Protein AF-A0A9D6TNG1-F1 (afdb_monomer)

Foldseek 3Di:
DDDDDDDDDDDDDDDDDDDDDDDDDDDDDDDDDDDDDDDDDDDDDDDDDDDDDDDPDDDDPVVVVVVVVVVVVVLVDDDDDDDDDDFFQQAQDQQWDQQVLLVQLVVVQVVCVVQVNHFDPVLVVQSVVLSVPSPPNCSSVSSCVSQLQFAQWEWEAAPPPGIAIDGGDHAQEDAQQGKDKGKYKYQYNHLDWFFKDKDWQLDDDVPDDADPSNFKHKDKPPVRDTDPSIRMHMIMMIMHGNDAAKDKIKIAIHGPVDPDDDDDPPRSRIDIDIHHYDHPVVVVVVVVVVVVVVVVVPPDDDDDDDDDDDDDDDDDDDDDDDDDDDDDDDDDDDPVVVCVVVVVPPPDQQQRNRQAGPQPRFHVDPWSFANFDQFPVGAGFTWRFFQAPVLLVVLLVLLVCLLVVVLVVVLPDDPDPDDFDKDFPCVPVVVLVLLQDPCNLVVLQVVVLVVLVVLLVLLVQFDFFQAQNLCCVPLACVLVLLVCLQAALQVCLSNPNLVVLLVCQQCVVVVVVDPGGQAPAAADDPVQQFQVLLVVVVLVVLLCVQLVVCSSGSNSSSVVSVVSSCLQNVCSRYHHQRCCLQGHNNSSQLSLLSSLQYQKDKAFQDLVVLVVDPVQCQACNDPSAHGQRNRDRRSPPLGRRRRNVNSRSCNRPPVNGMGTIGGHGNNCLLCPDFFDPRSLLVLLQLLLSLLVVLLSQFCQQGGNPLNHQQSVLCVVVVDDSSVSSVVVSVCSSVVSVVLLLVLLVQLCVQLVDPQCHSVNLSRQLSSLSSLLSSLLSSLSSLCSRQAVVQSSQLCVQVNRVPPGGNPVRVPDNHGTNDPSVVSSVSNSVSNSRSSSSSLVSLLSSLCVSDVDSVSSVSSSVSSSVSSSVSSSSSSVSSNGIGTHSSRGD

Structure (mmCIF, N/CA/C/O backbone):
data_AF-A0A9D6TNG1-F1
#
_entry.id   AF-A0A9D6TNG1-F1
#
loop_
_atom_site.group_PDB
_atom_site.id
_atom_site.type_symbol
_atom_site.label_atom_id
_atom_site.label_alt_id
_atom_site.label_comp_id
_atom_site.label_asym_id
_atom_site.label_entity_id
_atom_site.label_seq_id
_atom_site.pdbx_PDB_ins_code
_atom_site.Cartn_x
_atom_site.Cartn_y
_atom_site.Cartn_z
_atom_site.occupancy
_atom_site.B_iso_or_equiv
_atom_site.auth_seq_id
_atom_site.auth_comp_id
_atom_site.auth_asym_id
_atom_site.auth_atom_id
_atom_site.pdbx_PDB_model_num
ATOM 1 N N . MET A 1 1 ? -56.415 -22.893 59.387 1.00 33.56 1 MET A N 1
ATOM 2 C CA . MET A 1 1 ? -54.983 -22.559 59.244 1.00 33.56 1 MET A CA 1
ATOM 3 C C . MET A 1 1 ? -54.860 -21.659 58.013 1.00 33.56 1 MET A C 1
ATOM 5 O O . MET A 1 1 ? -54.877 -22.168 56.906 1.00 33.56 1 MET A O 1
ATOM 9 N N . THR A 1 2 ? -55.176 -20.363 58.136 1.00 29.80 2 THR A N 1
ATOM 10 C CA . THR A 1 2 ? -54.266 -19.254 58.541 1.00 29.80 2 THR A CA 1
ATOM 11 C C . THR A 1 2 ? -53.294 -18.890 57.404 1.00 29.80 2 THR A C 1
ATOM 13 O O . THR A 1 2 ? -52.352 -19.638 57.186 1.00 29.80 2 THR A O 1
ATOM 16 N N . ALA A 1 3 ? -53.588 -17.894 56.551 1.00 33.22 3 ALA A N 1
ATOM 17 C CA . ALA A 1 3 ? -53.543 -16.424 56.786 1.00 33.22 3 ALA A CA 1
ATOM 18 C C . ALA A 1 3 ? -52.173 -15.835 56.360 1.00 33.22 3 ALA A C 1
ATOM 20 O O . ALA A 1 3 ? -51.183 -16.542 56.499 1.00 33.22 3 ALA A O 1
ATOM 21 N N . THR A 1 4 ? -51.980 -14.605 55.854 1.00 32.06 4 THR A N 1
ATOM 22 C CA . THR A 1 4 ? -52.798 -13.478 55.301 1.00 32.06 4 THR A CA 1
ATOM 23 C C . THR A 1 4 ? -51.793 -12.554 54.524 1.00 32.06 4 THR A C 1
ATOM 25 O O . THR A 1 4 ? -50.613 -12.891 54.492 1.00 32.06 4 THR A O 1
ATOM 28 N N . ILE A 1 5 ? -52.072 -11.426 53.841 1.00 29.84 5 ILE A N 1
ATOM 29 C CA . ILE A 1 5 ? -53.234 -10.522 53.675 1.00 29.84 5 ILE A CA 1
ATOM 30 C C . ILE A 1 5 ? -53.201 -9.846 52.265 1.00 29.84 5 ILE A C 1
ATOM 32 O O . ILE A 1 5 ? -52.227 -10.021 51.538 1.00 29.84 5 ILE A O 1
ATOM 36 N N . ASP A 1 6 ? -54.238 -9.080 51.890 1.00 29.77 6 ASP A N 1
ATOM 37 C CA . ASP A 1 6 ? -54.375 -8.276 50.636 1.00 29.77 6 ASP A CA 1
ATOM 38 C C . ASP A 1 6 ? -54.249 -6.747 50.987 1.00 29.77 6 ASP A C 1
ATOM 40 O O . ASP A 1 6 ? -53.600 -6.469 51.997 1.00 29.77 6 ASP A O 1
ATOM 44 N N . PRO A 1 7 ? -54.853 -5.698 50.362 1.00 52.09 7 PRO A N 1
ATOM 45 C CA . PRO A 1 7 ? -55.433 -5.480 49.023 1.00 52.09 7 PRO A CA 1
ATOM 46 C C . PRO A 1 7 ? -54.960 -4.197 48.283 1.00 52.09 7 PRO A C 1
ATOM 48 O O . PRO A 1 7 ? -54.406 -3.287 48.904 1.00 52.09 7 PRO A O 1
ATOM 51 N N . ARG A 1 8 ? -55.304 -4.066 46.977 1.00 26.23 8 ARG A N 1
ATOM 52 C CA . ARG A 1 8 ? -56.054 -2.913 46.367 1.00 26.23 8 ARG A CA 1
ATOM 53 C C . ARG A 1 8 ? -55.980 -2.811 44.823 1.00 26.23 8 ARG A C 1
ATOM 55 O O . ARG A 1 8 ? -55.049 -2.248 44.256 1.00 26.23 8 ARG A O 1
ATOM 62 N N . MET A 1 9 ? -57.071 -3.219 44.171 1.00 34.22 9 MET A N 1
ATOM 63 C CA . MET A 1 9 ? -57.716 -2.481 43.055 1.00 34.22 9 MET A CA 1
ATOM 64 C C . MET A 1 9 ? -58.966 -1.749 43.650 1.00 34.22 9 MET A C 1
ATOM 66 O O . MET A 1 9 ? -59.004 -1.715 44.887 1.00 34.22 9 MET A O 1
ATOM 70 N N . PRO A 1 10 ? -59.983 -1.168 42.945 1.00 51.00 10 PRO A N 1
ATOM 71 C CA . PRO A 1 10 ? -60.436 -1.268 41.532 1.00 51.00 10 PRO A CA 1
ATOM 72 C C . PRO A 1 10 ? -60.775 0.154 40.950 1.00 51.00 10 PRO A C 1
ATOM 74 O O . PRO A 1 10 ? -60.100 1.090 41.381 1.00 51.00 10 PRO A O 1
ATOM 77 N N . PRO A 1 11 ? -61.796 0.425 40.081 1.00 49.22 11 PRO A N 1
ATOM 78 C CA . PRO A 1 11 ? -62.609 -0.404 39.156 1.00 49.22 11 PRO A CA 1
ATOM 79 C C . PRO A 1 11 ? -62.711 0.127 37.693 1.00 49.22 11 PRO A C 1
ATOM 81 O O . PRO A 1 11 ? -62.256 1.226 37.390 1.00 49.22 11 PRO A O 1
ATOM 84 N N . GLY A 1 12 ? -63.386 -0.617 36.791 1.00 25.59 12 GLY A N 1
ATOM 85 C CA . GLY A 1 12 ? -63.820 -0.088 35.476 1.00 25.59 12 GLY A CA 1
ATOM 86 C C . GLY A 1 12 ? -64.240 -1.106 34.391 1.00 25.59 12 GLY A C 1
ATOM 87 O O . GLY A 1 12 ? -63.486 -1.319 33.448 1.00 25.59 12 GLY A O 1
ATOM 88 N N . ALA A 1 13 ? -65.432 -1.714 34.501 1.00 28.98 13 ALA A N 1
ATOM 89 C CA . ALA A 1 13 ? -66.126 -2.568 33.500 1.00 28.98 13 ALA A CA 1
ATOM 90 C C . ALA A 1 13 ? -67.612 -2.764 33.949 1.00 28.98 13 ALA A C 1
ATOM 92 O O . ALA A 1 13 ? -67.868 -2.394 35.100 1.00 28.98 13 ALA A O 1
ATOM 93 N N . PRO A 1 14 ? -68.579 -3.373 33.196 1.00 46.31 14 PRO A N 1
ATOM 94 C CA . PRO A 1 14 ? -68.508 -4.111 31.915 1.00 46.31 14 PRO A CA 1
ATOM 95 C C . PRO A 1 14 ? -69.571 -3.637 30.834 1.00 46.31 14 PRO A C 1
ATOM 97 O O . PRO A 1 14 ? -69.529 -2.448 30.541 1.00 46.31 14 PRO A O 1
ATOM 100 N N . PRO A 1 15 ? -70.443 -4.452 30.160 1.00 49.38 15 PRO A N 1
ATOM 101 C CA . PRO A 1 15 ? -70.203 -5.021 28.803 1.00 49.38 15 PRO A CA 1
ATOM 102 C C . PRO A 1 15 ? -71.389 -5.005 27.763 1.00 49.38 15 PRO A C 1
ATOM 104 O O . PRO A 1 15 ? -72.445 -4.451 28.032 1.00 49.38 15 PRO A O 1
ATOM 107 N N . VAL A 1 16 ? -71.221 -5.779 26.656 1.00 27.45 16 VAL A N 1
ATOM 108 C CA . VAL A 1 16 ? -72.229 -6.539 25.834 1.00 27.45 16 VAL A CA 1
ATOM 109 C C . VAL A 1 16 ? -72.843 -5.932 24.534 1.00 27.45 16 VAL A C 1
ATOM 111 O O . VAL A 1 16 ? -73.480 -4.894 24.585 1.00 27.45 16 VAL A O 1
ATOM 114 N N . MET A 1 17 ? -72.682 -6.697 23.420 1.00 24.50 17 MET A N 1
ATOM 115 C CA . MET A 1 17 ? -73.471 -6.886 22.152 1.00 24.50 17 MET A CA 1
ATOM 116 C C . MET A 1 17 ? -74.040 -5.662 21.374 1.00 24.50 17 MET A C 1
ATOM 118 O O . MET A 1 17 ? -74.454 -4.683 21.970 1.00 24.50 17 MET A O 1
ATOM 122 N N . ALA A 1 18 ? -74.143 -5.628 20.032 1.00 24.62 18 ALA A N 1
ATOM 123 C CA . ALA A 1 18 ? -73.931 -6.606 18.934 1.00 24.62 18 ALA A CA 1
ATOM 124 C C . ALA A 1 18 ? -73.217 -5.902 17.717 1.00 24.62 18 ALA A C 1
ATOM 126 O O . ALA A 1 18 ? -72.469 -4.964 17.977 1.00 24.62 18 ALA A O 1
ATOM 127 N N . ASP A 1 19 ? -73.287 -6.224 16.407 1.00 24.11 19 ASP A N 1
ATOM 128 C CA . ASP A 1 19 ? -73.978 -7.256 15.591 1.00 24.11 19 ASP A CA 1
ATOM 129 C C . ASP A 1 19 ? -73.254 -7.495 14.217 1.00 24.11 19 ASP A C 1
ATOM 131 O O . ASP A 1 19 ? -72.106 -7.084 14.035 1.00 24.11 19 ASP A O 1
ATOM 135 N N . PHE A 1 20 ? -73.899 -8.170 13.251 1.00 23.19 20 PHE A N 1
ATOM 136 C CA . PHE A 1 20 ? -73.385 -8.591 11.930 1.00 23.19 20 PHE A CA 1
ATOM 137 C C . PHE A 1 20 ? -73.580 -7.585 10.769 1.00 23.19 20 PHE A C 1
ATOM 139 O O . PHE A 1 20 ? -74.643 -6.986 10.642 1.00 23.19 20 PHE A O 1
ATOM 146 N N . LEU A 1 21 ? -72.634 -7.552 9.806 1.00 24.33 21 LEU A N 1
ATOM 147 C CA . LEU A 1 21 ? -72.822 -8.079 8.425 1.00 24.33 21 LEU A CA 1
ATOM 148 C C . LEU A 1 21 ? -71.614 -7.843 7.473 1.00 24.33 21 LEU A C 1
ATOM 150 O O . LEU A 1 21 ? -70.942 -6.823 7.532 1.00 24.33 21 LEU A O 1
ATOM 154 N N . ASN A 1 22 ? -71.393 -8.826 6.586 1.00 23.27 22 ASN A N 1
ATOM 155 C CA . ASN A 1 22 ? -70.734 -8.857 5.255 1.00 23.27 22 ASN A CA 1
ATOM 156 C C . ASN A 1 22 ? -69.968 -7.601 4.745 1.00 23.27 22 ASN A C 1
ATOM 158 O O . ASN A 1 22 ? -70.498 -6.501 4.717 1.00 23.27 22 ASN A O 1
ATOM 162 N N . PHE A 1 23 ? -68.779 -7.732 4.135 1.00 22.84 23 PHE A N 1
ATOM 163 C CA . PHE A 1 23 ? -68.631 -8.415 2.834 1.00 22.84 23 PHE A CA 1
ATOM 164 C C . PHE A 1 23 ? -67.211 -8.935 2.520 1.00 22.84 23 PHE A C 1
ATOM 166 O O . PHE A 1 23 ? -66.206 -8.383 2.959 1.00 22.84 23 PHE A O 1
ATOM 173 N N . CYS A 1 24 ? -67.131 -9.958 1.662 1.00 22.84 24 CYS A N 1
ATOM 174 C CA . CYS A 1 24 ? -65.900 -10.443 1.029 1.00 22.84 24 CYS A CA 1
ATOM 175 C C . CYS A 1 24 ? -66.244 -11.154 -0.295 1.00 22.84 24 CYS A C 1
ATOM 177 O O . CYS A 1 24 ? -67.229 -11.892 -0.326 1.00 22.84 24 CYS A O 1
ATOM 179 N N . PRO A 1 25 ? -65.430 -11.015 -1.358 1.00 31.94 25 PRO A N 1
ATOM 180 C CA . PRO A 1 25 ? -65.392 -12.003 -2.431 1.00 31.94 25 PRO A CA 1
ATOM 181 C C . PRO A 1 25 ? -64.009 -12.662 -2.575 1.00 31.94 25 PRO A C 1
ATOM 183 O O . PRO A 1 25 ? -62.972 -12.003 -2.649 1.00 31.94 25 PRO A O 1
ATOM 186 N N . ARG A 1 26 ? -64.005 -13.997 -2.672 1.00 25.83 26 ARG A N 1
ATOM 187 C CA . ARG A 1 26 ? -62.855 -14.796 -3.133 1.00 25.83 26 ARG A CA 1
ATOM 188 C C . ARG A 1 26 ? -62.821 -14.832 -4.663 1.00 25.83 26 ARG A C 1
ATOM 190 O O . ARG A 1 26 ? -63.875 -14.857 -5.287 1.00 25.83 26 ARG A O 1
ATOM 197 N N . ILE A 1 27 ? -61.639 -15.042 -5.243 1.00 23.02 27 ILE A N 1
ATOM 198 C CA . ILE A 1 27 ? -61.487 -15.728 -6.538 1.00 23.02 27 ILE A CA 1
ATOM 199 C C . ILE A 1 27 ? -60.431 -16.828 -6.362 1.00 23.02 27 ILE A C 1
ATOM 201 O O . ILE A 1 27 ? -59.397 -16.602 -5.734 1.00 23.02 27 ILE A O 1
ATOM 205 N N . SER A 1 28 ? -60.700 -18.036 -6.870 1.00 24.31 28 SER A N 1
ATOM 206 C CA . SER A 1 28 ? -59.824 -19.206 -6.696 1.00 24.31 28 SER A CA 1
ATOM 207 C C . SER A 1 28 ? -59.958 -20.211 -7.847 1.00 24.31 28 SER A C 1
ATOM 209 O O . SER A 1 28 ? -60.946 -20.939 -7.921 1.00 24.31 28 SER A O 1
ATOM 211 N N . VAL A 1 29 ? -58.949 -20.258 -8.724 1.00 25.28 29 VAL A N 1
ATOM 212 C CA . VAL A 1 29 ? -58.850 -21.094 -9.941 1.00 25.28 29 VAL A CA 1
ATOM 213 C C . VAL A 1 29 ? -57.352 -21.376 -10.178 1.00 25.28 29 VAL A C 1
ATOM 215 O O . VAL A 1 29 ? -56.573 -20.431 -10.155 1.00 25.28 29 VAL A O 1
ATOM 218 N N . VAL A 1 30 ? -56.842 -22.599 -10.381 1.00 23.86 30 VAL A N 1
ATOM 219 C CA . VAL A 1 30 ? -57.393 -23.959 -10.178 1.00 23.86 30 VAL A CA 1
ATOM 220 C C . VAL A 1 30 ? -56.226 -24.929 -9.862 1.00 23.86 30 VAL A C 1
ATOM 222 O O . VAL A 1 30 ? -55.067 -24.519 -9.879 1.00 23.86 30 VAL A O 1
ATOM 225 N N . ARG A 1 31 ? -56.484 -26.220 -9.595 1.00 24.55 31 ARG A N 1
ATOM 226 C CA . ARG A 1 31 ? -55.448 -27.280 -9.570 1.00 24.55 31 ARG A CA 1
ATOM 227 C C . ARG A 1 31 ? -55.752 -28.399 -10.574 1.00 24.55 31 ARG A C 1
ATOM 229 O O . ARG A 1 31 ? -56.778 -29.054 -10.439 1.00 24.55 31 ARG A O 1
ATOM 236 N N . ARG A 1 32 ? -54.817 -28.662 -11.494 1.00 24.62 32 ARG A N 1
ATOM 237 C CA . ARG A 1 32 ? -54.590 -29.898 -12.286 1.00 24.62 32 ARG A CA 1
ATOM 238 C C . ARG A 1 32 ? -53.108 -29.867 -12.726 1.00 24.62 32 ARG A C 1
ATOM 240 O O . ARG A 1 32 ? -52.603 -28.768 -12.918 1.00 24.62 32 ARG A O 1
ATOM 247 N N . PHE A 1 33 ? -52.336 -30.943 -12.877 1.00 25.34 33 PHE A N 1
ATOM 248 C CA . PHE A 1 33 ? -52.527 -32.389 -12.665 1.00 25.34 33 PHE A CA 1
ATOM 249 C C . PHE A 1 33 ? -51.352 -32.949 -11.829 1.00 25.34 33 PHE A C 1
ATOM 251 O O . PHE A 1 33 ? -50.312 -32.305 -11.719 1.00 25.34 33 PHE A O 1
ATOM 258 N N . ALA A 1 34 ? -51.488 -34.175 -11.318 1.00 25.55 34 ALA A N 1
ATOM 259 C CA . ALA A 1 34 ? -50.364 -35.035 -10.938 1.00 25.55 34 ALA A CA 1
ATOM 260 C C . ALA A 1 34 ? -50.722 -36.501 -11.268 1.00 25.55 34 ALA A C 1
ATOM 262 O O . ALA A 1 34 ? -51.858 -36.891 -10.987 1.00 25.55 34 ALA A O 1
ATOM 263 N N . PRO A 1 35 ? -49.818 -37.304 -11.863 1.00 29.22 35 PRO A N 1
ATOM 264 C CA . PRO A 1 35 ? -50.017 -38.743 -12.026 1.00 29.22 35 PRO A CA 1
ATOM 265 C C . PRO A 1 35 ? -49.735 -39.495 -10.714 1.00 29.22 35 PRO A C 1
ATOM 267 O O . PRO A 1 35 ? -49.014 -39.004 -9.844 1.00 29.22 35 PRO A O 1
ATOM 270 N N . GLN A 1 36 ? -50.312 -40.689 -10.573 1.00 27.45 36 GLN A N 1
ATOM 271 C CA . GLN A 1 36 ? -50.193 -41.549 -9.391 1.00 27.45 36 GLN A CA 1
ATOM 272 C C . GLN A 1 36 ? -49.275 -42.753 -9.652 1.00 27.45 36 GLN A C 1
ATOM 274 O O . GLN A 1 36 ? -49.205 -43.233 -10.777 1.00 27.45 36 GLN A O 1
ATOM 279 N N . GLY A 1 37 ? -48.711 -43.301 -8.570 1.00 24.28 37 GLY A N 1
ATOM 280 C CA . GLY A 1 37 ? -48.669 -44.752 -8.354 1.00 24.28 37 GLY A CA 1
ATOM 281 C C . GLY A 1 37 ? -47.527 -45.567 -8.969 1.00 24.28 37 GLY A C 1
ATOM 282 O O . GLY A 1 37 ? -47.598 -45.977 -10.121 1.00 24.28 37 GLY A O 1
ATOM 283 N N . SER A 1 38 ? -46.583 -45.966 -8.114 1.00 25.56 38 SER A N 1
ATOM 284 C CA . SER A 1 38 ? -46.066 -47.345 -8.066 1.00 25.56 38 SER A CA 1
ATOM 285 C C . SER A 1 38 ? -45.389 -47.583 -6.710 1.00 25.56 38 SER A C 1
ATOM 287 O O . SER A 1 38 ? -44.521 -46.800 -6.321 1.00 25.56 38 SER A O 1
ATOM 289 N N . ASP A 1 39 ? -45.799 -48.630 -5.994 1.00 27.02 39 ASP A N 1
ATOM 290 C CA . ASP A 1 39 ? -45.280 -49.011 -4.670 1.00 27.02 39 ASP A CA 1
ATOM 291 C C . ASP A 1 39 ? -44.089 -49.992 -4.742 1.00 27.02 39 ASP A C 1
ATOM 293 O O . ASP A 1 39 ? -43.793 -50.543 -5.800 1.00 27.02 39 ASP A O 1
ATOM 297 N N . ALA A 1 40 ? -43.480 -50.255 -3.573 1.00 26.27 40 ALA A N 1
ATOM 298 C CA . ALA A 1 40 ? -42.387 -51.209 -3.295 1.00 26.27 40 ALA A CA 1
ATOM 299 C C . ALA A 1 40 ? -41.010 -50.858 -3.925 1.00 26.27 40 ALA A C 1
ATOM 301 O O . ALA A 1 40 ? -40.898 -50.523 -5.093 1.00 26.27 40 ALA A O 1
ATOM 302 N N . ALA A 1 41 ? -39.877 -50.927 -3.216 1.00 26.31 41 ALA A N 1
ATOM 303 C CA . ALA A 1 41 ? -39.487 -51.948 -2.242 1.00 26.31 41 ALA A CA 1
ATOM 304 C C . ALA A 1 41 ? -38.346 -51.496 -1.287 1.00 26.31 41 ALA A C 1
ATOM 306 O O . ALA A 1 41 ? -37.870 -50.367 -1.340 1.00 26.31 41 ALA A O 1
ATOM 307 N N . PHE A 1 42 ? -37.887 -52.435 -0.450 1.00 25.31 42 PHE A N 1
ATOM 308 C CA . PHE A 1 42 ? -36.675 -52.413 0.389 1.00 25.31 42 PHE A CA 1
ATOM 309 C C . PHE A 1 42 ? -36.532 -51.348 1.492 1.00 25.31 42 PHE A C 1
ATOM 311 O O . PHE A 1 42 ? -35.844 -50.336 1.395 1.00 25.31 42 PHE A O 1
ATOM 318 N N . SER A 1 43 ? -37.070 -51.742 2.645 1.00 23.97 43 SER A N 1
ATOM 319 C CA . SER A 1 43 ? -36.559 -51.446 3.986 1.00 23.97 43 SER A CA 1
ATOM 320 C C . SER A 1 43 ? -35.025 -51.481 4.121 1.00 23.97 43 SER A C 1
ATOM 322 O O . SER A 1 43 ? -34.392 -52.458 3.720 1.00 23.97 43 SER A O 1
ATOM 324 N N . GLY A 1 44 ? -34.451 -50.508 4.838 1.00 24.44 44 GLY A N 1
ATOM 325 C CA . GLY A 1 44 ? -33.063 -50.556 5.307 1.00 24.44 44 GLY A CA 1
ATOM 326 C C . GLY A 1 44 ? -32.733 -49.465 6.336 1.00 24.44 44 GLY A C 1
ATOM 327 O O . GLY A 1 44 ? -33.008 -48.295 6.105 1.00 24.44 44 GLY A O 1
ATOM 328 N N . LEU A 1 45 ? -32.119 -49.862 7.459 1.00 27.95 45 LEU A N 1
ATOM 329 C CA . LEU A 1 45 ? -31.440 -49.004 8.451 1.00 27.95 45 LEU A CA 1
ATOM 330 C C . LEU A 1 45 ? -32.245 -47.824 9.044 1.00 27.95 45 LEU A C 1
ATOM 332 O O . LEU A 1 45 ? -31.998 -46.650 8.768 1.00 27.95 45 LEU A O 1
ATOM 336 N N . ALA A 1 46 ? -33.114 -48.130 10.011 1.00 25.86 46 ALA A N 1
ATOM 337 C CA . ALA A 1 46 ? -33.512 -47.147 11.019 1.00 25.86 46 ALA A CA 1
ATOM 338 C C . ALA A 1 46 ? -32.349 -46.888 11.999 1.00 25.86 46 ALA A C 1
ATOM 340 O O . ALA A 1 46 ? -31.826 -47.835 12.583 1.00 25.86 46 ALA A O 1
ATOM 341 N N . GLY A 1 47 ? -31.967 -45.623 12.230 1.00 29.75 47 GLY A N 1
ATOM 342 C CA . GLY A 1 47 ? -30.925 -45.329 13.225 1.00 29.75 47 GLY A CA 1
ATOM 343 C C . GLY A 1 47 ? -30.283 -43.941 13.208 1.00 29.75 47 GLY A C 1
ATOM 344 O O . GLY A 1 47 ? -29.063 -43.877 13.196 1.00 29.75 47 GLY A O 1
ATOM 345 N N . LEU A 1 48 ? -31.055 -42.840 13.226 1.00 27.39 48 LEU A N 1
ATOM 346 C CA . LEU A 1 48 ? -30.544 -41.488 13.564 1.00 27.39 48 LEU A CA 1
ATOM 347 C C . LEU A 1 48 ? -31.687 -40.479 13.860 1.00 27.39 48 LEU A C 1
ATOM 349 O O . LEU A 1 48 ? -31.962 -39.559 13.092 1.00 27.39 48 LEU A O 1
ATOM 353 N 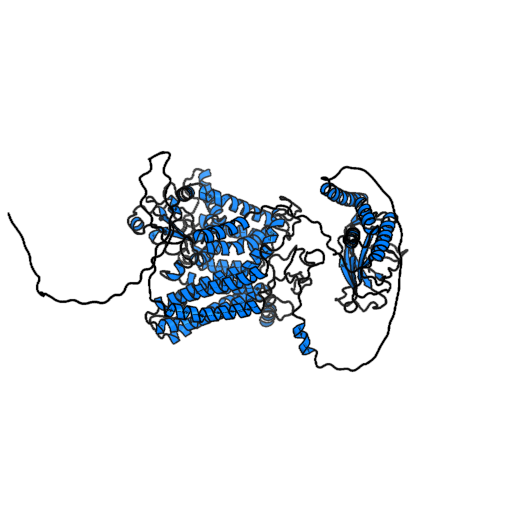N . ARG A 1 49 ? -32.384 -40.628 14.999 1.00 26.19 49 ARG A N 1
ATOM 354 C CA . ARG A 1 49 ? -33.287 -39.581 15.533 1.00 26.19 49 ARG A CA 1
ATOM 355 C C . ARG A 1 49 ? -32.498 -38.666 16.476 1.00 26.19 49 ARG A C 1
ATOM 357 O O . ARG A 1 49 ? -32.147 -39.108 17.563 1.00 26.19 49 ARG A O 1
ATOM 364 N N . GLY A 1 50 ? -32.235 -37.408 16.098 1.00 29.44 50 GLY A N 1
ATOM 365 C CA . GLY A 1 50 ? -31.492 -36.503 16.993 1.00 29.44 50 GLY A CA 1
ATOM 366 C C . GLY A 1 50 ? -30.983 -35.165 16.441 1.00 29.44 50 GLY A C 1
ATOM 367 O O . GLY A 1 50 ? -29.915 -34.733 16.862 1.00 29.44 50 GLY A O 1
ATOM 368 N N . LEU A 1 51 ? -31.695 -34.491 15.527 1.00 25.91 51 LEU A N 1
ATOM 369 C CA . LEU A 1 51 ? -31.331 -33.134 15.078 1.00 25.91 51 LEU A CA 1
ATOM 370 C C . LEU A 1 51 ? -32.549 -32.189 15.093 1.00 25.91 51 LEU A C 1
ATOM 372 O O . LEU A 1 51 ? -33.567 -32.521 14.485 1.00 25.91 51 LEU A O 1
ATOM 376 N N . PRO A 1 52 ? -32.477 -31.014 15.755 1.00 28.05 52 PRO A N 1
ATOM 377 C CA . PRO A 1 52 ? -33.550 -30.025 15.725 1.00 28.05 52 PRO A CA 1
ATOM 378 C C . PRO A 1 52 ? -33.592 -29.288 14.378 1.00 28.05 52 PRO A C 1
ATOM 380 O O . PRO A 1 52 ? -32.562 -28.962 13.786 1.00 28.05 52 PRO A O 1
ATOM 383 N N . CYS A 1 53 ? -34.801 -29.002 13.896 1.00 21.97 53 CYS A N 1
ATOM 384 C CA . CYS A 1 53 ? -35.022 -28.465 12.556 1.00 21.97 53 CYS A CA 1
ATOM 385 C C . CYS A 1 53 ? -34.581 -26.992 12.434 1.00 21.97 53 CYS A C 1
ATOM 387 O O . CYS A 1 53 ? -35.221 -26.093 12.978 1.00 21.97 53 CYS A O 1
ATOM 389 N N . VAL A 1 54 ? -33.519 -26.726 11.667 1.00 26.52 54 VAL A N 1
ATOM 390 C CA . VAL A 1 54 ? -33.099 -25.361 11.304 1.00 26.52 54 VAL A CA 1
ATOM 391 C C . VAL A 1 54 ? -33.931 -24.877 10.114 1.00 26.52 54 VAL A C 1
ATOM 393 O O . VAL A 1 54 ? -33.853 -25.442 9.026 1.00 26.52 54 VAL A O 1
ATOM 396 N N . SER A 1 55 ? -34.728 -23.820 10.296 1.00 26.03 55 SER A N 1
ATOM 397 C CA . SER A 1 55 ? -35.646 -23.321 9.263 1.00 26.03 55 SER A CA 1
ATOM 398 C C . SER A 1 55 ? -34.911 -22.668 8.080 1.00 26.03 55 SER A C 1
ATOM 400 O O . SER A 1 55 ? -34.482 -21.511 8.146 1.00 26.03 55 SER A O 1
ATOM 402 N N . THR A 1 56 ? -34.804 -23.382 6.964 1.00 28.70 56 THR A N 1
ATOM 403 C CA . THR A 1 56 ? -34.150 -22.938 5.725 1.00 28.70 56 THR A CA 1
ATOM 404 C C . THR A 1 56 ? -35.032 -21.984 4.909 1.00 28.70 56 THR A C 1
ATOM 406 O O . THR A 1 56 ? -35.678 -22.378 3.942 1.00 28.70 56 THR A O 1
ATOM 409 N N . ARG A 1 57 ? -35.054 -20.686 5.265 1.00 31.33 57 ARG A N 1
ATOM 410 C CA . ARG A 1 57 ? -35.824 -19.660 4.517 1.00 31.33 57 ARG A CA 1
ATOM 411 C C . ARG A 1 57 ? -35.039 -18.454 3.984 1.00 31.33 57 ARG A C 1
ATOM 413 O O . ARG A 1 57 ? -35.620 -17.402 3.734 1.00 31.33 57 ARG A O 1
ATOM 420 N N . HIS A 1 58 ? -33.747 -18.628 3.709 1.00 32.75 58 HIS A N 1
ATOM 421 C CA . HIS A 1 58 ? -32.978 -17.710 2.860 1.00 32.75 58 HIS A CA 1
ATOM 422 C C . HIS A 1 58 ? -32.186 -18.488 1.804 1.00 32.75 58 HIS A C 1
ATOM 424 O O . HIS A 1 58 ? -31.504 -19.457 2.131 1.00 32.75 58 HIS A O 1
ATOM 430 N N . ARG A 1 59 ? -32.265 -18.051 0.537 1.00 32.09 59 ARG A N 1
ATOM 431 C CA . ARG A 1 59 ? -31.417 -18.577 -0.545 1.00 32.09 59 ARG A CA 1
ATOM 432 C C . ARG A 1 59 ? -29.949 -18.261 -0.215 1.00 32.09 59 ARG A C 1
ATOM 434 O O . ARG A 1 59 ? -29.656 -17.099 0.074 1.00 32.09 59 ARG A O 1
ATOM 441 N N . PRO A 1 60 ? -29.025 -19.234 -0.246 1.00 34.22 60 PRO A N 1
ATOM 442 C CA . PRO A 1 60 ? -27.636 -18.965 0.085 1.00 34.22 60 PRO A CA 1
ATOM 443 C C . PRO A 1 60 ? -26.952 -18.183 -1.045 1.00 34.22 60 PRO A C 1
ATOM 445 O O . PRO A 1 60 ? -26.819 -18.678 -2.157 1.00 34.22 60 PRO A O 1
ATOM 448 N N . LEU A 1 61 ? -26.420 -16.999 -0.726 1.00 36.97 61 LEU A N 1
ATOM 449 C CA . LEU A 1 61 ? -25.382 -16.321 -1.528 1.00 36.97 61 LEU A CA 1
ATOM 450 C C . LEU A 1 61 ? -24.009 -17.021 -1.423 1.00 36.97 61 LEU A C 1
ATOM 452 O O . LEU A 1 61 ? -23.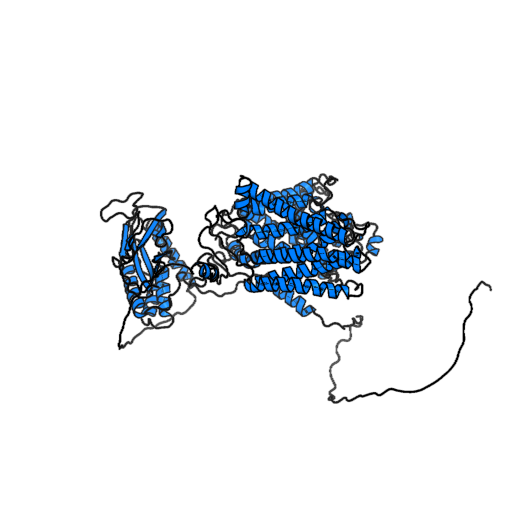046 -16.628 -2.079 1.00 36.97 61 LEU A O 1
ATOM 456 N N . LEU A 1 62 ? -23.932 -18.076 -0.605 1.00 35.56 62 LEU A N 1
ATOM 457 C CA . LEU A 1 62 ? -22.741 -18.873 -0.338 1.00 35.56 62 LEU A CA 1
ATOM 458 C C . LEU A 1 62 ? -22.036 -19.400 -1.606 1.00 35.56 62 LEU A C 1
ATOM 460 O O . LEU A 1 62 ? -20.812 -19.317 -1.617 1.00 35.56 62 LEU A O 1
ATOM 464 N N . PRO A 1 63 ? -22.722 -19.859 -2.680 1.00 36.03 63 PRO A N 1
ATOM 465 C CA . PRO A 1 63 ? -22.044 -20.297 -3.899 1.00 36.03 63 PRO A CA 1
ATOM 466 C C . PRO A 1 63 ? -21.242 -19.172 -4.552 1.00 36.03 63 PRO A C 1
ATOM 468 O O . PRO A 1 63 ? -20.084 -19.381 -4.871 1.00 36.03 63 PRO A O 1
ATOM 471 N N . PHE A 1 64 ? -21.794 -17.960 -4.673 1.00 36.16 64 PHE A N 1
ATOM 472 C CA . PHE A 1 64 ? -21.082 -16.828 -5.282 1.00 36.16 64 PHE A CA 1
ATOM 473 C C . PHE A 1 64 ? -19.910 -16.337 -4.426 1.00 36.16 64 PHE A C 1
ATOM 475 O O . PHE A 1 64 ? -18.862 -15.995 -4.967 1.00 36.16 64 PHE A O 1
ATOM 482 N N . VAL A 1 65 ? -20.047 -16.341 -3.096 1.00 37.38 65 VAL A N 1
ATOM 483 C CA . VAL A 1 65 ? -18.951 -15.943 -2.193 1.00 37.38 65 VAL A CA 1
ATOM 484 C C . VAL A 1 65 ? -17.845 -17.002 -2.157 1.00 37.38 65 VAL A C 1
ATOM 486 O O . VAL A 1 65 ? -16.671 -16.646 -2.210 1.00 37.38 65 VAL A O 1
ATOM 489 N N . LEU A 1 66 ? -18.188 -18.295 -2.120 1.00 33.78 66 LEU A N 1
ATOM 490 C CA . LEU A 1 66 ? -17.200 -19.376 -2.176 1.00 33.78 66 LEU A CA 1
ATOM 491 C C . LEU A 1 66 ? -16.569 -19.518 -3.564 1.00 33.78 66 LEU A C 1
ATOM 493 O O . LEU A 1 66 ? -15.378 -19.780 -3.633 1.00 33.78 66 LEU A O 1
ATOM 497 N N . TYR A 1 67 ? -17.310 -19.294 -4.651 1.00 33.56 67 TYR A N 1
ATOM 498 C CA . TYR A 1 67 ? -16.769 -19.291 -6.014 1.00 33.56 67 TYR A CA 1
ATOM 499 C C . TYR A 1 67 ? -15.847 -18.087 -6.236 1.00 33.56 67 TYR A C 1
ATOM 501 O O . TYR A 1 67 ? -14.743 -18.260 -6.734 1.00 33.56 67 TYR A O 1
ATOM 509 N N . GLY A 1 68 ? -16.224 -16.890 -5.771 1.00 33.28 68 GLY A N 1
ATOM 510 C CA . GLY A 1 68 ? -15.340 -15.720 -5.785 1.00 33.28 68 GLY A CA 1
ATOM 511 C C . GLY A 1 68 ? -14.060 -15.932 -4.968 1.00 33.28 68 GLY A C 1
ATOM 512 O O . GLY A 1 68 ? -12.972 -15.600 -5.434 1.00 33.28 68 GLY A O 1
ATOM 513 N N . LEU A 1 69 ? -14.165 -16.550 -3.785 1.00 35.81 69 LEU A N 1
ATOM 514 C CA . LEU A 1 69 ? -13.000 -16.943 -2.986 1.00 35.81 69 LEU A CA 1
ATOM 515 C C . LEU A 1 69 ? -12.168 -18.044 -3.658 1.00 35.81 69 LEU A C 1
ATOM 517 O O . LEU A 1 69 ? -10.949 -17.968 -3.599 1.00 35.81 69 LEU A O 1
ATOM 521 N N . ALA A 1 70 ? -12.788 -19.036 -4.302 1.00 32.12 70 ALA A N 1
ATOM 522 C CA . ALA A 1 70 ? -12.096 -20.132 -4.980 1.00 32.12 70 ALA A CA 1
ATOM 523 C C . ALA A 1 70 ? -11.375 -19.667 -6.251 1.00 32.12 70 ALA A C 1
ATOM 525 O O . ALA A 1 70 ? -10.237 -20.068 -6.466 1.00 32.12 70 ALA A O 1
ATOM 526 N N . VAL A 1 71 ? -11.986 -18.782 -7.046 1.00 36.44 71 VAL A N 1
ATOM 527 C CA . VAL A 1 71 ? -11.342 -18.134 -8.199 1.00 36.44 71 VAL A CA 1
ATOM 528 C C . VAL A 1 71 ? -10.144 -17.307 -7.731 1.00 36.44 71 VAL A C 1
ATOM 530 O O . VAL A 1 71 ? -9.054 -17.488 -8.261 1.00 36.44 71 VAL A O 1
ATOM 533 N N . LEU A 1 72 ? -10.293 -16.499 -6.672 1.00 37.88 72 LEU A N 1
ATOM 534 C CA . LEU A 1 72 ? -9.164 -15.783 -6.064 1.00 37.88 72 LEU A CA 1
ATOM 535 C C . LEU A 1 72 ? -8.066 -16.732 -5.556 1.00 37.88 72 LEU A C 1
ATOM 537 O O . LEU A 1 72 ? -6.895 -16.480 -5.810 1.00 37.88 72 LEU A O 1
ATOM 541 N N . PHE A 1 73 ? -8.407 -17.820 -4.857 1.00 33.41 73 PHE A N 1
ATOM 542 C CA . PHE A 1 73 ? -7.408 -18.751 -4.312 1.00 33.41 73 PHE A CA 1
ATOM 543 C C . PHE A 1 73 ? -6.698 -19.565 -5.403 1.00 33.41 73 PHE A C 1
ATOM 545 O O . PHE A 1 73 ? -5.497 -19.805 -5.297 1.00 33.41 73 PHE A O 1
ATOM 552 N N . ALA A 1 74 ? -7.408 -19.940 -6.472 1.00 33.38 74 ALA A N 1
ATOM 553 C CA . ALA A 1 74 ? -6.825 -20.575 -7.651 1.00 33.38 74 ALA A CA 1
ATOM 554 C C . ALA A 1 74 ? -5.846 -19.636 -8.379 1.00 33.38 74 ALA A C 1
ATOM 556 O O . ALA A 1 74 ? -4.811 -20.091 -8.856 1.00 33.38 74 ALA A O 1
ATOM 557 N N . SER A 1 75 ? -6.101 -18.320 -8.380 1.00 32.75 75 SER A N 1
ATOM 558 C CA . SER A 1 75 ? -5.163 -17.311 -8.898 1.00 32.75 75 SER A CA 1
ATOM 559 C C . SER A 1 75 ? -3.879 -17.135 -8.067 1.00 32.75 75 SER A C 1
ATOM 561 O O . SER A 1 75 ? -2.992 -16.401 -8.497 1.00 32.75 75 SER A O 1
ATOM 563 N N . PHE A 1 76 ? -3.743 -17.787 -6.903 1.00 36.66 76 PHE A N 1
ATOM 564 C CA . PHE A 1 76 ? -2.549 -17.709 -6.044 1.00 36.66 76 PHE A CA 1
ATOM 565 C C . PHE A 1 76 ? -1.650 -18.961 -6.071 1.00 36.66 76 PHE A C 1
ATOM 567 O O . PHE A 1 76 ? -0.668 -19.010 -5.329 1.00 36.66 76 PHE A O 1
ATOM 574 N N . VAL A 1 77 ? -1.931 -19.958 -6.922 1.00 29.69 77 VAL A N 1
ATOM 575 C CA . VAL A 1 77 ? -1.092 -21.165 -7.068 1.00 29.69 77 VAL A CA 1
ATOM 576 C C . VAL A 1 77 ? -0.455 -21.205 -8.466 1.00 29.69 77 VAL A C 1
ATOM 578 O O . VAL A 1 77 ? -1.155 -21.480 -9.439 1.00 29.69 77 VAL A O 1
ATOM 581 N N . PRO A 1 78 ? 0.863 -20.957 -8.608 1.00 31.95 78 PRO A N 1
ATOM 582 C CA . PRO A 1 78 ? 1.529 -21.013 -9.905 1.00 31.95 78 PRO A CA 1
ATOM 583 C C . PRO A 1 78 ? 1.750 -22.467 -10.349 1.00 31.95 78 PRO A C 1
ATOM 585 O O . PRO A 1 78 ? 2.631 -23.158 -9.843 1.00 31.95 78 PRO A O 1
ATOM 588 N N . LEU A 1 79 ? 0.969 -22.911 -11.335 1.00 28.11 79 LEU A N 1
ATOM 589 C CA . LEU A 1 79 ? 1.142 -24.181 -12.047 1.00 28.11 79 LEU A CA 1
ATOM 590 C C . LEU A 1 79 ? 1.398 -23.887 -13.538 1.00 28.11 79 LEU A C 1
ATOM 592 O O . LEU A 1 79 ? 0.447 -23.647 -14.282 1.00 28.11 79 LEU A O 1
ATOM 596 N N . PRO A 1 80 ? 2.667 -23.836 -13.987 1.00 33.16 80 PRO A N 1
ATOM 597 C CA . PRO A 1 80 ? 2.994 -23.499 -15.367 1.00 33.16 80 PRO A CA 1
ATOM 598 C C . PRO A 1 80 ? 2.825 -24.717 -16.284 1.00 33.16 80 PRO A C 1
ATOM 600 O O . PRO A 1 80 ? 3.631 -25.644 -16.245 1.00 33.16 80 PRO A O 1
ATOM 603 N N . LEU A 1 81 ? 1.816 -24.692 -17.158 1.00 27.81 81 LEU A N 1
ATOM 604 C CA . LEU A 1 81 ? 1.667 -25.665 -18.244 1.00 27.81 81 LEU A CA 1
ATOM 605 C C . LEU A 1 81 ? 1.579 -24.980 -19.614 1.00 27.81 81 LEU A C 1
ATOM 607 O O . LEU A 1 81 ? 0.536 -24.489 -20.025 1.00 27.81 81 LEU A O 1
ATOM 611 N N . LEU A 1 82 ? 2.726 -25.012 -20.298 1.00 30.44 82 LEU A N 1
ATOM 612 C CA . LEU A 1 82 ? 2.893 -25.195 -21.744 1.00 30.44 82 LEU A CA 1
ATOM 613 C C . LEU A 1 82 ? 2.018 -24.360 -22.700 1.00 30.44 82 LEU A C 1
ATOM 615 O O . LEU A 1 82 ? 0.985 -24.808 -23.185 1.00 30.44 82 LEU A O 1
ATOM 619 N N . ALA A 1 83 ? 2.580 -23.231 -23.137 1.00 25.23 83 ALA A N 1
ATOM 620 C CA . ALA A 1 83 ? 2.363 -22.690 -24.480 1.00 25.23 83 ALA A CA 1
ATOM 621 C C . ALA A 1 83 ? 3.667 -22.033 -24.972 1.00 25.23 83 ALA A C 1
ATOM 623 O O . ALA A 1 83 ? 3.866 -20.828 -24.828 1.00 25.23 83 ALA A O 1
ATOM 624 N N . PHE A 1 84 ? 4.601 -22.838 -25.490 1.00 23.80 84 PHE A N 1
ATOM 625 C CA . PHE A 1 84 ? 5.843 -22.329 -26.081 1.00 23.80 84 PHE A CA 1
ATOM 626 C C . PHE A 1 84 ? 5.658 -22.039 -27.573 1.00 23.80 84 PHE A C 1
ATOM 628 O O . PHE A 1 84 ? 5.156 -22.866 -28.329 1.00 23.80 84 PHE A O 1
ATOM 635 N N . SER A 1 85 ? 6.145 -20.885 -28.015 1.00 25.59 85 SER A N 1
ATOM 636 C CA . SER A 1 85 ? 6.480 -20.615 -29.414 1.00 25.59 85 SER A CA 1
ATOM 637 C C . SER A 1 85 ? 7.652 -19.643 -29.421 1.00 25.59 85 SER A C 1
ATOM 639 O O . SER A 1 85 ? 7.565 -18.555 -28.853 1.00 25.59 85 SER A O 1
ATOM 641 N N . CYS A 1 86 ? 8.780 -20.064 -29.992 1.00 23.41 86 CYS A N 1
ATOM 642 C CA . CYS A 1 86 ? 9.956 -19.209 -30.105 1.00 23.41 86 CYS A CA 1
ATOM 643 C C . CYS A 1 86 ? 9.736 -18.232 -31.266 1.00 23.41 86 CYS A C 1
ATOM 645 O O . CYS A 1 86 ? 9.411 -18.660 -32.371 1.00 23.41 86 CYS A O 1
ATOM 647 N N . TYR A 1 87 ? 9.873 -16.932 -31.010 1.00 31.64 87 TYR A N 1
ATOM 648 C CA . TYR A 1 87 ? 9.591 -15.874 -31.981 1.00 31.64 87 TYR A CA 1
ATOM 649 C C . TYR A 1 87 ? 10.757 -14.882 -32.004 1.00 31.64 87 TYR A C 1
ATOM 651 O O . TYR A 1 87 ? 11.245 -14.490 -30.937 1.00 31.64 87 TYR A O 1
ATOM 659 N N . SER A 1 88 ? 11.213 -14.509 -33.203 1.00 33.00 88 SER A N 1
ATOM 660 C CA . SER A 1 88 ? 12.370 -13.632 -33.421 1.00 33.00 88 SER A CA 1
ATOM 661 C C . SER A 1 88 ? 12.031 -12.157 -33.171 1.00 33.00 88 SER A C 1
ATOM 663 O O . SER A 1 88 ? 10.936 -11.689 -33.487 1.00 33.00 88 SER A O 1
ATOM 665 N N . ASP A 1 89 ? 12.974 -11.406 -32.592 1.00 47.28 89 ASP A N 1
ATOM 666 C CA . ASP A 1 89 ? 12.703 -10.054 -32.074 1.00 47.28 89 ASP A CA 1
ATOM 667 C C . ASP A 1 89 ? 12.774 -8.908 -33.097 1.00 47.28 89 ASP A C 1
ATOM 669 O O . ASP A 1 89 ? 12.336 -7.803 -32.786 1.00 47.28 89 ASP A O 1
ATOM 673 N N . LEU A 1 90 ? 13.268 -9.150 -34.317 1.00 59.09 90 LEU A N 1
ATOM 674 C CA . LEU A 1 90 ? 13.346 -8.118 -35.366 1.00 59.09 90 LEU A CA 1
ATOM 675 C C . LEU A 1 90 ? 12.046 -7.910 -36.150 1.00 59.09 90 LEU A C 1
ATOM 677 O O . LEU A 1 90 ? 11.875 -6.867 -36.780 1.00 59.09 90 LEU A O 1
ATOM 681 N N . GLY A 1 91 ? 11.117 -8.863 -36.069 1.00 63.62 91 GLY A N 1
ATOM 682 C CA . GLY A 1 91 ? 9.809 -8.765 -36.700 1.00 63.62 91 GLY A CA 1
ATOM 683 C C . GLY A 1 91 ? 9.811 -9.027 -38.210 1.00 63.62 91 GLY A C 1
ATOM 684 O O . GLY A 1 91 ? 10.660 -8.560 -38.970 1.00 63.62 91 GLY A O 1
ATOM 685 N N . ILE A 1 92 ? 8.796 -9.773 -38.644 1.00 78.06 92 ILE A N 1
ATOM 686 C CA . ILE A 1 92 ? 8.593 -10.140 -40.047 1.00 78.06 92 ILE A CA 1
ATOM 687 C C . ILE A 1 92 ? 7.857 -8.998 -40.751 1.00 78.06 92 ILE A C 1
ATOM 689 O O . ILE A 1 92 ? 6.700 -8.713 -40.426 1.00 78.06 92 ILE A O 1
ATOM 693 N N . VAL A 1 93 ? 8.498 -8.379 -41.741 1.00 80.69 93 VAL A N 1
ATOM 694 C CA . VAL A 1 93 ? 7.818 -7.477 -42.680 1.00 80.69 93 VAL A CA 1
ATOM 695 C C . VAL A 1 93 ? 7.048 -8.359 -43.661 1.00 80.69 93 VAL A C 1
ATOM 697 O O . VAL A 1 93 ? 7.640 -9.200 -44.328 1.00 80.69 93 VAL A O 1
ATOM 700 N N . ARG A 1 94 ? 5.718 -8.241 -43.693 1.00 75.94 94 ARG A N 1
ATOM 701 C CA . ARG A 1 94 ? 4.844 -9.133 -44.487 1.00 75.94 94 ARG A CA 1
ATOM 702 C C . ARG A 1 94 ? 4.640 -8.667 -45.926 1.00 75.94 94 ARG A C 1
ATOM 704 O O . ARG A 1 94 ? 4.318 -9.465 -46.793 1.00 75.94 94 ARG A O 1
ATOM 711 N N . ASP A 1 95 ? 4.796 -7.370 -46.124 1.00 77.56 95 ASP A N 1
ATOM 712 C CA . ASP A 1 95 ? 4.620 -6.644 -47.372 1.00 77.56 95 ASP A CA 1
ATOM 713 C C . ASP A 1 95 ? 5.999 -6.498 -48.028 1.00 77.56 95 ASP A C 1
ATOM 715 O O . ASP A 1 95 ? 6.692 -5.510 -47.799 1.00 77.56 95 ASP A O 1
ATOM 719 N N . VAL A 1 96 ? 6.457 -7.563 -48.696 1.00 84.12 96 VAL A N 1
ATOM 720 C CA . VAL A 1 96 ? 7.788 -7.698 -49.320 1.00 84.12 96 VAL A CA 1
ATOM 721 C C . VAL A 1 96 ? 7.657 -8.572 -50.566 1.00 84.12 96 VAL A C 1
ATOM 723 O O . VAL A 1 96 ? 7.001 -9.613 -50.504 1.00 84.12 96 VAL A O 1
ATOM 726 N N . ASN A 1 97 ? 8.318 -8.203 -51.665 1.00 89.75 97 ASN A N 1
ATOM 727 C CA . ASN A 1 97 ? 8.438 -9.038 -52.861 1.00 89.75 97 ASN A CA 1
ATOM 728 C C . ASN A 1 97 ? 9.094 -10.401 -52.532 1.00 89.75 97 ASN A C 1
ATOM 730 O O . ASN A 1 97 ? 10.281 -10.436 -52.178 1.00 89.75 97 ASN A O 1
ATOM 734 N N . PRO A 1 98 ? 8.365 -11.531 -52.646 1.00 86.75 98 PRO A N 1
ATOM 735 C CA . PRO A 1 98 ? 8.876 -12.824 -52.195 1.00 86.75 98 PRO A CA 1
ATOM 736 C C . PRO A 1 98 ? 10.052 -13.331 -53.035 1.00 86.75 98 PRO A C 1
ATOM 738 O O . PRO A 1 98 ? 10.978 -13.930 -52.488 1.00 86.75 98 PRO A O 1
ATOM 741 N N . ASP A 1 99 ? 10.056 -13.050 -54.340 1.00 88.94 99 ASP A N 1
ATOM 742 C CA . ASP A 1 99 ? 11.128 -13.467 -55.245 1.00 88.94 99 ASP A CA 1
ATOM 743 C C . ASP A 1 99 ? 12.411 -12.661 -55.022 1.00 88.94 99 ASP A C 1
ATOM 745 O O . ASP A 1 99 ? 13.512 -13.207 -55.118 1.00 88.94 99 ASP A O 1
ATOM 749 N N . HIS A 1 100 ? 12.295 -11.366 -54.699 1.00 90.06 100 HIS A N 1
ATOM 750 C CA . HIS A 1 100 ? 13.448 -10.555 -54.289 1.00 90.06 100 HIS A CA 1
ATOM 751 C C . HIS A 1 100 ? 14.064 -11.100 -53.004 1.00 90.06 100 HIS A C 1
ATOM 753 O O . HIS A 1 100 ? 15.244 -11.454 -52.986 1.00 90.06 100 HIS A O 1
ATOM 759 N N . LEU A 1 101 ? 13.236 -11.265 -51.969 1.00 89.56 101 LEU A N 1
ATOM 760 C CA . LEU A 1 101 ? 13.646 -11.793 -50.671 1.00 89.56 101 LEU A CA 1
ATOM 761 C C . LEU A 1 101 ? 14.300 -13.182 -50.800 1.00 89.56 101 LEU A C 1
ATOM 763 O O . LEU A 1 101 ? 15.329 -13.436 -50.177 1.00 89.56 101 LEU A O 1
ATOM 767 N N . ALA A 1 102 ? 13.765 -14.065 -51.648 1.00 89.69 102 ALA A N 1
ATOM 768 C CA . ALA A 1 102 ? 14.322 -15.398 -51.875 1.00 89.69 102 ALA A CA 1
ATOM 769 C C . ALA A 1 102 ? 15.633 -15.403 -52.683 1.00 89.69 102 ALA A C 1
ATOM 771 O O . ALA A 1 102 ? 16.523 -16.209 -52.391 1.00 89.69 102 ALA A O 1
ATOM 772 N N . ARG A 1 103 ? 15.803 -14.507 -53.668 1.00 91.44 103 ARG A N 1
ATOM 773 C CA . ARG A 1 103 ? 17.090 -14.322 -54.371 1.00 91.44 103 ARG A CA 1
ATOM 774 C C . ARG A 1 103 ? 18.157 -13.761 -53.432 1.00 91.44 103 ARG A C 1
ATOM 776 O O . ARG A 1 103 ? 19.266 -14.289 -53.378 1.00 91.44 103 ARG A O 1
ATOM 783 N N . GLN A 1 104 ? 17.811 -12.727 -52.670 1.00 91.25 104 GLN A N 1
ATOM 784 C CA . GLN A 1 104 ? 18.711 -12.077 -51.722 1.00 91.25 104 GLN A CA 1
ATOM 785 C C . GLN A 1 104 ? 19.130 -13.036 -50.600 1.00 91.25 104 GLN A C 1
ATOM 787 O O . GLN A 1 104 ? 20.312 -13.119 -50.279 1.00 91.25 104 GLN A O 1
ATOM 792 N N . ALA A 1 105 ? 18.204 -13.843 -50.078 1.00 90.25 105 ALA A N 1
ATOM 793 C CA . ALA A 1 105 ? 18.501 -14.873 -49.087 1.00 90.25 105 ALA A CA 1
ATOM 794 C C . ALA A 1 105 ? 19.518 -15.916 -49.579 1.00 90.25 105 ALA A C 1
ATOM 796 O O . ALA A 1 105 ? 20.464 -16.226 -48.856 1.00 90.25 105 ALA A O 1
ATOM 797 N N . HIS A 1 106 ? 19.380 -16.415 -50.814 1.00 90.75 106 HIS A N 1
ATOM 798 C CA . HIS A 1 106 ? 20.376 -17.310 -51.416 1.00 90.75 106 HIS A CA 1
ATOM 799 C C . HIS A 1 106 ? 21.747 -16.638 -51.580 1.00 90.75 106 HIS A C 1
ATOM 801 O O . HIS A 1 106 ? 22.773 -17.269 -51.323 1.00 90.75 106 HIS A O 1
ATOM 807 N N . ALA A 1 107 ? 21.775 -15.371 -52.005 1.00 90.19 107 ALA A N 1
ATOM 808 C CA . ALA A 1 107 ? 23.011 -14.610 -52.171 1.00 90.19 107 ALA A CA 1
ATOM 809 C C . ALA A 1 107 ? 23.738 -14.414 -50.827 1.00 90.19 107 ALA A C 1
ATOM 811 O O . ALA A 1 107 ? 24.932 -14.693 -50.726 1.00 90.19 107 ALA A O 1
ATOM 812 N N . ILE A 1 108 ? 23.001 -14.025 -49.782 1.00 91.94 108 ILE A N 1
ATOM 813 C CA . ILE A 1 108 ? 23.503 -13.878 -48.410 1.00 91.94 108 ILE A CA 1
ATOM 814 C C . ILE A 1 108 ? 23.995 -15.220 -47.852 1.00 91.94 108 ILE A C 1
ATOM 816 O O . ILE A 1 108 ? 25.116 -15.286 -47.356 1.00 91.94 108 ILE A O 1
ATOM 820 N N . ALA A 1 109 ? 23.218 -16.302 -47.972 1.00 89.44 109 ALA A N 1
ATOM 821 C CA . ALA A 1 109 ? 23.600 -17.623 -47.467 1.00 89.44 109 ALA A CA 1
ATOM 822 C C . ALA A 1 109 ? 24.873 -18.170 -48.138 1.00 89.44 109 ALA A C 1
ATOM 824 O O . ALA A 1 109 ? 25.775 -18.650 -47.449 1.00 89.44 109 ALA A O 1
ATOM 825 N N . ARG A 1 110 ? 24.991 -18.033 -49.467 1.00 90.50 110 ARG A N 1
ATOM 826 C CA . ARG A 1 110 ? 26.204 -18.414 -50.204 1.00 90.50 110 ARG A CA 1
ATOM 827 C C . ARG A 1 110 ? 27.406 -17.576 -49.771 1.00 90.50 110 ARG A C 1
ATOM 829 O O . ARG A 1 110 ? 28.462 -18.129 -49.484 1.00 90.50 110 ARG A O 1
ATOM 836 N N . ARG A 1 111 ? 27.247 -16.253 -49.667 1.00 91.44 111 ARG A N 1
ATOM 837 C CA . ARG A 1 111 ? 28.354 -15.365 -49.296 1.00 91.44 111 ARG A CA 1
ATOM 838 C C . ARG A 1 111 ? 28.805 -15.564 -47.844 1.00 91.44 111 ARG A C 1
ATOM 840 O O . ARG A 1 111 ? 29.998 -15.511 -47.571 1.00 91.44 111 ARG A O 1
ATOM 847 N N . LEU A 1 112 ? 27.885 -15.876 -46.931 1.00 87.44 112 LEU A N 1
ATOM 848 C CA . LEU A 1 112 ? 28.197 -16.299 -45.560 1.00 87.44 112 LEU A CA 1
ATOM 849 C C . LEU A 1 112 ? 29.046 -17.582 -45.527 1.00 87.44 112 LEU A C 1
ATOM 851 O O . LEU A 1 112 ? 30.005 -17.663 -44.759 1.00 87.44 112 LEU A O 1
ATOM 855 N N . GLN A 1 113 ? 28.743 -18.559 -46.388 1.00 87.06 113 GLN A N 1
ATOM 856 C CA . GLN A 1 113 ? 29.546 -19.776 -46.538 1.00 87.06 113 GLN A CA 1
ATOM 857 C C . GLN A 1 113 ? 30.950 -19.480 -47.098 1.00 87.06 113 GLN A C 1
ATOM 859 O O . GLN A 1 113 ? 31.932 -19.970 -46.545 1.00 87.06 113 GLN A O 1
ATOM 864 N N . GLU A 1 114 ? 31.057 -18.649 -48.141 1.00 85.25 114 GLU A N 1
ATOM 865 C CA . GLU A 1 114 ? 32.340 -18.209 -48.723 1.00 85.25 114 GLU A CA 1
ATOM 866 C C . GLU A 1 114 ? 33.234 -17.470 -47.709 1.00 85.25 114 GLU A C 1
ATOM 868 O O . GLU A 1 114 ? 34.453 -17.622 -47.734 1.00 85.25 114 GLU A O 1
ATOM 873 N N . LEU A 1 115 ? 32.636 -16.691 -46.801 1.00 83.44 115 LEU A N 1
ATOM 874 C CA . LEU A 1 115 ? 33.333 -15.888 -45.786 1.00 83.44 115 LEU A CA 1
ATOM 875 C C . LEU A 1 115 ? 33.621 -16.644 -44.470 1.00 83.44 115 LEU A C 1
ATOM 877 O O . LEU A 1 115 ? 34.004 -16.027 -43.478 1.00 83.44 115 LEU A O 1
ATOM 881 N N . GLY A 1 116 ? 33.435 -17.969 -44.416 1.00 77.12 116 GLY A N 1
ATOM 882 C CA . GLY A 1 116 ? 33.731 -18.766 -43.213 1.00 77.12 116 GLY A CA 1
ATOM 883 C C . GLY A 1 116 ? 32.754 -18.554 -42.043 1.00 77.12 116 GLY A C 1
ATOM 884 O O . GLY A 1 116 ? 33.047 -18.911 -40.896 1.00 77.12 116 GLY A O 1
ATOM 885 N N . ALA A 1 117 ? 31.572 -18.003 -42.324 1.00 80.00 117 ALA A N 1
ATOM 886 C CA . ALA A 1 117 ? 30.476 -17.809 -41.379 1.00 80.00 117 ALA A CA 1
ATOM 887 C C . ALA A 1 117 ? 29.172 -18.500 -41.852 1.00 80.00 117 ALA A C 1
ATOM 889 O O . ALA A 1 117 ? 28.128 -17.847 -41.879 1.00 80.00 117 ALA A O 1
ATOM 890 N N . PRO A 1 118 ? 29.201 -19.791 -42.254 1.00 83.50 118 PRO A N 1
ATOM 891 C CA . PRO A 1 118 ? 28.029 -20.478 -42.794 1.00 83.50 118 PRO A CA 1
ATOM 892 C C . PRO A 1 118 ? 26.872 -20.543 -41.789 1.00 83.50 118 PRO A C 1
ATOM 894 O O . PRO A 1 118 ? 27.086 -20.620 -40.577 1.00 83.50 118 PRO A O 1
ATOM 897 N N . LEU A 1 119 ? 25.650 -20.568 -42.325 1.00 81.75 119 LEU A N 1
ATOM 898 C CA . LEU A 1 119 ? 24.427 -20.871 -41.579 1.00 81.75 119 LEU A CA 1
ATOM 899 C C . LEU A 1 119 ? 24.455 -22.315 -41.042 1.00 81.75 119 LEU A C 1
ATOM 901 O O . LEU A 1 119 ? 25.093 -23.193 -41.631 1.00 81.75 119 LEU A O 1
ATOM 905 N N . ASP A 1 120 ? 23.729 -22.581 -39.953 1.00 78.56 120 ASP A N 1
ATOM 906 C CA . ASP A 1 120 ? 23.577 -23.943 -39.428 1.00 78.56 120 ASP A CA 1
ATOM 907 C C . ASP A 1 120 ? 22.895 -24.857 -40.472 1.00 78.56 120 ASP A C 1
ATOM 909 O O . ASP A 1 120 ? 22.053 -24.418 -41.252 1.00 78.56 120 ASP A O 1
ATOM 913 N N . SER A 1 121 ? 23.153 -26.170 -40.454 1.00 73.00 121 SER A N 1
ATOM 914 C CA . SER A 1 121 ? 22.545 -27.105 -41.426 1.00 73.00 121 SER A CA 1
ATOM 915 C C . SER A 1 121 ? 21.006 -27.129 -41.404 1.00 73.00 121 SER A C 1
ATOM 917 O O . SER A 1 121 ? 20.375 -27.380 -42.433 1.00 73.00 121 SER A O 1
ATOM 919 N N . TRP A 1 122 ? 20.389 -26.828 -40.256 1.00 72.81 122 TRP A N 1
ATOM 920 C CA . TRP A 1 122 ? 18.936 -26.668 -40.134 1.00 72.81 122 TRP A CA 1
ATOM 921 C C . TRP A 1 122 ? 18.447 -25.311 -40.670 1.00 72.81 122 TRP A C 1
ATOM 923 O O . TRP A 1 122 ? 17.358 -25.252 -41.235 1.00 72.81 122 TRP A O 1
ATOM 933 N N . GLU A 1 123 ? 19.251 -24.248 -40.545 1.00 79.38 123 GLU A N 1
ATOM 934 C CA . GLU A 1 123 ? 18.973 -22.927 -41.123 1.00 79.38 123 GLU A CA 1
ATOM 935 C C . GLU A 1 123 ? 19.040 -22.996 -42.651 1.00 79.38 123 GLU A C 1
ATOM 937 O O . GLU A 1 123 ? 18.114 -22.533 -43.308 1.00 79.38 123 GLU A O 1
ATOM 942 N N . VAL A 1 124 ? 20.063 -23.655 -43.215 1.00 82.69 124 VAL A N 1
ATOM 943 C CA . VAL A 1 124 ? 20.167 -23.938 -44.659 1.00 82.69 124 VAL A CA 1
ATOM 944 C C . VAL A 1 124 ? 18.941 -24.716 -45.145 1.00 82.69 124 VAL A C 1
ATOM 946 O O . VAL A 1 124 ? 18.270 -24.271 -46.069 1.00 82.69 124 VAL A O 1
ATOM 949 N N . SER A 1 125 ? 18.587 -25.819 -44.474 1.00 74.12 125 SER A N 1
ATOM 950 C CA . SER A 1 125 ? 17.434 -26.653 -44.857 1.00 74.12 125 SER A CA 1
ATOM 951 C C . SER A 1 125 ? 16.105 -25.881 -44.822 1.00 74.12 125 SER A C 1
ATOM 953 O O . SER A 1 125 ? 15.283 -26.005 -45.729 1.00 74.12 125 SER A O 1
ATOM 955 N N . ALA A 1 126 ? 15.885 -25.068 -43.782 1.00 73.56 126 ALA A N 1
ATOM 956 C CA . ALA A 1 126 ? 14.683 -24.245 -43.648 1.00 73.56 126 ALA A CA 1
ATOM 957 C C . ALA A 1 126 ? 14.644 -23.101 -44.674 1.00 73.56 126 ALA A C 1
ATOM 959 O O . ALA A 1 126 ? 13.571 -22.763 -45.178 1.00 73.56 126 ALA A O 1
ATOM 960 N N . LEU A 1 127 ? 15.805 -22.524 -45.001 1.00 83.62 127 LEU A N 1
ATOM 961 C CA . LEU A 1 127 ? 15.927 -21.478 -46.008 1.00 83.62 127 LEU A CA 1
ATOM 962 C C . LEU A 1 127 ? 15.641 -22.033 -47.403 1.00 83.62 127 LEU A C 1
ATOM 964 O O . LEU A 1 127 ? 14.781 -21.488 -48.082 1.00 83.62 127 LEU A O 1
ATOM 968 N N . GLU A 1 128 ? 16.275 -23.143 -47.794 1.00 85.94 128 GLU A N 1
ATOM 969 C CA . GLU A 1 128 ? 16.025 -23.833 -49.067 1.00 85.94 128 GLU A CA 1
ATOM 970 C C . GLU A 1 128 ? 14.548 -24.220 -49.227 1.00 85.94 128 GLU A C 1
ATOM 972 O O . GLU A 1 128 ? 13.957 -23.979 -50.277 1.00 85.94 128 GLU A O 1
ATOM 977 N N . GLN A 1 129 ? 13.914 -24.766 -48.183 1.00 80.38 129 GLN A N 1
ATOM 978 C CA . GLN A 1 129 ? 12.493 -25.122 -48.235 1.00 80.38 129 GLN A CA 1
ATOM 979 C C . GLN A 1 129 ? 11.585 -23.893 -48.426 1.00 80.38 129 GLN A C 1
ATOM 981 O O . GLN A 1 129 ? 10.591 -23.966 -49.151 1.00 80.38 129 GLN A O 1
ATOM 986 N N . ALA A 1 130 ? 11.910 -22.764 -47.791 1.00 76.94 130 ALA A N 1
ATOM 987 C CA . ALA A 1 130 ? 11.133 -21.533 -47.907 1.00 76.94 130 ALA A CA 1
ATOM 988 C C . ALA A 1 130 ? 11.378 -20.796 -49.237 1.00 76.94 130 ALA A C 1
ATOM 990 O O . ALA A 1 130 ? 10.444 -20.237 -49.810 1.00 76.94 130 ALA A O 1
ATOM 991 N N . THR A 1 131 ? 12.603 -20.814 -49.768 1.00 86.31 131 THR A N 1
ATOM 992 C CA . THR A 1 131 ? 12.945 -20.167 -51.045 1.00 86.31 131 THR A CA 1
ATOM 993 C C . THR A 1 131 ? 12.548 -20.990 -52.273 1.00 86.31 131 THR A C 1
ATOM 995 O O . THR A 1 131 ? 12.380 -20.410 -53.342 1.00 86.31 131 THR A O 1
ATOM 998 N N . GLN A 1 132 ? 12.327 -22.305 -52.140 1.00 86.00 132 GLN A N 1
ATOM 999 C CA . GLN A 1 132 ? 11.727 -23.149 -53.189 1.00 86.00 132 GLN A CA 1
ATOM 1000 C C . GLN A 1 132 ? 10.258 -22.799 -53.484 1.00 86.00 132 GLN A C 1
ATOM 1002 O O . GLN A 1 132 ? 9.784 -23.038 -54.593 1.00 86.00 132 GLN A O 1
ATOM 1007 N N . ASN A 1 133 ? 9.531 -22.234 -52.514 1.00 81.31 133 ASN A N 1
ATOM 1008 C CA . ASN A 1 133 ? 8.171 -21.727 -52.703 1.00 81.31 133 ASN A CA 1
ATOM 1009 C C . ASN A 1 133 ? 7.988 -20.408 -51.925 1.00 81.31 133 ASN A C 1
ATOM 1011 O O . ASN A 1 133 ? 7.414 -20.409 -50.829 1.00 81.31 133 ASN A O 1
ATOM 1015 N N . PRO A 1 134 ? 8.488 -19.277 -52.458 1.00 77.06 134 PRO A N 1
ATOM 1016 C CA . PRO A 1 134 ? 8.565 -18.024 -51.712 1.00 77.06 134 PRO A CA 1
ATOM 1017 C C . PRO A 1 134 ? 7.188 -17.397 -51.450 1.00 77.06 134 PRO A C 1
ATOM 1019 O O . PRO A 1 134 ? 7.012 -16.704 -50.449 1.00 77.06 134 PRO A O 1
ATOM 1022 N N . HIS A 1 135 ? 6.192 -17.688 -52.294 1.00 78.88 135 HIS A N 1
ATOM 1023 C CA . HIS A 1 135 ? 4.813 -17.214 -52.135 1.00 78.88 135 HIS A CA 1
ATOM 1024 C C . HIS A 1 135 ? 3.992 -17.997 -51.093 1.00 78.88 135 HIS A C 1
ATOM 1026 O O . HIS A 1 135 ? 2.866 -17.596 -50.791 1.00 78.88 135 HIS A O 1
ATOM 1032 N N . ALA A 1 136 ? 4.499 -19.107 -50.538 1.00 71.06 136 ALA A N 1
ATOM 1033 C CA . ALA A 1 136 ? 3.758 -19.840 -49.513 1.00 71.06 136 ALA A CA 1
ATOM 1034 C C . ALA A 1 136 ? 3.577 -18.980 -48.238 1.00 71.06 136 ALA A C 1
ATOM 1036 O O . ALA A 1 136 ? 4.505 -18.262 -47.856 1.00 71.06 136 ALA A O 1
ATOM 1037 N N . PRO A 1 137 ? 2.434 -19.064 -47.518 1.00 58.97 137 PRO A N 1
ATOM 1038 C CA . PRO A 1 137 ? 2.082 -18.105 -46.455 1.00 58.97 137 PRO A CA 1
ATOM 1039 C C . PRO A 1 137 ? 3.064 -17.997 -45.278 1.00 58.97 137 PRO A C 1
ATOM 1041 O O . PRO A 1 137 ? 2.993 -17.045 -44.501 1.00 58.97 137 PRO A O 1
ATOM 1044 N N . TYR A 1 138 ? 3.956 -18.976 -45.120 1.00 70.25 138 TYR A N 1
ATOM 1045 C CA . TYR A 1 138 ? 5.003 -19.004 -44.100 1.00 70.25 138 TYR A CA 1
ATOM 1046 C C . TYR A 1 138 ? 6.381 -18.562 -44.622 1.00 70.25 138 TYR A C 1
ATOM 1048 O O . TYR A 1 138 ? 7.183 -18.084 -43.824 1.00 70.25 138 TYR A O 1
ATOM 1056 N N . SER A 1 139 ? 6.667 -18.663 -45.926 1.00 72.00 139 SER A N 1
ATOM 1057 C CA . SER A 1 139 ? 8.030 -18.565 -46.476 1.00 72.00 139 SER A CA 1
ATOM 1058 C C . SER A 1 139 ? 8.695 -17.209 -46.251 1.00 72.00 139 SER A C 1
ATOM 1060 O O . SER A 1 139 ? 9.836 -17.166 -45.796 1.00 72.00 139 SER A O 1
ATOM 1062 N N . ILE A 1 140 ? 7.974 -16.099 -46.456 1.00 76.50 140 ILE A N 1
ATOM 1063 C CA . ILE A 1 140 ? 8.451 -14.739 -46.123 1.00 76.50 140 ILE A CA 1
ATOM 1064 C C . ILE A 1 140 ? 8.869 -14.658 -44.643 1.00 76.50 140 ILE A C 1
ATOM 1066 O O . ILE A 1 140 ? 9.880 -14.044 -44.302 1.00 76.50 140 ILE A O 1
ATOM 1070 N N . GLY A 1 141 ? 8.103 -15.310 -43.762 1.00 76.06 141 GLY A N 1
ATOM 1071 C CA . GLY A 1 141 ? 8.391 -15.398 -42.335 1.00 76.06 141 GLY A CA 1
ATOM 1072 C C . GLY A 1 141 ? 9.606 -16.265 -42.027 1.00 76.06 141 GLY A C 1
ATOM 1073 O O . GLY A 1 141 ? 10.477 -15.819 -41.290 1.00 76.06 141 GLY A O 1
ATOM 1074 N N . THR A 1 142 ? 9.701 -17.459 -42.614 1.00 74.31 142 THR A N 1
ATOM 1075 C CA . THR A 1 142 ? 10.819 -18.393 -42.414 1.00 74.31 142 THR A CA 1
ATOM 1076 C C . THR A 1 142 ? 12.144 -17.822 -42.923 1.00 74.31 142 THR A C 1
ATOM 1078 O O . THR A 1 142 ? 13.138 -17.878 -42.202 1.00 74.31 142 THR A O 1
ATOM 1081 N N . ILE A 1 143 ? 12.160 -17.201 -44.109 1.00 80.88 143 ILE A N 1
ATOM 1082 C CA . ILE A 1 143 ? 13.362 -16.560 -44.667 1.00 80.88 143 ILE A CA 1
ATOM 1083 C C . ILE A 1 143 ? 13.850 -15.445 -43.736 1.00 80.88 143 ILE A C 1
ATOM 1085 O O . ILE A 1 143 ? 15.020 -15.432 -43.349 1.00 80.88 143 ILE A O 1
ATOM 1089 N N . GLN A 1 144 ? 12.955 -14.545 -43.311 1.00 87.06 144 GLN A N 1
ATOM 1090 C CA . GLN A 1 144 ? 13.334 -13.482 -42.378 1.00 87.06 144 GLN A CA 1
ATOM 1091 C C . GLN A 1 144 ? 13.731 -14.039 -41.007 1.00 87.06 144 GLN A C 1
ATOM 1093 O O . GLN A 1 144 ? 14.690 -13.553 -40.432 1.00 87.06 144 GLN A O 1
ATOM 1098 N N . GLN A 1 145 ? 13.076 -15.082 -40.485 1.00 81.25 145 GLN A N 1
ATOM 1099 C CA . GLN A 1 145 ? 13.453 -15.714 -39.212 1.00 81.25 145 GLN A CA 1
ATOM 1100 C C . GLN A 1 145 ? 14.879 -16.282 -39.227 1.00 81.25 145 GLN A C 1
ATOM 1102 O O . GLN A 1 145 ? 15.593 -16.108 -38.239 1.00 81.25 145 GLN A O 1
ATOM 1107 N N . VAL A 1 146 ? 15.296 -16.921 -40.326 1.00 80.38 146 VAL A N 1
ATOM 1108 C CA . VAL A 1 146 ? 16.662 -17.443 -40.492 1.00 80.38 146 VAL A CA 1
ATOM 1109 C C . VAL A 1 146 ? 17.678 -16.302 -40.593 1.00 80.38 146 VAL A C 1
ATOM 1111 O O . VAL A 1 146 ? 18.662 -16.294 -39.856 1.00 80.38 146 VAL A O 1
ATOM 1114 N N . LEU A 1 147 ? 17.442 -15.306 -41.454 1.00 86.44 147 LEU A N 1
ATOM 1115 C CA . LEU A 1 147 ? 18.394 -14.205 -41.648 1.00 86.44 147 LEU A CA 1
ATOM 1116 C C . LEU A 1 147 ? 18.475 -13.274 -40.426 1.00 86.44 147 LEU A C 1
ATOM 1118 O O . LEU A 1 147 ? 19.571 -12.903 -40.005 1.00 86.44 147 LEU A O 1
ATOM 1122 N N . ASP A 1 148 ? 17.339 -12.948 -39.800 1.00 88.06 148 ASP A N 1
ATOM 1123 C CA . ASP A 1 148 ? 17.253 -12.082 -38.615 1.00 88.06 148 ASP A CA 1
ATOM 1124 C C . ASP A 1 148 ? 18.063 -12.630 -37.431 1.00 88.06 148 ASP A C 1
ATOM 1126 O O . ASP A 1 148 ? 18.577 -11.846 -36.633 1.00 88.06 148 ASP A O 1
ATOM 1130 N N . ALA A 1 149 ? 18.232 -13.955 -37.329 1.00 80.38 149 ALA A N 1
ATOM 1131 C CA . ALA A 1 149 ? 19.037 -14.609 -36.294 1.00 80.38 149 ALA A CA 1
ATOM 1132 C C . ALA A 1 149 ? 20.552 -14.318 -36.395 1.00 80.38 149 ALA A C 1
ATOM 1134 O O . ALA A 1 149 ? 21.308 -14.664 -35.481 1.00 80.38 149 ALA A O 1
ATOM 1135 N N . HIS A 1 150 ? 20.996 -13.667 -37.477 1.00 85.31 150 HIS A N 1
ATOM 1136 C CA . HIS A 1 150 ? 22.384 -13.254 -37.720 1.00 85.31 150 HIS A CA 1
ATOM 1137 C C . HIS A 1 150 ? 22.529 -11.746 -37.994 1.00 85.31 150 HIS A C 1
ATOM 1139 O O . HIS A 1 150 ? 23.617 -11.269 -38.324 1.00 85.31 150 HIS A O 1
ATOM 1145 N N . VAL A 1 151 ? 21.458 -10.965 -37.802 1.00 90.12 151 VAL A N 1
ATOM 1146 C CA . VAL A 1 151 ? 21.476 -9.505 -37.980 1.00 90.12 151 VAL A CA 1
ATOM 1147 C C . VAL A 1 151 ? 22.115 -8.795 -36.784 1.00 90.12 151 VAL A C 1
ATOM 1149 O O . VAL A 1 151 ? 21.666 -8.928 -35.644 1.00 90.12 151 VAL A O 1
ATOM 1152 N N . LEU A 1 152 ? 23.139 -7.981 -37.047 1.00 87.81 152 LEU A N 1
ATOM 1153 C CA . LEU A 1 152 ? 23.766 -7.084 -36.069 1.00 87.81 152 LEU A CA 1
ATOM 1154 C C . LEU A 1 152 ? 23.068 -5.719 -36.012 1.00 87.81 152 LEU A C 1
ATOM 1156 O O . LEU A 1 152 ? 22.944 -5.136 -34.933 1.00 87.81 152 LEU A O 1
ATOM 1160 N N . VAL A 1 153 ? 22.598 -5.219 -37.159 1.00 89.12 153 VAL A N 1
ATOM 1161 C CA . VAL A 1 153 ? 21.984 -3.891 -37.295 1.00 89.12 153 VAL A CA 1
ATOM 1162 C C . VAL A 1 153 ? 20.695 -3.980 -38.102 1.00 89.12 153 VAL A C 1
ATOM 1164 O O . VAL A 1 153 ? 20.693 -4.474 -39.225 1.00 89.12 153 VAL A O 1
ATOM 1167 N N . SER A 1 154 ? 19.608 -3.446 -37.549 1.00 90.81 154 SER A N 1
ATOM 1168 C CA . SER A 1 154 ? 18.387 -3.155 -38.293 1.00 90.81 154 SER A CA 1
ATOM 1169 C C . SER A 1 154 ? 18.311 -1.657 -38.571 1.00 90.81 154 SER A C 1
ATOM 1171 O O . SER A 1 154 ? 18.323 -0.844 -37.646 1.00 90.81 154 SER A O 1
ATOM 1173 N N . LEU A 1 155 ? 18.200 -1.290 -39.841 1.00 89.19 155 LEU A N 1
ATOM 1174 C CA . LEU A 1 155 ? 17.906 0.065 -40.287 1.00 89.19 155 LEU A CA 1
ATOM 1175 C C . LEU A 1 155 ? 16.416 0.188 -40.616 1.00 89.19 155 LEU A C 1
ATOM 1177 O O . LEU A 1 155 ? 15.792 -0.763 -41.082 1.00 89.19 155 LEU A O 1
ATOM 1181 N N . SER A 1 156 ? 15.853 1.370 -40.396 1.00 86.69 156 SER A N 1
ATOM 1182 C CA . SER A 1 156 ? 14.530 1.761 -40.878 1.00 86.69 156 SER A CA 1
ATOM 1183 C C . SER A 1 156 ? 14.669 3.086 -41.616 1.00 86.69 156 SER A C 1
ATOM 1185 O O . SER A 1 156 ? 15.135 4.064 -41.025 1.00 86.69 156 SER A O 1
ATOM 1187 N N . ILE A 1 157 ? 14.329 3.107 -42.904 1.00 83.62 157 ILE A N 1
ATOM 1188 C CA . ILE A 1 157 ? 14.491 4.270 -43.785 1.00 83.62 157 ILE A CA 1
ATOM 1189 C C . ILE A 1 157 ? 13.107 4.808 -44.131 1.00 83.62 157 ILE A C 1
ATOM 1191 O O . ILE A 1 157 ? 12.293 4.085 -44.696 1.00 83.62 157 ILE A O 1
ATOM 1195 N N . SER A 1 158 ? 12.839 6.071 -43.801 1.00 79.12 158 SER A N 1
ATOM 1196 C CA . SER A 1 158 ? 11.560 6.743 -44.072 1.00 79.12 158 SER A CA 1
ATOM 1197 C C . SER A 1 158 ? 11.780 8.124 -44.691 1.00 79.12 158 SER A C 1
ATOM 1199 O O . SER A 1 158 ? 12.751 8.804 -44.355 1.00 79.12 158 SER A O 1
ATOM 1201 N N . ALA A 1 159 ? 10.875 8.549 -45.578 1.00 64.44 159 ALA A N 1
ATOM 1202 C CA . ALA A 1 159 ? 11.000 9.813 -46.309 1.00 64.44 159 ALA A CA 1
ATOM 1203 C C . ALA A 1 159 ? 11.055 11.042 -45.377 1.00 64.44 159 ALA A C 1
ATOM 1205 O O . ALA A 1 159 ? 11.826 11.974 -45.608 1.00 64.44 159 ALA A O 1
ATOM 1206 N N . GLU A 1 160 ? 10.284 11.014 -44.288 1.00 56.88 160 GLU A N 1
ATOM 1207 C CA . GLU A 1 160 ? 10.208 12.091 -43.298 1.00 56.88 160 GLU A CA 1
ATOM 1208 C C . GLU A 1 160 ? 11.426 12.083 -42.356 1.00 56.88 160 GLU A C 1
ATOM 1210 O O . GLU A 1 160 ? 12.248 13.006 -42.364 1.00 56.88 160 GLU A O 1
ATOM 1215 N N . LEU A 1 161 ? 11.582 11.012 -41.567 1.00 54.91 161 LEU A N 1
ATOM 1216 C CA . LEU A 1 161 ? 12.533 10.947 -40.448 1.00 54.91 161 LEU A CA 1
ATOM 1217 C C . LEU A 1 161 ? 13.961 10.554 -40.868 1.00 54.91 161 LEU A C 1
ATOM 1219 O O . LEU A 1 161 ? 14.881 10.653 -40.058 1.00 54.91 161 LEU A O 1
ATOM 1223 N N . GLY A 1 162 ? 14.172 10.134 -42.119 1.00 72.44 162 GLY A N 1
ATOM 1224 C CA . GLY A 1 162 ? 15.460 9.643 -42.611 1.00 72.44 162 GLY A CA 1
ATOM 1225 C C . GLY A 1 162 ? 15.772 8.222 -42.130 1.00 72.44 162 GLY A C 1
ATOM 1226 O O . GLY A 1 162 ? 14.868 7.392 -41.991 1.00 72.44 162 GLY A O 1
ATOM 1227 N N . ILE A 1 163 ? 17.060 7.938 -41.902 1.00 79.75 163 ILE A N 1
ATOM 1228 C CA . ILE A 1 163 ? 17.553 6.628 -41.451 1.00 79.75 163 ILE A CA 1
ATOM 1229 C C . ILE A 1 163 ? 17.578 6.566 -39.922 1.00 79.75 163 ILE A C 1
ATOM 1231 O O . ILE A 1 163 ? 18.249 7.360 -39.261 1.00 79.75 163 ILE A O 1
ATOM 1235 N N . LYS A 1 164 ? 16.911 5.558 -39.363 1.00 81.25 164 LYS A N 1
ATOM 1236 C CA . LYS A 1 164 ? 17.003 5.166 -37.955 1.00 81.25 164 LYS A CA 1
ATOM 1237 C C . LYS A 1 164 ? 17.737 3.833 -37.844 1.00 81.25 164 LYS A C 1
ATOM 1239 O O . LYS A 1 164 ? 17.261 2.835 -38.379 1.00 81.25 164 LYS A O 1
ATOM 1244 N N . ALA A 1 165 ? 18.848 3.801 -37.113 1.00 81.50 165 ALA A N 1
ATOM 1245 C CA . ALA A 1 165 ? 19.559 2.562 -36.801 1.00 81.50 165 ALA A CA 1
ATOM 1246 C C . ALA A 1 165 ? 19.050 1.935 -35.488 1.00 81.50 165 ALA A C 1
ATOM 1248 O O . ALA A 1 165 ? 18.536 2.622 -34.601 1.00 81.50 165 ALA A O 1
ATOM 1249 N N . SER A 1 166 ? 19.144 0.613 -35.354 1.00 81.44 166 SER A N 1
ATOM 1250 C CA . SER A 1 166 ? 18.740 -0.145 -34.162 1.00 81.44 166 SER A CA 1
ATOM 1251 C C . SER A 1 166 ? 19.496 -1.483 -34.080 1.00 81.44 166 SER A C 1
ATOM 1253 O O . SER A 1 166 ? 19.857 -2.039 -35.116 1.00 81.44 166 SER A O 1
ATOM 1255 N N . PRO A 1 167 ? 19.771 -2.015 -32.876 1.00 80.88 167 PRO A N 1
ATOM 1256 C CA . PRO A 1 167 ? 20.533 -3.253 -32.721 1.00 80.88 167 PRO A CA 1
ATOM 1257 C C . PRO A 1 167 ? 19.712 -4.494 -33.094 1.00 80.88 167 PRO A C 1
ATOM 1259 O O . PRO A 1 167 ? 18.554 -4.615 -32.698 1.00 80.88 167 PRO A O 1
ATOM 1262 N N . GLY A 1 168 ? 20.339 -5.436 -33.798 1.00 79.06 168 GLY A N 1
ATOM 1263 C CA . GLY A 1 168 ? 19.828 -6.792 -34.009 1.00 79.06 168 GLY A CA 1
ATOM 1264 C C . GLY A 1 168 ? 20.323 -7.803 -32.956 1.00 79.06 168 GLY A C 1
ATOM 1265 O O . GLY A 1 168 ? 21.103 -7.439 -32.065 1.00 79.06 168 GLY A O 1
ATOM 1266 N N . PRO A 1 169 ? 19.859 -9.068 -33.031 1.00 78.62 169 PRO A N 1
ATOM 1267 C CA . PRO A 1 169 ? 20.112 -10.106 -32.031 1.00 78.62 169 PRO A CA 1
ATOM 1268 C C . PRO A 1 169 ? 21.445 -10.859 -32.205 1.00 78.62 169 PRO A C 1
ATOM 1270 O O . PRO A 1 169 ? 21.745 -11.725 -31.383 1.00 78.62 169 PRO A O 1
ATOM 1273 N N . ALA A 1 170 ? 22.242 -10.574 -33.243 1.00 78.75 170 ALA A N 1
ATOM 1274 C CA . ALA A 1 170 ? 23.501 -11.279 -33.484 1.00 78.75 170 ALA A CA 1
ATOM 1275 C C . ALA A 1 170 ? 24.490 -11.171 -32.308 1.00 78.75 170 ALA A C 1
ATOM 1277 O O . ALA A 1 170 ? 24.672 -10.115 -31.693 1.00 78.75 170 ALA A O 1
ATOM 1278 N N . LEU A 1 171 ? 25.180 -12.282 -32.031 1.00 72.56 171 LEU A N 1
ATOM 1279 C CA . LEU A 1 171 ? 26.224 -12.358 -31.011 1.00 72.56 171 LEU A CA 1
ATOM 1280 C C . LEU A 1 171 ? 27.455 -11.553 -31.446 1.00 72.56 171 LEU A C 1
ATOM 1282 O O . LEU A 1 171 ? 28.116 -11.894 -32.422 1.00 72.56 171 LEU A O 1
ATOM 1286 N N . ARG A 1 172 ? 27.790 -10.507 -30.686 1.00 84.25 172 ARG A N 1
ATOM 1287 C CA . ARG A 1 172 ? 28.819 -9.500 -31.016 1.00 84.25 172 ARG A CA 1
ATOM 1288 C C . ARG A 1 172 ? 30.242 -9.963 -30.692 1.00 84.25 172 ARG A C 1
ATOM 1290 O O . ARG A 1 172 ? 31.019 -9.227 -30.084 1.00 84.25 172 ARG A O 1
ATOM 1297 N N . HIS A 1 173 ? 30.565 -11.203 -31.043 1.00 80.88 173 HIS A N 1
ATOM 1298 C CA . HIS A 1 173 ? 31.889 -11.778 -30.832 1.00 80.88 173 HIS A CA 1
ATOM 1299 C C . HIS A 1 173 ? 32.730 -11.669 -32.105 1.00 80.88 173 HIS A C 1
ATOM 1301 O O . HIS A 1 173 ? 32.259 -11.995 -33.193 1.00 80.88 173 HIS A O 1
ATOM 1307 N N . LEU A 1 174 ? 33.978 -11.235 -31.951 1.00 82.06 174 LEU A N 1
ATOM 1308 C CA . LEU A 1 174 ? 34.968 -11.138 -33.020 1.00 82.06 174 LEU A CA 1
ATOM 1309 C C . LEU A 1 174 ? 36.171 -12.020 -32.679 1.00 82.06 174 LEU A C 1
ATOM 1311 O O . LEU A 1 174 ? 36.614 -12.043 -31.529 1.00 82.06 174 LEU A O 1
ATOM 1315 N N . ALA A 1 175 ? 36.698 -12.729 -33.678 1.00 76.31 175 ALA A N 1
ATOM 1316 C CA . ALA A 1 175 ? 37.966 -13.438 -33.557 1.00 76.31 175 ALA A CA 1
ATOM 1317 C C . ALA A 1 175 ? 39.120 -12.444 -33.732 1.00 76.31 175 ALA A C 1
ATOM 1319 O O . ALA A 1 175 ? 39.183 -11.755 -34.749 1.00 76.31 175 ALA A O 1
ATOM 1320 N N . THR A 1 176 ? 40.046 -12.377 -32.776 1.00 77.12 176 THR A N 1
ATOM 1321 C CA . THR A 1 176 ? 41.263 -11.560 -32.911 1.00 77.12 176 THR A CA 1
ATOM 1322 C C . THR A 1 176 ? 42.059 -11.984 -34.150 1.00 77.12 176 THR A C 1
ATOM 1324 O O . THR A 1 176 ? 42.456 -13.142 -34.259 1.00 77.12 176 THR A O 1
ATOM 1327 N N . GLY A 1 177 ? 42.295 -11.045 -35.069 1.00 72.50 177 GLY A N 1
ATOM 1328 C CA . GLY A 1 177 ? 42.983 -11.262 -36.348 1.00 72.50 177 GLY A CA 1
ATOM 1329 C C . GLY A 1 177 ? 42.100 -11.810 -37.476 1.00 72.50 177 GLY A C 1
ATOM 1330 O O . GLY A 1 177 ? 42.532 -11.822 -38.625 1.00 72.50 177 GLY A O 1
ATOM 1331 N N . GLY A 1 178 ? 40.864 -12.224 -37.180 1.00 78.69 178 GLY A N 1
ATOM 1332 C CA . GLY A 1 178 ? 39.910 -12.746 -38.159 1.00 78.69 178 GLY A CA 1
ATOM 1333 C C . GLY A 1 178 ? 38.861 -11.722 -38.596 1.00 78.69 178 GLY A C 1
ATOM 1334 O O . GLY A 1 178 ? 38.644 -10.700 -37.943 1.00 78.69 178 GLY A O 1
ATOM 1335 N N . TRP A 1 179 ? 38.165 -12.030 -39.691 1.00 83.25 179 TRP A N 1
ATOM 1336 C CA . TRP A 1 179 ? 36.940 -11.335 -40.086 1.00 83.25 179 TRP A CA 1
ATOM 1337 C C . TRP A 1 179 ? 35.727 -11.965 -39.388 1.00 83.25 179 TRP A C 1
ATOM 1339 O O . TRP A 1 179 ? 35.514 -13.174 -39.453 1.00 83.25 179 TRP A O 1
ATOM 1349 N N . GLY A 1 180 ? 34.913 -11.143 -38.729 1.00 86.88 180 GLY A N 1
ATOM 1350 C CA . GLY A 1 180 ? 33.569 -11.499 -38.286 1.00 86.88 180 GLY A CA 1
ATOM 1351 C C . GLY A 1 180 ? 32.531 -10.928 -39.244 1.00 86.88 180 GLY A C 1
ATOM 1352 O O . GLY A 1 180 ? 32.461 -9.714 -39.424 1.00 86.88 180 GLY A O 1
ATOM 1353 N N . THR A 1 181 ? 31.727 -11.797 -39.852 1.00 89.56 181 THR A N 1
ATOM 1354 C CA . THR A 1 181 ? 30.656 -11.413 -40.780 1.00 89.56 181 THR A CA 1
ATOM 1355 C C . THR A 1 181 ? 29.309 -11.375 -40.064 1.00 89.56 181 THR A C 1
ATOM 1357 O O . THR A 1 181 ? 28.953 -12.305 -39.340 1.00 89.56 181 THR A O 1
ATOM 1360 N N . PHE A 1 182 ? 28.548 -10.308 -40.294 1.00 90.75 182 PHE A N 1
ATOM 1361 C CA . PHE A 1 182 ? 27.217 -10.079 -39.738 1.00 90.75 182 PHE A CA 1
ATOM 1362 C C . PHE A 1 182 ? 26.244 -9.642 -40.830 1.00 90.75 182 PHE A C 1
ATOM 1364 O O . PHE A 1 182 ? 26.661 -9.118 -41.860 1.00 90.75 182 PHE A O 1
ATOM 1371 N N . VAL A 1 183 ? 24.943 -9.787 -40.583 1.00 92.75 183 VAL A N 1
ATOM 1372 C CA . VAL A 1 183 ? 23.903 -9.295 -41.495 1.00 92.75 183 VAL A CA 1
ATOM 1373 C C . VAL A 1 183 ? 23.426 -7.895 -41.063 1.00 92.75 183 VAL A C 1
ATOM 1375 O O . VAL A 1 183 ? 23.321 -7.593 -39.869 1.00 92.75 183 VAL A O 1
ATOM 1378 N N . ILE A 1 184 ? 23.110 -7.031 -42.026 1.00 92.88 184 ILE A N 1
ATOM 1379 C CA . ILE A 1 184 ? 22.317 -5.808 -41.842 1.00 92.88 184 ILE A CA 1
ATOM 1380 C C . ILE A 1 184 ? 20.935 -6.064 -42.449 1.00 92.88 184 ILE A C 1
ATOM 1382 O O . ILE A 1 184 ? 20.856 -6.477 -43.602 1.00 92.88 184 ILE A O 1
ATOM 1386 N N . LYS A 1 185 ? 19.857 -5.792 -41.704 1.00 93.69 185 LYS A N 1
ATOM 1387 C CA . LYS A 1 185 ? 18.478 -5.744 -42.227 1.00 93.69 185 LYS A CA 1
ATOM 1388 C C . LYS A 1 185 ? 18.090 -4.292 -42.473 1.00 93.69 185 LYS A C 1
ATOM 1390 O O . LYS A 1 185 ? 18.271 -3.462 -41.585 1.00 93.69 185 LYS A O 1
ATOM 1395 N N . VAL A 1 186 ? 17.503 -3.976 -43.619 1.00 92.12 186 VAL A N 1
ATOM 1396 C CA . VAL A 1 186 ? 16.970 -2.643 -43.921 1.00 92.12 186 VAL A CA 1
ATOM 1397 C C . VAL A 1 186 ? 15.475 -2.746 -44.170 1.00 92.12 186 VAL A C 1
ATOM 1399 O O . VAL A 1 186 ? 15.047 -3.446 -45.075 1.00 92.12 186 VAL A O 1
ATOM 1402 N N . HIS A 1 187 ? 14.677 -2.039 -43.372 1.00 90.19 187 HIS A N 1
ATOM 1403 C CA . HIS A 1 187 ? 13.244 -1.861 -43.593 1.00 90.19 187 HIS A CA 1
ATOM 1404 C C . HIS A 1 187 ? 13.025 -0.538 -44.337 1.00 90.19 187 HIS A C 1
ATOM 1406 O O . HIS A 1 187 ? 13.181 0.549 -43.774 1.00 90.19 187 HIS A O 1
ATOM 1412 N N . ASN A 1 188 ? 12.713 -0.633 -45.625 1.00 88.56 188 ASN A N 1
ATOM 1413 C CA . ASN A 1 188 ? 12.656 0.501 -46.539 1.00 88.56 188 ASN A CA 1
ATOM 1414 C C . ASN A 1 188 ? 11.220 1.033 -46.647 1.00 88.56 188 ASN A C 1
ATOM 1416 O O . ASN A 1 188 ? 10.479 0.743 -47.586 1.00 88.56 188 ASN A O 1
ATOM 1420 N N . LEU A 1 189 ? 10.800 1.819 -45.654 1.00 82.69 189 LEU A N 1
ATOM 1421 C CA . LEU A 1 189 ? 9.493 2.483 -45.668 1.00 82.69 189 LEU A CA 1
ATOM 1422 C C . LEU A 1 189 ? 9.412 3.594 -46.729 1.00 82.69 189 LEU A C 1
ATOM 1424 O O . LEU A 1 189 ? 8.310 3.989 -47.095 1.00 82.69 189 LEU A O 1
ATOM 1428 N N . ALA A 1 190 ? 10.556 4.093 -47.205 1.00 78.50 190 ALA A N 1
ATOM 1429 C CA . ALA A 1 190 ? 10.656 5.150 -48.209 1.00 78.50 190 ALA A CA 1
ATOM 1430 C C . ALA A 1 190 ? 10.627 4.659 -49.670 1.00 78.50 190 ALA A C 1
ATOM 1432 O O . ALA A 1 190 ? 10.495 5.493 -50.560 1.00 78.50 190 ALA A O 1
ATOM 1433 N N . GLY A 1 191 ? 10.815 3.357 -49.928 1.00 80.06 191 GLY A N 1
ATOM 1434 C CA . GLY A 1 191 ? 11.041 2.838 -51.286 1.00 80.06 191 GLY A CA 1
ATOM 1435 C C . GLY A 1 191 ? 12.326 3.371 -51.941 1.00 80.06 191 GLY A C 1
ATOM 1436 O O . GLY A 1 191 ? 12.424 3.439 -53.162 1.00 80.06 191 GLY A O 1
ATOM 1437 N N . ALA A 1 192 ? 13.300 3.810 -51.138 1.00 79.56 192 ALA A N 1
ATOM 1438 C CA . ALA A 1 192 ? 14.505 4.475 -51.623 1.00 79.56 192 ALA A CA 1
ATOM 1439 C C . ALA A 1 192 ? 15.482 3.473 -52.259 1.00 79.56 192 ALA A C 1
ATOM 1441 O O . ALA A 1 192 ? 15.691 2.394 -51.707 1.00 79.56 192 ALA A O 1
ATOM 1442 N N . ASN A 1 193 ? 16.112 3.854 -53.372 1.00 88.06 193 ASN A N 1
ATOM 1443 C CA . ASN A 1 193 ? 17.110 3.066 -54.106 1.00 88.06 193 ASN A CA 1
ATOM 1444 C C . ASN A 1 193 ? 18.553 3.655 -54.232 1.00 88.06 193 ASN A C 1
ATOM 1446 O O . ASN A 1 193 ? 19.282 3.200 -55.114 1.00 88.06 193 ASN A O 1
ATOM 1450 N N . PRO A 1 194 ? 19.022 4.642 -53.429 1.00 85.00 194 PRO A N 1
ATOM 1451 C CA . PRO A 1 194 ? 20.415 5.104 -53.493 1.00 85.00 194 PRO A CA 1
ATOM 1452 C C . PRO A 1 194 ? 21.390 4.115 -52.814 1.00 85.00 194 PRO A C 1
ATOM 1454 O O . PRO A 1 194 ? 20.951 3.235 -52.060 1.00 85.00 194 PRO A O 1
ATOM 1457 N N . PRO A 1 195 ? 22.715 4.286 -52.992 1.00 85.19 195 PRO A N 1
ATOM 1458 C CA . PRO A 1 195 ? 23.713 3.607 -52.168 1.00 85.19 195 PRO A CA 1
ATOM 1459 C C . PRO A 1 195 ? 23.566 3.966 -50.682 1.00 85.19 195 PRO A C 1
ATOM 1461 O O . PRO A 1 195 ? 23.367 5.127 -50.306 1.00 85.19 195 PRO A O 1
ATOM 1464 N N . LEU A 1 196 ? 23.691 2.950 -49.826 1.00 87.00 196 LEU A N 1
ATOM 1465 C CA . LEU A 1 196 ? 23.777 3.075 -48.375 1.00 87.00 196 LEU A CA 1
ATOM 1466 C C . LEU A 1 196 ? 25.251 3.082 -47.952 1.00 87.00 196 LEU A C 1
ATOM 1468 O O . LEU A 1 196 ? 25.942 2.072 -48.034 1.00 87.00 196 LEU A O 1
ATOM 1472 N N . HIS A 1 197 ? 25.728 4.206 -47.432 1.00 86.94 197 HIS A N 1
ATOM 1473 C CA . HIS A 1 197 ? 27.075 4.327 -46.888 1.00 86.94 197 HIS A CA 1
ATOM 1474 C C . HIS A 1 197 ? 27.087 4.008 -45.393 1.00 86.94 197 HIS A C 1
ATOM 1476 O O . HIS A 1 197 ? 26.221 4.452 -44.630 1.00 86.94 197 HIS A O 1
ATOM 1482 N N . VAL A 1 198 ? 28.116 3.276 -44.972 1.00 88.81 198 VAL A N 1
ATOM 1483 C CA . VAL A 1 198 ? 28.428 2.979 -43.573 1.00 88.81 198 VAL A CA 1
ATOM 1484 C C . VAL A 1 198 ? 29.779 3.610 -43.257 1.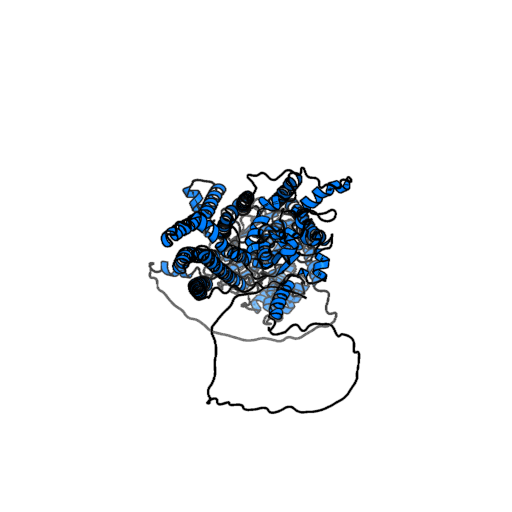00 88.81 198 VAL A C 1
ATOM 1486 O O . VAL A 1 198 ? 30.726 3.428 -44.013 1.00 88.81 198 VAL A O 1
ATOM 1489 N N . VAL A 1 199 ? 29.889 4.345 -42.150 1.00 88.31 199 VAL A N 1
ATOM 1490 C CA . VAL A 1 199 ? 31.170 4.881 -41.650 1.00 88.31 199 VAL A CA 1
ATOM 1491 C C . VAL A 1 199 ? 31.285 4.710 -40.138 1.00 88.31 199 VAL A C 1
ATOM 1493 O O . VAL A 1 199 ? 30.281 4.673 -39.427 1.00 88.31 199 VAL A O 1
ATOM 1496 N N . SER A 1 200 ? 32.512 4.648 -39.627 1.00 88.44 200 SER A N 1
ATOM 1497 C CA . SER A 1 200 ? 32.802 4.665 -38.191 1.00 88.44 200 SER A CA 1
ATOM 1498 C C . SER A 1 200 ? 34.088 5.454 -37.916 1.00 88.44 200 SER A C 1
ATOM 1500 O O . SER A 1 200 ? 35.047 5.304 -38.672 1.00 88.44 200 SER A O 1
ATOM 1502 N N . PRO A 1 201 ? 34.161 6.251 -36.829 1.00 84.12 201 PRO A N 1
ATOM 1503 C CA . PRO A 1 201 ? 35.388 6.949 -36.440 1.00 84.12 201 PRO A CA 1
ATOM 1504 C C . PRO A 1 201 ? 36.510 6.004 -35.975 1.00 84.12 201 PRO A C 1
ATOM 1506 O O . PRO A 1 201 ? 37.656 6.433 -35.902 1.00 84.12 201 PRO A O 1
ATOM 1509 N N . ASN A 1 202 ? 36.201 4.737 -35.665 1.00 88.12 202 ASN A N 1
ATOM 1510 C CA . ASN A 1 202 ? 37.184 3.741 -35.214 1.00 88.12 202 ASN A CA 1
ATOM 1511 C C . ASN A 1 202 ? 37.734 2.863 -36.348 1.00 88.12 202 ASN A C 1
ATOM 1513 O O . ASN A 1 202 ? 38.463 1.906 -36.081 1.00 88.12 202 ASN A O 1
ATOM 1517 N N . ALA A 1 203 ? 37.353 3.144 -37.593 1.00 85.44 203 ALA A N 1
ATOM 1518 C CA . ALA A 1 203 ? 37.860 2.431 -38.753 1.00 85.44 203 ALA A CA 1
ATOM 1519 C C . ALA A 1 203 ? 39.222 2.992 -39.191 1.00 85.44 203 ALA A C 1
ATOM 1521 O O . ALA A 1 203 ? 39.378 4.209 -39.306 1.00 85.44 203 ALA A O 1
ATOM 1522 N N . ILE A 1 204 ? 40.188 2.113 -39.462 1.00 83.25 204 ILE A N 1
ATOM 1523 C CA . ILE A 1 204 ? 41.382 2.452 -40.252 1.00 83.25 204 ILE A CA 1
ATOM 1524 C C . ILE A 1 204 ? 41.093 2.363 -41.753 1.00 83.25 204 ILE A C 1
ATOM 1526 O O . ILE A 1 204 ? 40.268 1.558 -42.189 1.00 83.25 204 ILE A O 1
ATOM 1530 N N . ALA A 1 205 ? 41.805 3.166 -42.546 1.00 71.88 205 ALA A N 1
ATOM 1531 C CA . ALA A 1 205 ? 41.821 3.017 -43.997 1.00 71.88 205 ALA A CA 1
ATOM 1532 C C . ALA A 1 205 ? 42.629 1.772 -44.419 1.00 71.88 205 ALA A C 1
ATOM 1534 O O . ALA A 1 205 ? 43.494 1.286 -43.685 1.00 71.88 205 ALA A O 1
ATOM 1535 N N . SER A 1 206 ? 42.366 1.251 -45.621 1.00 64.94 206 SER A N 1
ATOM 1536 C CA . SER A 1 206 ? 43.111 0.105 -46.157 1.00 64.94 206 SER A CA 1
ATOM 1537 C C . SER A 1 206 ? 44.601 0.448 -46.304 1.00 64.94 206 SER A C 1
ATOM 1539 O O . SER A 1 206 ? 44.958 1.370 -47.035 1.00 64.94 206 SER A O 1
ATOM 1541 N N . GLY A 1 207 ? 45.461 -0.282 -45.587 1.00 61.19 207 GLY A N 1
ATOM 1542 C CA . GLY A 1 207 ? 46.913 -0.058 -45.537 1.00 61.19 207 GLY A CA 1
ATOM 1543 C C . GLY A 1 207 ? 47.428 0.724 -44.319 1.00 61.19 207 GLY A C 1
ATOM 1544 O O . GLY A 1 207 ? 48.638 0.747 -44.103 1.00 61.19 207 GLY A O 1
ATOM 1545 N N . GLU A 1 208 ? 46.560 1.319 -43.493 1.00 69.81 208 GLU A N 1
ATOM 1546 C CA . GLU A 1 208 ? 46.963 1.886 -42.194 1.00 69.81 208 GLU A CA 1
ATOM 1547 C C . GLU A 1 208 ? 47.163 0.784 -41.129 1.00 69.81 208 GLU A C 1
ATOM 1549 O O . GLU A 1 208 ? 46.589 -0.303 -41.211 1.00 69.81 208 GLU A O 1
ATOM 1554 N N . GLY A 1 209 ? 47.972 1.070 -40.101 1.00 68.56 209 GLY A N 1
ATOM 1555 C CA . GLY A 1 209 ? 48.145 0.200 -38.931 1.00 68.56 209 GLY A CA 1
ATOM 1556 C C . GLY A 1 209 ? 47.126 0.490 -37.823 1.00 68.56 209 GLY A C 1
ATOM 1557 O O . GLY A 1 209 ? 46.734 1.640 -37.625 1.00 68.56 209 GLY A O 1
ATOM 1558 N N . PHE A 1 210 ? 46.720 -0.544 -37.080 1.00 76.19 210 PHE A N 1
ATOM 1559 C CA . PHE A 1 210 ? 45.775 -0.421 -35.963 1.00 76.19 210 PHE A CA 1
ATOM 1560 C C . PHE A 1 210 ? 46.295 0.497 -34.843 1.00 76.19 210 PHE A C 1
ATOM 1562 O O . PHE A 1 210 ? 47.476 0.466 -34.490 1.00 76.19 210 PHE A O 1
ATOM 1569 N N . SER A 1 211 ? 45.394 1.277 -34.243 1.00 74.00 211 SER A N 1
ATOM 1570 C CA . SER A 1 211 ? 45.671 2.132 -33.082 1.00 74.00 211 SER A CA 1
ATOM 1571 C C . SER A 1 211 ? 44.517 2.083 -32.067 1.00 74.00 211 SER A C 1
ATOM 1573 O O . SER A 1 211 ? 43.412 1.686 -32.438 1.00 74.00 211 SER A O 1
ATOM 1575 N N . PRO A 1 212 ? 44.711 2.514 -30.803 1.00 69.88 212 PRO A N 1
ATOM 1576 C CA . PRO A 1 212 ? 43.664 2.427 -29.777 1.00 69.88 212 PRO A CA 1
ATOM 1577 C C . PRO A 1 212 ? 42.356 3.148 -30.145 1.00 69.88 212 PRO A C 1
ATOM 1579 O O . PRO A 1 212 ? 41.274 2.695 -29.771 1.00 69.88 212 PRO A O 1
ATOM 1582 N N . ASP A 1 213 ? 42.449 4.250 -30.898 1.00 75.12 213 ASP A N 1
ATOM 1583 C CA . ASP A 1 213 ? 41.288 5.005 -31.379 1.00 75.12 213 ASP A CA 1
ATOM 1584 C C . ASP A 1 213 ? 40.711 4.416 -32.679 1.00 75.12 213 ASP A C 1
ATOM 1586 O O . ASP A 1 213 ? 39.486 4.353 -32.833 1.00 75.12 213 ASP A O 1
ATOM 1590 N N . ARG A 1 214 ? 41.573 3.931 -33.591 1.00 83.44 214 ARG A N 1
ATOM 1591 C CA . ARG A 1 214 ? 41.197 3.232 -34.833 1.00 83.44 214 ARG A CA 1
ATOM 1592 C C . ARG A 1 214 ? 41.573 1.746 -34.765 1.00 83.44 214 ARG A C 1
ATOM 1594 O O . ARG A 1 214 ? 42.573 1.298 -35.327 1.00 83.44 214 ARG A O 1
ATOM 1601 N N . TRP A 1 215 ? 40.760 0.979 -34.047 1.00 84.81 215 TRP A N 1
ATOM 1602 C CA . TRP A 1 215 ? 41.057 -0.407 -33.676 1.00 84.81 215 TRP A CA 1
ATOM 1603 C C . TRP A 1 215 ? 40.447 -1.467 -34.617 1.00 84.81 215 TRP A C 1
ATOM 1605 O O . TRP A 1 215 ? 40.662 -2.661 -34.391 1.00 84.81 215 TRP A O 1
ATOM 1615 N N . MET A 1 216 ? 39.701 -1.087 -35.666 1.00 88.31 216 MET A N 1
ATOM 1616 C CA . MET A 1 216 ? 39.048 -2.038 -36.586 1.00 88.31 216 MET A CA 1
ATOM 1617 C C . MET A 1 216 ? 39.168 -1.684 -38.078 1.00 88.31 216 MET A C 1
ATOM 1619 O O . MET A 1 216 ? 39.295 -0.525 -38.456 1.00 88.31 216 MET A O 1
ATOM 1623 N N . GLN A 1 217 ? 39.039 -2.702 -38.927 1.00 88.75 217 GLN A N 1
ATOM 1624 C CA . GLN A 1 217 ? 38.674 -2.597 -40.343 1.00 88.75 217 GLN A CA 1
ATOM 1625 C C . GLN A 1 217 ? 37.223 -3.066 -40.499 1.00 88.75 217 GLN A C 1
ATOM 1627 O O . GLN A 1 217 ? 36.791 -3.972 -39.781 1.00 88.75 217 GLN A O 1
ATOM 1632 N N . PHE A 1 218 ? 36.473 -2.494 -41.439 1.00 90.12 218 PHE A N 1
ATOM 1633 C CA . PHE A 1 218 ? 35.184 -3.047 -41.853 1.00 90.12 218 PHE A CA 1
ATOM 1634 C C . PHE A 1 218 ? 34.999 -2.940 -43.369 1.00 90.12 218 PHE A C 1
ATOM 1636 O O . PHE A 1 218 ? 35.646 -2.121 -44.014 1.00 90.12 218 PHE A O 1
ATOM 1643 N N . ASP A 1 219 ? 34.124 -3.786 -43.901 1.00 88.81 219 ASP A N 1
ATOM 1644 C CA . ASP A 1 219 ? 33.748 -3.891 -45.312 1.00 88.81 219 ASP A CA 1
ATOM 1645 C C . ASP A 1 219 ? 32.249 -4.254 -45.395 1.00 88.81 219 ASP A C 1
ATOM 1647 O O . ASP A 1 219 ? 31.691 -4.838 -44.458 1.00 88.81 219 ASP A O 1
ATOM 1651 N N . THR A 1 220 ? 31.574 -3.907 -46.488 1.00 89.62 220 THR A N 1
ATOM 1652 C CA . THR A 1 220 ? 30.151 -4.190 -46.725 1.00 89.62 220 THR A CA 1
ATOM 1653 C C . THR A 1 220 ? 29.955 -4.891 -48.055 1.00 89.62 220 THR A C 1
ATOM 1655 O O . THR A 1 220 ? 30.495 -4.447 -49.059 1.00 89.62 220 THR A O 1
ATOM 1658 N N . TRP A 1 221 ? 29.131 -5.942 -48.095 1.00 88.44 221 TRP A N 1
ATOM 1659 C CA . TRP A 1 221 ? 28.855 -6.664 -49.339 1.00 88.44 221 TRP A CA 1
ATOM 1660 C C . TRP A 1 221 ? 27.372 -6.587 -49.748 1.00 88.44 221 TRP A C 1
ATOM 1662 O O . TRP A 1 221 ? 26.511 -6.976 -48.942 1.00 88.44 221 TRP A O 1
ATOM 1672 N N . PRO A 1 222 ? 27.062 -6.164 -50.995 1.00 83.62 222 PRO A N 1
ATOM 1673 C CA . PRO A 1 222 ? 27.983 -5.558 -51.975 1.00 83.62 222 PRO A CA 1
ATOM 1674 C C . PRO A 1 222 ? 28.508 -4.185 -51.508 1.00 83.62 222 PRO A C 1
ATOM 1676 O O . PRO A 1 222 ? 27.916 -3.584 -50.614 1.00 83.62 222 PRO A O 1
ATOM 1679 N N . GLU A 1 223 ? 29.600 -3.699 -52.109 1.00 80.69 223 GLU A N 1
ATOM 1680 C CA . GLU A 1 223 ? 30.221 -2.407 -51.777 1.00 80.69 223 GLU A CA 1
ATOM 1681 C C . GLU A 1 223 ? 29.997 -1.377 -52.911 1.00 80.69 223 GLU A C 1
ATOM 1683 O O . GLU A 1 223 ? 30.378 -1.655 -54.052 1.00 80.69 223 GLU A O 1
ATOM 1688 N N . PRO A 1 224 ? 29.409 -0.193 -52.639 1.00 73.50 224 PRO A N 1
ATOM 1689 C CA . PRO A 1 224 ? 28.521 0.087 -51.510 1.00 73.50 224 PRO A CA 1
ATOM 1690 C C . PRO A 1 224 ? 27.195 -0.698 -51.637 1.00 73.50 224 PRO A C 1
ATOM 1692 O O . PRO A 1 224 ? 26.777 -1.044 -52.748 1.00 73.50 224 PRO A O 1
ATOM 1695 N N . PRO A 1 225 ? 26.482 -0.960 -50.527 1.00 82.25 225 PRO A N 1
ATOM 1696 C CA . PRO A 1 225 ? 25.206 -1.661 -50.576 1.00 82.25 225 PRO A CA 1
ATOM 1697 C C . PRO A 1 225 ? 24.112 -0.768 -51.174 1.00 82.25 225 PRO A C 1
ATOM 1699 O O . PRO A 1 225 ? 23.560 0.113 -50.514 1.00 82.25 225 PRO A O 1
ATOM 1702 N N . ASN A 1 226 ? 23.789 -1.002 -52.445 1.00 86.19 226 ASN A N 1
ATOM 1703 C CA . ASN A 1 226 ? 22.680 -0.338 -53.128 1.00 86.19 226 ASN A CA 1
ATOM 1704 C C . ASN A 1 226 ? 21.337 -0.850 -52.602 1.00 86.19 226 ASN A C 1
ATOM 1706 O O . ASN A 1 226 ? 21.077 -2.056 -52.612 1.00 86.19 226 ASN A O 1
ATOM 1710 N N . LEU A 1 227 ? 20.474 0.073 -52.175 1.00 87.25 227 LEU A N 1
ATOM 1711 C CA . LEU A 1 227 ? 19.097 -0.240 -51.808 1.00 87.25 227 LEU A CA 1
ATOM 1712 C C . LEU A 1 227 ? 18.306 -0.611 -53.067 1.00 87.25 227 LEU A C 1
ATOM 1714 O O . LEU A 1 227 ? 18.394 0.060 -54.092 1.00 87.25 227 LEU A O 1
ATOM 1718 N N . SER A 1 228 ? 17.507 -1.670 -52.996 1.00 86.62 228 SER A N 1
ATOM 1719 C CA . SER A 1 228 ? 16.748 -2.177 -54.149 1.00 86.62 228 SER A CA 1
ATOM 1720 C C . SER A 1 228 ? 15.459 -1.397 -54.436 1.00 86.62 228 SER A C 1
ATOM 1722 O O . SER A 1 228 ? 14.835 -1.601 -55.475 1.00 86.62 228 SER A O 1
ATOM 1724 N N . GLY A 1 229 ? 15.030 -0.540 -53.504 1.00 82.25 229 GLY A N 1
ATOM 1725 C CA . GLY A 1 229 ? 13.678 0.025 -53.462 1.00 82.25 229 GLY A CA 1
ATOM 1726 C C . GLY A 1 229 ? 12.633 -0.909 -52.832 1.00 82.25 229 GLY A C 1
ATOM 1727 O O . GLY A 1 229 ? 11.574 -0.437 -52.421 1.00 82.25 229 GLY A O 1
ATOM 1728 N N . GLU A 1 230 ? 12.929 -2.204 -52.675 1.00 89.75 230 GLU A N 1
ATOM 1729 C CA . GLU A 1 230 ? 12.038 -3.164 -52.016 1.00 89.75 230 GLU A CA 1
ATOM 1730 C C . GLU A 1 230 ? 11.950 -2.935 -50.508 1.00 89.75 230 GLU A C 1
ATOM 1732 O O . GLU A 1 230 ? 12.848 -2.389 -49.864 1.00 89.75 230 GLU A O 1
ATOM 1737 N N . ARG A 1 231 ? 10.835 -3.390 -49.932 1.00 87.44 231 ARG A N 1
ATOM 1738 C CA . ARG A 1 231 ? 10.433 -3.116 -48.543 1.00 87.44 231 ARG A CA 1
ATOM 1739 C C . ARG A 1 231 ? 11.383 -3.710 -47.499 1.00 87.44 231 ARG A C 1
ATOM 1741 O O . ARG A 1 231 ? 11.479 -3.164 -46.397 1.00 87.44 231 ARG A O 1
ATOM 1748 N N . VAL A 1 232 ? 12.093 -4.788 -47.836 1.00 91.00 232 VAL A N 1
ATOM 1749 C CA . VAL A 1 232 ? 13.207 -5.327 -47.045 1.00 91.00 232 VAL A CA 1
ATOM 1750 C C . VAL A 1 232 ? 14.405 -5.588 -47.944 1.00 91.00 232 VAL A C 1
ATOM 1752 O O . VAL A 1 232 ? 14.266 -6.254 -48.965 1.00 91.00 232 VAL A O 1
ATOM 1755 N N . ASP A 1 233 ? 15.573 -5.136 -47.488 1.00 91.38 233 ASP A N 1
ATOM 1756 C CA . ASP A 1 233 ? 16.875 -5.566 -47.991 1.00 91.38 233 ASP A CA 1
ATOM 1757 C C . ASP A 1 233 ? 17.727 -6.190 -46.876 1.00 91.38 233 ASP A C 1
ATOM 1759 O O . ASP A 1 233 ? 17.607 -5.845 -45.696 1.00 91.38 233 ASP A O 1
ATOM 1763 N N . TYR A 1 234 ? 18.627 -7.087 -47.274 1.00 93.06 234 TYR A N 1
ATOM 1764 C CA . TYR A 1 234 ? 19.652 -7.702 -46.440 1.00 93.06 234 TYR A CA 1
ATOM 1765 C C . TYR A 1 234 ? 21.029 -7.545 -47.094 1.00 93.06 234 TYR A C 1
ATOM 1767 O O . TYR A 1 234 ? 21.212 -7.889 -48.262 1.00 93.06 234 TYR A O 1
ATOM 1775 N N . PHE A 1 235 ? 22.001 -7.080 -46.311 1.00 93.44 235 PHE A N 1
ATOM 1776 C CA . PHE A 1 235 ? 23.401 -6.891 -46.711 1.00 93.44 235 PHE A CA 1
ATOM 1777 C C . PHE A 1 235 ? 24.340 -7.558 -45.704 1.00 93.44 235 PHE A C 1
ATOM 1779 O O . PHE A 1 235 ? 23.921 -7.869 -44.587 1.00 93.44 235 PHE A O 1
ATOM 1786 N N . LEU A 1 236 ? 25.615 -7.745 -46.054 1.00 92.38 236 LEU A N 1
ATOM 1787 C CA . LEU A 1 236 ? 26.633 -8.180 -45.091 1.00 92.38 236 LEU A CA 1
ATOM 1788 C C . LEU A 1 236 ? 27.515 -7.018 -44.638 1.00 92.38 236 LEU A C 1
ATOM 1790 O O . LEU A 1 236 ? 27.854 -6.141 -45.428 1.00 92.38 236 LEU A O 1
ATOM 1794 N N . LEU A 1 237 ? 27.921 -7.066 -43.371 1.00 91.94 237 LEU A N 1
ATOM 1795 C CA . LEU A 1 237 ? 28.948 -6.228 -42.762 1.00 91.94 237 LEU A CA 1
ATOM 1796 C C . LEU A 1 237 ? 30.043 -7.145 -42.213 1.00 91.94 237 LEU A C 1
ATOM 1798 O O . LEU A 1 237 ? 29.802 -7.931 -41.294 1.00 91.94 237 LEU A O 1
ATOM 1802 N N . CYS A 1 238 ? 31.240 -7.048 -42.776 1.00 90.19 238 CYS A N 1
ATOM 1803 C CA . CYS A 1 238 ? 32.429 -7.752 -42.315 1.00 90.19 238 CYS A CA 1
ATOM 1804 C C . CYS A 1 238 ? 33.241 -6.808 -41.424 1.00 90.19 238 CYS A C 1
ATOM 1806 O O . CYS A 1 238 ? 33.447 -5.656 -41.786 1.00 90.19 238 CYS A O 1
ATOM 1808 N N . VAL A 1 239 ? 33.707 -7.274 -40.264 1.00 89.69 239 VAL A N 1
ATOM 1809 C CA . VAL A 1 239 ? 34.517 -6.477 -39.324 1.00 89.69 239 VAL A CA 1
ATOM 1810 C C . VAL A 1 239 ? 35.732 -7.288 -38.873 1.00 89.69 239 VAL A C 1
ATOM 1812 O O . VAL A 1 239 ? 35.580 -8.433 -38.453 1.00 89.69 239 VAL A O 1
ATOM 1815 N N . ARG A 1 240 ? 36.930 -6.700 -38.924 1.00 88.50 240 ARG A N 1
ATOM 1816 C CA . ARG A 1 240 ? 38.197 -7.292 -38.456 1.00 88.50 240 ARG A CA 1
ATOM 1817 C C . ARG A 1 240 ? 38.854 -6.388 -37.418 1.00 88.50 240 ARG A C 1
ATOM 1819 O O . ARG A 1 240 ? 38.830 -5.168 -37.543 1.00 88.50 240 ARG A O 1
ATOM 1826 N N . SER A 1 241 ? 39.492 -6.983 -36.417 1.00 86.12 241 SER A N 1
ATOM 1827 C CA . SER A 1 241 ? 40.368 -6.280 -35.473 1.00 86.12 241 SER A CA 1
ATOM 1828 C C . SER A 1 241 ? 41.428 -7.231 -34.922 1.00 86.12 241 SER A C 1
ATOM 1830 O O . SER A 1 241 ? 41.190 -8.432 -34.793 1.00 86.12 241 SER A O 1
ATOM 1832 N N . GLU A 1 242 ? 42.597 -6.692 -34.584 1.00 83.06 242 GLU A N 1
ATOM 1833 C CA . GLU A 1 242 ? 43.723 -7.435 -34.000 1.00 83.06 242 GLU A CA 1
ATOM 1834 C C . GLU A 1 242 ? 43.825 -7.270 -32.473 1.00 83.06 242 GLU A C 1
ATOM 1836 O O . GLU A 1 242 ? 44.687 -7.870 -31.830 1.00 83.06 242 GLU A O 1
ATOM 1841 N N . GLU A 1 243 ? 42.902 -6.521 -31.863 1.00 74.81 243 GLU A N 1
ATOM 1842 C CA . GLU A 1 243 ? 42.852 -6.320 -30.414 1.00 74.81 243 GLU A CA 1
ATOM 1843 C C . GLU A 1 243 ? 42.089 -7.433 -29.660 1.00 74.81 243 GLU A C 1
ATOM 1845 O O . GLU A 1 243 ? 41.515 -8.361 -30.242 1.00 74.81 243 GLU A O 1
ATOM 1850 N N . LYS A 1 244 ? 42.107 -7.362 -28.319 1.00 75.06 244 LYS A N 1
ATOM 1851 C CA . LYS A 1 244 ? 41.475 -8.325 -27.397 1.00 75.06 244 LYS A CA 1
ATOM 1852 C C . LYS A 1 244 ? 40.691 -7.612 -26.297 1.00 75.06 244 LYS A C 1
ATOM 1854 O O . LYS A 1 244 ? 41.070 -6.527 -25.863 1.00 75.06 244 LYS A O 1
ATOM 1859 N N . GLY A 1 245 ? 39.636 -8.253 -25.792 1.00 77.06 245 GLY A N 1
ATOM 1860 C CA . GLY A 1 245 ? 38.797 -7.721 -24.714 1.00 77.06 245 GLY A CA 1
ATOM 1861 C C . GLY A 1 245 ? 37.514 -7.070 -25.229 1.00 77.06 245 GLY A C 1
ATOM 1862 O O . GLY A 1 245 ? 36.870 -7.593 -26.134 1.00 77.06 245 GLY A O 1
ATOM 1863 N N . TYR A 1 246 ? 37.106 -5.951 -24.632 1.00 79.00 246 TYR A N 1
ATOM 1864 C CA . TYR A 1 246 ? 35.882 -5.242 -25.017 1.00 79.00 246 TYR A CA 1
ATOM 1865 C C . TYR A 1 246 ? 36.214 -3.912 -25.693 1.00 79.00 246 TYR A C 1
ATOM 1867 O O . TYR A 1 246 ? 37.035 -3.136 -25.193 1.00 79.00 246 TYR A O 1
ATOM 1875 N N . ARG A 1 247 ? 35.561 -3.656 -26.828 1.00 79.69 247 ARG A N 1
ATOM 1876 C CA . ARG A 1 247 ? 35.714 -2.429 -27.616 1.00 79.69 247 ARG A CA 1
ATOM 1877 C C . ARG A 1 247 ? 34.368 -1.959 -28.139 1.00 79.69 247 ARG A C 1
ATOM 1879 O O . ARG A 1 247 ? 33.560 -2.762 -28.598 1.00 79.69 247 ARG A O 1
ATOM 1886 N N . GLU A 1 248 ? 34.126 -0.659 -28.044 1.00 83.69 248 GLU A N 1
ATOM 1887 C CA . GLU A 1 248 ? 32.918 -0.011 -28.547 1.00 83.69 248 GLU A CA 1
ATOM 1888 C C . GLU A 1 248 ? 33.245 0.774 -29.815 1.00 83.69 248 GLU A C 1
ATOM 1890 O O . GLU A 1 248 ? 34.299 1.404 -29.918 1.00 83.69 248 GLU A O 1
ATOM 1895 N N . THR A 1 249 ? 32.344 0.725 -30.792 1.00 84.00 249 THR A N 1
ATOM 1896 C CA . THR A 1 249 ? 32.390 1.580 -31.978 1.00 84.00 249 THR A CA 1
ATOM 1897 C C . THR A 1 249 ? 31.003 2.118 -32.304 1.00 84.00 249 THR A C 1
ATOM 1899 O O . THR A 1 249 ? 30.005 1.509 -31.931 1.00 84.00 249 THR A O 1
ATOM 1902 N N . THR A 1 250 ? 30.917 3.250 -33.004 1.00 86.25 250 THR A N 1
ATOM 1903 C CA . THR A 1 250 ? 29.643 3.800 -33.487 1.00 86.25 250 THR A CA 1
ATOM 1904 C C . THR A 1 250 ? 29.590 3.768 -35.008 1.00 86.25 250 THR A C 1
ATOM 1906 O O . THR A 1 250 ? 30.233 4.583 -35.670 1.00 86.25 250 THR A O 1
ATOM 1909 N N . PHE A 1 251 ? 28.772 2.875 -35.564 1.00 88.62 251 PHE A N 1
ATOM 1910 C CA . PHE A 1 251 ? 28.452 2.900 -36.991 1.00 88.62 251 PHE A CA 1
ATOM 1911 C C . PHE A 1 251 ? 27.451 4.023 -37.280 1.00 88.62 251 PHE A C 1
ATOM 1913 O O . PHE A 1 251 ? 26.449 4.172 -36.577 1.00 88.62 251 PHE A O 1
ATOM 1920 N N . THR A 1 252 ? 27.724 4.808 -38.317 1.00 86.88 252 THR A N 1
ATOM 1921 C CA . THR A 1 252 ? 26.865 5.876 -38.837 1.00 86.88 252 THR A CA 1
ATOM 1922 C C . THR A 1 252 ? 26.434 5.516 -40.253 1.00 86.88 252 THR A C 1
ATOM 1924 O O . THR A 1 252 ? 27.275 5.175 -41.081 1.00 86.88 252 THR A O 1
ATOM 1927 N N . PHE A 1 253 ? 25.135 5.609 -40.525 1.00 88.31 253 PHE A N 1
ATOM 1928 C CA . PHE A 1 253 ? 24.518 5.196 -41.787 1.00 88.31 253 PHE A CA 1
ATOM 1929 C C . PHE A 1 253 ? 23.967 6.410 -42.541 1.00 88.31 253 PHE A C 1
ATOM 1931 O O . PHE A 1 253 ? 23.286 7.242 -41.942 1.00 88.31 253 PHE A O 1
ATOM 1938 N N . PHE A 1 254 ? 24.227 6.545 -43.838 1.00 84.44 254 PHE A N 1
ATOM 1939 C CA . PHE A 1 254 ? 23.658 7.628 -44.654 1.00 84.44 254 PHE A CA 1
ATOM 1940 C C . PHE A 1 254 ? 23.488 7.216 -46.120 1.00 84.44 254 PHE A C 1
ATOM 1942 O O . PHE A 1 254 ? 23.963 6.171 -46.543 1.00 84.44 254 PHE A O 1
ATOM 1949 N N . THR A 1 255 ? 22.782 8.039 -46.887 1.00 80.25 255 THR A N 1
ATOM 1950 C CA . THR A 1 255 ? 22.526 7.866 -48.325 1.00 80.25 255 THR A CA 1
ATOM 1951 C C . THR A 1 255 ? 22.716 9.216 -49.002 1.00 80.25 255 THR A C 1
ATOM 1953 O O . THR A 1 255 ? 22.367 10.229 -48.396 1.00 80.25 255 THR A O 1
ATOM 1956 N N . GLU A 1 256 ? 23.175 9.252 -50.251 1.00 67.75 256 GLU A N 1
ATOM 1957 C CA . GLU A 1 256 ? 23.517 10.490 -50.984 1.00 67.75 256 GLU A CA 1
ATOM 1958 C C . GLU A 1 256 ? 22.419 11.575 -50.955 1.00 67.75 256 GLU A C 1
ATOM 1960 O O . GLU A 1 256 ? 22.721 12.761 -50.850 1.00 67.75 256 GLU A O 1
ATOM 1965 N N . LEU A 1 257 ? 21.139 11.175 -50.927 1.00 58.62 257 LEU A N 1
ATOM 1966 C CA . LEU A 1 257 ? 19.969 12.066 -50.826 1.00 58.62 257 LEU A CA 1
ATOM 1967 C C . LEU A 1 257 ? 19.895 12.913 -49.532 1.00 58.62 257 LEU A C 1
ATOM 1969 O O . LEU A 1 257 ? 19.095 13.847 -49.459 1.00 58.62 257 LEU A O 1
ATOM 1973 N N . ARG A 1 258 ? 20.687 12.599 -48.499 1.00 55.38 258 ARG A N 1
ATOM 1974 C CA . ARG A 1 258 ? 20.910 13.445 -47.312 1.00 55.38 258 ARG A CA 1
ATOM 1975 C C . ARG A 1 258 ? 22.380 13.314 -46.868 1.00 55.38 258 ARG A C 1
ATOM 1977 O O . ARG A 1 258 ? 22.682 12.407 -46.087 1.00 55.38 258 ARG A O 1
ATOM 1984 N N . PRO A 1 259 ? 23.294 14.192 -47.331 1.00 51.81 259 PRO A N 1
ATOM 1985 C CA . PRO A 1 259 ? 24.684 14.191 -46.878 1.00 51.81 259 PRO A CA 1
ATOM 1986 C C . PRO A 1 259 ? 24.801 14.521 -45.380 1.00 51.81 259 PRO A C 1
ATOM 1988 O O . PRO A 1 259 ? 23.842 14.952 -44.737 1.00 51.81 259 PRO A O 1
ATOM 1991 N N . LEU A 1 260 ? 25.997 14.311 -44.822 1.00 49.25 260 LEU A N 1
ATOM 1992 C CA . LEU A 1 260 ? 26.313 14.501 -43.402 1.00 49.25 260 LEU A CA 1
ATOM 1993 C C . LEU A 1 260 ? 26.138 15.964 -42.948 1.00 49.25 260 LEU A C 1
ATOM 1995 O O . LEU A 1 260 ? 27.090 16.739 -42.920 1.00 49.25 260 LEU A O 1
ATOM 1999 N N . SER A 1 261 ? 24.925 16.324 -42.522 1.00 44.06 261 SER A N 1
ATOM 2000 C CA . SER A 1 261 ? 24.688 17.515 -41.702 1.00 44.06 261 SER A CA 1
ATOM 2001 C C . SER A 1 261 ? 25.503 17.437 -40.406 1.00 44.06 261 SER A C 1
ATOM 2003 O O . SER A 1 261 ? 25.640 16.349 -39.838 1.00 44.06 261 SER A O 1
ATOM 2005 N N . GLU A 1 262 ? 25.993 18.582 -39.927 1.00 40.00 262 GLU A N 1
ATOM 2006 C CA . GLU A 1 262 ? 26.890 18.696 -38.768 1.00 40.00 262 GLU A CA 1
ATOM 2007 C C . GLU A 1 262 ? 26.433 17.920 -37.511 1.00 40.00 262 GLU A C 1
ATOM 2009 O O . GLU A 1 262 ? 25.233 17.690 -37.319 1.00 40.00 262 GLU A O 1
ATOM 2014 N N . PRO A 1 263 ? 27.373 17.501 -36.632 1.00 38.94 263 PRO A N 1
ATOM 2015 C CA . PRO A 1 263 ? 27.117 16.574 -35.526 1.00 38.94 263 PRO A CA 1
ATOM 2016 C C . PRO A 1 263 ? 26.308 17.176 -34.358 1.00 38.94 263 PRO A C 1
ATOM 2018 O O . PRO A 1 263 ? 26.781 17.277 -33.227 1.00 38.94 263 PRO A O 1
ATOM 2021 N N . GLY A 1 264 ? 25.038 17.495 -34.604 1.00 39.19 264 GLY A N 1
ATOM 2022 C CA . GLY A 1 264 ? 24.056 17.784 -33.565 1.00 39.19 264 GLY A CA 1
ATOM 2023 C C . GLY A 1 264 ? 23.692 16.533 -32.736 1.00 39.19 264 GLY A C 1
ATOM 2024 O O . GLY A 1 264 ? 23.702 15.410 -33.258 1.00 39.19 264 GLY A O 1
ATOM 2025 N N . PRO A 1 265 ? 23.294 16.696 -31.457 1.00 35.72 265 PRO A N 1
ATOM 2026 C CA . PRO A 1 265 ? 23.083 15.602 -30.493 1.00 35.72 265 PRO A CA 1
ATOM 2027 C C . PRO A 1 265 ? 21.827 14.731 -30.735 1.00 35.72 265 PRO A C 1
ATOM 2029 O O . PRO A 1 265 ? 21.375 14.017 -29.841 1.00 35.72 265 PRO A O 1
ATOM 2032 N N . LEU A 1 266 ? 21.231 14.784 -31.931 1.00 41.41 266 LEU A N 1
ATOM 2033 C CA . LEU A 1 266 ? 19.949 14.150 -32.278 1.00 41.41 266 LEU A CA 1
ATOM 2034 C C . LEU A 1 266 ? 20.022 13.227 -33.513 1.00 41.41 266 LEU A C 1
ATOM 2036 O O . LEU A 1 266 ? 18.994 12.861 -34.076 1.00 41.41 266 LEU A O 1
ATOM 2040 N N . SER A 1 267 ? 21.221 12.802 -33.918 1.00 55.69 267 SER A N 1
ATOM 2041 C CA . SER A 1 267 ? 21.442 11.899 -35.060 1.00 55.69 267 SER A CA 1
ATOM 2042 C C . SER A 1 267 ? 20.939 10.464 -34.788 1.00 55.69 267 SER A C 1
ATOM 2044 O O . SER A 1 267 ? 21.585 9.672 -34.106 1.00 55.69 267 SER A O 1
ATOM 2046 N N . PHE A 1 268 ? 19.770 10.108 -35.338 1.00 64.25 268 PHE A N 1
ATOM 2047 C CA . PHE A 1 268 ? 19.153 8.769 -35.211 1.00 64.25 268 PHE A CA 1
ATOM 2048 C C . PHE A 1 268 ? 19.790 7.683 -36.099 1.00 64.25 268 PHE A C 1
ATOM 2050 O O . PHE A 1 268 ? 19.488 6.497 -35.949 1.00 64.25 268 PHE A O 1
ATOM 2057 N N . ASN A 1 269 ? 20.680 8.079 -37.004 1.00 75.56 269 ASN A N 1
ATOM 2058 C CA . ASN A 1 269 ? 21.384 7.212 -37.943 1.00 75.56 269 ASN A CA 1
ATOM 2059 C C . ASN A 1 269 ? 22.701 6.637 -37.386 1.00 75.56 269 ASN A C 1
ATOM 2061 O O . ASN A 1 269 ? 23.498 6.089 -38.145 1.00 75.56 269 ASN A O 1
ATOM 2065 N N . ARG A 1 270 ? 22.944 6.782 -36.077 1.00 80.38 270 ARG A N 1
ATOM 2066 C CA . ARG A 1 270 ? 24.132 6.288 -35.370 1.00 80.38 270 ARG A CA 1
ATOM 2067 C C . ARG A 1 270 ? 23.765 5.145 -34.428 1.00 80.38 270 ARG A C 1
ATOM 2069 O O . ARG A 1 270 ? 22.787 5.251 -33.689 1.00 80.38 270 ARG A O 1
ATOM 2076 N N . LEU A 1 271 ? 24.564 4.079 -34.421 1.00 82.94 271 LEU A N 1
ATOM 2077 C CA . LEU A 1 271 ? 24.404 2.941 -33.516 1.00 82.94 271 LEU A CA 1
ATOM 2078 C C . LEU A 1 271 ? 25.735 2.596 -32.826 1.00 82.94 271 LEU A C 1
ATOM 2080 O O . LEU A 1 271 ? 26.641 2.101 -33.501 1.00 82.94 271 LEU A O 1
ATOM 2084 N N . PRO A 1 272 ? 25.855 2.801 -31.500 1.00 82.44 272 PRO A N 1
ATOM 2085 C CA . PRO A 1 272 ? 26.952 2.240 -30.723 1.00 82.44 272 PRO A CA 1
ATOM 2086 C C . PRO A 1 272 ? 26.824 0.713 -30.608 1.00 82.44 272 PRO A C 1
ATOM 2088 O O . PRO A 1 272 ? 25.755 0.172 -30.305 1.00 82.44 272 PRO A O 1
ATOM 2091 N N . VAL A 1 273 ? 27.932 0.016 -30.847 1.00 82.50 273 VAL A N 1
ATOM 2092 C CA . VAL A 1 273 ? 28.060 -1.442 -30.825 1.00 82.50 273 VAL A CA 1
ATOM 2093 C C . VAL A 1 273 ? 29.288 -1.816 -29.997 1.00 82.50 273 VAL A C 1
ATOM 2095 O O . VAL A 1 273 ? 30.426 -1.621 -30.419 1.00 82.50 273 VAL A O 1
ATOM 2098 N N . LEU A 1 274 ? 29.045 -2.386 -28.816 1.00 83.94 274 LEU A N 1
ATOM 2099 C CA . LEU A 1 274 ? 30.071 -3.047 -28.013 1.00 83.94 274 LEU A CA 1
ATOM 2100 C C . LEU A 1 274 ? 30.331 -4.457 -28.564 1.00 83.94 274 LEU A C 1
ATOM 2102 O O . LEU A 1 274 ? 29.422 -5.294 -28.572 1.00 83.94 274 LEU A O 1
ATOM 2106 N N . PHE A 1 275 ? 31.565 -4.709 -28.991 1.00 82.75 275 PHE A N 1
ATOM 2107 C CA . PHE A 1 275 ? 32.073 -6.014 -29.403 1.00 82.75 275 PHE A CA 1
ATOM 2108 C C . PHE A 1 275 ? 32.902 -6.675 -28.295 1.00 82.75 275 PHE A C 1
ATOM 2110 O O . PHE A 1 275 ? 33.506 -6.019 -27.443 1.00 82.75 275 PHE A O 1
ATOM 2117 N N . SER A 1 276 ? 32.942 -8.005 -28.343 1.00 83.50 276 SER A N 1
ATOM 2118 C CA . SER A 1 276 ? 33.749 -8.872 -27.488 1.00 83.50 276 SER A CA 1
ATOM 2119 C C . SER A 1 276 ? 34.780 -9.596 -28.358 1.00 83.50 276 SER A C 1
ATOM 2121 O O . SER A 1 276 ? 34.453 -10.534 -29.086 1.00 83.50 276 SER A O 1
ATOM 2123 N N . LEU A 1 277 ? 36.017 -9.108 -28.311 1.00 81.44 277 LEU A N 1
ATOM 2124 C CA . LEU A 1 277 ? 37.176 -9.592 -29.058 1.00 81.44 277 LEU A CA 1
ATOM 2125 C C . LEU A 1 277 ? 37.847 -10.729 -28.282 1.00 81.44 277 LEU A C 1
ATOM 2127 O O . LEU A 1 277 ? 38.334 -10.528 -27.164 1.00 81.44 277 LEU A O 1
ATOM 2131 N N . MET A 1 278 ? 37.865 -11.923 -28.868 1.00 78.69 278 MET A N 1
ATOM 2132 C CA . MET A 1 278 ? 38.338 -13.150 -28.227 1.00 78.69 278 MET A CA 1
ATOM 2133 C C . MET A 1 278 ? 39.159 -14.020 -29.182 1.00 78.69 278 MET A C 1
ATOM 2135 O O . MET A 1 278 ? 39.106 -13.868 -30.401 1.00 78.69 278 MET A O 1
ATOM 2139 N N . ASN A 1 279 ? 39.922 -14.962 -28.623 1.00 78.69 279 ASN A N 1
ATOM 2140 C CA . ASN A 1 279 ? 40.640 -15.949 -29.424 1.00 78.69 279 ASN A CA 1
ATOM 2141 C C . ASN A 1 279 ? 39.641 -16.865 -30.156 1.00 78.69 279 ASN A C 1
ATOM 2143 O O . ASN A 1 279 ? 38.579 -17.196 -29.623 1.00 78.69 279 ASN A O 1
ATOM 2147 N N . GLU A 1 280 ? 40.014 -17.350 -31.340 1.00 70.50 280 GLU A N 1
ATOM 2148 C CA . GLU A 1 280 ? 39.174 -18.225 -32.170 1.00 70.50 280 GLU A CA 1
ATOM 2149 C C . GLU A 1 280 ? 38.679 -19.480 -31.425 1.00 70.50 280 GLU A C 1
ATOM 2151 O O . GLU A 1 280 ? 37.509 -19.845 -31.524 1.00 70.50 280 GLU A O 1
ATOM 2156 N N . ALA A 1 281 ? 39.527 -20.085 -30.584 1.00 69.56 281 ALA A N 1
ATOM 2157 C CA . ALA A 1 281 ? 39.170 -21.245 -29.765 1.00 69.56 281 ALA A CA 1
ATOM 2158 C C . ALA A 1 281 ? 38.041 -20.974 -28.747 1.00 69.56 281 ALA A C 1
ATOM 2160 O O . ALA A 1 281 ? 37.336 -21.902 -28.351 1.00 69.56 281 ALA A O 1
ATOM 2161 N N . ASP A 1 282 ? 37.847 -19.724 -28.318 1.00 70.88 282 ASP A N 1
ATOM 2162 C CA . ASP A 1 282 ? 36.767 -19.333 -27.406 1.00 70.88 282 ASP A CA 1
ATOM 2163 C C . ASP A 1 282 ? 35.503 -18.924 -28.176 1.00 70.88 282 ASP A C 1
ATOM 2165 O O . ASP A 1 282 ? 34.393 -19.285 -27.774 1.00 70.88 282 ASP A O 1
ATOM 2169 N N . LEU A 1 283 ? 35.662 -18.311 -29.356 1.00 68.00 283 LEU A N 1
ATOM 2170 C CA . LEU A 1 283 ? 34.567 -18.107 -30.309 1.00 68.00 283 LEU A CA 1
ATOM 2171 C C . LEU A 1 283 ? 33.960 -19.448 -30.761 1.00 68.00 283 LEU A C 1
ATOM 2173 O O . LEU A 1 283 ? 32.738 -19.579 -30.834 1.00 68.00 283 LEU A O 1
ATOM 2177 N N . ALA A 1 284 ? 34.790 -20.466 -31.001 1.00 65.81 284 ALA A N 1
ATOM 2178 C CA . ALA A 1 284 ? 34.352 -21.818 -31.338 1.00 65.81 284 ALA A CA 1
ATOM 2179 C C . ALA A 1 284 ? 33.506 -22.449 -30.215 1.00 65.81 284 ALA A C 1
ATOM 2181 O O . ALA A 1 284 ? 32.444 -23.009 -30.490 1.00 65.81 284 ALA A O 1
ATOM 2182 N N . LYS A 1 285 ? 33.903 -22.286 -28.942 1.00 68.38 285 LYS A N 1
ATOM 2183 C CA . LYS A 1 285 ? 33.098 -22.717 -27.779 1.00 68.38 285 LYS A CA 1
ATOM 2184 C C . LYS A 1 285 ? 31.764 -21.968 -27.712 1.00 68.38 285 LYS A C 1
ATOM 2186 O O . LYS A 1 285 ? 30.735 -22.590 -27.455 1.00 68.38 285 LYS A O 1
ATOM 2191 N N . ALA A 1 286 ? 31.755 -20.659 -27.976 1.00 61.84 286 ALA A N 1
ATOM 2192 C CA . ALA A 1 286 ? 30.533 -19.853 -27.994 1.00 61.84 286 ALA A CA 1
ATOM 2193 C C . ALA A 1 286 ? 29.564 -20.282 -29.118 1.00 61.84 286 ALA A C 1
ATOM 2195 O O . ALA A 1 286 ? 28.365 -20.436 -28.865 1.00 61.84 286 ALA A O 1
ATOM 2196 N N . ARG A 1 287 ? 30.081 -20.552 -30.328 1.00 64.12 287 ARG A N 1
ATOM 2197 C CA . ARG A 1 287 ? 29.320 -21.111 -31.464 1.00 64.12 287 ARG A CA 1
ATOM 2198 C C . ARG A 1 287 ? 28.768 -22.507 -31.137 1.00 64.12 287 ARG A C 1
ATOM 2200 O O . ARG A 1 287 ? 27.565 -22.730 -31.264 1.00 64.12 287 ARG A O 1
ATOM 2207 N N . LEU A 1 288 ? 29.591 -23.416 -30.607 1.00 58.31 288 LEU A N 1
ATOM 2208 C CA . LEU A 1 288 ? 29.161 -24.760 -30.189 1.00 58.31 288 LEU A CA 1
ATOM 2209 C C . LEU A 1 288 ? 28.073 -24.711 -29.099 1.00 58.31 288 LEU A C 1
ATOM 2211 O O . LEU A 1 288 ? 27.094 -25.455 -29.148 1.00 58.31 288 LEU A O 1
ATOM 2215 N N . ALA A 1 289 ? 28.184 -23.779 -28.150 1.00 59.09 289 ALA A N 1
ATOM 2216 C CA . ALA A 1 289 ? 27.161 -23.555 -27.136 1.00 59.09 289 ALA A CA 1
ATOM 2217 C C . ALA A 1 289 ? 25.850 -22.967 -27.702 1.00 59.09 289 ALA A C 1
ATOM 2219 O O . ALA A 1 289 ? 24.825 -23.058 -27.027 1.00 59.09 289 ALA A O 1
ATOM 2220 N N . ARG A 1 290 ? 25.827 -22.350 -28.896 1.00 54.78 290 ARG A N 1
ATOM 2221 C CA . ARG A 1 290 ? 24.580 -21.998 -29.615 1.00 54.78 290 ARG A CA 1
ATOM 2222 C C . ARG A 1 290 ? 23.948 -23.271 -30.194 1.00 54.78 290 ARG A C 1
ATOM 2224 O O . ARG A 1 290 ? 22.817 -23.588 -29.835 1.00 54.78 290 ARG A O 1
ATOM 2231 N N . LEU A 1 291 ? 24.716 -24.045 -30.964 1.00 52.38 291 LEU A N 1
ATOM 2232 C CA . LEU A 1 291 ? 24.290 -25.304 -31.600 1.00 52.38 291 LEU A CA 1
ATOM 2233 C C . LEU A 1 291 ? 23.668 -26.311 -30.614 1.00 52.38 291 LEU A C 1
ATOM 2235 O O . LEU A 1 291 ? 22.555 -26.795 -30.830 1.00 52.38 291 LEU A O 1
ATOM 2239 N N . LEU A 1 292 ? 24.341 -26.584 -29.491 1.00 49.34 292 LEU A N 1
ATOM 2240 C CA . LEU A 1 292 ? 23.868 -27.553 -28.489 1.00 49.34 292 LEU A CA 1
ATOM 2241 C C . LEU A 1 292 ? 22.541 -27.139 -27.824 1.00 49.34 292 LEU A C 1
ATOM 2243 O O . LEU A 1 292 ? 21.749 -28.001 -27.438 1.00 49.34 292 LEU A O 1
ATOM 2247 N N . ARG A 1 293 ? 22.250 -25.832 -27.732 1.00 52.22 293 ARG A N 1
ATOM 2248 C CA . ARG A 1 293 ? 20.957 -25.330 -27.229 1.00 52.22 293 ARG A CA 1
ATOM 2249 C C . ARG A 1 293 ? 19.810 -25.539 -28.223 1.00 52.22 293 ARG A C 1
ATOM 2251 O O . ARG A 1 293 ? 18.679 -25.693 -27.777 1.00 52.22 293 ARG A O 1
ATOM 2258 N N . HIS A 1 294 ? 20.085 -25.602 -29.528 1.00 46.28 294 HIS A N 1
ATOM 2259 C CA . HIS A 1 294 ? 19.071 -25.932 -30.536 1.00 46.28 294 HIS A CA 1
ATOM 2260 C C . HIS A 1 294 ? 18.823 -27.447 -30.631 1.00 46.28 294 HIS A C 1
ATOM 2262 O O . HIS A 1 294 ? 17.667 -27.869 -30.624 1.00 46.28 294 HIS A O 1
ATOM 2268 N N . GLN A 1 295 ? 19.868 -28.287 -30.632 1.00 38.25 295 GLN A N 1
ATOM 2269 C CA . GLN A 1 295 ? 19.689 -29.746 -30.743 1.00 38.25 295 GLN A CA 1
ATOM 2270 C C . GLN A 1 295 ? 18.875 -30.350 -29.584 1.00 38.25 295 GLN A C 1
ATOM 2272 O O . GLN A 1 295 ? 17.986 -31.171 -29.819 1.00 38.25 295 GLN A O 1
ATOM 2277 N N . HIS A 1 296 ? 19.094 -29.899 -28.344 1.00 36.12 296 HIS A N 1
ATOM 2278 C CA . HIS A 1 296 ? 18.298 -30.356 -27.197 1.00 36.12 296 HIS A CA 1
ATOM 2279 C C . HIS A 1 296 ? 16.852 -29.819 -27.169 1.00 36.12 296 HIS A C 1
ATOM 2281 O O . HIS A 1 296 ? 16.060 -30.281 -26.351 1.00 36.12 296 HIS A O 1
ATOM 2287 N N . GLY A 1 297 ? 16.476 -28.905 -28.072 1.00 32.22 297 GLY A N 1
ATOM 2288 C CA . GLY A 1 297 ? 15.095 -28.442 -28.245 1.00 32.22 297 GLY A CA 1
ATOM 2289 C C . GLY A 1 297 ? 14.249 -29.266 -29.227 1.00 32.22 297 GLY A C 1
ATOM 2290 O O . GLY A 1 297 ? 13.028 -29.158 -29.189 1.00 32.22 297 GLY A O 1
ATOM 2291 N N . GLY A 1 298 ? 14.863 -30.074 -30.106 1.00 29.75 298 GLY A N 1
ATOM 2292 C CA . GLY A 1 298 ? 14.165 -30.710 -31.240 1.00 29.75 298 GLY A CA 1
ATOM 2293 C C . GLY A 1 298 ? 13.946 -32.229 -31.162 1.00 29.75 298 GLY A C 1
ATOM 2294 O O . GLY A 1 298 ? 13.151 -32.776 -31.923 1.00 29.75 298 GLY A O 1
ATOM 2295 N N . SER A 1 299 ? 14.633 -32.943 -30.266 1.00 28.78 299 SER A N 1
ATOM 2296 C CA . SER A 1 299 ? 14.734 -34.414 -30.320 1.00 28.78 299 SER A CA 1
ATOM 2297 C C . SER A 1 299 ? 13.541 -35.181 -29.706 1.00 28.78 299 SER A C 1
ATOM 2299 O O . SER A 1 299 ? 13.731 -35.995 -28.802 1.00 28.78 299 SER A O 1
ATOM 2301 N N . THR A 1 300 ? 12.313 -34.970 -30.199 1.00 28.81 300 THR A N 1
ATOM 2302 C CA . THR A 1 300 ? 11.130 -35.806 -29.856 1.00 28.81 300 THR A CA 1
ATOM 2303 C C . THR A 1 300 ? 10.185 -36.133 -31.032 1.00 28.81 300 THR A C 1
ATOM 2305 O O . THR A 1 300 ? 9.043 -36.526 -30.801 1.00 28.81 300 THR A O 1
ATOM 2308 N N . ALA A 1 301 ? 10.632 -36.064 -32.297 1.00 28.83 301 ALA A N 1
ATOM 2309 C CA . ALA A 1 301 ? 9.813 -36.492 -33.444 1.00 28.83 301 ALA A CA 1
ATOM 2310 C C . ALA A 1 301 ? 10.596 -37.161 -34.598 1.00 28.83 301 ALA A C 1
ATOM 2312 O O . ALA A 1 301 ? 11.737 -36.817 -34.878 1.00 28.83 301 ALA A O 1
ATOM 2313 N N . ALA A 1 302 ? 9.910 -38.092 -35.277 1.00 27.36 302 ALA A N 1
ATOM 2314 C CA . ALA A 1 302 ? 10.125 -38.586 -36.647 1.00 27.36 302 ALA A CA 1
ATOM 2315 C C . ALA A 1 302 ? 11.532 -39.071 -37.097 1.00 27.36 302 ALA A C 1
ATOM 2317 O O . ALA A 1 302 ? 12.337 -38.328 -37.652 1.00 27.36 302 ALA A O 1
ATOM 2318 N N . ARG A 1 303 ? 11.733 -40.400 -37.080 1.00 27.92 303 ARG A N 1
ATOM 2319 C CA . ARG A 1 303 ? 12.529 -41.093 -38.117 1.00 27.92 303 ARG A CA 1
ATOM 2320 C C . ARG A 1 303 ? 11.627 -41.384 -39.328 1.00 27.92 303 ARG A C 1
ATOM 2322 O O . ARG A 1 303 ? 10.613 -42.042 -39.110 1.00 27.92 303 ARG A O 1
ATOM 2329 N N . ASN A 1 304 ? 12.024 -41.016 -40.558 1.00 28.91 304 ASN A N 1
ATOM 2330 C CA . ASN A 1 304 ? 12.082 -41.901 -41.754 1.00 28.91 304 ASN A CA 1
ATOM 2331 C C . ASN A 1 304 ? 12.121 -41.166 -43.122 1.00 28.91 304 ASN A C 1
ATOM 2333 O O . ASN A 1 304 ? 11.215 -40.412 -43.441 1.00 28.91 304 ASN A O 1
ATOM 2337 N N . ARG A 1 305 ? 13.111 -41.552 -43.951 1.00 28.75 305 ARG A N 1
ATOM 2338 C CA . ARG A 1 305 ? 13.083 -41.823 -45.417 1.00 28.75 305 ARG A CA 1
ATOM 2339 C C . ARG A 1 305 ? 12.375 -40.866 -46.415 1.00 28.75 305 ARG A C 1
ATOM 2341 O O . ARG A 1 305 ? 11.155 -40.796 -46.428 1.00 28.75 305 ARG A O 1
ATOM 2348 N N . GLY A 1 306 ? 13.121 -40.461 -47.459 1.00 23.20 306 GLY A N 1
ATOM 2349 C CA . GLY A 1 306 ? 12.642 -40.532 -48.863 1.00 23.20 306 GLY A CA 1
ATOM 2350 C C . GLY A 1 306 ? 12.512 -39.213 -49.664 1.00 23.20 306 GLY A C 1
ATOM 2351 O O . GLY A 1 306 ? 11.753 -38.351 -49.240 1.00 23.20 306 GLY A O 1
ATOM 2352 N N . PRO A 1 307 ? 13.188 -39.060 -50.830 1.00 28.62 307 PRO A N 1
ATOM 2353 C CA . PRO A 1 307 ? 13.077 -37.893 -51.734 1.00 28.62 307 PRO A CA 1
ATOM 2354 C C . PRO A 1 307 ? 12.604 -38.291 -53.177 1.00 28.62 307 PRO A C 1
ATOM 2356 O O . PRO A 1 307 ? 12.101 -39.403 -53.332 1.00 28.62 307 PRO A O 1
ATOM 2359 N N . PRO A 1 308 ? 12.809 -37.496 -54.260 1.00 46.12 308 PRO A N 1
ATOM 2360 C CA . PRO A 1 308 ? 12.129 -36.232 -54.631 1.00 46.12 308 PRO A CA 1
ATOM 2361 C C . PRO A 1 308 ? 11.626 -36.213 -56.116 1.00 46.12 308 PRO A C 1
ATOM 2363 O O . PRO A 1 308 ? 11.782 -37.219 -56.800 1.00 46.12 308 PRO A O 1
ATOM 2366 N N . LEU A 1 309 ? 11.105 -35.070 -56.633 1.00 24.73 309 LEU A N 1
ATOM 2367 C CA . LEU A 1 309 ? 11.320 -34.465 -57.996 1.00 24.73 309 LEU A CA 1
ATOM 2368 C C . LEU A 1 309 ? 10.113 -33.686 -58.594 1.00 24.73 309 LEU A C 1
ATOM 2370 O O . LEU A 1 309 ? 8.965 -34.036 -58.354 1.00 24.73 309 LEU A O 1
ATOM 2374 N N . GLY A 1 310 ? 10.415 -32.708 -59.472 1.00 21.78 310 GLY A N 1
ATOM 2375 C CA . GLY A 1 310 ? 9.503 -32.081 -60.463 1.00 21.78 310 GLY A CA 1
ATOM 2376 C C . GLY A 1 310 ? 8.752 -30.819 -59.981 1.00 21.78 310 GLY A C 1
ATOM 2377 O O . GLY A 1 310 ? 7.973 -30.938 -59.049 1.00 21.78 310 GLY A O 1
ATOM 2378 N N . SER A 1 311 ? 8.917 -29.563 -60.442 1.00 22.08 311 SER A N 1
ATOM 2379 C CA . SER A 1 311 ? 9.396 -28.882 -61.678 1.00 22.08 311 SER A CA 1
ATOM 2380 C C . SER A 1 311 ? 8.278 -28.305 -62.583 1.00 22.08 311 SER A C 1
ATOM 2382 O O . SER A 1 311 ? 7.193 -28.864 -62.655 1.00 22.08 311 SER A O 1
ATOM 2384 N N . ILE A 1 312 ? 8.610 -27.216 -63.314 1.00 22.72 312 ILE A N 1
ATOM 2385 C CA . ILE A 1 312 ? 7.890 -26.559 -64.448 1.00 22.72 312 ILE A CA 1
ATOM 2386 C C . ILE A 1 312 ? 7.129 -25.228 -64.169 1.00 22.72 312 ILE A C 1
ATOM 2388 O O . ILE A 1 312 ? 5.953 -25.203 -63.839 1.00 22.72 312 ILE A O 1
ATOM 2392 N N . ARG A 1 313 ? 7.853 -24.132 -64.473 1.00 20.16 313 ARG A N 1
ATOM 2393 C CA . ARG A 1 313 ? 7.516 -22.929 -65.286 1.00 20.16 313 ARG A CA 1
ATOM 2394 C C . ARG A 1 313 ? 6.369 -21.943 -64.928 1.00 20.16 313 ARG A C 1
ATOM 2396 O O . ARG A 1 313 ? 5.192 -22.265 -64.876 1.00 20.16 313 ARG A O 1
ATOM 2403 N N . THR A 1 314 ? 6.810 -20.681 -64.896 1.00 23.02 314 THR A N 1
ATOM 2404 C CA . THR A 1 314 ? 6.194 -19.374 -65.246 1.00 23.02 314 THR A CA 1
ATOM 2405 C C . THR A 1 314 ? 5.568 -19.349 -66.676 1.00 23.02 314 THR A C 1
ATOM 2407 O O . THR A 1 314 ? 5.771 -20.341 -67.382 1.00 23.02 314 THR A O 1
ATOM 2410 N N . PRO A 1 315 ? 4.876 -18.279 -67.186 1.00 29.73 315 PRO A N 1
ATOM 2411 C CA . PRO A 1 315 ? 5.086 -16.848 -66.863 1.00 29.73 315 PRO A CA 1
ATOM 2412 C C . PRO A 1 315 ? 3.895 -15.848 -66.974 1.00 29.73 315 PRO A C 1
ATOM 2414 O O . PRO A 1 315 ? 2.766 -16.214 -67.282 1.00 29.73 315 PRO A O 1
ATOM 2417 N N . SER A 1 316 ? 4.258 -14.554 -66.874 1.00 22.20 316 SER A N 1
ATOM 2418 C CA . SER A 1 316 ? 3.713 -13.387 -67.617 1.00 22.20 316 SER A CA 1
ATOM 2419 C C . SER A 1 316 ? 2.492 -12.632 -67.053 1.00 22.20 316 SER A C 1
ATOM 2421 O O . SER A 1 316 ? 1.654 -13.242 -66.403 1.00 22.20 316 SER A O 1
ATOM 2423 N N . CYS A 1 317 ? 2.305 -11.317 -67.283 1.00 21.58 317 CYS A N 1
ATOM 2424 C CA . CYS A 1 317 ? 3.207 -10.201 -67.678 1.00 21.58 317 CYS A CA 1
ATOM 2425 C C . CYS A 1 317 ? 2.437 -8.854 -67.608 1.00 21.58 317 CYS A C 1
ATOM 2427 O O . CYS A 1 317 ? 1.257 -8.874 -67.935 1.00 21.58 317 CYS A O 1
ATOM 2429 N N . LEU A 1 318 ? 3.146 -7.722 -67.396 1.00 23.84 318 LEU A N 1
ATOM 2430 C CA . LEU A 1 318 ? 2.812 -6.358 -67.904 1.00 23.84 318 LEU A CA 1
ATOM 2431 C C . LEU A 1 318 ? 1.468 -5.715 -67.404 1.00 23.84 318 LEU A C 1
ATOM 2433 O O . LEU A 1 318 ? 0.614 -6.405 -66.865 1.00 23.84 318 LEU A O 1
ATOM 2437 N N . ASP A 1 319 ? 1.191 -4.399 -67.473 1.00 23.45 319 ASP A N 1
ATOM 2438 C CA . ASP A 1 319 ? 1.999 -3.204 -67.807 1.00 23.45 319 ASP A CA 1
ATOM 2439 C C . ASP A 1 319 ? 1.405 -1.893 -67.199 1.00 23.45 319 ASP A C 1
ATOM 2441 O O . ASP A 1 319 ? 0.392 -1.941 -66.501 1.00 23.45 319 ASP A O 1
ATOM 2445 N N . CYS A 1 320 ? 1.977 -0.735 -67.584 1.00 21.03 320 CYS A N 1
ATOM 2446 C CA . CYS A 1 320 ? 1.450 0.651 -67.501 1.00 21.03 320 CYS A CA 1
ATOM 2447 C C . CYS A 1 320 ? 1.564 1.389 -66.140 1.00 21.03 320 CYS A C 1
ATOM 2449 O O . CYS A 1 320 ? 1.083 0.920 -65.117 1.00 21.03 320 CYS A O 1
ATOM 2451 N N . HIS A 1 321 ? 2.302 2.512 -66.028 1.00 22.61 321 HIS A N 1
ATOM 2452 C CA . HIS A 1 321 ? 2.112 3.874 -66.608 1.00 22.61 321 HIS A CA 1
ATOM 2453 C C . HIS A 1 321 ? 0.970 4.685 -65.948 1.00 22.61 321 HIS A C 1
ATOM 2455 O O . HIS A 1 321 ? -0.115 4.146 -65.785 1.00 22.61 321 HIS A O 1
ATOM 2461 N N . SER A 1 322 ? 1.041 6.002 -65.672 1.00 24.06 322 SER A N 1
ATOM 2462 C CA . SER A 1 322 ? 2.095 7.035 -65.435 1.00 24.06 322 SER A CA 1
ATOM 2463 C C . SER A 1 322 ? 1.360 8.395 -65.186 1.00 24.06 322 SER A C 1
ATOM 2465 O O . SER A 1 322 ? 0.142 8.348 -65.062 1.00 24.06 322 SER A O 1
ATOM 2467 N N . VAL A 1 323 ? 2.032 9.573 -65.213 1.00 23.97 323 VAL A N 1
ATOM 2468 C CA . VAL A 1 323 ? 1.470 10.970 -65.130 1.00 23.97 323 VAL A CA 1
ATOM 2469 C C . VAL A 1 323 ? 1.229 11.480 -63.680 1.00 23.97 323 VAL A C 1
ATOM 2471 O O . VAL A 1 323 ? 0.653 10.738 -62.896 1.00 23.97 323 VAL A O 1
ATOM 2474 N N . THR A 1 324 ? 1.675 12.633 -63.123 1.00 24.50 324 THR A N 1
ATOM 2475 C CA . THR A 1 324 ? 2.246 13.975 -63.502 1.00 24.50 324 THR A CA 1
ATOM 2476 C C . THR A 1 324 ? 1.244 15.106 -63.815 1.00 24.50 324 THR A C 1
ATOM 2478 O O . THR A 1 324 ? 0.433 14.955 -64.712 1.00 24.50 324 THR A O 1
ATOM 2481 N N . THR A 1 325 ? 1.245 16.304 -63.214 1.00 25.95 325 THR A N 1
ATOM 2482 C CA . THR A 1 325 ? 2.010 16.960 -62.114 1.00 25.95 325 THR A CA 1
ATOM 2483 C C . THR A 1 325 ? 1.056 18.053 -61.506 1.00 25.95 325 THR A C 1
ATOM 2485 O O . THR A 1 325 ? -0.145 17.801 -61.520 1.00 25.95 325 THR A O 1
ATOM 2488 N N . GLU A 1 326 ? 1.348 19.229 -60.913 1.00 24.31 326 GLU A N 1
ATOM 2489 C CA . GLU A 1 326 ? 2.558 20.041 -60.661 1.00 24.31 326 GLU A CA 1
ATOM 2490 C C . GLU A 1 326 ? 2.340 21.090 -59.529 1.00 24.31 326 GLU A C 1
ATOM 2492 O O . GLU A 1 326 ? 1.296 21.112 -58.886 1.00 24.31 326 GLU A O 1
ATOM 2497 N N . ALA A 1 327 ? 3.352 21.941 -59.302 1.00 24.05 327 ALA A N 1
ATOM 2498 C CA . ALA A 1 327 ? 3.356 23.307 -58.740 1.00 24.05 327 ALA A CA 1
ATOM 2499 C C . ALA A 1 327 ? 2.206 23.827 -57.834 1.00 24.05 327 ALA A C 1
ATOM 2501 O O . ALA A 1 327 ? 1.079 24.020 -58.280 1.00 24.05 327 ALA A O 1
ATOM 2502 N N . LEU A 1 328 ? 2.577 24.351 -56.651 1.00 25.84 328 LEU A N 1
ATOM 2503 C CA . LEU A 1 328 ? 2.628 25.813 -56.402 1.00 25.84 328 LEU A CA 1
ATOM 2504 C C . LEU A 1 328 ? 3.261 26.161 -55.035 1.00 25.84 328 LEU A C 1
ATOM 2506 O O . LEU A 1 328 ? 3.291 25.341 -54.121 1.00 25.84 328 LEU A O 1
ATOM 2510 N N . VAL A 1 329 ? 3.771 27.392 -54.896 1.00 26.12 329 VAL A N 1
ATOM 2511 C CA . VAL A 1 329 ? 4.426 27.910 -53.676 1.00 26.12 329 VAL A CA 1
ATOM 2512 C C . VAL A 1 329 ? 3.665 29.129 -53.145 1.00 26.12 329 VAL A C 1
ATOM 2514 O O . VAL A 1 329 ? 3.424 30.077 -53.887 1.00 26.12 329 VAL A O 1
ATOM 2517 N N . GLY A 1 330 ? 3.336 29.136 -51.848 1.00 24.80 330 GLY A N 1
ATOM 2518 C CA . GLY A 1 330 ? 2.742 30.280 -51.143 1.00 24.80 330 GLY A CA 1
ATOM 2519 C C . GLY A 1 330 ? 2.862 30.134 -49.610 1.00 24.80 330 GLY A C 1
ATOM 2520 O O . GLY A 1 330 ? 2.905 28.994 -49.143 1.00 24.80 330 GLY A O 1
ATOM 2521 N N . PRO A 1 331 ? 2.988 31.219 -48.807 1.00 30.39 331 PRO A N 1
ATOM 2522 C CA . PRO A 1 331 ? 3.660 31.108 -47.504 1.00 30.39 331 PRO A CA 1
ATOM 2523 C C . PRO A 1 331 ? 2.867 31.619 -46.272 1.00 30.39 331 PRO A C 1
ATOM 2525 O O . PRO A 1 331 ? 1.782 32.179 -46.371 1.00 30.39 331 PRO A O 1
ATOM 2528 N N . VAL A 1 332 ? 3.496 31.489 -45.093 1.00 26.77 332 VAL A N 1
ATOM 2529 C CA . VAL A 1 332 ? 3.190 32.176 -43.811 1.00 26.77 332 VAL A CA 1
ATOM 2530 C C . VAL A 1 332 ? 1.893 31.780 -43.056 1.00 26.77 332 VAL A C 1
ATOM 2532 O O . VAL A 1 332 ? 0.948 32.541 -42.892 1.00 26.77 332 VAL A O 1
ATOM 2535 N N . GLN A 1 333 ? 1.960 30.625 -42.383 1.00 30.58 333 GLN A N 1
ATOM 2536 C CA . GLN A 1 333 ? 2.102 30.613 -40.910 1.00 30.58 333 GLN A CA 1
ATOM 2537 C C . GLN A 1 333 ? 1.053 31.391 -40.068 1.00 30.58 333 GLN A C 1
ATOM 2539 O O . GLN A 1 333 ? 1.392 32.376 -39.412 1.00 30.58 333 GLN A O 1
ATOM 2544 N N . ARG A 1 334 ? -0.187 30.872 -39.950 1.00 25.50 334 ARG A N 1
ATOM 2545 C CA . ARG A 1 334 ? -1.105 31.250 -38.840 1.00 25.50 334 ARG A CA 1
ATOM 2546 C C . ARG A 1 334 ? -2.018 30.166 -38.233 1.00 25.50 334 ARG A C 1
ATOM 2548 O O . ARG A 1 334 ? -2.823 30.492 -37.369 1.00 25.50 334 ARG A O 1
ATOM 2555 N N . GLU A 1 335 ? -1.860 28.885 -38.590 1.00 27.08 335 GLU A N 1
ATOM 2556 C CA . GLU A 1 335 ? -2.696 27.789 -38.038 1.00 27.08 335 GLU A CA 1
ATOM 2557 C C . GLU A 1 335 ? -1.965 26.767 -37.141 1.00 27.08 335 GLU A C 1
ATOM 2559 O O . GLU A 1 335 ? -2.613 25.955 -36.476 1.00 27.08 335 GLU A O 1
ATOM 2564 N N . LYS A 1 336 ? -0.624 26.805 -37.055 1.00 27.03 336 LYS A N 1
ATOM 2565 C CA . LYS A 1 336 ? 0.163 25.759 -36.360 1.00 27.03 336 LYS A CA 1
ATOM 2566 C C . LYS A 1 336 ? -0.148 25.586 -34.863 1.00 27.03 336 LYS A C 1
ATOM 2568 O O . LYS A 1 336 ? 0.093 24.506 -34.332 1.00 27.03 336 LYS A O 1
ATOM 2573 N N . GLU A 1 337 ? -0.724 26.580 -34.187 1.00 27.59 337 GLU A N 1
ATOM 2574 C CA . GLU A 1 337 ? -1.053 26.482 -32.754 1.00 27.59 337 GLU A CA 1
ATOM 2575 C C . GLU A 1 337 ? -2.267 25.589 -32.438 1.00 27.59 337 GLU A C 1
ATOM 2577 O O . GLU A 1 337 ? -2.385 25.111 -31.310 1.00 27.59 337 GLU A O 1
ATOM 2582 N N . LYS A 1 338 ? -3.151 25.295 -33.406 1.00 25.89 338 LYS A N 1
ATOM 2583 C CA . LYS A 1 338 ? -4.312 24.414 -33.160 1.00 25.89 338 LYS A CA 1
ATOM 2584 C C . LYS A 1 338 ? -3.992 22.926 -33.338 1.00 25.89 338 LYS A C 1
ATOM 2586 O O . LYS A 1 338 ? -4.516 22.107 -32.584 1.00 25.89 338 LYS A O 1
ATOM 2591 N N . SER A 1 339 ? -3.081 22.563 -34.244 1.00 25.94 339 SER A N 1
ATOM 2592 C CA . SER A 1 339 ? -2.702 21.155 -34.470 1.00 25.94 339 SER A CA 1
ATOM 2593 C C . SER A 1 339 ? -1.807 20.564 -33.371 1.00 25.94 339 SER A C 1
ATOM 2595 O O . SER A 1 339 ? -1.877 19.362 -33.111 1.00 25.94 339 SER A O 1
ATOM 2597 N N . CYS A 1 340 ? -1.012 21.377 -32.662 1.00 24.64 340 CYS A N 1
ATOM 2598 C CA . CYS A 1 340 ? -0.113 20.879 -31.608 1.00 24.64 340 CYS A CA 1
ATOM 2599 C C . CYS A 1 340 ? -0.832 20.210 -30.418 1.00 24.64 340 CYS A C 1
ATOM 2601 O O . CYS A 1 340 ? -0.236 19.367 -29.752 1.00 24.64 340 CYS A O 1
ATOM 2603 N N . MET A 1 341 ? -2.114 20.506 -30.169 1.00 25.58 341 MET A N 1
ATOM 2604 C CA . MET A 1 341 ? -2.901 19.815 -29.132 1.00 25.58 341 MET A CA 1
ATOM 2605 C C . MET A 1 341 ? -3.523 18.482 -29.589 1.00 25.58 341 MET A C 1
ATOM 2607 O O . MET A 1 341 ? -3.990 17.717 -28.744 1.00 25.58 341 MET A O 1
ATOM 2611 N N . ALA A 1 342 ? -3.513 18.168 -30.890 1.00 23.20 342 ALA A N 1
ATOM 2612 C CA . ALA A 1 342 ? -4.008 16.889 -31.408 1.00 23.20 342 ALA A CA 1
ATOM 2613 C C . ALA A 1 342 ? -2.951 15.772 -31.319 1.00 23.20 342 ALA A C 1
ATOM 2615 O O . ALA A 1 342 ? -3.275 14.646 -30.949 1.00 23.20 342 ALA A O 1
ATOM 2616 N N . CYS A 1 343 ? -1.680 16.095 -31.589 1.00 23.30 343 CYS A N 1
ATOM 2617 C CA . CYS A 1 343 ? -0.593 15.114 -31.713 1.00 23.30 343 CYS A CA 1
ATOM 2618 C C . CYS A 1 343 ? -0.275 14.352 -30.403 1.00 23.30 343 CYS A C 1
ATOM 2620 O O . CYS A 1 343 ? 0.234 13.236 -30.421 1.00 23.30 343 CYS A O 1
ATOM 2622 N N . HIS A 1 344 ? -0.661 14.894 -29.244 1.00 26.39 344 HIS A N 1
ATOM 2623 C CA . HIS A 1 344 ? -0.438 14.281 -27.926 1.00 26.39 344 HIS A CA 1
ATOM 2624 C C . HIS A 1 344 ? -1.355 13.079 -27.591 1.00 26.39 344 HIS A C 1
ATOM 2626 O O . HIS A 1 344 ? -1.473 12.706 -26.420 1.00 26.39 344 HIS A O 1
ATOM 2632 N N . ARG A 1 345 ? -2.044 12.487 -28.579 1.00 24.59 345 ARG A N 1
ATOM 2633 C CA . ARG A 1 345 ? -3.056 11.434 -28.366 1.00 24.59 345 ARG A CA 1
ATOM 2634 C C . ARG A 1 345 ? -2.774 10.071 -28.989 1.00 24.59 345 ARG A C 1
ATOM 2636 O O . ARG A 1 345 ? -3.469 9.130 -28.619 1.00 24.59 345 ARG A O 1
ATOM 2643 N N . GLU A 1 346 ? -1.754 9.936 -29.833 1.00 26.50 346 GLU A N 1
ATOM 2644 C CA . GLU A 1 346 ? -1.389 8.654 -30.460 1.00 26.50 346 GLU A CA 1
ATOM 2645 C C . GLU A 1 346 ? -0.054 8.102 -29.942 1.00 26.50 346 GLU A C 1
ATOM 2647 O O . GLU A 1 346 ? 0.806 7.641 -30.688 1.00 26.50 346 GLU A O 1
ATOM 2652 N N . LEU A 1 347 ? 0.077 8.055 -28.611 1.00 33.16 347 LEU A N 1
ATOM 2653 C CA . LEU A 1 347 ? 0.939 7.067 -27.954 1.00 33.16 347 LEU A CA 1
ATOM 2654 C C . LEU A 1 347 ? 0.290 5.678 -28.074 1.00 33.16 347 LEU A C 1
ATOM 2656 O O . LEU A 1 347 ? -0.192 5.100 -27.101 1.00 33.16 347 LEU A O 1
ATOM 2660 N N . ALA A 1 348 ? 0.256 5.147 -29.298 1.00 27.73 348 ALA A N 1
ATOM 2661 C CA . ALA A 1 348 ? 0.023 3.729 -29.510 1.00 27.73 348 ALA A CA 1
ATOM 2662 C C . ALA A 1 348 ? 1.155 2.945 -28.815 1.00 27.73 348 ALA A C 1
ATOM 2664 O O . ALA A 1 348 ? 2.321 3.345 -28.916 1.00 27.73 348 ALA A O 1
ATOM 2665 N N . PRO A 1 349 ? 0.860 1.844 -28.097 1.00 33.44 349 PRO A N 1
ATOM 2666 C CA . PRO A 1 349 ? 1.901 1.070 -27.437 1.00 33.44 349 PRO A CA 1
ATOM 2667 C C . PRO A 1 349 ? 2.884 0.547 -28.486 1.00 33.44 349 PRO A C 1
ATOM 2669 O O . PRO A 1 349 ? 2.477 -0.048 -29.485 1.00 33.44 349 PRO A O 1
ATOM 2672 N N . ALA A 1 350 ? 4.183 0.746 -28.245 1.00 34.50 350 ALA A N 1
ATOM 2673 C CA . ALA A 1 350 ? 5.262 0.285 -29.116 1.00 34.50 350 ALA A CA 1
ATOM 2674 C C . ALA A 1 350 ? 5.450 -1.243 -29.015 1.00 34.50 350 ALA A C 1
ATOM 2676 O O . ALA A 1 350 ? 6.464 -1.748 -28.519 1.00 34.50 350 ALA A O 1
ATOM 2677 N N . VAL A 1 351 ? 4.433 -1.974 -29.470 1.00 33.91 351 VAL A N 1
ATOM 2678 C CA . VAL A 1 351 ? 4.465 -3.407 -29.745 1.00 33.91 351 VAL A CA 1
ATOM 2679 C C . VAL A 1 351 ? 5.403 -3.604 -30.929 1.00 33.91 351 VAL A C 1
ATOM 2681 O O . VAL A 1 351 ? 5.091 -3.211 -32.052 1.00 33.91 351 VAL A O 1
ATOM 2684 N N . ALA A 1 352 ? 6.576 -4.183 -30.681 1.00 36.25 352 ALA A N 1
ATOM 2685 C CA . ALA A 1 352 ? 7.422 -4.648 -31.766 1.00 36.25 352 ALA A CA 1
ATOM 2686 C C . ALA A 1 352 ? 6.717 -5.810 -32.477 1.00 36.25 352 ALA A C 1
ATOM 2688 O O . ALA A 1 352 ? 5.935 -6.551 -31.874 1.00 36.25 352 ALA A O 1
ATOM 2689 N N . SER A 1 353 ? 7.045 -6.033 -33.745 1.00 38.25 353 SER A N 1
ATOM 2690 C CA . SER A 1 353 ? 6.499 -7.112 -34.582 1.00 38.25 353 SER A CA 1
ATOM 2691 C C . SER A 1 353 ? 6.889 -8.536 -34.122 1.00 38.25 353 SER A C 1
ATOM 2693 O O . SER A 1 353 ? 6.603 -9.508 -34.821 1.00 38.25 353 SER A O 1
ATOM 2695 N N . SER A 1 354 ? 7.483 -8.665 -32.928 1.00 39.84 354 SER A N 1
ATOM 2696 C CA . SER A 1 354 ? 7.707 -9.898 -32.162 1.00 39.84 354 SER A CA 1
ATOM 2697 C C . SER A 1 354 ? 6.666 -10.170 -31.060 1.00 39.84 354 SER A C 1
ATOM 2699 O O . SER A 1 354 ? 6.786 -11.147 -30.323 1.00 39.84 354 SER A O 1
ATOM 2701 N N . GLY A 1 355 ? 5.660 -9.301 -30.893 1.00 53.09 355 GLY A N 1
ATOM 2702 C CA . GLY A 1 355 ? 4.651 -9.396 -29.824 1.00 53.09 355 GLY A CA 1
ATOM 2703 C C . GLY A 1 355 ? 5.143 -8.942 -28.440 1.00 53.09 355 GLY A C 1
ATOM 2704 O O . GLY A 1 355 ? 4.368 -8.922 -27.479 1.00 53.09 355 GLY A O 1
ATOM 2705 N N . ARG A 1 356 ? 6.418 -8.544 -28.334 1.00 56.16 356 ARG A N 1
ATOM 2706 C CA . ARG A 1 356 ? 7.032 -7.922 -27.153 1.00 56.16 356 ARG A CA 1
ATOM 2707 C C . ARG A 1 356 ? 7.142 -6.404 -27.328 1.00 56.16 356 ARG A C 1
ATOM 2709 O O . ARG A 1 356 ? 7.185 -5.895 -28.444 1.00 56.16 356 ARG A O 1
ATOM 2716 N N . CYS A 1 357 ? 7.212 -5.652 -26.231 1.00 55.50 357 CYS A N 1
ATOM 2717 C CA . CYS A 1 357 ? 7.551 -4.227 -26.303 1.00 55.50 357 CYS A CA 1
ATOM 2718 C C . CYS A 1 357 ? 9.044 -4.021 -26.585 1.00 55.50 357 CYS A C 1
ATOM 2720 O O . CYS A 1 357 ? 9.886 -4.586 -25.886 1.00 55.50 357 CYS A O 1
ATOM 2722 N N . SER A 1 358 ? 9.366 -3.127 -27.522 1.00 53.34 358 SER A N 1
ATOM 2723 C CA . SER A 1 358 ? 10.745 -2.763 -27.894 1.00 53.34 358 SER A CA 1
ATOM 2724 C C . SER A 1 358 ? 11.567 -2.086 -26.784 1.00 53.34 358 SER A C 1
ATOM 2726 O O . SER A 1 358 ? 12.778 -1.934 -26.930 1.00 53.34 358 SER A O 1
ATOM 2728 N N . VAL A 1 359 ? 10.931 -1.671 -25.681 1.00 54.41 359 VAL A N 1
ATOM 2729 C CA . VAL A 1 359 ? 11.578 -0.940 -24.576 1.00 54.41 359 VAL A CA 1
ATOM 2730 C C . VAL A 1 359 ? 11.707 -1.781 -23.300 1.00 54.41 359 VAL A C 1
ATOM 2732 O O . VAL A 1 359 ? 12.688 -1.611 -22.580 1.00 54.41 359 VAL A O 1
ATOM 2735 N N . CYS A 1 360 ? 10.759 -2.685 -23.017 1.00 57.91 360 CYS A N 1
ATOM 2736 C CA . CYS A 1 360 ? 10.719 -3.465 -21.767 1.00 57.91 360 CYS A CA 1
ATOM 2737 C C . CYS A 1 360 ? 10.624 -4.994 -21.940 1.00 57.91 360 CYS A C 1
ATOM 2739 O O . CYS A 1 360 ? 10.565 -5.717 -20.948 1.00 57.91 360 CYS A O 1
ATOM 2741 N N . GLY A 1 361 ? 10.556 -5.507 -23.174 1.00 58.38 361 GLY A N 1
ATOM 2742 C CA . GLY A 1 361 ? 10.564 -6.946 -23.470 1.00 58.38 361 GLY A CA 1
ATOM 2743 C C . GLY A 1 361 ? 9.324 -7.745 -23.033 1.00 58.38 361 GLY A C 1
ATOM 2744 O O . GLY A 1 361 ? 9.259 -8.942 -23.305 1.00 58.38 361 GLY A O 1
ATOM 2745 N N . MET A 1 362 ? 8.331 -7.129 -22.383 1.00 63.38 362 MET A N 1
ATOM 2746 C CA . MET A 1 362 ? 7.096 -7.814 -21.971 1.00 63.38 362 MET A CA 1
ATOM 2747 C C . MET A 1 362 ? 6.200 -8.142 -23.169 1.00 63.38 362 MET A C 1
ATOM 2749 O O . MET A 1 362 ? 5.996 -7.298 -24.048 1.00 63.38 362 MET A O 1
ATOM 2753 N N . VAL A 1 363 ? 5.639 -9.354 -23.169 1.00 64.31 363 VAL A N 1
ATOM 2754 C CA . VAL A 1 363 ? 4.640 -9.812 -24.148 1.00 64.31 363 VAL A CA 1
ATOM 2755 C C . VAL A 1 363 ? 3.316 -9.083 -23.902 1.00 64.31 363 VAL A C 1
ATOM 2757 O O . VAL A 1 363 ? 2.905 -8.933 -22.753 1.00 64.31 363 VAL A O 1
ATOM 2760 N N . ASN A 1 364 ? 2.639 -8.636 -24.967 1.00 62.59 364 ASN A N 1
ATOM 2761 C CA . ASN A 1 364 ? 1.371 -7.888 -24.891 1.00 62.59 364 ASN A CA 1
ATOM 2762 C C . ASN A 1 364 ? 1.428 -6.675 -23.934 1.00 62.59 364 ASN A C 1
ATOM 2764 O O . ASN A 1 364 ? 0.508 -6.426 -23.154 1.00 62.59 364 ASN A O 1
ATOM 2768 N N . CYS A 1 365 ? 2.527 -5.918 -23.969 1.00 59.78 365 CYS A N 1
ATOM 2769 C CA . CYS A 1 365 ? 2.699 -4.745 -23.118 1.00 59.78 365 CYS A CA 1
ATOM 2770 C C . CYS A 1 365 ? 1.686 -3.633 -23.446 1.00 59.78 365 CYS A C 1
ATOM 2772 O O . CYS A 1 365 ? 1.645 -3.129 -24.567 1.00 59.78 365 CYS A O 1
ATOM 2774 N N . THR A 1 366 ? 0.927 -3.198 -22.439 1.00 63.75 366 THR A N 1
ATOM 2775 C CA . THR A 1 366 ? -0.055 -2.104 -22.526 1.00 63.75 366 THR A CA 1
ATOM 2776 C C . THR A 1 366 ? 0.409 -0.859 -21.754 1.00 63.75 366 THR A C 1
ATOM 2778 O O . THR A 1 366 ? -0.367 -0.287 -20.988 1.00 63.75 366 THR A O 1
ATOM 2781 N N . MET A 1 367 ? 1.693 -0.496 -21.856 1.00 64.94 367 MET A N 1
ATOM 2782 C CA . MET A 1 367 ? 2.305 0.606 -21.095 1.00 64.94 367 MET A CA 1
ATOM 2783 C C . MET A 1 367 ? 2.979 1.637 -22.006 1.00 64.94 367 MET A C 1
ATOM 2785 O O . MET A 1 367 ? 3.496 1.297 -23.072 1.00 64.94 367 MET A O 1
ATOM 2789 N N . ASN A 1 368 ? 3.062 2.875 -21.522 1.00 62.66 368 ASN A N 1
ATOM 2790 C CA . ASN A 1 368 ? 3.802 3.973 -22.139 1.00 62.66 368 ASN A CA 1
ATOM 2791 C C . ASN A 1 368 ? 5.302 3.851 -21.803 1.00 62.66 368 ASN A C 1
ATOM 2793 O O . ASN A 1 368 ? 5.858 4.590 -20.992 1.00 62.66 368 ASN A O 1
ATOM 2797 N N . CYS A 1 369 ? 5.985 2.871 -22.393 1.00 56.78 369 CYS A N 1
ATOM 2798 C CA . CYS A 1 369 ? 7.420 2.678 -22.175 1.00 56.78 369 CYS A CA 1
ATOM 2799 C C . CYS A 1 369 ? 8.244 3.722 -22.956 1.00 56.78 369 CYS A C 1
ATOM 2801 O O . CYS A 1 369 ? 8.325 3.649 -24.183 1.00 56.78 369 CYS A O 1
ATOM 2803 N N . VAL A 1 370 ? 8.888 4.672 -22.265 1.00 53.53 370 VAL A N 1
ATOM 2804 C CA . VAL A 1 370 ? 9.602 5.793 -22.904 1.00 53.53 370 VAL A CA 1
ATOM 2805 C C . VAL A 1 370 ? 11.097 5.486 -23.051 1.00 53.53 370 VAL A C 1
ATOM 2807 O O . VAL A 1 370 ? 11.845 5.342 -22.087 1.00 53.53 370 VAL A O 1
ATOM 2810 N N . GLY A 1 371 ? 11.555 5.389 -24.301 1.00 40.47 371 GLY A N 1
ATOM 2811 C CA . GLY A 1 371 ? 12.912 4.954 -24.660 1.00 40.47 371 GLY A CA 1
ATOM 2812 C C . GLY A 1 371 ? 14.027 6.013 -24.607 1.00 40.47 371 GLY A C 1
ATOM 2813 O O . GLY A 1 371 ? 15.072 5.785 -25.214 1.00 40.47 371 GLY A O 1
ATOM 2814 N N . ARG A 1 372 ? 13.839 7.160 -23.939 1.00 35.09 372 ARG A N 1
ATOM 2815 C CA . ARG A 1 372 ? 14.861 8.214 -23.731 1.00 35.09 372 ARG A CA 1
ATOM 2816 C C . ARG A 1 372 ? 14.633 8.924 -22.390 1.00 35.09 372 ARG A C 1
ATOM 2818 O O . ARG A 1 372 ? 13.510 8.959 -21.902 1.00 35.09 372 ARG A O 1
ATOM 2825 N N . GLY A 1 373 ? 15.702 9.451 -21.793 1.00 37.00 373 GLY A N 1
ATOM 2826 C CA . GLY A 1 373 ? 15.662 10.023 -20.445 1.00 37.00 373 GLY A CA 1
ATOM 2827 C C . GLY A 1 373 ? 15.002 11.405 -20.366 1.00 37.00 373 GLY A C 1
ATOM 2828 O O . GLY A 1 373 ? 15.274 12.270 -21.194 1.00 37.00 373 GLY A O 1
ATOM 2829 N N . GLN A 1 374 ? 14.190 11.605 -19.323 1.00 38.69 374 GLN A N 1
ATOM 2830 C CA . GLN A 1 374 ? 13.676 12.908 -18.858 1.00 38.69 374 GLN A CA 1
ATOM 2831 C C . GLN A 1 374 ? 13.852 13.104 -17.334 1.00 38.69 374 GLN A C 1
ATOM 2833 O O . GLN A 1 374 ? 13.247 13.993 -16.738 1.00 38.69 374 GLN A O 1
ATOM 2838 N N . THR A 1 375 ? 14.693 12.284 -16.694 1.00 36.38 375 THR A N 1
ATOM 2839 C CA . THR A 1 375 ? 15.159 12.471 -15.310 1.00 36.38 375 THR A CA 1
ATOM 2840 C C . THR A 1 375 ? 16.585 13.024 -15.310 1.00 36.38 375 THR A C 1
ATOM 2842 O O . THR A 1 375 ? 17.347 12.794 -16.252 1.00 36.38 375 THR A O 1
ATOM 2845 N N . GLN A 1 376 ? 17.003 13.680 -14.220 1.00 36.16 376 GLN A N 1
ATOM 2846 C CA . GLN A 1 376 ? 18.375 14.206 -14.071 1.00 36.16 376 GLN A CA 1
ATOM 2847 C C . GLN A 1 376 ? 19.472 13.112 -14.055 1.00 36.16 376 GLN A C 1
ATOM 2849 O O . GLN A 1 376 ? 20.656 13.432 -14.028 1.00 36.16 376 GLN A O 1
ATOM 2854 N N . THR A 1 377 ? 19.093 11.828 -14.085 1.00 35.09 377 THR A N 1
ATOM 2855 C CA . THR A 1 377 ? 19.984 10.655 -14.119 1.00 35.09 377 THR A CA 1
ATOM 2856 C C . THR A 1 377 ? 20.101 9.993 -15.499 1.00 35.09 377 THR A C 1
ATOM 2858 O O . THR A 1 377 ? 20.840 9.021 -15.636 1.00 35.09 377 THR A O 1
ATOM 2861 N N . GLY A 1 378 ? 19.371 10.464 -16.520 1.00 37.09 378 GLY A N 1
ATOM 2862 C CA . GLY A 1 378 ? 19.428 9.914 -17.886 1.00 37.09 378 GLY A CA 1
ATOM 2863 C C . GLY A 1 378 ? 18.861 8.493 -18.053 1.00 37.09 378 GLY A C 1
ATOM 2864 O O . GLY A 1 378 ? 19.063 7.866 -19.092 1.00 37.09 378 GLY A O 1
ATOM 2865 N N . GLN A 1 379 ? 18.159 7.966 -17.046 1.00 41.31 379 GLN A N 1
ATOM 2866 C CA . GLN A 1 379 ? 17.636 6.596 -17.043 1.00 41.31 379 GLN A CA 1
ATOM 2867 C C . GLN A 1 379 ? 16.385 6.441 -17.928 1.00 41.31 379 GLN A C 1
ATOM 2869 O O . GLN A 1 379 ? 15.631 7.389 -18.147 1.00 41.31 379 GLN A O 1
ATOM 2874 N N . ARG A 1 380 ? 16.146 5.219 -18.427 1.00 47.16 380 ARG A N 1
ATOM 2875 C CA . ARG A 1 380 ? 14.907 4.858 -19.139 1.00 47.16 380 ARG A CA 1
ATOM 2876 C C . ARG A 1 380 ? 13.770 4.693 -18.130 1.00 47.16 380 ARG A C 1
ATOM 2878 O O . ARG A 1 380 ? 13.837 3.798 -17.289 1.00 47.16 380 ARG A O 1
ATOM 2885 N N . THR A 1 381 ? 12.724 5.506 -18.234 1.00 52.56 381 THR A N 1
ATOM 2886 C CA . THR A 1 381 ? 11.525 5.383 -17.397 1.00 52.56 381 THR A CA 1
ATOM 2887 C C . THR A 1 381 ? 10.424 4.615 -18.127 1.00 52.56 381 THR A C 1
ATOM 2889 O O . THR A 1 381 ? 10.145 4.818 -19.310 1.00 52.56 381 THR A O 1
ATOM 2892 N N . MET A 1 382 ? 9.778 3.700 -17.409 1.00 64.69 382 MET A N 1
ATOM 2893 C CA . MET A 1 382 ? 8.552 3.054 -17.868 1.00 64.69 382 MET A CA 1
ATOM 2894 C C . MET A 1 382 ? 7.369 3.741 -17.191 1.00 64.69 382 MET A C 1
ATOM 2896 O O . MET A 1 382 ? 7.340 3.818 -15.960 1.00 64.69 382 MET A O 1
ATOM 2900 N N . LEU A 1 383 ? 6.415 4.229 -17.988 1.00 72.12 383 LEU A N 1
ATOM 2901 C CA . LEU A 1 383 ? 5.185 4.834 -17.491 1.00 72.12 383 LEU A CA 1
ATOM 2902 C C . LEU A 1 383 ? 4.015 3.860 -17.636 1.00 72.12 383 LEU A C 1
ATOM 2904 O O . LEU A 1 383 ? 3.697 3.366 -18.720 1.00 72.12 383 LEU A O 1
ATOM 2908 N N . MET A 1 384 ? 3.351 3.601 -16.519 1.00 78.50 384 MET A N 1
ATOM 2909 C CA . MET A 1 384 ? 2.053 2.948 -16.466 1.00 78.50 384 MET A CA 1
ATOM 2910 C C . MET A 1 384 ? 0.986 3.977 -16.829 1.00 78.50 384 MET A C 1
ATOM 2912 O O . MET A 1 384 ? 0.859 4.995 -16.148 1.00 78.50 384 MET A O 1
ATOM 2916 N N . SER A 1 385 ? 0.222 3.710 -17.886 1.00 83.19 385 SER A N 1
ATOM 2917 C CA . SER A 1 385 ? -0.795 4.636 -18.383 1.00 83.19 385 SER A CA 1
ATOM 2918 C C . SER A 1 385 ? -1.915 4.847 -17.359 1.00 83.19 385 SER A C 1
ATOM 2920 O O . SER A 1 385 ? -2.527 3.881 -16.884 1.00 83.19 385 SER A O 1
ATOM 2922 N N . GLY A 1 386 ? -2.194 6.110 -17.036 1.00 87.94 386 GLY A N 1
ATOM 2923 C CA . GLY A 1 386 ? -3.237 6.498 -16.088 1.00 87.94 386 GLY A CA 1
ATOM 2924 C C . GLY A 1 386 ? -4.653 6.148 -16.563 1.00 87.94 386 GLY A C 1
ATOM 2925 O O . GLY A 1 386 ? -4.895 5.838 -17.732 1.00 87.94 386 GLY A O 1
ATOM 2926 N N . VAL A 1 387 ? -5.620 6.208 -15.644 1.00 90.56 387 VAL A N 1
ATOM 2927 C CA . VAL A 1 387 ? -7.049 5.990 -15.923 1.00 90.56 387 VAL A CA 1
ATOM 2928 C C . VAL A 1 387 ? -7.496 6.930 -17.055 1.00 90.56 387 VAL A C 1
ATOM 2930 O O . VAL A 1 387 ? -7.355 8.145 -16.920 1.00 90.56 387 VAL A O 1
ATOM 2933 N N . PRO A 1 388 ? -8.055 6.438 -18.176 1.00 91.19 388 PRO A N 1
ATOM 2934 C CA . PRO A 1 388 ? -8.337 7.264 -19.347 1.00 91.19 388 PRO A CA 1
ATOM 2935 C C . PRO A 1 388 ? -9.443 8.289 -19.071 1.00 91.19 388 PRO A C 1
ATOM 2937 O O . PRO A 1 388 ? -10.372 8.033 -18.301 1.00 91.19 388 PRO A O 1
ATOM 2940 N N . ARG A 1 389 ? -9.386 9.439 -19.762 1.00 92.25 389 ARG A N 1
ATOM 2941 C CA . ARG A 1 389 ? -10.280 10.598 -19.534 1.00 92.25 389 ARG A CA 1
ATOM 2942 C C . ARG A 1 389 ? -11.778 10.245 -19.384 1.00 92.25 389 ARG A C 1
ATOM 2944 O O . ARG A 1 389 ? -12.389 10.791 -18.467 1.00 92.25 389 ARG A O 1
ATOM 2951 N N . PRO A 1 390 ? -12.390 9.339 -20.181 1.00 92.81 390 PRO A N 1
ATOM 2952 C CA . PRO A 1 390 ? -13.794 8.958 -19.991 1.00 92.81 390 PRO A CA 1
ATOM 2953 C C . PRO A 1 390 ? -14.077 8.277 -18.642 1.00 92.81 390 PRO A C 1
ATOM 2955 O O . PRO A 1 390 ? -15.096 8.567 -18.022 1.00 92.81 390 PRO A O 1
ATOM 2958 N N . LEU A 1 391 ? -13.171 7.421 -18.153 1.00 92.00 391 LEU A N 1
ATOM 2959 C CA . LEU A 1 391 ? -13.300 6.769 -16.844 1.00 92.00 391 LEU A CA 1
ATOM 2960 C C . LEU A 1 391 ? -13.005 7.736 -15.690 1.00 92.00 391 LEU A C 1
ATOM 2962 O O . LEU A 1 391 ? -13.659 7.655 -14.655 1.00 92.00 391 LEU A O 1
ATOM 2966 N N . PHE A 1 392 ? -12.089 8.690 -15.881 1.00 94.88 392 PHE A N 1
ATOM 2967 C CA . PHE A 1 392 ? -11.841 9.776 -14.929 1.00 94.88 392 PHE A CA 1
ATOM 2968 C C . PHE A 1 392 ? -13.093 10.653 -14.732 1.00 94.88 392 PHE A C 1
ATOM 2970 O O . PHE A 1 392 ? -13.600 10.767 -13.613 1.00 94.88 392 PHE A O 1
ATOM 2977 N N . PHE A 1 393 ? -13.657 11.207 -15.813 1.00 95.88 393 PHE A N 1
ATOM 2978 C CA . PHE A 1 393 ? -14.867 12.035 -15.731 1.00 95.88 393 PHE A CA 1
ATOM 2979 C C . PHE A 1 393 ? -16.107 11.231 -15.310 1.00 95.88 393 PHE A C 1
ATOM 2981 O O . PHE A 1 393 ? -16.893 11.709 -14.491 1.00 95.88 393 PHE A O 1
ATOM 2988 N N . GLY A 1 394 ? -16.259 9.991 -15.789 1.00 96.62 394 GLY A N 1
ATOM 2989 C CA . GLY A 1 394 ? -17.319 9.080 -15.347 1.00 96.62 394 GLY A CA 1
ATOM 2990 C C . GLY A 1 394 ? -17.221 8.736 -13.856 1.00 96.62 394 GLY A C 1
ATOM 2991 O O . GLY A 1 394 ? -18.234 8.730 -13.159 1.00 96.62 394 GLY A O 1
ATOM 2992 N N . GLY A 1 395 ? -16.005 8.537 -13.339 1.00 96.06 395 GLY A N 1
ATOM 2993 C CA . GLY A 1 395 ? -15.733 8.338 -11.915 1.00 96.06 395 GLY A CA 1
ATOM 2994 C C . GLY A 1 395 ? -16.114 9.550 -11.065 1.00 96.06 395 GLY A C 1
ATOM 2995 O O . GLY A 1 395 ? -16.768 9.386 -10.038 1.00 96.06 395 GLY A O 1
ATOM 2996 N N . ILE A 1 396 ? -15.795 10.769 -11.517 1.00 96.38 396 ILE A N 1
ATOM 2997 C CA . ILE A 1 396 ? -16.216 12.015 -10.850 1.00 96.38 396 ILE A CA 1
ATOM 2998 C C . ILE A 1 396 ? -17.746 12.148 -10.854 1.00 96.38 396 ILE A C 1
ATOM 3000 O O . ILE A 1 396 ? -18.341 12.434 -9.814 1.00 96.38 396 ILE A O 1
ATOM 3004 N N . GLY A 1 397 ? -18.397 11.889 -11.993 1.00 97.00 397 GLY A N 1
ATOM 3005 C CA . GLY A 1 397 ? -19.858 11.884 -12.099 1.00 97.00 397 GLY A CA 1
ATOM 3006 C C . GLY A 1 397 ? -20.504 10.881 -11.139 1.00 97.00 397 GLY A C 1
ATOM 3007 O O . GLY A 1 397 ? -21.425 11.232 -10.403 1.00 97.00 397 GLY A O 1
ATOM 3008 N N . ALA A 1 398 ? -19.969 9.660 -11.066 1.00 96.81 398 ALA A N 1
ATOM 3009 C CA . ALA A 1 398 ? -20.417 8.637 -10.127 1.00 96.81 398 ALA A CA 1
ATOM 3010 C C . ALA A 1 398 ? -20.199 9.055 -8.659 1.00 96.81 398 ALA A C 1
ATOM 3012 O O . ALA A 1 398 ? -21.119 8.908 -7.856 1.00 96.81 398 ALA A O 1
ATOM 3013 N N . VAL A 1 399 ? -19.044 9.641 -8.309 1.00 96.69 399 VAL A N 1
ATOM 3014 C CA . VAL A 1 399 ? -18.769 10.204 -6.971 1.00 96.69 399 VAL A CA 1
ATOM 3015 C C . VAL A 1 399 ? -19.825 11.248 -6.595 1.00 96.69 399 VAL A C 1
ATOM 3017 O O . VAL A 1 399 ? -20.375 11.185 -5.494 1.00 96.69 399 VAL A O 1
ATOM 3020 N N . LEU A 1 400 ? -20.161 12.175 -7.495 1.00 95.88 400 LEU A N 1
ATOM 3021 C CA . LEU A 1 400 ? -21.174 13.208 -7.253 1.00 95.88 400 LEU A CA 1
ATOM 3022 C C . LEU A 1 400 ? -22.583 12.613 -7.094 1.00 95.88 400 LEU A C 1
ATOM 3024 O O . LEU A 1 400 ? -23.238 12.872 -6.084 1.00 95.88 400 LEU A O 1
ATOM 3028 N N . VAL A 1 401 ? -23.032 11.769 -8.030 1.00 95.81 401 VAL A N 1
ATOM 3029 C CA . VAL A 1 401 ? -24.364 11.131 -7.983 1.00 95.81 401 VAL A CA 1
ATOM 3030 C C . VAL A 1 401 ? -24.540 10.302 -6.708 1.00 95.81 401 VAL A C 1
ATOM 3032 O O . VAL A 1 401 ? -25.557 10.423 -6.022 1.00 95.81 401 VAL A O 1
ATOM 3035 N N . VAL A 1 402 ? -23.525 9.514 -6.340 1.00 94.19 402 VAL A N 1
ATOM 3036 C CA . VAL A 1 402 ? -23.498 8.755 -5.083 1.00 94.19 402 VAL A CA 1
ATOM 3037 C C . VAL A 1 402 ? -23.545 9.684 -3.870 1.00 94.19 402 VAL A C 1
ATOM 3039 O O . VAL A 1 402 ? -24.264 9.381 -2.923 1.00 94.19 402 VAL A O 1
ATOM 3042 N N . SER A 1 403 ? -22.835 10.818 -3.887 1.00 93.44 403 SER A N 1
ATOM 3043 C CA . SER A 1 403 ? -22.787 11.753 -2.750 1.00 93.44 403 SER A CA 1
ATOM 3044 C C . SER A 1 403 ? -24.169 12.260 -2.358 1.00 93.44 403 SER A C 1
ATOM 3046 O O . SER A 1 403 ? -24.548 12.172 -1.192 1.00 93.44 403 SER A O 1
ATOM 3048 N N . PHE A 1 404 ? -24.937 12.756 -3.329 1.00 91.75 404 PHE A N 1
ATOM 3049 C CA . PHE A 1 404 ? -26.270 13.294 -3.064 1.00 91.75 404 PHE A CA 1
ATOM 3050 C C . PHE A 1 404 ? -27.300 12.176 -2.856 1.00 91.75 404 PHE A C 1
ATOM 3052 O O . PHE A 1 404 ? -28.041 12.199 -1.872 1.00 91.75 404 PHE A O 1
ATOM 3059 N N . GLY A 1 405 ? -27.306 11.153 -3.720 1.00 91.19 405 GLY A N 1
ATOM 3060 C CA . GLY A 1 405 ? -28.275 10.056 -3.654 1.00 91.19 405 GLY A CA 1
ATOM 3061 C C . GLY A 1 405 ? -28.169 9.210 -2.380 1.00 91.19 405 GLY A C 1
ATOM 3062 O O . GLY A 1 405 ? -29.190 8.856 -1.788 1.00 91.19 405 GLY A O 1
ATOM 3063 N N . LEU A 1 406 ? -26.950 8.919 -1.909 1.00 90.00 406 LEU A N 1
ATOM 3064 C CA . LEU A 1 406 ? -26.736 8.132 -0.691 1.00 90.00 406 LEU A CA 1
ATOM 3065 C C . LEU A 1 406 ? -27.073 8.926 0.574 1.00 90.00 406 LEU A C 1
ATOM 3067 O O . LEU A 1 406 ? -27.678 8.368 1.486 1.00 90.00 406 LEU A O 1
ATOM 3071 N N . VAL A 1 407 ? -26.723 10.215 0.640 1.00 88.19 407 VAL A N 1
ATOM 3072 C CA . VAL A 1 407 ? -27.081 11.066 1.788 1.00 88.19 407 VAL A CA 1
ATOM 3073 C C . VAL A 1 407 ? -28.596 11.224 1.892 1.00 88.19 407 VAL A C 1
ATOM 3075 O O . VAL A 1 407 ? -29.140 11.071 2.984 1.00 88.19 407 VAL A O 1
ATOM 3078 N N . GLU A 1 408 ? -29.291 11.430 0.773 1.00 88.69 408 GLU A N 1
ATOM 3079 C CA . GLU A 1 408 ? -30.753 11.522 0.758 1.00 88.69 408 GLU A CA 1
ATOM 3080 C C . GLU A 1 408 ? -31.424 10.193 1.153 1.00 88.69 408 GLU A C 1
ATOM 3082 O O . GLU A 1 408 ? -32.335 10.171 1.983 1.00 88.69 408 GLU A O 1
ATOM 3087 N N . PHE A 1 409 ? -30.925 9.058 0.651 1.00 88.75 409 PHE A N 1
ATOM 3088 C CA . PHE A 1 409 ? -31.390 7.732 1.070 1.00 88.75 409 PHE A CA 1
ATOM 3089 C C . PHE A 1 409 ? -31.186 7.481 2.576 1.00 88.75 409 PHE A C 1
ATOM 3091 O O . PHE A 1 409 ? -32.085 6.972 3.247 1.00 88.75 409 PHE A O 1
ATOM 3098 N N . LEU A 1 410 ? -30.027 7.863 3.128 1.00 86.31 410 LEU A N 1
ATOM 3099 C CA . LEU A 1 410 ? -29.733 7.733 4.558 1.00 86.31 410 LEU A CA 1
ATOM 3100 C C . LEU A 1 410 ? -30.611 8.661 5.413 1.00 86.31 410 LEU A C 1
ATOM 3102 O O . LEU A 1 410 ? -31.105 8.230 6.453 1.00 86.31 410 LEU A O 1
ATOM 3106 N N . ASN A 1 411 ? -30.868 9.893 4.961 1.00 84.44 411 ASN A N 1
ATOM 3107 C CA . ASN A 1 411 ? -31.747 10.849 5.642 1.00 84.44 411 ASN A CA 1
ATOM 3108 C C . ASN A 1 411 ? -33.209 10.372 5.701 1.00 84.44 411 ASN A C 1
ATOM 3110 O O . ASN A 1 411 ? -33.871 10.563 6.721 1.00 84.44 411 ASN A O 1
ATOM 3114 N N . ARG A 1 412 ? -33.700 9.698 4.650 1.00 81.25 412 ARG A N 1
ATOM 3115 C CA . ARG A 1 412 ? -35.028 9.049 4.622 1.00 81.25 412 ARG A CA 1
ATOM 3116 C C . ARG A 1 412 ? -35.104 7.773 5.479 1.00 81.25 412 ARG A C 1
ATOM 3118 O O . ARG A 1 412 ? -36.195 7.266 5.739 1.00 81.25 412 ARG A O 1
ATOM 3125 N N . GLY A 1 413 ? -33.969 7.227 5.915 1.00 70.88 413 GLY A N 1
ATOM 3126 C CA . GLY A 1 413 ? -33.892 5.964 6.646 1.00 70.88 413 GLY A CA 1
ATOM 3127 C C . GLY A 1 413 ? -34.301 6.069 8.120 1.00 70.88 413 GLY A C 1
ATOM 3128 O O . GLY A 1 413 ? -33.612 6.677 8.938 1.00 70.88 413 GLY A O 1
ATOM 3129 N N . THR A 1 414 ? -35.372 5.374 8.518 1.00 56.31 414 THR A N 1
ATOM 3130 C CA . THR A 1 414 ? -35.723 5.212 9.943 1.00 56.31 414 THR A CA 1
ATOM 3131 C C . THR A 1 414 ? -34.608 4.486 10.708 1.00 56.31 414 THR A C 1
ATOM 3133 O O . THR A 1 414 ? -34.087 3.473 10.229 1.00 56.31 414 THR A O 1
ATOM 3136 N N . ARG A 1 415 ? -34.279 4.949 11.924 1.00 55.91 415 ARG A N 1
ATOM 3137 C CA . ARG A 1 415 ? -33.185 4.433 12.776 1.00 55.91 415 ARG A CA 1
ATOM 3138 C C . ARG A 1 415 ? -33.468 3.022 13.325 1.00 55.91 415 ARG A C 1
ATOM 3140 O O . ARG A 1 415 ? -33.748 2.844 14.507 1.00 55.91 415 ARG A O 1
ATOM 3147 N N . ARG A 1 416 ? -33.383 2.002 12.470 1.00 54.81 416 ARG A N 1
ATOM 3148 C CA . ARG A 1 416 ? -33.612 0.597 12.830 1.00 54.81 416 ARG A CA 1
ATOM 3149 C C . ARG A 1 416 ? -32.280 -0.114 13.071 1.00 54.81 416 ARG A C 1
ATOM 3151 O O . ARG A 1 416 ? -31.600 -0.497 12.120 1.00 54.81 416 ARG A O 1
ATOM 3158 N N . GLU A 1 417 ? -31.908 -0.301 14.337 1.00 53.62 417 GLU A N 1
ATOM 3159 C CA . GLU A 1 417 ? -30.708 -1.063 14.706 1.00 53.62 417 GLU A CA 1
ATOM 3160 C C . GLU A 1 417 ? -30.872 -2.540 14.312 1.00 53.62 417 GLU A C 1
ATOM 3162 O O . GLU A 1 417 ? -31.477 -3.347 15.019 1.00 53.62 417 GLU A O 1
ATOM 3167 N N . LYS A 1 418 ? -30.344 -2.908 13.139 1.00 57.22 418 LYS A N 1
ATOM 3168 C CA . LYS A 1 418 ? -30.273 -4.307 12.710 1.00 57.22 418 LYS A CA 1
ATOM 3169 C C . LYS A 1 418 ? -29.297 -5.047 13.625 1.00 57.22 418 LYS A C 1
ATOM 3171 O O . LYS A 1 418 ? -28.112 -4.715 13.671 1.00 57.22 418 LYS A O 1
ATOM 3176 N N . LYS A 1 419 ? -29.796 -6.067 14.333 1.00 57.50 419 LYS A N 1
ATOM 3177 C CA . LYS A 1 419 ? -28.993 -6.966 15.174 1.00 57.50 419 LYS A CA 1
ATOM 3178 C C . LYS A 1 419 ? -27.813 -7.497 14.350 1.00 57.50 419 LYS A C 1
ATOM 3180 O O . LYS A 1 419 ? -28.024 -8.059 13.276 1.00 57.50 419 LYS A O 1
ATOM 3185 N N . ARG A 1 420 ? -26.581 -7.279 14.825 1.00 65.25 420 ARG A N 1
ATOM 3186 C CA . ARG A 1 420 ? -25.361 -7.682 14.107 1.00 65.25 420 ARG A CA 1
ATOM 3187 C C . ARG A 1 420 ? -25.390 -9.183 13.830 1.00 65.25 420 ARG A C 1
ATOM 3189 O O . ARG A 1 420 ? -25.441 -9.968 14.775 1.00 65.25 420 ARG A O 1
ATOM 3196 N N . TRP A 1 421 ? -25.303 -9.574 12.559 1.00 78.50 421 TRP A N 1
ATOM 3197 C CA . TRP A 1 421 ? -24.896 -10.936 12.225 1.00 78.50 421 TRP A CA 1
ATOM 3198 C C . TRP A 1 421 ? -23.385 -11.080 12.452 1.00 78.50 421 TRP A C 1
ATOM 3200 O O . TRP A 1 421 ? -22.631 -10.109 12.324 1.00 78.50 421 TRP A O 1
ATOM 3210 N N . GLY A 1 422 ? -22.954 -12.281 12.812 1.00 81.19 422 GLY A N 1
ATOM 3211 C CA . GLY A 1 422 ? -21.549 -12.615 12.984 1.00 81.19 422 GLY A CA 1
ATOM 3212 C C . GLY A 1 422 ? -21.391 -14.126 13.046 1.00 81.19 422 GLY A C 1
ATOM 3213 O O . GLY A 1 422 ? -22.157 -14.793 13.742 1.00 81.19 422 GLY A O 1
ATOM 3214 N N . TRP A 1 423 ? -20.446 -14.673 12.288 1.00 88.81 423 TRP A N 1
ATOM 3215 C CA . TRP A 1 423 ? -20.195 -16.114 12.220 1.00 88.81 423 TRP A CA 1
ATOM 3216 C C . TRP A 1 423 ? -18.846 -16.418 12.868 1.00 88.81 423 TRP A C 1
ATOM 3218 O O . TRP A 1 423 ? -17.799 -16.090 12.312 1.00 88.81 423 TRP A O 1
ATOM 3228 N N . ASN A 1 424 ? -18.867 -17.030 14.055 1.00 92.75 424 ASN A N 1
ATOM 3229 C CA . ASN A 1 424 ? -17.650 -17.432 14.758 1.00 92.75 424 ASN A CA 1
ATOM 3230 C C . ASN A 1 424 ? -16.995 -18.621 14.041 1.00 92.75 424 ASN A C 1
ATOM 3232 O O . ASN A 1 424 ? -17.487 -19.745 14.134 1.00 92.75 424 ASN A O 1
ATOM 3236 N N . LEU A 1 425 ? -15.861 -18.402 13.377 1.00 92.44 425 LEU A N 1
ATOM 3237 C CA . LEU A 1 425 ? -15.125 -19.447 12.664 1.00 92.44 425 LEU A CA 1
ATOM 3238 C C . LEU A 1 425 ? -14.604 -20.550 13.603 1.00 92.44 425 LEU A C 1
ATOM 3240 O O . LEU A 1 425 ? -14.477 -21.697 13.184 1.00 92.44 425 LEU A O 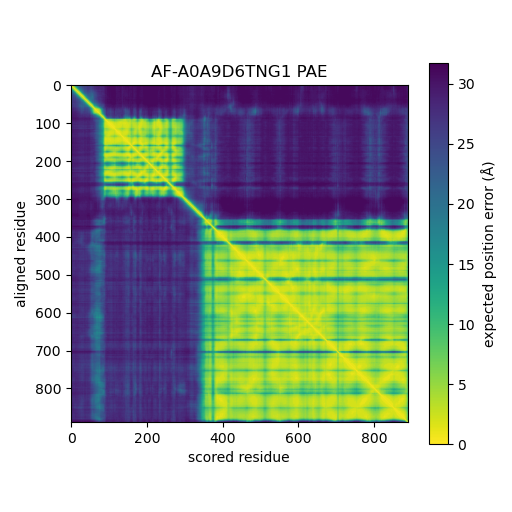1
ATOM 3244 N N . LEU A 1 426 ? -14.387 -20.251 14.891 1.00 92.69 426 LEU A N 1
ATOM 3245 C CA . LEU A 1 426 ? -13.990 -21.246 15.901 1.00 92.69 426 LEU A CA 1
ATOM 3246 C C . LEU A 1 426 ? -15.128 -22.201 16.313 1.00 92.69 426 LEU A C 1
ATOM 3248 O O . LEU A 1 426 ? -14.884 -23.106 17.110 1.00 92.69 426 LEU A O 1
ATOM 3252 N N . SER A 1 427 ? -16.340 -22.036 15.764 1.00 90.38 427 SER A N 1
ATOM 3253 C CA . SER A 1 427 ? -17.396 -23.060 15.833 1.00 90.38 427 SER A CA 1
ATOM 3254 C C . SER A 1 427 ? -17.085 -24.292 14.973 1.00 90.38 427 SER A C 1
ATOM 3256 O O . SER A 1 427 ? -17.581 -25.374 15.272 1.00 90.38 427 SER A O 1
ATOM 3258 N N . LEU A 1 428 ? -16.229 -24.163 13.949 1.00 92.56 428 LEU A N 1
ATOM 3259 C CA . LEU A 1 428 ? -15.753 -25.291 13.148 1.00 92.56 428 LEU A CA 1
ATOM 3260 C C . LEU A 1 428 ? -14.731 -26.105 13.968 1.00 92.56 428 LEU A C 1
ATOM 3262 O O . LEU A 1 428 ? -13.643 -25.585 14.252 1.00 92.56 428 LEU A O 1
ATOM 3266 N N . PRO A 1 429 ? -15.005 -27.378 14.333 1.00 89.94 429 PRO A N 1
ATOM 3267 C CA . PRO A 1 429 ? -14.162 -28.112 15.281 1.00 89.94 429 PRO A CA 1
ATOM 3268 C C . PRO A 1 429 ? -12.718 -28.301 14.807 1.00 89.94 429 PRO A C 1
ATOM 3270 O O . PRO A 1 429 ? -11.793 -28.219 15.613 1.00 89.94 429 PRO A O 1
ATOM 3273 N N . ALA A 1 430 ? -12.510 -28.494 13.500 1.00 91.81 430 ALA A N 1
ATOM 3274 C CA . ALA A 1 430 ? -11.179 -28.597 12.902 1.00 91.81 430 ALA A CA 1
ATOM 3275 C C . ALA A 1 430 ? -10.367 -27.302 13.081 1.00 91.81 430 ALA A C 1
ATOM 3277 O O . ALA A 1 430 ? -9.247 -27.347 13.587 1.00 91.81 430 ALA A O 1
ATOM 3278 N N . LEU A 1 431 ? -10.950 -26.140 12.758 1.00 88.94 431 LEU A N 1
ATOM 3279 C CA . LEU A 1 431 ? -10.270 -24.849 12.890 1.00 88.94 431 LEU A CA 1
ATOM 3280 C C . LEU A 1 431 ? -9.989 -24.511 14.361 1.00 88.94 431 LEU A C 1
ATOM 3282 O O . LEU A 1 431 ? -8.885 -24.083 14.696 1.00 88.94 431 LEU A O 1
ATOM 3286 N N . SER A 1 432 ? -10.958 -24.772 15.246 1.00 90.50 432 SER A N 1
ATOM 3287 C CA . SER A 1 432 ? -10.803 -24.617 16.698 1.00 90.50 432 SER A CA 1
ATOM 3288 C C . SER A 1 432 ? -9.654 -25.481 17.230 1.00 90.50 432 SER A C 1
ATOM 3290 O O . SER A 1 432 ? -8.795 -24.991 17.963 1.00 90.50 432 SER A O 1
ATOM 3292 N N . ARG A 1 433 ? -9.571 -26.747 16.795 1.00 91.75 433 ARG A N 1
ATOM 3293 C CA . ARG A 1 433 ? -8.481 -27.673 17.136 1.00 91.75 433 ARG A CA 1
ATOM 3294 C C . ARG A 1 433 ? -7.128 -27.163 16.633 1.00 91.75 433 ARG A C 1
ATOM 3296 O O . ARG A 1 433 ? -6.184 -27.144 17.417 1.00 91.75 433 ARG A O 1
ATOM 3303 N N . CYS A 1 434 ? -7.031 -26.697 15.385 1.00 90.88 434 CYS A N 1
ATOM 3304 C CA . CYS A 1 434 ? -5.801 -26.123 14.823 1.00 90.88 434 CYS A CA 1
ATOM 3305 C C . CYS A 1 434 ? -5.325 -24.885 15.599 1.00 90.88 434 CYS A C 1
ATOM 3307 O O . CYS A 1 434 ? -4.186 -24.861 16.058 1.00 90.88 434 CYS A O 1
ATOM 3309 N N . PHE A 1 435 ? -6.194 -23.895 15.834 1.00 89.38 435 PHE A N 1
ATOM 3310 C CA . PHE A 1 435 ? -5.836 -22.669 16.565 1.00 89.38 435 PHE A CA 1
ATOM 3311 C C . PHE A 1 435 ? -5.387 -22.920 18.014 1.00 89.38 435 PHE A C 1
ATOM 3313 O O . PHE A 1 435 ? -4.630 -22.121 18.574 1.00 89.38 435 PHE A O 1
ATOM 3320 N N . ARG A 1 436 ? -5.820 -24.030 18.624 1.00 90.62 436 ARG A N 1
ATOM 3321 C CA . ARG A 1 436 ? -5.408 -24.434 19.976 1.00 90.62 436 ARG A CA 1
ATOM 3322 C C . ARG A 1 436 ? -4.026 -25.100 20.024 1.00 90.62 436 ARG A C 1
ATOM 3324 O O . ARG A 1 436 ? -3.392 -25.087 21.081 1.00 90.62 436 ARG A O 1
ATOM 3331 N N . GLN A 1 437 ? -3.525 -25.643 18.911 1.00 92.94 437 GLN A N 1
ATOM 3332 C CA . GLN A 1 437 ? -2.239 -26.346 18.886 1.00 92.94 437 GLN A CA 1
ATOM 3333 C C . GLN A 1 437 ? -1.058 -25.427 19.210 1.00 92.94 437 GLN A C 1
ATOM 3335 O O . GLN A 1 437 ? -0.918 -24.325 18.674 1.00 92.94 437 GLN A O 1
ATOM 3340 N N . ARG A 1 438 ? -0.135 -25.919 20.051 1.00 90.00 438 ARG A N 1
ATOM 3341 C CA . ARG A 1 438 ? 1.065 -25.160 20.457 1.00 90.00 438 ARG A CA 1
ATOM 3342 C C . ARG A 1 438 ? 1.980 -24.796 19.283 1.00 90.00 438 ARG A C 1
ATOM 3344 O O . ARG A 1 438 ? 2.652 -23.770 19.345 1.00 90.00 438 ARG A O 1
ATOM 3351 N N . TRP A 1 439 ? 1.974 -25.617 18.232 1.00 90.38 439 TRP A N 1
ATOM 3352 C CA . TRP A 1 439 ? 2.822 -25.491 17.047 1.00 90.38 439 TRP A CA 1
ATOM 3353 C C . TRP A 1 439 ? 2.192 -24.691 15.895 1.00 90.38 439 TRP A C 1
ATOM 3355 O O . TRP A 1 439 ? 2.912 -24.307 14.982 1.00 90.38 439 TRP A O 1
ATOM 3365 N N . PHE A 1 440 ? 0.891 -24.379 15.929 1.00 92.00 440 PHE A N 1
ATOM 3366 C CA . PHE A 1 440 ? 0.194 -23.769 14.785 1.00 92.00 440 PHE A CA 1
ATOM 3367 C C . PHE A 1 440 ? 0.726 -22.372 14.411 1.00 92.00 440 PHE A C 1
ATOM 3369 O O . PHE A 1 440 ? 1.013 -22.115 13.246 1.00 92.00 440 PHE A O 1
ATOM 3376 N N . LYS A 1 441 ? 0.939 -21.484 15.397 1.00 91.75 441 LYS A N 1
ATOM 3377 C CA . LYS A 1 441 ? 1.564 -20.168 15.153 1.00 91.75 441 LYS A CA 1
ATOM 3378 C C . LYS A 1 441 ? 3.016 -20.282 14.649 1.00 91.75 441 LYS A C 1
ATOM 3380 O O . LYS A 1 441 ? 3.287 -19.711 13.596 1.00 91.75 441 LYS A O 1
ATOM 3385 N N . PRO A 1 442 ? 3.950 -20.990 15.323 1.00 92.44 442 PRO A N 1
ATOM 3386 C CA . PRO A 1 442 ? 5.328 -21.072 14.838 1.00 92.44 442 PRO A CA 1
ATOM 3387 C C . PRO A 1 442 ? 5.455 -21.793 13.487 1.00 92.44 442 PRO A C 1
ATOM 3389 O O . PRO A 1 442 ? 6.253 -21.344 12.677 1.00 92.44 442 PRO A O 1
ATOM 3392 N N . LEU A 1 443 ? 4.634 -22.808 13.178 1.00 94.50 443 LEU A N 1
ATOM 3393 C CA . LEU A 1 443 ? 4.630 -23.452 11.854 1.00 94.50 443 LEU A CA 1
ATOM 3394 C C . LEU A 1 443 ? 4.355 -22.454 10.715 1.00 94.50 443 LEU A C 1
ATOM 3396 O O . LEU A 1 443 ? 4.936 -22.578 9.644 1.00 94.50 443 LEU A O 1
ATOM 3400 N N . LEU A 1 444 ? 3.504 -21.452 10.954 1.00 94.12 444 LEU A N 1
ATOM 3401 C CA . LEU A 1 444 ? 3.193 -20.401 9.981 1.00 94.12 444 LEU A CA 1
ATOM 3402 C C . LEU A 1 444 ? 4.166 -19.206 10.040 1.00 94.12 444 LEU A C 1
ATOM 3404 O O . LEU A 1 444 ? 4.268 -18.465 9.066 1.00 94.12 444 LEU A O 1
ATOM 3408 N N . GLN A 1 445 ? 4.901 -19.016 11.142 1.00 95.44 445 GLN A N 1
ATOM 3409 C CA . GLN A 1 445 ? 5.955 -17.994 11.242 1.00 95.44 445 GLN A CA 1
ATOM 3410 C C . GLN A 1 445 ? 7.298 -18.459 10.657 1.00 95.44 445 GLN A C 1
ATOM 3412 O O . GLN A 1 445 ? 7.987 -17.651 10.040 1.00 95.44 445 GLN A O 1
ATOM 3417 N N . THR A 1 446 ? 7.681 -19.731 10.814 1.00 95.56 446 THR A N 1
ATOM 3418 C CA . THR A 1 446 ? 9.003 -20.232 10.397 1.00 95.56 446 THR A CA 1
ATOM 3419 C C . THR A 1 446 ? 9.286 -20.055 8.897 1.00 95.56 446 THR A C 1
ATOM 3421 O O . THR A 1 446 ? 10.353 -19.524 8.593 1.00 95.56 446 THR A O 1
ATOM 3424 N N . PRO A 1 447 ? 8.385 -20.391 7.947 1.00 96.44 447 PRO A N 1
ATOM 3425 C CA . PRO A 1 447 ? 8.642 -20.175 6.519 1.00 96.44 447 PRO A CA 1
ATOM 3426 C C . PRO A 1 447 ? 8.791 -18.691 6.160 1.00 96.44 447 PRO A C 1
ATOM 3428 O O . PRO A 1 447 ? 9.691 -18.322 5.410 1.00 96.44 447 PRO A O 1
ATOM 3431 N N . VAL A 1 448 ? 7.960 -17.823 6.752 1.00 96.81 448 VAL A N 1
ATOM 3432 C CA . VAL A 1 448 ? 8.022 -16.364 6.547 1.00 96.81 448 VAL A CA 1
ATOM 3433 C C . VAL A 1 448 ? 9.316 -15.782 7.124 1.00 96.81 448 VAL A C 1
ATOM 3435 O O . VAL A 1 448 ? 9.920 -14.902 6.519 1.00 96.81 448 VAL A O 1
ATOM 3438 N N . PHE A 1 449 ? 9.779 -16.293 8.267 1.00 97.25 449 PHE A N 1
ATOM 3439 C CA . PHE A 1 449 ? 11.049 -15.900 8.874 1.00 97.25 449 PHE A CA 1
ATOM 3440 C C . PHE A 1 449 ? 12.266 -16.400 8.082 1.00 97.25 449 PHE A C 1
ATOM 3442 O O . PHE A 1 449 ? 13.208 -15.636 7.892 1.00 97.25 449 PHE A O 1
ATOM 3449 N N . ALA A 1 450 ? 12.235 -17.635 7.571 1.00 97.19 450 ALA A N 1
ATOM 3450 C CA . ALA A 1 450 ? 13.288 -18.178 6.715 1.00 97.19 450 ALA A CA 1
ATOM 3451 C C . ALA A 1 450 ? 13.410 -17.387 5.401 1.00 97.19 450 ALA A C 1
ATOM 3453 O O . ALA A 1 450 ? 14.508 -16.972 5.037 1.00 97.19 450 ALA A O 1
ATOM 3454 N N . LEU A 1 451 ? 12.281 -17.086 4.746 1.00 96.44 451 LEU A N 1
ATOM 3455 C CA . LEU A 1 451 ? 12.234 -16.218 3.566 1.00 96.44 451 LEU A CA 1
ATOM 3456 C C . LEU A 1 451 ? 12.748 -14.803 3.878 1.00 96.44 451 LEU A C 1
ATOM 3458 O O . LEU A 1 451 ? 13.557 -14.266 3.132 1.00 96.44 451 LEU A O 1
ATOM 3462 N N . PHE A 1 452 ? 12.338 -14.209 5.000 1.00 97.25 452 PHE A N 1
ATOM 3463 C CA . PHE A 1 452 ? 12.821 -12.893 5.429 1.00 97.25 452 PHE A CA 1
ATOM 3464 C C . PHE A 1 452 ? 14.341 -12.877 5.696 1.00 97.25 452 PHE A C 1
ATOM 3466 O O . PHE A 1 452 ? 15.022 -11.932 5.303 1.00 97.25 452 PHE A O 1
ATOM 3473 N N . GLY A 1 453 ? 14.893 -13.940 6.291 1.00 97.69 453 GLY A N 1
ATOM 3474 C CA . GLY A 1 453 ? 16.340 -14.123 6.441 1.00 97.69 453 GLY A CA 1
ATOM 3475 C C . GLY A 1 453 ? 17.063 -14.275 5.098 1.00 97.69 453 GLY A C 1
ATOM 3476 O O . GLY A 1 453 ? 18.102 -13.648 4.888 1.00 97.69 453 GLY A O 1
ATOM 3477 N N . PHE A 1 454 ? 16.483 -15.030 4.160 1.00 97.06 454 PHE A N 1
ATOM 3478 C CA . PHE A 1 454 ? 17.003 -15.153 2.796 1.00 97.06 454 PHE A CA 1
ATOM 3479 C C . PHE A 1 454 ? 17.001 -13.814 2.045 1.00 97.06 454 PHE A C 1
ATOM 3481 O O . PHE A 1 454 ? 17.963 -13.529 1.343 1.00 97.06 454 PHE A O 1
ATOM 3488 N N . LEU A 1 455 ? 15.992 -12.956 2.231 1.00 96.81 455 LEU A N 1
ATOM 3489 C CA . LEU A 1 455 ? 15.960 -11.615 1.629 1.00 96.81 455 LEU A CA 1
ATOM 3490 C C . LEU A 1 455 ? 17.027 -10.677 2.214 1.00 96.81 455 LEU A C 1
ATOM 3492 O O . LEU A 1 455 ? 17.634 -9.908 1.476 1.00 96.81 455 LEU A O 1
ATOM 3496 N N . ILE A 1 456 ? 17.320 -10.766 3.517 1.00 97.38 456 ILE A N 1
ATOM 3497 C CA . ILE A 1 456 ? 18.454 -10.035 4.107 1.00 97.38 456 ILE A CA 1
ATOM 3498 C C . ILE A 1 456 ? 19.770 -10.503 3.469 1.00 97.38 456 ILE A C 1
ATOM 3500 O O . ILE A 1 456 ? 20.568 -9.673 3.039 1.00 97.38 456 ILE A O 1
ATOM 3504 N N . TYR A 1 457 ? 19.981 -11.818 3.349 1.00 97.19 457 TYR A N 1
ATOM 3505 C CA . TYR A 1 457 ? 21.156 -12.381 2.677 1.00 97.19 457 TYR A CA 1
ATOM 3506 C C . TYR A 1 457 ? 21.251 -11.942 1.205 1.00 97.19 457 TYR A C 1
ATOM 3508 O O . TYR A 1 457 ? 22.280 -11.409 0.787 1.00 97.19 457 TYR A O 1
ATOM 3516 N N . ALA A 1 458 ? 20.169 -12.088 0.438 1.00 94.81 458 ALA A N 1
ATOM 3517 C CA . ALA A 1 458 ? 20.104 -11.745 -0.979 1.00 94.81 458 ALA A CA 1
ATOM 3518 C C . ALA A 1 458 ? 20.342 -10.251 -1.240 1.00 94.81 458 ALA A C 1
ATOM 3520 O O . ALA A 1 458 ? 21.020 -9.904 -2.205 1.00 94.81 458 ALA A O 1
ATOM 3521 N N . GLY A 1 459 ? 19.868 -9.360 -0.365 1.00 94.62 459 GLY A N 1
ATOM 3522 C CA . GLY A 1 459 ? 20.112 -7.925 -0.495 1.00 94.62 459 GLY A CA 1
ATOM 3523 C C . GLY A 1 459 ? 21.566 -7.510 -0.240 1.00 94.62 459 GLY A C 1
ATOM 3524 O O . GLY A 1 459 ? 21.994 -6.488 -0.770 1.00 94.62 459 GLY A O 1
ATOM 3525 N N . PHE A 1 460 ? 22.349 -8.292 0.515 1.00 94.69 460 PHE A N 1
ATOM 3526 C CA . PHE A 1 460 ? 23.787 -8.049 0.705 1.00 94.69 460 PHE A CA 1
ATOM 3527 C C . PHE A 1 460 ? 24.671 -8.753 -0.335 1.00 94.69 460 PHE A C 1
ATOM 3529 O O . PHE A 1 460 ? 25.586 -8.121 -0.879 1.00 94.69 460 PHE A O 1
ATOM 3536 N N . ALA A 1 461 ? 24.404 -10.040 -0.581 1.00 92.12 461 ALA A N 1
ATOM 3537 C CA . ALA A 1 461 ? 25.244 -10.944 -1.369 1.00 92.12 461 ALA A CA 1
ATOM 3538 C C . ALA A 1 461 ? 24.860 -11.038 -2.856 1.00 92.12 461 ALA A C 1
ATOM 3540 O O . ALA A 1 461 ? 25.710 -11.386 -3.671 1.00 92.12 461 ALA A O 1
ATOM 3541 N N . GLY A 1 462 ? 23.606 -10.747 -3.209 1.00 88.06 462 GLY A N 1
ATOM 3542 C CA . GLY A 1 462 ? 23.150 -10.710 -4.597 1.00 88.06 462 GLY A CA 1
ATOM 3543 C C . GLY A 1 462 ? 23.585 -9.445 -5.339 1.00 88.06 462 GLY A C 1
ATOM 3544 O O . GLY A 1 462 ? 24.141 -8.506 -4.759 1.00 88.06 462 GLY A O 1
ATOM 3545 N N . ASP A 1 463 ? 23.294 -9.422 -6.637 1.00 86.94 463 ASP A N 1
ATOM 3546 C CA . ASP A 1 463 ? 23.561 -8.283 -7.509 1.00 86.94 463 ASP A CA 1
ATOM 3547 C C . ASP A 1 463 ? 22.811 -7.003 -7.071 1.00 86.94 463 ASP A C 1
ATOM 3549 O O . ASP A 1 463 ? 21.818 -7.042 -6.337 1.00 86.94 463 ASP A O 1
ATOM 3553 N N . ARG A 1 464 ? 23.315 -5.842 -7.505 1.00 80.31 464 ARG A N 1
ATOM 3554 C CA . ARG A 1 464 ? 22.749 -4.519 -7.205 1.00 80.31 464 ARG A CA 1
ATOM 3555 C C . ARG A 1 464 ? 21.555 -4.151 -8.086 1.00 80.31 464 ARG A C 1
ATOM 3557 O O . ARG A 1 464 ? 20.795 -3.279 -7.678 1.00 80.31 464 ARG A O 1
ATOM 3564 N N . VAL A 1 465 ? 21.421 -4.766 -9.262 1.00 75.38 465 VAL A N 1
ATOM 3565 C CA . VAL A 1 465 ? 20.404 -4.462 -10.277 1.00 75.38 465 VAL A CA 1
ATOM 3566 C C . VAL A 1 465 ? 19.328 -5.547 -10.292 1.00 75.38 465 VAL A C 1
ATOM 3568 O O . VAL A 1 465 ? 18.160 -5.265 -10.038 1.00 75.38 465 VAL A O 1
ATOM 3571 N N . VAL A 1 466 ? 19.713 -6.802 -10.533 1.00 82.50 466 VAL A N 1
ATOM 3572 C CA . VAL A 1 466 ? 18.789 -7.941 -10.616 1.00 82.50 466 VAL A CA 1
ATOM 3573 C C . VAL A 1 466 ? 18.744 -8.652 -9.266 1.00 82.50 466 VAL A C 1
ATOM 3575 O O . VAL A 1 466 ? 19.581 -9.497 -8.963 1.00 82.50 466 VAL A O 1
ATOM 3578 N N . ASN A 1 467 ? 17.770 -8.310 -8.422 1.00 88.19 467 ASN A N 1
ATOM 3579 C CA . ASN A 1 467 ? 17.685 -8.848 -7.063 1.00 88.19 467 ASN A CA 1
ATOM 3580 C C . ASN A 1 467 ? 16.227 -9.070 -6.636 1.00 88.19 467 ASN A C 1
ATOM 3582 O O . ASN A 1 467 ? 15.387 -8.193 -6.818 1.00 88.19 467 ASN A O 1
ATOM 3586 N N . LEU A 1 468 ? 15.919 -10.210 -6.010 1.00 92.38 468 LEU A N 1
ATOM 3587 C CA . LEU A 1 468 ? 14.571 -10.485 -5.489 1.00 92.38 468 LEU A CA 1
ATOM 3588 C C . LEU A 1 468 ? 14.176 -9.540 -4.335 1.00 92.38 468 LEU A C 1
ATOM 3590 O O . LEU A 1 468 ? 12.990 -9.285 -4.115 1.00 92.38 468 LEU A O 1
ATOM 3594 N N . THR A 1 469 ? 15.159 -9.028 -3.590 1.00 93.62 469 THR A N 1
ATOM 3595 C CA . THR A 1 469 ? 14.958 -8.342 -2.303 1.00 93.62 469 THR A CA 1
ATOM 3596 C C . THR A 1 469 ? 14.071 -7.097 -2.387 1.00 93.62 469 THR A C 1
ATOM 3598 O O . THR A 1 469 ? 13.108 -7.029 -1.613 1.00 93.62 469 THR A O 1
ATOM 3601 N N . PRO A 1 470 ? 14.308 -6.124 -3.293 1.00 91.00 470 PRO A N 1
ATOM 3602 C CA . PRO A 1 470 ? 13.474 -4.931 -3.349 1.00 91.00 470 PRO A CA 1
ATOM 3603 C C . PRO A 1 470 ? 12.090 -5.245 -3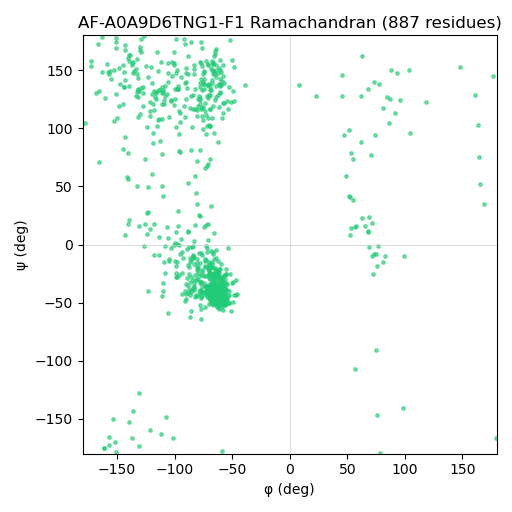.921 1.00 91.00 470 PRO A C 1
ATOM 3605 O O . PRO A 1 470 ? 11.093 -4.837 -3.334 1.00 91.00 470 PRO A O 1
ATOM 3608 N N . THR A 1 471 ? 11.999 -6.038 -4.994 1.00 89.31 471 THR A N 1
ATOM 3609 C CA . THR A 1 471 ? 10.725 -6.384 -5.646 1.00 89.31 471 THR A CA 1
ATOM 3610 C C . THR A 1 471 ? 9.792 -7.152 -4.709 1.00 89.31 471 THR A C 1
ATOM 3612 O O . THR A 1 471 ? 8.635 -6.768 -4.533 1.00 89.31 471 THR A O 1
ATOM 3615 N N . LEU A 1 472 ? 10.274 -8.201 -4.032 1.00 92.75 472 LEU A N 1
ATOM 3616 C CA . LEU A 1 472 ? 9.433 -8.965 -3.105 1.00 92.75 472 LEU A CA 1
ATOM 3617 C C . LEU A 1 472 ? 9.015 -8.129 -1.882 1.00 92.75 472 LEU A C 1
ATOM 3619 O O . LEU A 1 472 ? 7.911 -8.316 -1.375 1.00 92.75 472 LEU A O 1
ATOM 3623 N N . THR A 1 473 ? 9.840 -7.169 -1.448 1.00 93.38 473 THR A N 1
ATOM 3624 C CA . THR A 1 473 ? 9.522 -6.276 -0.320 1.00 93.38 473 THR A CA 1
ATOM 3625 C C . THR A 1 473 ? 8.541 -5.164 -0.713 1.00 93.38 473 THR A C 1
ATOM 3627 O O . THR A 1 473 ? 7.485 -5.031 -0.099 1.00 93.38 473 THR A O 1
ATOM 3630 N N . TRP A 1 474 ? 8.861 -4.368 -1.732 1.00 91.50 474 TRP A N 1
ATOM 3631 C CA . TRP A 1 474 ? 8.189 -3.098 -2.037 1.00 91.50 474 TRP A CA 1
ATOM 3632 C C . TRP A 1 474 ? 7.134 -3.183 -3.137 1.00 91.50 474 TRP A C 1
ATOM 3634 O O . TRP A 1 474 ? 6.179 -2.411 -3.110 1.00 91.50 474 TRP A O 1
ATOM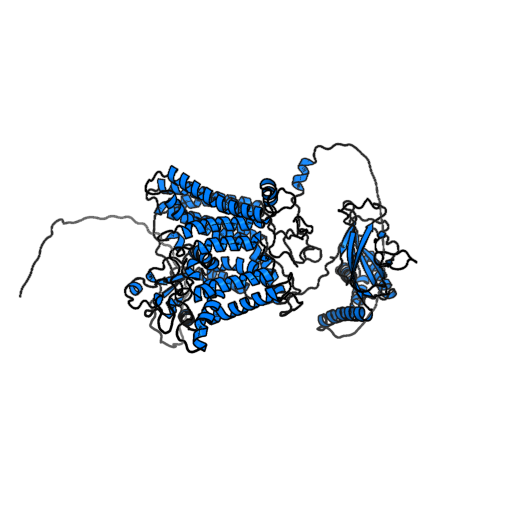 3644 N N . THR A 1 475 ? 7.269 -4.120 -4.075 1.00 87.75 475 THR A N 1
ATOM 3645 C CA . THR A 1 475 ? 6.270 -4.340 -5.128 1.00 87.75 475 THR A CA 1
ATOM 3646 C C . THR A 1 475 ? 5.236 -5.377 -4.689 1.00 87.75 475 THR A C 1
ATOM 3648 O O . THR A 1 475 ? 4.037 -5.130 -4.779 1.00 87.75 475 THR A O 1
ATOM 3651 N N . ILE A 1 476 ? 5.675 -6.528 -4.167 1.00 90.19 476 ILE A N 1
ATOM 3652 C CA . ILE A 1 476 ? 4.773 -7.633 -3.803 1.00 90.19 476 ILE A CA 1
ATOM 3653 C C . ILE A 1 476 ? 4.221 -7.469 -2.382 1.00 90.19 476 ILE A C 1
ATOM 3655 O O . ILE A 1 476 ? 3.008 -7.359 -2.196 1.00 90.19 476 ILE A O 1
ATOM 3659 N N . TRP A 1 477 ? 5.090 -7.473 -1.363 1.00 94.00 477 TRP A N 1
ATOM 3660 C CA . TRP A 1 477 ? 4.654 -7.524 0.035 1.00 94.00 477 TRP A CA 1
ATOM 3661 C C . TRP A 1 477 ? 3.981 -6.227 0.491 1.00 94.00 477 TRP A C 1
ATOM 3663 O O . TRP A 1 477 ? 2.911 -6.292 1.091 1.00 94.00 477 TRP A O 1
ATOM 3673 N N . TRP A 1 478 ? 4.555 -5.060 0.188 1.00 92.31 478 TRP A N 1
ATOM 3674 C CA . TRP A 1 478 ? 4.014 -3.759 0.603 1.00 92.31 478 TRP A CA 1
ATOM 3675 C C . TRP A 1 478 ? 2.610 -3.495 0.041 1.00 92.31 478 TRP A C 1
ATOM 3677 O O . TRP A 1 478 ? 1.686 -3.205 0.803 1.00 92.31 478 TRP A O 1
ATOM 3687 N N . ALA A 1 479 ? 2.418 -3.689 -1.267 1.00 90.19 479 ALA A N 1
ATOM 3688 C CA . ALA A 1 479 ? 1.111 -3.577 -1.909 1.00 90.19 479 ALA A CA 1
ATOM 3689 C C . ALA A 1 479 ? 0.141 -4.669 -1.417 1.00 90.19 479 ALA A C 1
ATOM 3691 O O . ALA A 1 479 ? -0.966 -4.371 -0.956 1.00 90.19 479 ALA A O 1
ATOM 3692 N N . GLY A 1 480 ? 0.578 -5.935 -1.437 1.00 92.44 480 GLY A N 1
ATOM 3693 C CA . GLY A 1 480 ? -0.213 -7.092 -1.009 1.00 92.44 480 GLY A CA 1
ATOM 3694 C C . GLY A 1 480 ? -0.663 -7.028 0.455 1.00 92.44 480 GLY A C 1
ATOM 3695 O O . GLY A 1 480 ? -1.747 -7.508 0.790 1.00 92.44 480 GLY A O 1
ATOM 3696 N N . LEU A 1 481 ? 0.105 -6.370 1.330 1.00 94.25 481 LEU A N 1
ATOM 3697 C CA . LEU A 1 481 ? -0.250 -6.144 2.730 1.00 94.25 481 LEU A CA 1
ATOM 3698 C C . LEU A 1 481 ? -1.559 -5.355 2.878 1.00 94.25 481 LEU A C 1
ATOM 3700 O O . LEU A 1 481 ? -2.319 -5.622 3.808 1.00 94.25 481 LEU A O 1
ATOM 3704 N N . ILE A 1 482 ? -1.860 -4.413 1.983 1.00 94.69 482 ILE A N 1
ATOM 3705 C CA . ILE A 1 482 ? -3.073 -3.588 2.090 1.00 94.69 482 ILE A CA 1
ATOM 3706 C C . ILE A 1 482 ? -4.315 -4.408 1.714 1.00 94.69 482 ILE A C 1
ATOM 3708 O O . ILE A 1 482 ? -5.315 -4.373 2.435 1.00 94.69 482 ILE A O 1
ATOM 3712 N N . PHE A 1 483 ? -4.220 -5.246 0.675 1.00 94.31 483 PHE A N 1
ATOM 3713 C CA . PHE A 1 483 ? -5.243 -6.246 0.340 1.00 94.31 483 PHE A CA 1
ATOM 3714 C C . PHE A 1 483 ? -5.420 -7.277 1.473 1.00 94.31 483 PHE A C 1
ATOM 3716 O O . PHE A 1 483 ? -6.544 -7.583 1.875 1.00 94.31 483 PHE A O 1
ATOM 3723 N N . LEU A 1 484 ? -4.320 -7.760 2.063 1.00 95.25 484 LEU A N 1
ATOM 3724 C CA . LEU A 1 484 ? -4.339 -8.674 3.211 1.00 95.25 484 LEU A CA 1
ATOM 3725 C C . LEU A 1 484 ? -5.048 -8.060 4.433 1.00 95.25 484 LEU A C 1
ATOM 3727 O O . LEU A 1 484 ? -5.795 -8.751 5.130 1.00 95.25 484 LEU A O 1
ATOM 3731 N N . VAL A 1 485 ? -4.846 -6.764 4.688 1.00 95.81 485 VAL A N 1
ATOM 3732 C CA . VAL A 1 485 ? -5.506 -6.030 5.778 1.00 95.81 485 VAL A CA 1
ATOM 3733 C C . VAL A 1 485 ? -6.994 -5.806 5.496 1.00 95.81 485 VAL A C 1
ATOM 3735 O O . VAL A 1 485 ? -7.797 -5.978 6.414 1.00 95.81 485 VAL A O 1
ATOM 3738 N N . LEU A 1 486 ? -7.383 -5.497 4.251 1.00 95.44 486 LEU A N 1
ATOM 3739 C CA . LEU A 1 486 ? -8.789 -5.347 3.848 1.00 95.44 486 LEU A CA 1
ATOM 3740 C C . LEU A 1 486 ? -9.620 -6.592 4.202 1.00 95.44 486 LEU A C 1
ATOM 3742 O O . LEU A 1 486 ? -10.701 -6.461 4.779 1.00 95.44 486 LEU A O 1
ATOM 3746 N N . PHE A 1 487 ? -9.118 -7.790 3.885 1.00 95.06 487 PHE A N 1
ATOM 3747 C CA . PHE A 1 487 ? -9.874 -9.036 4.057 1.00 95.06 487 PHE A CA 1
ATOM 3748 C C . PHE A 1 487 ? -9.630 -9.742 5.396 1.00 95.06 487 PHE A C 1
ATOM 3750 O O . PHE A 1 487 ? -10.588 -10.203 6.014 1.00 95.06 487 PHE A O 1
ATOM 3757 N N . LEU A 1 488 ? -8.384 -9.827 5.879 1.00 95.06 488 LEU A N 1
ATOM 3758 C CA . LEU A 1 488 ? -8.036 -10.603 7.082 1.00 95.06 488 LEU A CA 1
ATOM 3759 C C . LEU A 1 488 ? -7.690 -9.734 8.306 1.00 95.06 488 LEU A C 1
ATOM 3761 O O . LEU A 1 488 ? -7.432 -10.251 9.397 1.00 95.06 488 LEU A O 1
ATOM 3765 N N . GLY A 1 489 ? -7.715 -8.406 8.176 1.00 93.75 489 GLY A N 1
ATOM 3766 C CA . GLY A 1 489 ? -7.482 -7.474 9.276 1.00 93.75 489 GLY A CA 1
ATOM 3767 C C . GLY A 1 489 ? -6.010 -7.382 9.663 1.00 93.75 489 GLY A C 1
ATOM 3768 O O . GLY A 1 489 ? -5.287 -6.539 9.148 1.00 93.75 489 GLY A O 1
ATOM 3769 N N . LYS A 1 490 ? -5.548 -8.206 10.610 1.00 93.56 490 LYS A N 1
ATOM 3770 C CA . LYS A 1 490 ? -4.179 -8.121 11.157 1.00 93.56 490 LYS A CA 1
ATOM 3771 C C . LYS A 1 490 ? -3.391 -9.422 11.032 1.00 93.56 490 LYS A C 1
ATOM 3773 O O . LYS A 1 490 ? -2.464 -9.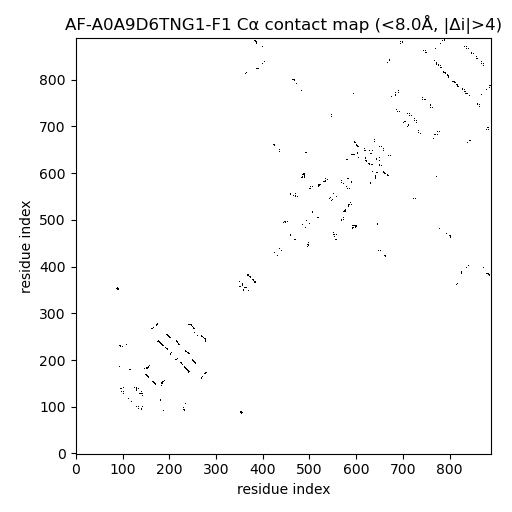647 11.809 1.00 93.56 490 LYS A O 1
ATOM 3778 N N . ALA A 1 491 ? -3.719 -10.241 10.032 1.00 93.00 491 ALA A N 1
ATOM 3779 C CA . ALA A 1 491 ? -3.110 -11.553 9.823 1.00 93.00 491 ALA A CA 1
ATOM 3780 C C . ALA A 1 491 ? -1.584 -11.474 9.640 1.00 93.00 491 ALA A C 1
ATOM 3782 O O . ALA A 1 491 ? -0.863 -12.333 10.145 1.00 93.00 491 ALA A O 1
ATOM 3783 N N . TRP A 1 492 ? -1.064 -10.390 9.046 1.00 95.62 492 TRP A N 1
ATOM 3784 C CA . TRP A 1 492 ? 0.383 -10.149 9.002 1.00 95.62 492 TRP A CA 1
ATOM 3785 C C . TRP A 1 492 ? 1.027 -10.126 10.399 1.00 95.62 492 TRP A C 1
ATOM 3787 O O . TRP A 1 492 ? 2.108 -10.670 10.594 1.00 95.62 492 TRP A O 1
ATOM 3797 N N . CYS A 1 493 ? 0.355 -9.573 11.414 1.00 95.44 493 CYS A N 1
ATOM 3798 C CA . CYS A 1 493 ? 0.864 -9.566 12.787 1.00 95.44 493 CYS A CA 1
ATOM 3799 C C . CYS A 1 493 ? 0.873 -10.958 13.452 1.00 95.44 493 CYS A C 1
ATOM 3801 O O . CYS A 1 493 ? 1.536 -11.117 14.475 1.00 95.44 493 CYS A O 1
ATOM 3803 N N . PHE A 1 494 ? 0.175 -11.954 12.892 1.00 94.44 494 PHE A N 1
ATOM 3804 C CA . PHE A 1 494 ? 0.235 -13.349 13.341 1.00 94.44 494 PHE A CA 1
ATOM 3805 C C . PHE A 1 494 ? 1.466 -14.073 12.771 1.00 94.44 494 PHE A C 1
ATOM 3807 O O . PHE A 1 494 ? 2.153 -14.766 13.520 1.00 94.44 494 PHE A O 1
ATOM 3814 N N . VAL A 1 495 ? 1.768 -13.873 11.480 1.00 95.62 495 VAL A N 1
ATOM 3815 C CA . VAL A 1 495 ? 2.927 -14.481 10.785 1.00 95.62 495 VAL A CA 1
ATOM 3816 C C . VAL A 1 495 ? 4.221 -13.653 10.863 1.00 95.62 495 VAL A C 1
ATOM 3818 O O . VAL A 1 495 ? 5.266 -14.097 10.401 1.00 95.62 495 VAL A O 1
ATOM 3821 N N . CYS A 1 496 ? 4.168 -12.460 11.461 1.00 96.00 496 CYS A N 1
ATOM 3822 C CA . CYS A 1 496 ? 5.234 -11.455 11.459 1.00 96.00 496 CYS A CA 1
ATOM 3823 C C . CYS A 1 496 ? 6.628 -12.024 11.817 1.00 96.00 496 CYS A C 1
ATOM 3825 O O . CYS A 1 496 ? 6.795 -12.543 12.931 1.00 96.00 496 CYS A O 1
ATOM 3827 N N . PRO A 1 497 ? 7.649 -11.862 10.946 1.00 96.81 497 PRO A N 1
ATOM 3828 C CA . PRO A 1 497 ? 8.999 -12.362 11.203 1.00 96.81 497 PRO A CA 1
ATOM 3829 C C . PRO A 1 497 ? 9.696 -11.590 12.333 1.00 96.81 497 PRO A C 1
ATOM 3831 O O . PRO A 1 497 ? 10.472 -12.175 13.081 1.00 96.81 497 PRO A O 1
ATOM 3834 N N . TRP A 1 498 ? 9.377 -10.305 12.532 1.00 95.31 498 TRP A N 1
ATOM 3835 C CA . TRP A 1 498 ? 9.965 -9.487 13.602 1.00 95.31 498 TRP A CA 1
ATOM 3836 C C . TRP A 1 498 ? 9.468 -9.890 15.003 1.00 95.31 498 TRP A C 1
ATOM 3838 O O . TRP A 1 498 ? 10.252 -9.927 15.952 1.00 95.31 498 TRP A O 1
ATOM 3848 N N . ASP A 1 499 ? 8.185 -10.257 15.142 1.00 93.38 499 ASP A N 1
ATOM 3849 C CA . ASP A 1 499 ? 7.667 -10.862 16.384 1.00 93.38 499 ASP A CA 1
ATOM 3850 C C . ASP A 1 499 ? 8.272 -12.252 16.611 1.00 93.38 499 ASP A C 1
ATOM 3852 O O . ASP A 1 499 ? 8.561 -12.615 17.751 1.00 93.38 499 ASP A O 1
ATOM 3856 N N . PHE A 1 500 ? 8.505 -13.024 15.543 1.00 95.25 500 PHE A N 1
ATOM 3857 C CA . PHE A 1 500 ? 9.154 -14.328 15.651 1.00 95.25 500 PHE A CA 1
ATOM 3858 C C . PHE A 1 500 ? 10.608 -14.206 16.121 1.00 95.25 500 PHE A C 1
ATOM 3860 O O . PHE A 1 500 ? 10.963 -14.850 17.103 1.00 95.25 500 PHE A O 1
ATOM 3867 N N . ALA A 1 501 ? 11.406 -13.310 15.530 1.00 95.06 501 ALA A N 1
ATOM 3868 C CA . ALA A 1 501 ? 12.780 -13.020 15.951 1.00 95.06 501 ALA A CA 1
ATOM 3869 C C . ALA A 1 501 ? 12.863 -12.643 17.443 1.00 95.06 501 ALA A C 1
ATOM 3871 O O . ALA A 1 501 ? 13.615 -13.250 18.207 1.00 95.06 501 ALA A O 1
ATOM 3872 N N . ALA A 1 502 ? 12.015 -11.707 17.887 1.00 93.62 502 ALA A N 1
ATOM 3873 C CA . ALA A 1 502 ? 11.915 -11.319 19.295 1.00 93.62 502 ALA A CA 1
ATOM 3874 C C . ALA A 1 502 ? 11.456 -12.477 20.205 1.00 93.62 502 ALA A C 1
ATOM 3876 O O . ALA A 1 502 ? 11.847 -12.548 21.368 1.00 93.62 502 ALA A O 1
ATOM 3877 N N . THR A 1 503 ? 10.638 -13.399 19.689 1.00 91.62 503 THR A N 1
ATOM 3878 C CA . THR A 1 503 ? 10.164 -14.581 20.425 1.00 91.62 503 THR A CA 1
ATOM 3879 C C . THR A 1 503 ? 11.232 -15.668 20.530 1.00 91.62 503 THR A C 1
ATOM 3881 O O . THR A 1 503 ? 11.358 -16.265 21.598 1.00 91.62 503 THR A O 1
ATOM 3884 N N . LEU A 1 504 ? 12.024 -15.898 19.478 1.00 91.75 504 LEU A N 1
ATOM 3885 C CA . LEU A 1 504 ? 13.165 -16.814 19.497 1.00 91.75 504 LEU A CA 1
ATOM 3886 C C . LEU A 1 504 ? 14.212 -16.338 20.508 1.00 91.75 504 LEU A C 1
ATOM 3888 O O . LEU A 1 504 ? 14.557 -17.095 21.412 1.00 91.75 504 LEU A O 1
ATOM 3892 N N . LEU A 1 505 ? 14.638 -15.071 20.434 1.00 90.94 505 LEU A N 1
ATOM 3893 C CA . LEU A 1 505 ? 15.684 -14.550 21.319 1.00 90.94 505 LEU A CA 1
ATOM 3894 C C . LEU A 1 505 ? 15.245 -14.508 22.793 1.00 90.94 505 LEU A C 1
ATOM 3896 O O . LEU A 1 505 ? 15.990 -14.949 23.662 1.00 90.94 505 LEU A O 1
ATOM 3900 N N . GLN A 1 506 ? 14.005 -14.093 23.089 1.00 89.31 506 GLN A N 1
ATOM 3901 C CA . GLN A 1 506 ? 13.460 -14.202 24.451 1.00 89.31 506 GLN A CA 1
ATOM 3902 C C . GLN A 1 506 ? 13.360 -15.652 24.951 1.00 89.31 506 GLN A C 1
ATOM 3904 O O . GLN A 1 506 ? 13.406 -15.880 26.159 1.00 89.31 506 GLN A O 1
ATOM 3909 N N . SER A 1 507 ? 13.196 -16.624 24.047 1.00 85.75 507 SER A N 1
ATOM 3910 C CA . SER A 1 507 ? 13.112 -18.050 24.388 1.00 85.75 507 SER A CA 1
ATOM 3911 C C . SER A 1 507 ? 14.479 -18.730 24.489 1.00 85.75 507 SER A C 1
ATOM 3913 O O . SER A 1 507 ? 14.543 -19.826 25.041 1.00 85.75 507 SER A O 1
ATOM 3915 N N . ALA A 1 508 ? 15.560 -18.102 24.008 1.00 84.31 508 ALA A N 1
ATOM 3916 C CA . ALA A 1 508 ? 16.911 -18.667 24.019 1.00 84.31 508 ALA A CA 1
ATOM 3917 C C . ALA A 1 508 ? 17.400 -19.000 25.439 1.00 84.31 508 ALA A C 1
ATOM 3919 O O . ALA A 1 508 ? 18.088 -19.998 25.624 1.00 84.31 508 ALA A O 1
ATOM 3920 N N . GLY A 1 509 ? 16.938 -18.265 26.461 1.00 71.31 509 GLY A N 1
ATOM 3921 C CA . GLY A 1 509 ? 17.182 -18.579 27.878 1.00 71.31 509 GLY A CA 1
ATOM 3922 C C . GLY A 1 509 ? 16.835 -20.021 28.284 1.00 71.31 509 GLY A C 1
ATOM 3923 O O . GLY A 1 509 ? 17.451 -20.559 29.199 1.00 71.31 509 GLY A O 1
ATOM 3924 N N . ARG A 1 510 ? 15.914 -20.683 27.566 1.00 76.69 510 ARG A N 1
ATOM 3925 C CA . ARG A 1 510 ? 15.538 -22.090 27.791 1.00 76.69 510 ARG A CA 1
ATOM 3926 C C . ARG A 1 510 ? 16.624 -23.087 27.390 1.00 76.69 510 ARG A C 1
ATOM 3928 O O . ARG A 1 510 ? 16.643 -24.181 27.941 1.00 76.69 510 ARG A O 1
ATOM 3935 N N . LEU A 1 511 ? 17.511 -22.718 26.462 1.00 74.62 511 LEU A N 1
ATOM 3936 C CA . LEU A 1 511 ? 18.682 -23.523 26.090 1.00 74.62 511 LEU A CA 1
ATOM 3937 C C . LEU A 1 511 ? 19.666 -23.618 27.267 1.00 74.62 511 LEU A C 1
ATOM 3939 O O . LEU A 1 511 ? 20.276 -24.658 27.479 1.00 74.62 511 LEU A O 1
ATOM 3943 N N . TRP A 1 512 ? 19.727 -22.566 28.087 1.00 74.44 512 TRP A N 1
ATOM 3944 C CA . TRP A 1 512 ? 20.464 -22.504 29.353 1.00 74.44 512 TRP A CA 1
ATOM 3945 C C . TRP A 1 512 ? 19.567 -22.787 30.577 1.00 74.44 512 TRP A C 1
ATOM 3947 O O . TRP A 1 512 ? 19.785 -22.253 31.661 1.00 74.44 512 TRP A O 1
ATOM 3957 N N . GLY A 1 513 ? 18.507 -23.588 30.408 1.00 70.56 513 GLY A N 1
ATOM 3958 C CA . GLY A 1 513 ? 17.639 -24.066 31.495 1.00 70.56 513 GLY A CA 1
ATOM 3959 C C . GLY A 1 513 ? 16.674 -23.043 32.116 1.00 70.56 513 GLY A C 1
ATOM 3960 O O . GLY A 1 513 ? 15.792 -23.432 32.886 1.00 70.56 513 GLY A O 1
ATOM 3961 N N . SER A 1 514 ? 16.764 -21.753 31.777 1.00 76.44 514 SER A N 1
ATOM 3962 C CA . SER A 1 514 ? 15.879 -20.730 32.346 1.00 76.44 514 SER A CA 1
ATOM 3963 C C . SER A 1 514 ? 14.444 -20.866 31.836 1.00 76.44 514 SER A C 1
ATOM 3965 O O . SER A 1 514 ? 14.171 -20.889 30.633 1.00 76.44 514 SER A O 1
ATOM 3967 N N . ARG A 1 515 ? 13.488 -20.907 32.772 1.00 69.94 515 ARG A N 1
ATOM 3968 C CA . ARG A 1 515 ? 12.047 -20.920 32.464 1.00 69.94 515 ARG A CA 1
ATOM 3969 C C . ARG A 1 515 ? 11.486 -19.525 32.161 1.00 69.94 515 ARG A C 1
ATOM 3971 O O . ARG A 1 515 ? 10.424 -19.433 31.543 1.00 69.94 515 ARG A O 1
ATOM 3978 N N . GLN A 1 516 ? 12.179 -18.462 32.575 1.00 74.56 516 GLN A N 1
ATOM 3979 C CA . GLN A 1 516 ? 11.755 -17.076 32.355 1.00 74.56 516 GLN A CA 1
ATOM 3980 C C . GLN A 1 516 ? 12.152 -16.583 30.951 1.00 74.56 516 GLN A C 1
ATOM 3982 O O . GLN A 1 516 ? 13.195 -16.990 30.436 1.00 74.56 516 GLN A O 1
ATOM 3987 N N . PRO A 1 517 ? 11.358 -15.701 30.314 1.00 80.56 517 PRO A N 1
ATOM 3988 C CA . PRO A 1 517 ? 11.769 -15.049 29.075 1.00 80.56 517 PRO A CA 1
ATOM 3989 C C . PRO A 1 517 ? 12.936 -14.089 29.340 1.00 80.56 517 PRO A C 1
ATOM 3991 O O . PRO A 1 517 ? 12.940 -13.374 30.340 1.00 80.56 517 PRO A O 1
ATOM 3994 N N . PHE A 1 518 ? 13.900 -14.027 28.423 1.00 85.56 518 PHE A N 1
ATOM 3995 C CA . PHE A 1 518 ? 15.038 -13.110 28.530 1.00 85.56 518 PHE A CA 1
ATOM 3996 C C . PHE A 1 518 ? 14.596 -11.656 28.263 1.00 85.56 518 PHE A C 1
ATOM 3998 O O . PHE A 1 518 ? 14.446 -11.239 27.115 1.00 85.56 518 PHE A O 1
ATOM 4005 N N . THR A 1 519 ? 14.304 -10.902 29.327 1.00 88.25 519 THR A N 1
ATOM 4006 C CA . THR A 1 519 ? 13.880 -9.492 29.276 1.00 88.25 519 THR A CA 1
ATOM 4007 C C . THR A 1 519 ? 14.140 -8.774 30.607 1.00 88.25 519 THR A C 1
ATOM 4009 O O . THR A 1 519 ? 14.033 -9.382 31.669 1.00 88.25 519 THR A O 1
ATOM 4012 N N . LEU A 1 520 ? 14.424 -7.469 30.557 1.00 89.38 520 LEU A N 1
ATOM 4013 C CA . LEU A 1 520 ? 14.502 -6.578 31.723 1.00 89.38 520 LEU A CA 1
ATOM 4014 C C . LEU A 1 520 ? 13.114 -6.234 32.301 1.00 89.38 520 LEU A C 1
ATOM 4016 O O . LEU A 1 520 ? 13.017 -5.691 33.399 1.00 89.38 520 LEU A O 1
ATOM 4020 N N . GLY A 1 521 ? 12.029 -6.511 31.566 1.00 89.06 521 GLY A N 1
ATOM 4021 C CA . GLY A 1 521 ? 10.653 -6.348 32.049 1.00 89.06 521 GLY A CA 1
ATOM 4022 C C . GLY A 1 521 ? 10.219 -4.906 32.350 1.00 89.06 521 GLY A C 1
ATOM 4023 O O . GLY A 1 521 ? 9.203 -4.707 33.023 1.00 89.06 521 GLY A O 1
ATOM 4024 N N . LEU A 1 522 ? 10.951 -3.892 31.870 1.00 93.81 522 LEU A N 1
ATOM 4025 C CA . LEU A 1 522 ? 10.663 -2.491 32.179 1.00 93.81 522 LEU A CA 1
ATOM 4026 C C . LEU A 1 522 ? 9.305 -2.058 31.607 1.00 93.81 522 LEU A C 1
ATOM 4028 O O . LEU A 1 522 ? 8.868 -2.486 30.538 1.00 93.81 522 LEU A O 1
ATOM 4032 N N . ARG A 1 523 ? 8.616 -1.153 32.303 1.00 93.50 523 ARG A N 1
ATOM 4033 C CA . ARG A 1 523 ? 7.310 -0.645 31.856 1.00 93.50 523 ARG A CA 1
ATOM 4034 C C . ARG A 1 523 ? 7.501 0.414 30.772 1.00 93.50 523 ARG A C 1
ATOM 4036 O O . ARG A 1 523 ? 8.168 1.414 31.020 1.00 93.50 523 ARG A O 1
ATOM 4043 N N . TRP A 1 524 ? 6.834 0.262 29.625 1.00 93.69 524 TRP A N 1
ATOM 4044 C CA . TRP A 1 524 ? 6.913 1.228 28.513 1.00 93.69 524 TRP A CA 1
ATOM 4045 C C . TRP A 1 524 ? 6.684 2.692 28.976 1.00 93.69 524 TRP A C 1
ATOM 4047 O O . TRP A 1 524 ? 5.705 2.931 29.709 1.00 93.69 524 TRP A O 1
ATOM 4057 N N . PRO A 1 525 ? 7.528 3.674 28.582 1.00 94.88 525 PRO A N 1
ATOM 4058 C CA . PRO A 1 525 ? 7.515 5.033 29.137 1.00 94.88 525 PRO A CA 1
ATOM 4059 C C . PRO A 1 525 ? 6.161 5.734 29.003 1.00 94.88 525 PRO A C 1
ATOM 4061 O O . PRO A 1 525 ? 5.511 5.638 27.963 1.00 94.88 525 PRO A O 1
ATOM 4064 N N . ARG A 1 526 ? 5.722 6.467 30.042 1.00 93.25 526 ARG A N 1
ATOM 4065 C CA . ARG A 1 526 ? 4.377 7.085 30.085 1.00 93.25 526 ARG A CA 1
ATOM 4066 C C . ARG A 1 526 ? 4.111 8.003 28.883 1.00 93.25 526 ARG A C 1
ATOM 4068 O O . ARG A 1 526 ? 3.056 7.876 28.266 1.00 93.25 526 ARG A O 1
ATOM 4075 N N . ALA A 1 527 ? 5.083 8.840 28.512 1.00 92.88 527 ALA A N 1
ATOM 4076 C CA . ALA A 1 527 ? 5.001 9.759 27.372 1.00 92.88 527 ALA A CA 1
ATOM 4077 C C . ALA A 1 527 ? 4.831 9.058 26.007 1.00 92.88 527 ALA A C 1
ATOM 4079 O O . ALA A 1 527 ? 4.279 9.645 25.081 1.00 92.88 527 ALA A O 1
ATOM 4080 N N . LEU A 1 528 ? 5.241 7.789 25.885 1.00 92.81 528 LEU A N 1
ATOM 4081 C CA . LEU A 1 528 ? 5.165 7.004 24.649 1.00 92.81 528 LEU A CA 1
ATOM 4082 C C . LEU A 1 528 ? 3.950 6.054 24.606 1.00 92.81 528 LEU A C 1
ATOM 4084 O O . LEU A 1 528 ? 3.860 5.214 23.714 1.00 92.81 528 LEU A O 1
ATOM 4088 N N . ARG A 1 529 ? 2.984 6.157 25.536 1.00 92.50 529 ARG A N 1
ATOM 4089 C CA . ARG A 1 529 ? 1.770 5.295 25.588 1.00 92.50 529 ARG A CA 1
ATOM 4090 C C . ARG A 1 529 ? 0.661 5.693 24.595 1.00 92.50 529 ARG A C 1
ATOM 4092 O O . ARG A 1 529 ? -0.518 5.386 24.788 1.00 92.50 529 ARG A O 1
ATOM 4099 N N . ASN A 1 530 ? 1.056 6.348 23.515 1.00 93.19 530 ASN A N 1
ATOM 4100 C CA . ASN A 1 530 ? 0.249 6.735 22.359 1.00 93.19 530 ASN A CA 1
ATOM 4101 C C . ASN A 1 530 ? 0.713 5.927 21.128 1.00 93.19 530 ASN A C 1
ATOM 4103 O O . ASN A 1 530 ? 1.362 4.891 21.291 1.00 93.19 530 ASN A O 1
ATOM 4107 N N . ILE A 1 531 ? 0.355 6.357 19.920 1.00 94.81 531 ILE A N 1
ATOM 4108 C CA . ILE A 1 531 ? 0.905 5.821 18.666 1.00 94.81 531 ILE A CA 1
ATOM 4109 C C . ILE A 1 531 ? 1.760 6.837 17.891 1.00 94.81 531 ILE A C 1
ATOM 4111 O O . ILE A 1 531 ? 2.206 6.515 16.797 1.00 94.81 531 ILE A O 1
ATOM 4115 N N . TYR A 1 532 ? 2.041 8.032 18.433 1.00 96.06 532 TYR A N 1
ATOM 4116 C CA . TYR A 1 532 ? 2.787 9.081 17.715 1.00 96.06 532 TYR A CA 1
ATOM 4117 C C . TYR A 1 532 ? 4.201 8.640 17.311 1.00 96.06 532 TYR A C 1
ATOM 4119 O O . TYR A 1 532 ? 4.649 8.996 16.227 1.00 96.06 532 TYR A O 1
ATOM 4127 N N . LEU A 1 533 ? 4.863 7.792 18.111 1.00 96.06 533 LEU A N 1
ATOM 4128 C CA . LEU A 1 533 ? 6.133 7.161 17.725 1.00 96.06 533 LEU A CA 1
ATOM 4129 C C . LEU A 1 533 ? 5.994 6.352 16.423 1.00 96.06 533 LEU A C 1
ATOM 4131 O O . LEU A 1 533 ? 6.828 6.468 15.533 1.00 96.06 533 LEU A O 1
ATOM 4135 N N . ALA A 1 534 ? 4.921 5.572 16.286 1.00 96.62 534 ALA A N 1
ATOM 4136 C CA . ALA A 1 534 ? 4.641 4.805 15.077 1.00 96.62 534 ALA A CA 1
ATOM 4137 C C . ALA A 1 534 ? 4.240 5.690 13.883 1.00 96.62 534 ALA A C 1
ATOM 4139 O O . ALA A 1 534 ? 4.509 5.317 12.746 1.00 96.62 534 ALA A O 1
ATOM 4140 N N . VAL A 1 535 ? 3.624 6.856 14.123 1.00 96.94 535 VAL A N 1
ATOM 4141 C CA . VAL A 1 535 ? 3.352 7.851 13.068 1.00 96.94 535 VAL A CA 1
ATOM 4142 C C . VAL A 1 535 ? 4.662 8.469 12.570 1.00 96.94 535 VAL A C 1
ATOM 4144 O O . VAL A 1 535 ? 4.913 8.469 11.370 1.00 96.94 535 VAL A O 1
ATOM 4147 N N . GLY A 1 536 ? 5.533 8.921 13.479 1.00 97.19 536 GLY A N 1
ATOM 4148 C CA . GLY A 1 536 ? 6.844 9.481 13.132 1.00 97.19 536 GLY A CA 1
ATOM 4149 C C . GLY A 1 536 ? 7.748 8.475 12.416 1.00 97.19 536 GLY A C 1
ATOM 4150 O O . GLY A 1 536 ? 8.328 8.800 11.385 1.00 97.19 536 GLY A O 1
ATOM 4151 N N . LEU A 1 537 ? 7.790 7.223 12.888 1.00 97.00 537 LEU A N 1
ATOM 4152 C CA . LEU A 1 537 ? 8.511 6.138 12.213 1.00 97.00 537 LEU A CA 1
ATOM 4153 C C . LEU A 1 537 ? 7.918 5.786 10.838 1.00 97.00 537 LEU A C 1
ATOM 4155 O O . LEU A 1 537 ? 8.660 5.321 9.980 1.00 97.00 537 LEU A O 1
ATOM 4159 N N . PHE A 1 538 ? 6.621 6.012 10.594 1.00 96.75 538 PHE A N 1
ATOM 4160 C CA . PHE A 1 538 ? 6.035 5.830 9.261 1.00 96.75 538 PHE A CA 1
ATOM 4161 C C . PHE A 1 538 ? 6.369 6.976 8.303 1.00 96.75 538 PHE A C 1
ATOM 4163 O O . PHE A 1 538 ? 6.683 6.727 7.143 1.00 96.75 538 PHE A O 1
ATOM 4170 N N . ILE A 1 539 ? 6.348 8.218 8.791 1.00 97.38 539 ILE A N 1
ATOM 4171 C CA . ILE A 1 539 ? 6.782 9.392 8.022 1.00 97.38 539 ILE A CA 1
ATOM 4172 C C . ILE A 1 539 ? 8.260 9.231 7.638 1.00 97.38 539 ILE A C 1
ATOM 4174 O O . ILE A 1 539 ? 8.593 9.338 6.463 1.00 97.38 539 ILE A O 1
ATOM 4178 N N . LEU A 1 540 ? 9.124 8.859 8.590 1.00 96.88 540 LEU A N 1
ATOM 4179 C CA . LEU A 1 540 ? 10.536 8.566 8.322 1.00 96.88 540 LEU A CA 1
ATOM 4180 C C . LEU A 1 540 ? 10.714 7.395 7.341 1.00 96.88 540 LEU A C 1
ATOM 4182 O O . LEU A 1 540 ? 11.526 7.489 6.427 1.00 96.88 540 LEU A O 1
ATOM 4186 N N . LEU A 1 541 ? 9.935 6.315 7.481 1.00 95.88 541 LEU A N 1
ATOM 4187 C CA . LEU A 1 541 ? 9.956 5.195 6.534 1.00 95.88 541 LEU A CA 1
ATOM 4188 C C . LEU A 1 541 ? 9.560 5.636 5.117 1.00 95.88 541 LEU A C 1
ATOM 4190 O O . LEU A 1 541 ? 10.218 5.236 4.168 1.00 95.88 541 LEU A O 1
ATOM 4194 N N . THR A 1 542 ? 8.541 6.487 4.977 1.00 94.62 542 THR A N 1
ATOM 4195 C CA . THR A 1 542 ? 8.080 7.005 3.674 1.00 94.62 542 THR A CA 1
ATOM 4196 C C . THR A 1 542 ? 9.109 7.960 3.052 1.00 94.62 542 THR A C 1
ATOM 4198 O O . THR A 1 542 ? 9.333 7.944 1.845 1.00 94.62 542 THR A O 1
ATOM 4201 N N . TRP A 1 543 ? 9.797 8.755 3.877 1.00 95.25 543 TRP A N 1
ATOM 4202 C CA . TRP A 1 543 ? 10.915 9.601 3.450 1.00 95.25 543 TRP A CA 1
ATOM 4203 C C . TRP A 1 543 ? 12.119 8.766 2.977 1.00 95.25 543 TRP A C 1
ATOM 4205 O O . TRP A 1 543 ? 12.744 9.100 1.973 1.00 95.25 543 TRP A O 1
ATOM 4215 N N . LEU A 1 544 ? 12.403 7.633 3.631 1.00 93.19 544 LEU A N 1
ATOM 4216 C CA . LEU A 1 544 ? 13.406 6.667 3.167 1.00 93.19 544 LEU A CA 1
ATOM 4217 C C . LEU A 1 544 ? 12.957 5.915 1.896 1.00 93.19 544 LEU A C 1
ATOM 4219 O O . LEU A 1 544 ? 13.786 5.671 1.021 1.00 93.19 544 LEU A O 1
ATOM 4223 N N . GLU A 1 545 ? 11.665 5.577 1.779 1.00 90.69 545 GLU A N 1
ATOM 4224 C CA . GLU A 1 545 ? 11.049 4.904 0.618 1.00 90.69 545 GLU A CA 1
ATOM 4225 C C . GLU A 1 545 ? 11.201 5.726 -0.669 1.00 90.69 545 GLU A C 1
ATOM 4227 O O . GLU A 1 545 ? 11.598 5.182 -1.700 1.00 90.69 545 GLU A O 1
ATOM 4232 N N . LEU A 1 546 ? 10.907 7.027 -0.586 1.00 87.75 546 LEU A N 1
ATOM 4233 C CA . LEU A 1 546 ? 10.732 7.914 -1.740 1.00 87.75 546 LEU A CA 1
ATOM 4234 C C . LEU A 1 546 ? 11.861 8.946 -1.907 1.00 87.75 546 LEU A C 1
ATOM 4236 O O . LEU A 1 546 ? 12.298 9.195 -3.025 1.00 87.75 546 LEU A O 1
ATOM 4240 N N . GLY A 1 547 ? 12.353 9.532 -0.811 1.00 86.50 547 GLY A N 1
ATOM 4241 C CA . GLY A 1 547 ? 13.388 10.575 -0.835 1.00 86.50 547 GLY A CA 1
ATOM 4242 C C . GLY A 1 547 ? 14.814 10.020 -0.860 1.00 86.50 547 GLY A C 1
ATOM 4243 O O . GLY A 1 547 ? 15.655 10.522 -1.599 1.00 86.50 547 GLY A O 1
ATOM 4244 N N . TYR A 1 548 ? 15.081 8.958 -0.090 1.00 86.56 548 TYR A N 1
ATOM 4245 C CA . TYR A 1 548 ? 16.362 8.230 -0.123 1.00 86.56 548 TYR A CA 1
ATOM 4246 C C . TYR A 1 548 ? 16.355 7.023 -1.083 1.00 86.56 548 TYR A C 1
ATOM 4248 O O . TYR A 1 548 ? 17.389 6.395 -1.292 1.00 86.56 548 TYR A O 1
ATOM 4256 N N . GLN A 1 549 ? 15.199 6.685 -1.668 1.00 85.56 549 GLN A N 1
ATOM 4257 C CA . GLN A 1 549 ? 15.032 5.591 -2.637 1.00 85.56 549 GLN A CA 1
ATOM 4258 C C . GLN A 1 549 ? 15.582 4.232 -2.152 1.00 85.56 549 GLN A C 1
ATOM 4260 O O . GLN A 1 549 ? 16.135 3.445 -2.918 1.00 85.56 549 GLN A O 1
ATOM 4265 N N . VAL A 1 550 ? 15.375 3.893 -0.869 1.00 88.06 550 VAL A N 1
ATOM 4266 C CA . VAL A 1 550 ? 15.738 2.568 -0.304 1.00 88.06 550 VAL A CA 1
ATOM 4267 C C . VAL A 1 550 ? 15.108 1.397 -1.089 1.00 88.06 550 VAL A C 1
ATOM 4269 O O . VAL A 1 550 ? 15.606 0.271 -1.044 1.00 88.06 550 VAL A O 1
ATOM 4272 N N . THR A 1 551 ? 14.032 1.690 -1.823 1.00 85.25 551 THR A N 1
ATOM 4273 C CA . THR A 1 551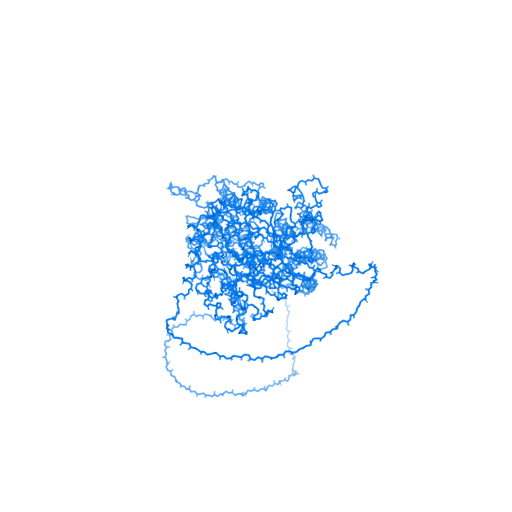 ? 13.265 0.837 -2.740 1.00 85.25 551 THR A CA 1
ATOM 4274 C C . THR A 1 551 ? 14.041 0.330 -3.953 1.00 85.25 551 THR A C 1
ATOM 4276 O O . THR A 1 551 ? 13.705 -0.743 -4.445 1.00 85.25 551 THR A O 1
ATOM 4279 N N . THR A 1 552 ? 15.063 1.047 -4.430 1.00 82.00 552 THR A N 1
ATOM 4280 C CA . THR A 1 552 ? 15.843 0.656 -5.621 1.00 82.00 552 THR A CA 1
ATOM 4281 C C . THR A 1 552 ? 17.155 -0.048 -5.268 1.00 82.00 552 THR A C 1
ATOM 4283 O O . THR A 1 552 ? 17.712 -0.760 -6.097 1.00 82.00 552 THR A O 1
ATOM 4286 N N . ALA A 1 553 ? 17.641 0.093 -4.029 1.00 84.81 553 ALA A N 1
ATOM 4287 C CA . ALA A 1 553 ? 18.932 -0.433 -3.587 1.00 84.81 553 ALA A CA 1
ATOM 4288 C C . ALA A 1 553 ? 18.785 -1.688 -2.688 1.00 84.81 553 ALA A C 1
ATOM 4290 O O . ALA A 1 553 ? 18.418 -1.558 -1.512 1.00 84.81 553 ALA A O 1
ATOM 4291 N N . PRO A 1 554 ? 19.154 -2.905 -3.155 1.00 91.69 554 PRO A N 1
ATOM 4292 C CA . PRO A 1 554 ? 18.985 -4.148 -2.387 1.00 91.69 554 PRO A CA 1
ATOM 4293 C C . PRO A 1 554 ? 19.666 -4.129 -1.014 1.00 91.69 554 PRO A C 1
ATOM 4295 O O . PRO A 1 554 ? 19.065 -4.520 -0.012 1.00 91.69 554 PRO A O 1
ATOM 4298 N N . ARG A 1 555 ? 20.885 -3.577 -0.946 1.00 92.12 555 ARG A N 1
ATOM 4299 C CA . ARG A 1 555 ? 21.657 -3.431 0.300 1.00 92.12 555 ARG A CA 1
ATOM 4300 C C . ARG A 1 555 ? 20.981 -2.495 1.295 1.00 92.12 555 ARG A C 1
ATOM 4302 O O . ARG A 1 555 ? 20.969 -2.780 2.487 1.00 92.12 555 ARG A O 1
ATOM 4309 N N . ALA A 1 556 ? 20.386 -1.404 0.816 1.00 91.75 556 ALA A N 1
ATOM 4310 C CA . ALA A 1 556 ? 19.694 -0.447 1.672 1.00 91.75 556 ALA A CA 1
ATOM 4311 C C . ALA A 1 556 ? 18.382 -1.046 2.218 1.00 91.75 556 ALA A C 1
ATOM 4313 O O . ALA A 1 556 ? 18.096 -0.911 3.408 1.00 91.75 556 ALA A O 1
ATOM 4314 N N . THR A 1 557 ? 17.644 -1.805 1.396 1.00 94.00 557 THR A N 1
ATOM 4315 C CA . THR A 1 557 ? 16.489 -2.598 1.858 1.00 94.00 557 THR A CA 1
ATOM 4316 C C . THR A 1 557 ? 16.899 -3.658 2.895 1.00 94.00 557 THR A C 1
ATOM 4318 O O . THR A 1 557 ? 16.220 -3.794 3.912 1.00 94.00 557 THR A O 1
ATOM 4321 N N . ALA A 1 558 ? 18.026 -4.360 2.718 1.00 95.75 558 ALA A N 1
ATOM 4322 C CA . ALA A 1 558 ? 18.520 -5.335 3.700 1.00 95.75 558 ALA A CA 1
ATOM 4323 C C . ALA A 1 558 ? 18.971 -4.690 5.029 1.00 95.75 558 ALA A C 1
ATOM 4325 O O . ALA A 1 558 ? 18.648 -5.204 6.103 1.00 95.75 558 ALA A O 1
ATOM 4326 N N . VAL A 1 559 ? 19.640 -3.531 4.985 1.00 96.12 559 VAL A N 1
ATOM 4327 C CA . VAL A 1 559 ? 19.962 -2.734 6.186 1.00 96.12 559 VAL A CA 1
ATOM 4328 C C . VAL A 1 559 ? 18.684 -2.292 6.903 1.00 96.12 559 VAL A C 1
ATOM 4330 O O . VAL A 1 559 ? 18.571 -2.469 8.115 1.00 96.12 559 VAL A O 1
ATOM 4333 N N . LEU A 1 560 ? 17.681 -1.789 6.178 1.00 95.56 560 LEU A N 1
ATOM 4334 C CA . LEU A 1 560 ? 16.391 -1.416 6.761 1.00 95.56 560 LEU A CA 1
ATOM 4335 C C . LEU A 1 560 ? 15.663 -2.626 7.375 1.00 95.56 560 LEU A C 1
ATOM 4337 O O . LEU A 1 560 ? 15.083 -2.509 8.454 1.00 95.56 560 LEU A O 1
ATOM 4341 N N . ALA A 1 561 ? 15.732 -3.802 6.748 1.00 95.75 561 ALA A N 1
ATOM 4342 C CA . ALA A 1 561 ? 15.184 -5.039 7.300 1.00 95.75 561 ALA A CA 1
ATOM 4343 C C . ALA A 1 561 ? 15.866 -5.438 8.627 1.00 95.75 561 ALA A C 1
ATOM 4345 O O . ALA A 1 561 ? 15.171 -5.815 9.575 1.00 95.75 561 ALA A O 1
ATOM 4346 N N . LEU A 1 562 ? 17.190 -5.275 8.746 1.00 97.06 562 LEU A N 1
ATOM 4347 C CA . LEU A 1 562 ? 17.919 -5.449 10.011 1.00 97.06 562 LEU A CA 1
ATOM 4348 C C . LEU A 1 562 ? 17.527 -4.399 11.065 1.00 97.06 562 LEU A C 1
ATOM 4350 O O . LEU A 1 562 ? 17.288 -4.756 12.219 1.00 97.06 562 LEU A O 1
ATOM 4354 N N . VAL A 1 563 ? 17.373 -3.126 10.682 1.00 96.25 563 VAL A N 1
ATOM 4355 C CA . VAL A 1 563 ? 16.871 -2.065 11.578 1.00 96.25 563 VAL A CA 1
ATOM 4356 C C . VAL A 1 563 ? 15.464 -2.399 12.089 1.00 96.25 563 VAL A C 1
ATOM 4358 O O . VAL A 1 563 ? 15.191 -2.240 13.278 1.00 96.25 563 VAL A O 1
ATOM 4361 N N . MET A 1 564 ? 14.586 -2.949 11.245 1.00 94.94 564 MET A N 1
ATOM 4362 C CA . MET A 1 564 ? 13.249 -3.405 11.647 1.00 94.94 564 MET A CA 1
ATOM 4363 C C . MET A 1 564 ? 13.278 -4.592 12.619 1.00 94.94 564 MET A C 1
ATOM 4365 O O . MET A 1 564 ? 12.451 -4.645 13.535 1.00 94.94 564 MET A O 1
ATOM 4369 N N . VAL A 1 565 ? 14.245 -5.510 12.488 1.00 96.00 565 VAL A N 1
ATOM 4370 C CA . VAL A 1 565 ? 14.500 -6.540 13.510 1.00 96.00 565 VAL A CA 1
ATOM 4371 C C . VAL A 1 565 ? 14.951 -5.886 14.815 1.00 96.00 565 VAL A C 1
ATOM 4373 O O . VAL A 1 565 ? 14.357 -6.164 15.854 1.00 96.00 565 VAL A O 1
ATOM 4376 N N . GLY A 1 566 ? 15.922 -4.968 14.780 1.00 96.31 566 GLY A N 1
ATOM 4377 C CA . GLY A 1 566 ? 16.398 -4.241 15.963 1.00 96.31 566 GLY A CA 1
ATOM 4378 C C . GLY A 1 566 ? 15.276 -3.503 16.706 1.00 96.31 566 GLY A C 1
ATOM 4379 O O . GLY A 1 566 ? 15.116 -3.674 17.915 1.00 96.31 566 GLY A O 1
ATOM 4380 N N . LEU A 1 567 ? 14.432 -2.768 15.974 1.00 94.75 567 LEU A N 1
ATOM 4381 C CA . LEU A 1 567 ? 13.270 -2.044 16.505 1.00 94.75 567 LEU A CA 1
ATOM 4382 C C . LEU A 1 567 ? 12.195 -2.956 17.119 1.00 94.75 567 LEU A C 1
ATOM 4384 O O . LEU A 1 567 ? 11.440 -2.503 17.976 1.00 94.75 567 LEU A O 1
ATOM 4388 N N . ALA A 1 568 ? 12.113 -4.231 16.733 1.00 94.38 568 ALA A N 1
ATOM 4389 C CA . ALA A 1 568 ? 11.210 -5.196 17.362 1.00 94.38 568 ALA A CA 1
ATOM 4390 C C . ALA A 1 568 ? 11.859 -5.957 18.531 1.00 94.38 568 ALA A C 1
ATOM 4392 O O . ALA A 1 568 ? 11.207 -6.195 19.551 1.00 94.38 568 ALA A O 1
ATOM 4393 N N . VAL A 1 569 ? 13.131 -6.335 18.382 1.00 95.19 569 VAL A N 1
ATOM 4394 C CA . VAL A 1 569 ? 13.880 -7.175 19.323 1.00 95.19 569 VAL A CA 1
ATOM 4395 C C . VAL A 1 569 ? 14.342 -6.377 20.537 1.00 95.19 569 VAL A C 1
ATOM 4397 O O . VAL A 1 569 ? 14.031 -6.775 21.658 1.00 95.19 569 VAL A O 1
ATOM 4400 N N . VAL A 1 570 ? 15.018 -5.236 20.359 1.00 95.19 570 VAL A N 1
ATOM 4401 C CA . VAL A 1 570 ? 15.570 -4.464 21.489 1.00 95.19 570 VAL A CA 1
ATOM 4402 C C . VAL A 1 570 ? 14.457 -4.016 22.450 1.00 95.19 570 VAL A C 1
ATOM 4404 O O . VAL A 1 570 ? 14.572 -4.288 23.645 1.00 95.19 570 VAL A O 1
ATOM 4407 N N . PRO A 1 571 ? 13.307 -3.475 21.996 1.00 94.44 571 PRO A N 1
ATOM 4408 C CA . PRO A 1 571 ? 12.189 -3.193 22.895 1.00 94.44 571 PRO A CA 1
ATOM 4409 C C . PRO A 1 571 ? 11.533 -4.417 23.545 1.00 94.44 571 PRO A C 1
ATOM 4411 O O . PRO A 1 571 ? 10.869 -4.247 24.562 1.00 94.44 571 PRO A O 1
ATOM 4414 N N . ALA A 1 572 ? 11.680 -5.627 22.996 1.00 93.00 572 ALA A N 1
ATOM 4415 C CA . ALA A 1 572 ? 11.218 -6.857 23.646 1.00 93.00 572 ALA A CA 1
ATOM 4416 C C . ALA A 1 572 ? 12.216 -7.361 24.710 1.00 93.00 572 ALA A C 1
ATOM 4418 O O . ALA A 1 572 ? 11.807 -7.944 25.715 1.00 93.00 572 ALA A O 1
ATOM 4419 N N . LEU A 1 573 ? 13.515 -7.111 24.529 1.00 93.44 573 LEU A N 1
ATOM 4420 C CA . LEU A 1 573 ? 14.519 -7.349 25.568 1.00 93.44 573 LEU A CA 1
ATOM 4421 C C . LEU A 1 573 ? 14.410 -6.327 26.707 1.00 93.44 573 LEU A C 1
ATOM 4423 O O . LEU A 1 573 ? 14.568 -6.692 27.864 1.00 93.44 573 LEU A O 1
ATOM 4427 N N . VAL A 1 574 ? 14.098 -5.063 26.410 1.00 94.75 574 VAL A N 1
ATOM 4428 C CA . VAL A 1 574 ? 14.047 -3.994 27.423 1.00 94.75 574 VAL A CA 1
ATOM 4429 C C . VAL A 1 574 ? 12.686 -3.899 28.129 1.00 94.75 574 VAL A C 1
ATOM 4431 O O . VAL A 1 574 ? 12.651 -3.735 29.348 1.00 94.75 574 VAL A O 1
ATOM 4434 N N . PHE A 1 575 ? 11.565 -3.996 27.403 1.00 93.94 575 PHE A N 1
ATOM 4435 C CA . PHE A 1 575 ? 10.232 -3.675 27.937 1.00 93.94 575 PHE A CA 1
ATOM 4436 C C . PHE A 1 575 ? 9.269 -4.865 28.028 1.00 93.94 575 PHE A C 1
ATOM 4438 O O . PHE A 1 575 ? 9.450 -5.912 27.408 1.00 93.94 575 PHE A O 1
ATOM 4445 N N . ASP A 1 576 ? 8.181 -4.673 28.780 1.00 88.38 576 ASP A N 1
ATOM 4446 C CA . ASP A 1 576 ? 7.174 -5.699 29.017 1.00 88.38 576 ASP A CA 1
ATOM 4447 C C . ASP A 1 576 ? 6.470 -6.201 27.733 1.00 88.38 576 ASP A C 1
ATOM 4449 O O . ASP A 1 576 ? 5.962 -5.448 26.893 1.00 88.38 576 ASP A O 1
ATOM 4453 N N . LYS A 1 577 ? 6.401 -7.535 27.613 1.00 87.94 577 LYS A N 1
ATOM 4454 C CA . LYS A 1 577 ? 5.642 -8.287 26.597 1.00 87.94 577 LYS A CA 1
ATOM 4455 C C . LYS A 1 577 ? 6.019 -7.913 25.151 1.00 87.94 577 LYS A C 1
ATOM 4457 O O . LYS A 1 577 ? 7.060 -8.337 24.652 1.00 87.94 577 LYS A O 1
ATOM 4462 N N . ARG A 1 578 ? 5.152 -7.191 24.430 1.00 91.44 578 ARG A N 1
ATOM 4463 C CA . ARG A 1 578 ? 5.379 -6.669 23.066 1.00 91.44 578 ARG A CA 1
ATOM 4464 C C . ARG A 1 578 ? 4.981 -5.191 22.989 1.00 91.44 578 ARG A C 1
ATOM 4466 O O . ARG A 1 578 ? 4.230 -4.786 22.097 1.00 91.44 578 ARG A O 1
ATOM 4473 N N . ALA A 1 579 ? 5.479 -4.377 23.923 1.00 91.94 579 ALA A N 1
ATOM 4474 C CA . ALA A 1 579 ? 5.201 -2.940 23.996 1.00 91.94 579 ALA A CA 1
ATOM 4475 C C . ALA A 1 579 ? 5.382 -2.206 22.649 1.00 91.94 579 ALA A C 1
ATOM 4477 O O . ALA A 1 579 ? 4.491 -1.461 22.233 1.00 91.94 579 ALA A O 1
ATOM 4478 N N . PHE A 1 580 ? 6.449 -2.499 21.894 1.00 94.56 580 PHE A N 1
ATOM 4479 C CA . PHE A 1 580 ? 6.656 -1.930 20.553 1.00 94.56 580 PHE A CA 1
ATOM 4480 C C . PHE A 1 580 ? 5.528 -2.273 19.563 1.00 94.56 580 PHE A C 1
ATOM 4482 O O . PHE A 1 580 ? 5.022 -1.385 18.882 1.00 94.56 580 PHE A O 1
ATOM 4489 N N . CYS A 1 581 ? 5.024 -3.512 19.537 1.00 94.06 581 CYS A N 1
ATOM 4490 C CA . CYS A 1 581 ? 3.886 -3.891 18.680 1.00 94.06 581 CYS A CA 1
ATOM 4491 C C . CYS A 1 581 ? 2.575 -3.173 19.063 1.00 94.06 581 CYS A C 1
ATOM 4493 O O . CYS A 1 581 ? 1.672 -3.035 18.231 1.00 94.06 581 CYS A O 1
ATOM 4495 N N . ARG A 1 582 ? 2.454 -2.705 20.314 1.00 93.25 582 ARG A N 1
ATOM 4496 C CA . ARG A 1 582 ? 1.326 -1.896 20.805 1.00 93.25 582 ARG A CA 1
ATOM 4497 C C . ARG A 1 582 ? 1.476 -0.401 20.486 1.00 93.25 582 ARG A C 1
ATOM 4499 O O . ARG A 1 582 ? 0.456 0.224 20.204 1.00 93.25 582 ARG A O 1
ATOM 4506 N N . HIS A 1 583 ? 2.697 0.142 20.514 1.00 93.88 583 HIS A N 1
ATOM 4507 C CA . HIS A 1 583 ? 2.949 1.594 20.522 1.00 93.88 583 HIS A CA 1
ATOM 4508 C C . HIS A 1 583 ? 3.841 2.140 19.390 1.00 93.88 583 HIS A C 1
ATOM 4510 O O . HIS A 1 583 ? 3.535 3.206 18.867 1.00 93.88 583 HIS A O 1
ATOM 4516 N N . GLY A 1 584 ? 4.918 1.445 19.004 1.00 93.81 584 GLY A N 1
ATOM 4517 C CA . GLY A 1 584 ? 5.939 1.965 18.076 1.00 93.81 584 GLY A CA 1
ATOM 4518 C C . GLY A 1 584 ? 5.951 1.356 16.669 1.00 93.81 584 GLY A C 1
ATOM 4519 O O . GLY A 1 584 ? 6.379 2.013 15.731 1.00 93.81 584 GLY A O 1
ATOM 4520 N N . CYS A 1 585 ? 5.457 0.130 16.484 1.00 95.75 585 CYS A N 1
ATOM 4521 C CA . CYS A 1 585 ? 5.496 -0.553 15.187 1.00 95.75 585 CYS A CA 1
ATOM 4522 C C . CYS A 1 585 ? 4.552 0.110 14.168 1.00 95.75 585 CYS A C 1
ATOM 4524 O O . CYS A 1 585 ? 3.345 -0.137 14.210 1.00 95.75 585 CYS A O 1
ATOM 4526 N N . MET A 1 586 ? 5.097 0.905 13.239 1.00 95.44 586 MET A N 1
ATOM 4527 C CA . MET A 1 586 ? 4.361 1.619 12.184 1.00 95.44 586 MET A CA 1
ATOM 4528 C C . MET A 1 586 ? 3.420 0.700 11.402 1.00 95.44 586 MET A C 1
ATOM 4530 O O . MET A 1 586 ? 2.200 0.872 11.462 1.00 95.44 586 MET A O 1
ATOM 4534 N N . VAL A 1 587 ? 3.960 -0.363 10.799 1.00 95.12 587 VAL A N 1
ATOM 4535 C CA . VAL A 1 587 ? 3.193 -1.392 10.074 1.00 95.12 587 VAL A CA 1
ATOM 4536 C C . VAL A 1 587 ? 2.067 -1.958 10.948 1.00 95.12 587 VAL A C 1
ATOM 4538 O O . VAL A 1 587 ? 0.925 -2.091 10.509 1.00 95.12 587 VAL A O 1
ATOM 4541 N N . GLY A 1 588 ? 2.356 -2.231 12.224 1.00 95.19 588 GLY A N 1
ATOM 4542 C CA . GLY A 1 588 ? 1.407 -2.764 13.202 1.00 95.19 588 GLY A CA 1
ATOM 4543 C C . GLY A 1 588 ? 0.361 -1.767 13.716 1.00 95.19 588 GLY A C 1
ATOM 4544 O O . GLY A 1 588 ? -0.660 -2.205 14.250 1.00 95.19 588 GLY A O 1
ATOM 4545 N N . ARG A 1 589 ? 0.561 -0.451 13.579 1.00 94.81 589 ARG A N 1
ATOM 4546 C CA . ARG A 1 589 ? -0.439 0.575 13.929 1.00 94.81 589 ARG A CA 1
ATOM 4547 C C . ARG A 1 589 ? -1.334 0.917 12.739 1.00 94.81 589 ARG A C 1
ATOM 4549 O O . ARG A 1 589 ? -2.549 0.938 12.910 1.00 94.81 589 ARG A O 1
ATOM 4556 N N . ILE A 1 590 ? -0.759 1.057 11.547 1.00 94.25 590 ILE A N 1
ATOM 4557 C CA . ILE A 1 590 ? -1.464 1.397 10.298 1.00 94.25 590 ILE A CA 1
ATOM 4558 C C . ILE A 1 590 ? -2.412 0.274 9.878 1.00 94.25 590 ILE A C 1
ATOM 4560 O O . ILE A 1 590 ? -3.616 0.494 9.764 1.00 94.25 590 ILE A O 1
ATOM 4564 N N . SER A 1 591 ? -1.905 -0.964 9.802 1.00 95.56 591 SER A N 1
ATOM 4565 C CA . SER A 1 591 ? -2.753 -2.158 9.636 1.00 95.56 591 SER A CA 1
ATOM 4566 C C . SER A 1 591 ? -3.805 -2.284 10.740 1.00 95.56 591 SER A C 1
ATOM 4568 O O . SER A 1 591 ? -4.855 -2.871 10.529 1.00 95.56 591 SER A O 1
ATOM 4570 N N . GLY A 1 592 ? -3.554 -1.725 11.929 1.00 94.62 592 GLY A N 1
ATOM 4571 C CA . GLY A 1 592 ? -4.536 -1.661 13.007 1.00 94.62 592 GLY A CA 1
ATOM 4572 C C . GLY A 1 592 ? -5.720 -0.769 12.673 1.00 94.62 592 GLY A C 1
ATOM 4573 O O . GLY A 1 592 ? -6.861 -1.200 12.821 1.00 94.62 592 GLY A O 1
ATOM 4574 N N . LEU A 1 593 ? -5.439 0.449 12.224 1.00 94.88 593 LEU A N 1
ATOM 4575 C CA . LEU A 1 593 ? -6.458 1.447 11.930 1.00 94.88 593 LEU A CA 1
ATOM 4576 C C . LEU A 1 593 ? -7.281 1.040 10.693 1.00 94.88 593 LEU A C 1
ATOM 4578 O O . LEU A 1 593 ? -8.508 1.068 10.734 1.00 94.88 593 LEU A O 1
ATOM 4582 N N . TYR A 1 594 ? -6.629 0.511 9.651 1.00 96.31 594 TYR A N 1
ATOM 4583 C CA . TYR A 1 594 ? -7.314 -0.089 8.500 1.00 96.31 594 TYR A CA 1
ATOM 4584 C C . TYR A 1 594 ? -8.088 -1.378 8.853 1.00 96.31 594 TYR A C 1
ATOM 4586 O O . TYR A 1 594 ? -9.186 -1.586 8.338 1.00 96.31 594 TYR A O 1
ATOM 4594 N N . ALA A 1 595 ? -7.626 -2.207 9.799 1.00 96.19 595 ALA A N 1
ATOM 4595 C CA . ALA A 1 595 ? -8.367 -3.398 10.243 1.00 96.19 595 ALA A CA 1
ATOM 4596 C C . ALA A 1 595 ? -9.686 -3.096 10.987 1.00 96.19 595 ALA A C 1
ATOM 4598 O O . ALA A 1 595 ? -10.453 -4.026 11.250 1.00 96.19 595 ALA A O 1
ATOM 4599 N N . MET A 1 596 ? -9.997 -1.830 11.299 1.00 94.81 596 MET A N 1
ATOM 4600 C CA . MET A 1 596 ? -11.347 -1.417 11.716 1.00 94.81 596 MET A CA 1
ATOM 4601 C C . MET A 1 596 ? -12.380 -1.567 10.582 1.00 94.81 596 MET A C 1
ATOM 4603 O O . MET A 1 596 ? -13.571 -1.752 10.845 1.00 94.81 596 MET A O 1
ATOM 4607 N N . PHE A 1 597 ? -11.929 -1.525 9.323 1.00 95.94 597 PHE A N 1
ATOM 4608 C CA . PHE A 1 597 ? -12.751 -1.816 8.151 1.00 95.94 597 PHE A CA 1
ATOM 4609 C C . PHE A 1 597 ? -12.957 -3.325 7.936 1.00 95.94 597 PHE A C 1
ATOM 4611 O O . PHE A 1 597 ? -14.013 -3.734 7.459 1.00 95.94 597 PHE A O 1
ATOM 4618 N N . ALA A 1 598 ? -11.976 -4.149 8.314 1.00 95.94 598 ALA A N 1
ATOM 4619 C CA . ALA A 1 598 ? -11.916 -5.564 7.957 1.00 95.94 598 ALA A CA 1
ATOM 4620 C C . ALA A 1 598 ? -13.092 -6.416 8.497 1.00 95.94 598 ALA A C 1
ATOM 4622 O O . ALA A 1 598 ? -13.576 -6.177 9.616 1.00 95.94 598 ALA A O 1
ATOM 4623 N N . PRO A 1 599 ? -13.502 -7.466 7.754 1.00 95.12 599 PRO A N 1
ATOM 4624 C CA . PRO A 1 599 ? -14.604 -8.361 8.098 1.00 95.12 599 PRO A CA 1
ATOM 4625 C C . PRO A 1 599 ? -14.188 -9.476 9.071 1.00 95.12 599 PRO A C 1
ATOM 4627 O O . PRO A 1 599 ? -15.009 -10.327 9.391 1.00 95.12 599 PRO A O 1
ATOM 4630 N N . VAL A 1 600 ? -12.938 -9.485 9.547 1.00 94.25 600 VAL A N 1
ATOM 4631 C CA . VAL A 1 600 ? -12.401 -10.458 10.512 1.00 94.25 600 VAL A CA 1
ATOM 4632 C C . VAL A 1 600 ? -12.126 -9.769 11.850 1.00 94.25 600 VAL A C 1
ATOM 4634 O O . VAL A 1 600 ? -11.442 -8.746 11.899 1.00 94.25 600 VAL A O 1
ATOM 4637 N N . GLU A 1 601 ? -12.606 -10.334 12.957 1.00 93.00 601 GLU A N 1
ATOM 4638 C CA . GLU A 1 601 ? -12.353 -9.822 14.312 1.00 93.00 601 GLU A CA 1
ATOM 4639 C C . GLU A 1 601 ? -12.101 -10.929 15.348 1.00 93.00 601 GLU A C 1
ATOM 4641 O O . GLU A 1 601 ? -12.511 -12.072 15.171 1.00 93.00 601 GLU A O 1
ATOM 4646 N N . VAL A 1 602 ? -11.486 -10.561 16.479 1.00 93.88 602 VAL A N 1
ATOM 4647 C CA . VAL A 1 602 ? -11.428 -11.394 17.696 1.00 93.88 602 VAL A CA 1
ATOM 4648 C C . VAL A 1 602 ? -12.165 -10.674 18.822 1.00 93.88 602 VAL A C 1
ATOM 4650 O O . VAL A 1 602 ? -11.845 -9.518 19.115 1.00 93.88 602 VAL A O 1
ATOM 4653 N N . ARG A 1 603 ? -13.146 -11.331 19.448 1.00 93.25 603 ARG A N 1
ATOM 4654 C CA . ARG A 1 603 ? -13.996 -10.786 20.528 1.00 93.25 603 ARG A CA 1
ATOM 4655 C C . ARG A 1 603 ? -14.314 -11.872 21.573 1.00 93.25 603 ARG A C 1
ATOM 4657 O O . ARG A 1 603 ? -14.001 -13.046 21.377 1.00 93.25 603 ARG A O 1
ATOM 4664 N N . ALA A 1 604 ? -14.930 -11.495 22.695 1.00 93.12 604 ALA A N 1
ATOM 4665 C CA . ALA A 1 604 ? -15.576 -12.463 23.590 1.00 93.12 604 ALA A CA 1
ATOM 4666 C C . ALA A 1 604 ? -16.835 -13.034 22.911 1.00 93.12 604 ALA A C 1
ATOM 4668 O O . ALA A 1 604 ? -17.587 -12.263 22.316 1.00 93.12 604 ALA A O 1
ATOM 4669 N N . ALA A 1 605 ? -17.078 -14.344 23.014 1.00 91.19 605 ALA A N 1
ATOM 4670 C CA . ALA A 1 605 ? -18.279 -14.967 22.447 1.00 91.19 605 ALA A CA 1
ATOM 4671 C C . ALA A 1 605 ? -19.540 -14.560 23.235 1.00 91.19 605 ALA A C 1
ATOM 4673 O O . ALA A 1 605 ? -20.486 -14.023 22.664 1.00 91.19 605 ALA A O 1
ATOM 4674 N N . ASN A 1 606 ? -19.507 -14.716 24.562 1.00 91.25 606 ASN A N 1
ATOM 4675 C CA . ASN A 1 606 ? -20.450 -14.114 25.500 1.00 91.25 606 ASN A CA 1
ATOM 4676 C C . ASN A 1 606 ? -19.698 -13.152 26.454 1.00 91.25 606 ASN A C 1
ATOM 4678 O O . ASN A 1 606 ? -18.872 -13.604 27.254 1.00 91.25 606 ASN A O 1
ATOM 4682 N N . PRO A 1 607 ? -19.965 -11.831 26.430 1.00 89.06 607 PRO A N 1
ATOM 4683 C CA . PRO A 1 607 ? -19.334 -10.874 27.342 1.00 89.06 607 PRO A CA 1
ATOM 4684 C C . PRO A 1 607 ? -19.528 -11.175 28.837 1.00 89.06 607 PRO A C 1
ATOM 4686 O O . PRO A 1 607 ? -18.685 -10.783 29.640 1.00 89.06 607 PRO A O 1
ATOM 4689 N N . GLU A 1 608 ? -20.599 -11.866 29.228 1.00 90.81 608 GLU A N 1
ATOM 4690 C CA . GLU A 1 608 ? -20.964 -12.107 30.630 1.00 90.81 608 GLU A CA 1
ATOM 4691 C C . GLU A 1 608 ? -20.124 -13.213 31.268 1.00 90.81 608 GLU A C 1
ATOM 4693 O O . GLU A 1 608 ? -19.598 -13.023 32.365 1.00 90.81 608 GLU A O 1
ATOM 4698 N N . ILE A 1 609 ? -19.845 -14.291 30.528 1.00 93.88 609 ILE A N 1
ATOM 4699 C CA . ILE A 1 609 ? -18.854 -15.309 30.920 1.00 93.88 609 ILE A CA 1
ATOM 4700 C C . ILE A 1 609 ? -17.482 -14.643 31.147 1.00 93.88 609 ILE A C 1
ATOM 4702 O O . ILE A 1 609 ? -16.781 -14.937 32.115 1.00 93.88 609 ILE A O 1
ATOM 4706 N N . CYS A 1 610 ? -17.117 -13.657 30.318 1.00 92.62 610 CYS A N 1
ATOM 4707 C CA . CYS A 1 610 ? -15.899 -12.867 30.518 1.00 92.62 610 CYS A CA 1
ATOM 4708 C C . CYS A 1 610 ? -15.945 -11.887 31.708 1.00 92.62 610 CYS A C 1
ATOM 4710 O O . CYS A 1 610 ? -14.877 -11.493 32.175 1.00 92.62 610 CYS A O 1
ATOM 4712 N N . ARG A 1 611 ? -17.126 -11.489 32.206 1.00 90.06 611 ARG A N 1
ATOM 4713 C CA . ARG A 1 611 ? -17.267 -10.713 33.456 1.00 90.06 611 ARG A CA 1
ATOM 4714 C C . ARG A 1 611 ? -17.122 -11.615 34.684 1.00 90.06 611 ARG A C 1
ATOM 4716 O O . ARG A 1 611 ? -16.435 -11.230 35.626 1.00 90.06 611 ARG A O 1
ATOM 4723 N N . ALA A 1 612 ? -17.712 -12.812 34.642 1.00 93.56 612 ALA A N 1
ATOM 4724 C CA . ALA A 1 612 ? -17.631 -13.815 35.707 1.00 93.56 612 ALA A CA 1
ATOM 4725 C C . ALA A 1 612 ? -16.232 -14.453 35.840 1.00 93.56 612 ALA A C 1
ATOM 4727 O O . ALA A 1 612 ? -15.845 -14.887 36.925 1.00 93.56 612 ALA A O 1
ATOM 4728 N N . CYS A 1 613 ? -15.450 -14.491 34.754 1.00 93.25 613 CYS A N 1
ATOM 4729 C CA . CYS A 1 613 ? -14.092 -15.037 34.741 1.00 93.25 613 CYS A CA 1
ATOM 4730 C C . CYS A 1 613 ? -13.157 -14.317 35.739 1.00 93.25 613 CYS A C 1
ATOM 4732 O O . CYS A 1 613 ? -12.732 -13.175 35.516 1.00 93.25 613 CYS A O 1
ATOM 4734 N N . ARG A 1 614 ? -12.803 -15.019 36.827 1.00 92.19 614 ARG A N 1
ATOM 4735 C CA . ARG A 1 614 ? -11.884 -14.531 37.872 1.00 92.19 614 ARG A CA 1
ATOM 4736 C C . ARG A 1 614 ? -10.408 -14.611 37.460 1.00 92.19 614 ARG A C 1
ATOM 4738 O O . ARG A 1 614 ? -9.681 -13.652 37.686 1.00 92.19 614 ARG A O 1
ATOM 4745 N N . THR A 1 615 ? -9.981 -15.709 36.831 1.00 92.88 615 THR A N 1
ATOM 4746 C CA . THR A 1 615 ? -8.562 -16.004 36.523 1.00 92.88 615 THR A CA 1
ATOM 4747 C C . THR A 1 615 ? -7.977 -15.112 35.423 1.00 92.88 615 THR A C 1
ATOM 4749 O O . THR A 1 615 ? -6.844 -14.647 35.521 1.00 92.88 615 THR A O 1
ATOM 4752 N N . ARG A 1 616 ? -8.774 -14.812 34.387 1.00 93.19 616 ARG A N 1
ATOM 4753 C CA . ARG A 1 616 ? -8.436 -13.894 33.283 1.00 93.19 616 ARG A CA 1
ATOM 4754 C C . ARG A 1 616 ? -7.131 -14.253 32.550 1.00 93.19 616 ARG A C 1
ATOM 4756 O O . ARG A 1 616 ? -6.426 -13.367 32.060 1.00 93.19 616 ARG A O 1
ATOM 4763 N N . ASP A 1 617 ? -6.871 -15.546 32.361 1.00 93.88 617 ASP A N 1
ATOM 4764 C CA . ASP A 1 617 ? -5.766 -16.130 31.579 1.00 93.88 617 ASP A CA 1
ATOM 4765 C C . ASP A 1 617 ? -5.580 -15.491 30.190 1.00 93.88 617 ASP A C 1
ATOM 4767 O O . ASP A 1 617 ? -4.468 -15.398 29.671 1.00 93.88 617 ASP A O 1
ATOM 4771 N N . CYS A 1 618 ? -6.663 -15.011 29.567 1.00 92.38 618 CYS A N 1
ATOM 4772 C CA . CYS A 1 618 ? -6.610 -14.297 28.286 1.00 92.38 618 CYS A CA 1
ATOM 4773 C C . CYS A 1 618 ? -5.783 -12.996 28.333 1.00 92.38 618 CYS A C 1
ATOM 4775 O O . CYS A 1 618 ? -5.330 -12.532 27.289 1.00 92.38 618 CYS A O 1
ATOM 4777 N N . PHE A 1 619 ? -5.574 -12.421 29.523 1.00 94.12 619 PHE A N 1
ATOM 4778 C CA . PHE A 1 619 ? -4.787 -11.213 29.777 1.00 94.12 619 PHE A CA 1
ATOM 4779 C C . PHE A 1 619 ? -3.488 -11.509 30.543 1.00 94.12 619 PHE A C 1
ATOM 4781 O O . PHE A 1 619 ? -2.436 -10.983 30.165 1.00 94.12 619 PHE A O 1
ATOM 4788 N N . HIS A 1 620 ? -3.551 -12.350 31.584 1.00 91.75 620 HIS A N 1
ATOM 4789 C CA . HIS A 1 620 ? -2.402 -12.690 32.439 1.00 91.75 620 HIS A CA 1
ATOM 4790 C C . HIS A 1 620 ? -1.500 -13.791 31.859 1.00 91.75 620 HIS A C 1
ATOM 4792 O O . HIS A 1 620 ? -0.303 -13.789 32.136 1.00 91.75 620 HIS A O 1
ATOM 4798 N N . GLY A 1 621 ? -2.037 -14.675 31.013 1.00 91.50 621 GLY A N 1
ATOM 4799 C CA . GLY A 1 621 ? -1.395 -15.941 30.655 1.00 91.50 621 GLY A CA 1
ATOM 4800 C C . GLY A 1 621 ? -1.568 -17.002 31.746 1.00 91.50 621 GLY A C 1
ATOM 4801 O O . GLY A 1 621 ? -2.205 -16.756 32.768 1.00 91.50 621 GLY A O 1
ATOM 4802 N N . ASN A 1 622 ? -0.998 -18.179 31.505 1.00 91.06 622 ASN A N 1
ATOM 4803 C CA . ASN A 1 622 ? -0.863 -19.284 32.453 1.00 91.06 622 ASN A CA 1
ATOM 4804 C C . ASN A 1 622 ? 0.401 -20.101 32.118 1.00 91.06 622 ASN A C 1
ATOM 4806 O O . ASN A 1 622 ? 1.124 -19.774 31.176 1.00 91.06 622 ASN A O 1
ATOM 4810 N N . GLU A 1 623 ? 0.668 -21.175 32.864 1.00 85.44 623 GLU A N 1
ATOM 4811 C CA . GLU A 1 623 ? 1.867 -22.025 32.722 1.00 85.44 623 GLU A CA 1
ATOM 4812 C C . GLU A 1 623 ? 2.166 -22.483 31.282 1.00 85.44 623 GLU A C 1
ATOM 4814 O O . GLU A 1 623 ? 3.323 -22.676 30.906 1.00 85.44 623 GLU A O 1
ATOM 4819 N N . LYS A 1 624 ? 1.120 -22.679 30.468 1.00 85.19 624 LYS A N 1
ATOM 4820 C CA . LYS A 1 624 ? 1.197 -23.288 29.129 1.00 85.19 624 LYS A CA 1
ATOM 4821 C C . LYS A 1 624 ? 1.063 -22.262 27.998 1.00 85.19 624 LYS A C 1
ATOM 4823 O O . LYS A 1 624 ? 1.348 -22.588 26.838 1.00 85.19 624 LYS A O 1
ATOM 4828 N N . VAL A 1 625 ? 0.609 -21.040 28.296 1.00 89.62 625 VAL A N 1
ATOM 4829 C CA . VAL A 1 625 ? 0.287 -20.005 27.301 1.00 89.62 625 VAL A CA 1
ATOM 4830 C C . VAL A 1 625 ? 0.639 -18.607 27.830 1.00 89.62 625 VAL A C 1
ATOM 4832 O O . VAL A 1 625 ? 0.078 -18.181 28.839 1.00 89.62 625 VAL A O 1
ATOM 4835 N N . PRO A 1 626 ? 1.519 -17.846 27.153 1.00 88.56 626 PRO A N 1
ATOM 4836 C CA . PRO A 1 626 ? 1.907 -16.514 27.610 1.00 88.56 626 PRO A CA 1
ATOM 4837 C C . PRO A 1 626 ? 0.753 -15.500 27.543 1.00 88.56 626 PRO A C 1
ATOM 4839 O O . PRO A 1 626 ? -0.193 -15.640 26.766 1.00 88.56 626 PRO A O 1
ATOM 4842 N N . ALA A 1 627 ? 0.887 -14.438 28.341 1.00 91.56 627 ALA A N 1
ATOM 4843 C CA . ALA A 1 627 ? -0.021 -13.294 28.405 1.00 91.56 627 ALA A CA 1
ATOM 4844 C C . ALA A 1 627 ? -0.357 -12.681 27.032 1.00 91.56 627 ALA A C 1
ATOM 4846 O O . ALA A 1 627 ? 0.433 -12.760 26.088 1.00 91.56 627 ALA A O 1
ATOM 4847 N N . CYS A 1 628 ? -1.482 -11.955 26.945 1.00 93.81 628 CYS A N 1
ATOM 4848 C CA . CYS A 1 628 ? -1.803 -11.148 25.763 1.00 93.81 628 CYS A CA 1
ATOM 4849 C C . CYS A 1 628 ? -0.627 -10.200 25.431 1.00 93.81 628 CYS A C 1
ATOM 4851 O O . CYS A 1 628 ? -0.343 -9.312 26.246 1.00 93.81 628 CYS A O 1
ATOM 4853 N N . PRO A 1 629 ? 0.042 -10.320 24.263 1.00 92.06 629 PRO A N 1
ATOM 4854 C CA . PRO A 1 629 ? 1.306 -9.614 24.034 1.00 92.06 629 PRO A CA 1
ATOM 4855 C C . PRO A 1 629 ? 1.153 -8.092 23.965 1.00 92.06 629 PRO A C 1
ATOM 4857 O O . PRO A 1 629 ? 2.055 -7.359 24.364 1.00 92.06 629 PRO A O 1
ATOM 4860 N N . THR A 1 630 ? -0.010 -7.611 23.513 1.00 93.38 630 THR A N 1
ATOM 4861 C CA . THR A 1 630 ? -0.369 -6.188 23.502 1.00 93.38 630 THR A CA 1
ATOM 4862 C C . THR A 1 630 ? -1.214 -5.768 24.714 1.00 93.38 630 THR A C 1
ATOM 4864 O O . THR A 1 630 ? -1.789 -4.684 24.688 1.00 93.38 630 THR A O 1
ATOM 4867 N N . SER A 1 631 ? -1.276 -6.566 25.792 1.00 92.75 631 SER A N 1
ATOM 4868 C CA . SER A 1 631 ? -2.000 -6.274 27.048 1.00 92.75 631 SER A CA 1
ATOM 4869 C C . SER A 1 631 ? -3.448 -5.798 26.830 1.00 92.75 631 SER A C 1
ATOM 4871 O O . SER A 1 631 ? -3.825 -4.692 27.230 1.00 92.75 631 SER A O 1
ATOM 4873 N N . LEU A 1 632 ? -4.257 -6.637 26.178 1.00 92.25 632 LEU A N 1
ATOM 4874 C CA . LEU A 1 632 ? -5.691 -6.427 25.968 1.00 92.25 632 LEU A CA 1
ATOM 4875 C C . LEU A 1 632 ? -6.516 -7.411 26.801 1.00 92.25 632 LEU A C 1
ATOM 4877 O O . LEU A 1 632 ? -6.264 -8.613 26.779 1.00 92.25 632 LEU A O 1
ATOM 4881 N N . LEU A 1 633 ? -7.516 -6.897 27.516 1.00 91.69 633 LEU A N 1
ATOM 4882 C CA . LEU A 1 633 ? -8.486 -7.695 28.264 1.00 91.69 633 LEU A CA 1
ATOM 4883 C C . LEU A 1 633 ? -9.694 -7.977 27.361 1.00 91.69 633 LEU A C 1
ATOM 4885 O O . LEU A 1 633 ? -10.355 -7.037 26.926 1.00 91.69 633 LEU A O 1
ATOM 4889 N N . LEU A 1 634 ? -9.982 -9.251 27.077 1.00 91.62 634 LEU A N 1
ATOM 4890 C CA . LEU A 1 634 ? -10.933 -9.669 26.034 1.00 91.62 634 LEU A CA 1
ATOM 4891 C C . LEU A 1 634 ? -12.313 -8.962 26.054 1.00 91.62 634 LEU A C 1
ATOM 4893 O O . LEU A 1 634 ? -12.686 -8.436 25.007 1.00 91.62 634 LEU A O 1
ATOM 4897 N N . PRO A 1 635 ? -13.055 -8.850 27.181 1.00 90.00 635 PRO A N 1
ATOM 4898 C CA . PRO A 1 635 ? -14.342 -8.134 27.214 1.00 90.00 635 PRO A CA 1
ATOM 4899 C C . PRO A 1 635 ? -14.251 -6.615 26.974 1.00 90.00 635 PRO A C 1
ATOM 4901 O O . PRO A 1 635 ? -15.276 -5.974 26.756 1.00 90.00 635 PRO A O 1
ATOM 4904 N N . ALA A 1 636 ? -13.051 -6.024 27.012 1.00 88.19 636 ALA A N 1
ATOM 4905 C CA . ALA A 1 636 ? -12.813 -4.621 26.669 1.00 88.19 636 ALA A CA 1
ATOM 4906 C C . ALA A 1 636 ? -12.357 -4.427 25.207 1.00 88.19 636 ALA A C 1
ATOM 4908 O O . ALA A 1 636 ? -12.275 -3.289 24.741 1.00 88.19 636 ALA A O 1
ATOM 4909 N N . VAL A 1 637 ? -12.073 -5.505 24.463 1.00 89.88 637 VAL A N 1
ATOM 4910 C CA . VAL A 1 637 ? -11.730 -5.432 23.034 1.00 89.88 637 VAL A CA 1
ATOM 4911 C C . VAL A 1 637 ? -13.003 -5.183 22.233 1.00 89.88 637 VAL A C 1
ATOM 4913 O O . VAL A 1 637 ? -13.762 -6.106 21.951 1.00 89.88 637 VAL A O 1
ATOM 4916 N N . LYS A 1 638 ? -13.228 -3.921 21.863 1.00 88.25 638 LYS A N 1
ATOM 4917 C CA . LYS A 1 638 ? -14.320 -3.512 20.967 1.00 88.25 638 LYS A CA 1
ATOM 4918 C C . LYS A 1 638 ? -13.888 -3.328 19.517 1.00 88.25 638 LYS A C 1
ATOM 4920 O O . LYS A 1 638 ? -14.711 -3.503 18.629 1.00 88.25 638 LYS A O 1
ATOM 4925 N N . GLU A 1 639 ? -12.620 -2.987 19.299 1.00 90.19 639 GLU A N 1
ATOM 4926 C CA . GLU A 1 639 ? -12.074 -2.471 18.040 1.00 90.19 639 GLU A CA 1
ATOM 4927 C C . GLU A 1 639 ? -10.786 -3.234 17.674 1.00 90.19 639 GLU A C 1
ATOM 4929 O O . GLU A 1 639 ? -9.992 -3.600 18.548 1.00 90.19 639 GLU A O 1
ATOM 4934 N N . ASN A 1 640 ? -10.555 -3.493 16.383 1.00 91.56 640 ASN A N 1
ATOM 4935 C CA . ASN A 1 640 ? -9.423 -4.310 15.919 1.00 91.56 640 ASN A CA 1
ATOM 4936 C C . ASN A 1 640 ? -8.036 -3.654 16.087 1.00 91.56 640 ASN A C 1
ATOM 4938 O O . ASN A 1 640 ? -7.024 -4.362 16.084 1.00 91.56 640 ASN A O 1
ATOM 4942 N N . THR A 1 641 ? -7.964 -2.333 16.283 1.00 91.44 641 THR A N 1
ATOM 4943 C CA . THR A 1 641 ? -6.747 -1.502 16.199 1.00 91.44 641 THR A CA 1
ATOM 4944 C C . THR A 1 641 ? -5.535 -2.082 16.933 1.00 91.44 641 THR A C 1
ATOM 4946 O O . THR A 1 641 ? -4.415 -2.124 16.404 1.00 91.44 641 THR A O 1
ATOM 4949 N N . TYR A 1 642 ? -5.735 -2.604 18.144 1.00 91.94 642 TYR A N 1
ATOM 4950 C CA . TYR A 1 642 ? -4.660 -3.106 19.007 1.00 91.94 642 TYR A CA 1
ATOM 4951 C C . TYR A 1 642 ? -4.477 -4.635 18.993 1.00 91.94 642 TYR A C 1
ATOM 4953 O O . TY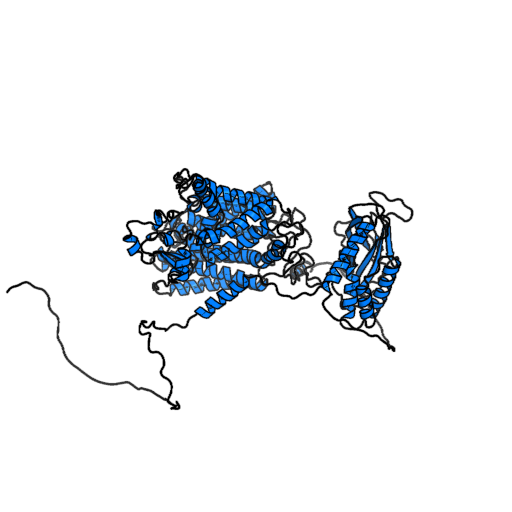R A 1 642 ? -3.446 -5.120 19.469 1.00 91.94 642 TYR A O 1
ATOM 4961 N N . CYS A 1 643 ? -5.433 -5.402 18.459 1.00 93.69 643 CYS A N 1
ATOM 4962 C CA . CYS A 1 643 ? -5.423 -6.864 18.537 1.00 93.69 643 CYS A CA 1
ATOM 4963 C C . CYS A 1 643 ? -4.582 -7.486 17.413 1.00 93.69 643 CYS A C 1
ATOM 4965 O O . CYS A 1 643 ? -5.048 -7.632 16.291 1.00 93.69 643 CYS A O 1
ATOM 4967 N N . ILE A 1 644 ? -3.352 -7.914 17.709 1.00 93.81 644 ILE A N 1
ATOM 4968 C CA . ILE A 1 644 ? -2.438 -8.548 16.735 1.00 93.81 644 ILE A CA 1
ATOM 4969 C C . ILE A 1 644 ? -2.843 -9.978 16.303 1.00 93.81 644 ILE A C 1
ATOM 4971 O O . ILE A 1 644 ? -1.995 -10.732 15.846 1.00 93.81 644 ILE A O 1
ATOM 4975 N N . GLN A 1 645 ? -4.103 -10.383 16.516 1.00 93.75 645 GLN A N 1
ATOM 4976 C CA . GLN A 1 645 ? -4.702 -11.681 16.142 1.00 93.75 645 GLN A CA 1
ATOM 4977 C C . GLN A 1 645 ? -3.952 -12.965 16.590 1.00 93.75 645 GLN A C 1
ATOM 4979 O O . GLN A 1 645 ? -4.373 -14.061 16.248 1.00 93.75 645 GLN A O 1
ATOM 4984 N N . CYS A 1 646 ? -2.912 -12.860 17.429 1.00 92.38 646 CYS A N 1
ATOM 4985 C CA . CYS A 1 646 ? -1.961 -13.917 17.839 1.00 92.38 646 CYS A CA 1
ATOM 4986 C C . CYS A 1 646 ? -2.514 -15.241 18.425 1.00 92.38 646 CYS A C 1
ATOM 4988 O O . CYS A 1 646 ? -1.724 -16.118 18.769 1.00 92.38 646 CYS A O 1
ATOM 4990 N N . GLY A 1 647 ? -3.827 -15.398 18.605 1.00 92.19 647 GLY A N 1
ATOM 4991 C CA . GLY A 1 647 ? -4.466 -16.635 19.074 1.00 92.19 647 GLY A CA 1
ATOM 4992 C C . GLY A 1 647 ? -4.248 -17.007 20.549 1.00 92.19 647 GLY A C 1
ATOM 4993 O O . GLY A 1 647 ? -4.935 -17.896 21.043 1.00 92.19 647 GLY A O 1
ATOM 4994 N N . TYR A 1 648 ? -3.358 -16.337 21.295 1.00 93.50 648 TYR A N 1
ATOM 4995 C CA . TYR A 1 648 ? -3.025 -16.736 22.675 1.00 93.50 648 TYR A CA 1
ATOM 4996 C C . TYR A 1 648 ? -4.243 -16.739 23.614 1.00 93.50 648 TYR A C 1
ATOM 4998 O O . TYR A 1 648 ? -4.375 -17.644 24.427 1.00 93.50 648 TYR A O 1
ATOM 5006 N N . CYS A 1 649 ? -5.187 -15.808 23.443 1.00 93.94 649 CYS A N 1
ATOM 5007 C CA . CYS A 1 649 ? -6.442 -15.803 24.200 1.00 93.94 649 CYS A CA 1
ATOM 5008 C C . CYS A 1 649 ? -7.344 -17.016 23.903 1.00 93.94 649 CYS A C 1
ATOM 5010 O O . CYS A 1 649 ? -7.978 -17.513 24.828 1.00 93.94 649 CYS A O 1
ATOM 5012 N N . VAL A 1 650 ? -7.373 -17.525 22.662 1.00 94.19 650 VAL A N 1
ATOM 5013 C CA . VAL A 1 650 ? -8.096 -18.764 22.294 1.00 94.19 650 VAL A CA 1
ATOM 5014 C C . VAL A 1 650 ? -7.478 -19.965 23.009 1.00 94.19 650 VAL A C 1
ATOM 5016 O O . VAL A 1 650 ? -8.190 -20.839 23.486 1.00 94.19 650 VAL A O 1
ATOM 5019 N N . ARG A 1 651 ? -6.143 -19.980 23.118 1.00 93.19 651 ARG A N 1
ATOM 5020 C CA . ARG A 1 651 ? -5.376 -21.040 23.784 1.00 93.19 651 ARG A CA 1
ATOM 5021 C C . ARG A 1 651 ? -5.416 -20.992 25.311 1.00 93.19 651 ARG A C 1
ATOM 5023 O O . ARG A 1 651 ? -5.197 -22.032 25.922 1.00 93.19 651 ARG A O 1
ATOM 5030 N N . SER A 1 652 ? -5.636 -19.826 25.922 1.00 93.81 652 SER A N 1
ATOM 5031 C CA . SER A 1 652 ? -5.611 -19.671 27.383 1.00 93.81 652 SER A CA 1
ATOM 5032 C C . SER A 1 652 ? -6.985 -19.520 28.040 1.00 93.81 652 SER A C 1
ATOM 5034 O O . SER A 1 652 ? -7.068 -19.625 29.255 1.00 93.81 652 SER A O 1
ATOM 5036 N N . CYS A 1 653 ? -8.075 -19.285 27.298 1.00 93.88 653 CYS A N 1
ATOM 5037 C CA . CYS A 1 653 ? -9.397 -19.091 27.904 1.00 93.88 653 CYS A CA 1
ATOM 5038 C C . CYS A 1 653 ? -9.955 -20.396 28.522 1.00 93.88 653 CYS A C 1
ATOM 5040 O O . CYS A 1 653 ? -10.276 -21.314 27.765 1.00 93.88 653 CYS A O 1
ATOM 5042 N N . PRO A 1 654 ? -10.171 -20.472 29.853 1.00 92.88 654 PRO A N 1
ATOM 5043 C CA . PRO A 1 654 ? -10.616 -21.704 30.518 1.00 92.88 654 PRO A CA 1
ATOM 5044 C C . PRO A 1 654 ? -12.075 -22.078 30.214 1.00 92.88 654 PRO A C 1
ATOM 5046 O O . PRO A 1 654 ? -12.467 -23.222 30.396 1.00 92.88 654 PRO A O 1
ATOM 5049 N N . SER A 1 655 ? -12.884 -21.122 29.748 1.00 92.81 655 SER A N 1
ATOM 5050 C CA . SER A 1 655 ? -14.305 -21.317 29.407 1.00 92.81 655 SER A CA 1
ATOM 5051 C C . SER A 1 655 ? -14.556 -21.320 27.893 1.00 92.81 655 SER A C 1
ATOM 5053 O O . SER A 1 655 ? -15.677 -21.078 27.462 1.00 92.81 655 SER A O 1
ATOM 5055 N N . GLU A 1 656 ? -13.497 -21.470 27.086 1.00 92.19 656 GLU A N 1
ATOM 5056 C CA . GLU A 1 656 ? -13.508 -21.485 25.609 1.00 92.19 656 GLU A CA 1
ATOM 5057 C C . GLU A 1 656 ? -14.187 -20.278 24.915 1.00 92.19 656 GLU A C 1
ATOM 5059 O O . GLU A 1 656 ? -14.430 -20.275 23.710 1.00 92.19 656 GLU A O 1
ATOM 5064 N N . ASN A 1 657 ? -14.447 -19.207 25.665 1.00 93.38 657 ASN A N 1
ATOM 5065 C CA . ASN A 1 657 ? -15.356 -18.109 25.334 1.00 93.38 657 ASN A CA 1
ATOM 5066 C C . ASN A 1 657 ? -14.761 -17.052 24.371 1.00 93.38 657 ASN A C 1
ATOM 5068 O O . ASN A 1 657 ? -15.027 -15.852 24.492 1.00 93.38 657 ASN A O 1
ATOM 5072 N N . VAL A 1 658 ? -13.925 -17.472 23.421 1.00 94.25 658 VAL A N 1
ATOM 5073 C CA . VAL A 1 658 ? -13.290 -16.590 22.431 1.00 94.25 658 VAL A CA 1
ATOM 5074 C C . VAL A 1 658 ? -13.901 -16.830 21.061 1.00 94.25 658 VAL A C 1
ATOM 5076 O O . VAL A 1 658 ? -13.950 -17.960 20.582 1.00 94.25 658 VAL A O 1
ATOM 5079 N N . ALA A 1 659 ? -14.339 -15.754 20.415 1.00 93.06 659 ALA A N 1
ATOM 5080 C CA . ALA A 1 659 ? -14.876 -15.793 19.067 1.00 93.06 659 ALA A CA 1
ATOM 5081 C C . ALA A 1 659 ? -13.897 -15.160 18.072 1.00 93.06 659 ALA A C 1
ATOM 5083 O O . ALA A 1 659 ? -13.331 -14.096 18.334 1.00 93.06 659 ALA A O 1
ATOM 5084 N N . PHE A 1 660 ? -13.729 -15.812 16.922 1.00 93.75 660 PHE A N 1
ATOM 5085 C CA . PHE A 1 660 ? -13.025 -15.289 15.753 1.00 93.75 660 PHE A CA 1
ATOM 5086 C C . PHE A 1 660 ? -14.085 -15.096 14.662 1.00 93.75 660 PHE A C 1
ATOM 5088 O O . PHE A 1 660 ? -14.424 -16.038 13.946 1.00 93.75 660 PHE A O 1
ATOM 5095 N N . ASN A 1 661 ? -14.709 -13.920 14.618 1.00 92.81 661 ASN A N 1
ATOM 5096 C CA . ASN A 1 661 ? -15.915 -13.706 13.817 1.00 92.81 661 ASN A CA 1
ATOM 5097 C C . ASN A 1 661 ? -15.587 -13.241 12.398 1.00 92.81 661 ASN A C 1
ATOM 5099 O O . ASN A 1 661 ? -14.778 -12.328 12.216 1.00 92.81 661 ASN A O 1
ATOM 5103 N N . LEU A 1 662 ? -16.332 -13.775 11.428 1.00 93.62 662 LEU A N 1
ATOM 5104 C CA . LEU A 1 662 ? -16.701 -13.023 10.232 1.00 93.62 662 LEU A CA 1
ATOM 5105 C C . LEU A 1 662 ? -17.844 -12.058 10.569 1.00 93.62 662 LEU A C 1
ATOM 5107 O O . LEU A 1 662 ? -18.808 -12.440 11.236 1.00 93.62 662 LEU A O 1
ATOM 5111 N N . ARG A 1 663 ? -17.736 -10.816 10.100 1.00 91.38 663 ARG A N 1
ATOM 5112 C CA . ARG A 1 663 ? -18.661 -9.697 10.348 1.00 91.38 663 ARG A CA 1
ATOM 5113 C C . ARG A 1 663 ? -18.800 -8.815 9.094 1.00 91.38 663 ARG A C 1
ATOM 5115 O O . ARG A 1 663 ? -17.978 -8.932 8.187 1.00 91.38 663 ARG A O 1
ATOM 5122 N N . PRO A 1 664 ? -19.780 -7.894 9.026 1.00 91.75 664 PRO A N 1
ATOM 5123 C CA . PRO A 1 664 ? -19.814 -6.874 7.978 1.00 91.75 664 PRO A CA 1
ATOM 5124 C C . PRO A 1 664 ? -18.559 -5.986 7.996 1.00 91.75 664 PRO A C 1
ATOM 5126 O O . PRO A 1 664 ? -18.011 -5.694 9.063 1.00 91.75 664 PRO A O 1
ATOM 5129 N N . PHE A 1 665 ? -18.150 -5.506 6.821 1.00 93.94 665 PHE A N 1
ATOM 5130 C CA . PHE A 1 665 ? -17.122 -4.472 6.696 1.00 93.94 665 PHE A CA 1
ATOM 5131 C C . PHE A 1 665 ? -17.515 -3.186 7.456 1.00 93.94 665 PHE A C 1
ATOM 5133 O O . PHE A 1 665 ? -18.696 -2.914 7.678 1.00 93.94 665 PHE A O 1
ATOM 5140 N N . ALA A 1 666 ? -16.519 -2.398 7.874 1.00 93.12 666 ALA A N 1
ATOM 5141 C CA . ALA A 1 666 ? -16.669 -1.143 8.631 1.00 93.12 666 ALA A CA 1
ATOM 5142 C C . ALA A 1 666 ? -17.418 -1.236 9.985 1.00 93.12 666 ALA A C 1
ATOM 5144 O O . ALA A 1 666 ? -17.805 -0.211 10.557 1.00 93.12 666 ALA A O 1
ATOM 5145 N N . ALA A 1 667 ? -17.592 -2.436 10.549 1.00 90.00 667 ALA A N 1
ATOM 5146 C CA . ALA A 1 667 ? -18.337 -2.648 11.795 1.00 90.00 667 ALA A CA 1
ATOM 5147 C C . ALA A 1 667 ? -17.679 -2.058 13.066 1.00 90.00 667 ALA A C 1
ATOM 5149 O O . ALA A 1 667 ? -18.383 -1.848 14.057 1.00 90.00 667 ALA A O 1
ATOM 5150 N N . ASP A 1 668 ? -16.371 -1.766 13.072 1.00 90.75 668 ASP A N 1
ATOM 5151 C CA . ASP A 1 668 ? -15.755 -0.965 14.149 1.00 90.75 668 ASP A CA 1
ATOM 5152 C C . ASP A 1 668 ? -15.961 0.540 13.897 1.00 90.75 668 ASP A C 1
ATOM 5154 O O . ASP A 1 668 ? -16.370 1.272 14.797 1.00 90.75 668 ASP A O 1
ATOM 5158 N N . LEU A 1 669 ? -15.747 1.003 12.658 1.00 91.25 669 LEU A N 1
ATOM 5159 C CA . LEU A 1 669 ? -15.843 2.420 12.262 1.00 91.25 669 LEU A CA 1
ATOM 5160 C C . LEU A 1 669 ? -17.249 3.017 12.435 1.00 91.25 669 LEU A C 1
ATOM 5162 O O . LEU A 1 669 ? -17.399 4.220 12.618 1.00 91.25 669 LEU A O 1
ATOM 5166 N N . THR A 1 670 ? -18.283 2.181 12.423 1.00 85.12 670 THR A N 1
ATOM 5167 C CA . THR A 1 670 ? -19.674 2.590 12.667 1.00 85.12 670 THR A CA 1
ATOM 5168 C C . THR A 1 670 ? -20.064 2.614 14.151 1.00 85.12 670 THR A C 1
ATOM 5170 O O . THR A 1 670 ? -21.107 3.161 14.480 1.00 85.12 670 THR A O 1
ATOM 5173 N N . HIS A 1 671 ? -19.261 2.058 15.072 1.00 76.88 671 HIS A N 1
ATOM 5174 C CA . HIS A 1 671 ? -19.619 1.961 16.502 1.00 76.88 671 HIS A CA 1
ATOM 5175 C C . HIS A 1 671 ? -18.451 2.216 17.483 1.00 76.88 671 HIS A C 1
ATOM 5177 O O . HIS A 1 671 ? -18.555 1.870 18.665 1.00 76.88 671 HIS A O 1
ATOM 5183 N N . PHE A 1 672 ? -17.356 2.842 17.033 1.00 80.00 672 PHE A N 1
ATOM 5184 C CA . PHE A 1 672 ? -16.198 3.155 17.880 1.00 80.00 672 PHE A CA 1
ATOM 5185 C C . PHE A 1 672 ? -16.607 3.915 19.151 1.00 80.00 672 PHE A C 1
ATOM 5187 O O . PHE A 1 672 ? -17.448 4.823 19.127 1.00 80.00 672 PHE A O 1
ATOM 5194 N N . SER A 1 673 ? -16.047 3.518 20.293 1.00 69.69 673 SER A N 1
ATOM 5195 C CA . SER A 1 673 ? -16.553 3.966 21.596 1.00 69.69 673 SER A CA 1
ATOM 5196 C C . SER A 1 673 ? -15.975 5.302 22.056 1.00 69.69 673 SER A C 1
ATOM 5198 O O . SER A 1 673 ? -16.705 6.095 22.647 1.00 69.69 673 SER A O 1
ATOM 5200 N N . ARG A 1 674 ? -14.682 5.557 21.821 1.00 82.75 674 ARG A N 1
ATOM 5201 C CA . ARG A 1 674 ? -13.997 6.806 22.196 1.00 82.75 674 ARG A CA 1
ATOM 5202 C C . ARG A 1 674 ? -12.866 7.092 21.197 1.00 82.75 674 ARG A C 1
ATOM 5204 O O . ARG A 1 674 ? -11.870 6.375 21.250 1.00 82.75 674 ARG A O 1
ATOM 5211 N N . PRO A 1 675 ? -12.985 8.099 20.312 1.00 89.69 675 PRO A N 1
ATOM 5212 C CA . PRO A 1 675 ? -11.904 8.437 19.391 1.00 89.69 675 PRO A CA 1
ATOM 5213 C C . PRO A 1 675 ? -10.685 8.982 20.142 1.00 89.69 675 PRO A C 1
ATOM 5215 O O . PRO A 1 675 ? -10.824 9.638 21.179 1.00 89.69 675 PRO A O 1
ATOM 5218 N N . ARG A 1 676 ? -9.486 8.738 19.606 1.00 91.88 676 ARG A N 1
ATOM 5219 C CA . ARG A 1 676 ? -8.216 9.196 20.191 1.00 91.88 676 ARG A CA 1
ATOM 5220 C C . ARG A 1 676 ? -7.520 10.219 19.299 1.00 91.88 676 ARG A C 1
ATOM 5222 O O . ARG A 1 676 ? -7.613 10.137 18.079 1.00 91.88 676 ARG A O 1
ATOM 5229 N N . THR A 1 677 ? -6.772 11.151 19.892 1.00 94.50 677 THR A N 1
ATOM 5230 C CA . THR A 1 677 ? -6.019 12.184 19.149 1.00 94.50 677 THR A CA 1
ATOM 5231 C C . THR A 1 677 ? -4.959 11.600 18.221 1.00 94.50 677 THR A C 1
ATOM 5233 O O . THR A 1 677 ? -4.760 12.113 17.127 1.00 94.50 677 THR A O 1
ATOM 5236 N N . ASP A 1 678 ? -4.302 10.520 18.644 1.00 94.69 678 ASP A N 1
ATOM 5237 C CA . ASP A 1 678 ? -3.207 9.884 17.916 1.00 94.69 678 ASP A CA 1
ATOM 5238 C C . ASP A 1 678 ? -3.700 9.024 16.742 1.00 94.69 678 ASP A C 1
ATOM 5240 O O . ASP A 1 678 ? -3.130 9.084 15.656 1.00 94.69 678 ASP A O 1
ATOM 5244 N N . GLU A 1 679 ? -4.811 8.310 16.915 1.00 95.06 679 GLU A N 1
ATOM 5245 C CA . GLU A 1 679 ? -5.507 7.617 15.821 1.00 95.06 679 GLU A CA 1
ATOM 5246 C C . GLU A 1 679 ? -6.182 8.584 14.834 1.00 95.06 679 GLU A C 1
ATOM 5248 O O . GLU A 1 679 ? -6.089 8.381 13.626 1.00 95.06 679 GLU A O 1
ATOM 5253 N N . SER A 1 680 ? -6.811 9.660 15.322 1.00 95.94 680 SER A N 1
ATOM 5254 C CA . SER A 1 680 ? -7.472 10.658 14.461 1.00 95.94 680 SER A CA 1
ATOM 5255 C C . SER A 1 680 ? -6.469 11.403 13.583 1.00 95.94 680 SER A C 1
ATOM 5257 O O . SER A 1 680 ? -6.719 11.611 12.400 1.00 95.94 680 SER A O 1
ATOM 5259 N N . LEU A 1 681 ? -5.311 11.776 14.142 1.00 96.75 681 LEU A N 1
ATOM 5260 C CA . LEU A 1 681 ? -4.238 12.391 13.367 1.00 96.75 681 LEU A CA 1
ATOM 5261 C C . LEU A 1 681 ? -3.660 11.402 12.341 1.00 96.75 681 LEU A C 1
ATOM 5263 O O . LEU A 1 681 ? -3.459 11.780 11.190 1.00 96.75 681 LEU A O 1
ATOM 5267 N N . LEU A 1 682 ? -3.460 10.130 12.717 1.00 96.44 682 LEU A N 1
ATOM 5268 C CA . LEU A 1 682 ? -2.998 9.101 11.780 1.00 96.44 682 LEU A CA 1
ATOM 5269 C C . LEU A 1 682 ? -3.990 8.873 10.625 1.00 96.44 682 LEU A C 1
ATOM 5271 O O . LEU A 1 682 ? -3.547 8.648 9.507 1.00 96.44 682 LEU A O 1
ATOM 5275 N N . ALA A 1 683 ? -5.304 8.976 10.844 1.00 96.38 683 ALA A N 1
ATOM 5276 C CA . ALA A 1 683 ? -6.287 8.857 9.764 1.00 96.38 683 ALA A CA 1
ATOM 5277 C C . ALA A 1 683 ? -6.103 9.928 8.669 1.00 96.38 683 ALA A C 1
ATOM 5279 O O . ALA A 1 683 ? -6.121 9.604 7.482 1.00 96.38 683 ALA A O 1
ATOM 5280 N N . VAL A 1 684 ? -5.859 11.185 9.062 1.00 97.25 684 VAL A N 1
ATOM 5281 C CA . VAL A 1 684 ? -5.592 12.290 8.121 1.00 97.25 684 VAL A CA 1
ATOM 5282 C C . VAL A 1 684 ? -4.192 12.172 7.505 1.00 97.25 684 VAL A C 1
ATOM 5284 O O . VAL A 1 684 ? -4.019 12.425 6.317 1.00 97.25 684 VAL A O 1
ATOM 5287 N N . ILE A 1 685 ? -3.196 11.722 8.275 1.00 97.38 685 ILE A N 1
ATOM 5288 C CA . ILE A 1 685 ? -1.830 11.491 7.775 1.00 97.38 685 ILE A CA 1
ATOM 5289 C C . ILE A 1 685 ? -1.775 10.327 6.776 1.00 97.38 685 ILE A C 1
ATOM 5291 O O . ILE A 1 685 ? -1.013 10.402 5.822 1.00 97.38 685 ILE A O 1
ATOM 5295 N N . LEU A 1 686 ? -2.585 9.275 6.929 1.00 96.69 686 LEU A N 1
ATOM 5296 C CA . LEU A 1 686 ? -2.666 8.186 5.946 1.00 96.69 686 LEU A CA 1
ATOM 5297 C C . LEU A 1 686 ? -3.255 8.665 4.618 1.00 96.69 686 LEU A C 1
ATOM 5299 O O . LEU A 1 686 ? -2.725 8.332 3.560 1.00 96.69 686 LEU A O 1
ATOM 5303 N N . LEU A 1 687 ? -4.303 9.487 4.683 1.00 95.56 687 LEU A N 1
ATOM 5304 C CA . LEU A 1 687 ? -4.891 10.165 3.530 1.00 95.56 687 LEU A CA 1
ATOM 5305 C C . LEU A 1 687 ? -3.843 11.050 2.820 1.00 95.56 687 LEU A C 1
ATOM 5307 O O . LEU A 1 687 ? -3.654 10.939 1.609 1.00 95.56 687 LEU A O 1
ATOM 5311 N N . ALA A 1 688 ? -3.088 11.847 3.582 1.00 96.75 688 ALA A N 1
ATOM 5312 C CA . ALA A 1 688 ? -2.018 12.699 3.062 1.00 96.75 688 ALA A CA 1
ATOM 5313 C C . ALA A 1 688 ? -0.849 11.908 2.443 1.00 96.75 688 ALA A C 1
ATOM 5315 O O . ALA A 1 688 ? -0.475 12.162 1.301 1.00 96.75 688 ALA A O 1
ATOM 5316 N N . LEU A 1 689 ? -0.291 10.923 3.158 1.00 95.81 689 LEU A N 1
ATOM 5317 C CA . LEU A 1 689 ? 0.858 10.132 2.697 1.00 95.81 689 LEU A CA 1
ATOM 5318 C C . LEU A 1 689 ? 0.528 9.262 1.484 1.00 95.81 689 LEU A C 1
ATOM 5320 O O . LEU A 1 689 ? 1.381 9.094 0.621 1.00 95.81 689 LEU A O 1
ATOM 5324 N N . THR A 1 690 ? -0.701 8.751 1.376 1.00 93.75 690 THR A N 1
ATOM 5325 C CA . THR A 1 690 ? -1.122 7.996 0.185 1.00 93.75 690 THR A CA 1
ATOM 5326 C C . THR A 1 690 ? -1.195 8.910 -1.044 1.00 93.75 690 THR A C 1
ATOM 5328 O O . THR A 1 690 ? -0.770 8.522 -2.130 1.00 93.75 690 THR A O 1
ATOM 5331 N N . SER A 1 691 ? -1.695 10.144 -0.889 1.00 94.19 691 SER A N 1
ATOM 5332 C CA . SER A 1 691 ? -1.679 11.138 -1.975 1.00 94.19 691 SER A CA 1
ATOM 5333 C C . SER A 1 691 ? -0.274 11.596 -2.323 1.00 94.19 691 SER A C 1
ATOM 5335 O O . SER A 1 691 ? 0.034 11.707 -3.502 1.00 94.19 691 SER A O 1
ATOM 5337 N N . PHE A 1 692 ? 0.578 11.811 -1.320 1.00 94.62 692 PHE A N 1
ATOM 5338 C CA . PHE A 1 692 ? 1.983 12.144 -1.518 1.00 94.62 692 PHE A CA 1
ATOM 5339 C C . PHE A 1 692 ? 2.701 11.057 -2.322 1.00 94.62 692 PHE A C 1
ATOM 5341 O O . PHE A 1 692 ? 3.278 11.364 -3.356 1.00 94.62 692 PHE A O 1
ATOM 5348 N N . HIS A 1 693 ? 2.586 9.792 -1.906 1.00 92.50 693 HIS A N 1
ATOM 5349 C CA . HIS A 1 693 ? 3.184 8.647 -2.597 1.00 92.50 693 HIS A CA 1
ATOM 5350 C C . HIS A 1 693 ? 2.728 8.572 -4.062 1.00 92.50 693 HIS A C 1
ATOM 5352 O O . HIS A 1 693 ? 3.559 8.618 -4.971 1.00 92.50 693 HIS A O 1
ATOM 5358 N N . GLY A 1 694 ? 1.410 8.617 -4.294 1.00 90.88 694 GLY A N 1
ATOM 5359 C CA . GLY A 1 694 ? 0.841 8.668 -5.641 1.00 90.88 694 GLY A CA 1
ATOM 5360 C C . GLY A 1 694 ? 1.383 9.825 -6.483 1.00 90.88 694 GLY A C 1
ATOM 5361 O O . GLY A 1 694 ? 1.823 9.594 -7.603 1.00 90.88 694 GLY A O 1
ATOM 5362 N N . LEU A 1 695 ? 1.425 11.044 -5.934 1.00 91.12 695 LEU A N 1
ATOM 5363 C CA . LEU A 1 695 ? 1.945 12.226 -6.624 1.00 91.12 695 LEU A CA 1
ATOM 5364 C C . LEU A 1 695 ? 3.439 12.090 -6.951 1.00 91.12 695 LEU A C 1
ATOM 5366 O O . LEU A 1 695 ? 3.833 12.377 -8.079 1.00 91.12 695 LEU A O 1
ATOM 5370 N N . THR A 1 696 ? 4.258 11.611 -6.006 1.00 89.31 696 THR A N 1
ATOM 5371 C CA . THR A 1 696 ? 5.713 11.448 -6.194 1.00 89.31 696 THR A CA 1
ATOM 5372 C C . THR A 1 696 ? 6.087 10.441 -7.278 1.00 89.31 696 THR A C 1
ATOM 5374 O O . THR A 1 696 ? 7.163 10.545 -7.859 1.00 89.31 696 THR A O 1
ATOM 5377 N N . MET A 1 697 ? 5.185 9.508 -7.594 1.00 84.44 697 MET A N 1
ATOM 5378 C CA . MET A 1 697 ? 5.347 8.567 -8.701 1.00 84.44 697 MET A CA 1
ATOM 5379 C C . MET A 1 697 ? 4.915 9.143 -10.059 1.00 84.44 697 MET A C 1
ATOM 5381 O O . MET A 1 697 ? 5.044 8.447 -11.057 1.00 84.44 697 MET A O 1
ATOM 5385 N N . THR A 1 698 ? 4.428 10.383 -10.158 1.00 85.75 698 THR A N 1
ATOM 5386 C CA . THR A 1 698 ? 4.043 10.994 -11.449 1.00 85.75 698 THR A CA 1
ATOM 5387 C C . THR A 1 698 ? 5.144 11.903 -12.013 1.00 85.75 698 THR A C 1
ATOM 5389 O O . THR A 1 698 ? 5.843 12.561 -11.238 1.00 85.75 698 THR A O 1
ATOM 5392 N N . PRO A 1 699 ? 5.264 12.055 -13.349 1.00 78.88 699 PRO A N 1
ATOM 5393 C CA . PRO A 1 699 ? 6.168 13.034 -13.963 1.00 78.88 699 PRO A CA 1
ATOM 5394 C C . PRO A 1 699 ? 5.947 14.482 -13.494 1.00 78.88 699 PRO A C 1
ATOM 5396 O O . PRO A 1 699 ? 6.879 15.276 -13.492 1.00 78.88 699 PRO A O 1
ATOM 5399 N N . PHE A 1 700 ? 4.742 14.834 -13.032 1.00 84.06 700 PHE A N 1
ATOM 5400 C CA . PHE A 1 700 ? 4.436 16.155 -12.467 1.00 84.06 700 PHE A CA 1
ATOM 5401 C C . PHE A 1 700 ? 5.297 16.496 -11.230 1.00 84.06 700 PHE A C 1
ATOM 5403 O O . PHE A 1 700 ? 5.589 17.666 -10.972 1.00 84.06 700 PHE A O 1
ATOM 5410 N N . TRP A 1 701 ? 5.741 15.486 -10.475 1.00 86.00 701 TRP A N 1
ATOM 5411 C CA . TRP A 1 701 ? 6.596 15.685 -9.306 1.00 86.00 701 TRP A CA 1
ATOM 5412 C C . TRP A 1 701 ? 8.058 15.977 -9.668 1.00 86.00 701 TRP A C 1
ATOM 5414 O O . TRP A 1 701 ? 8.626 16.916 -9.111 1.00 86.00 701 TRP A O 1
ATOM 5424 N N . ASP A 1 702 ? 8.645 15.222 -10.605 1.00 72.62 702 ASP A N 1
ATOM 5425 C CA . ASP A 1 702 ? 10.087 15.256 -10.923 1.00 72.62 702 ASP A CA 1
ATOM 5426 C C . ASP A 1 702 ? 10.387 15.117 -12.435 1.00 72.62 702 ASP A C 1
ATOM 5428 O O . ASP A 1 702 ? 11.081 14.208 -12.888 1.00 72.62 702 ASP A O 1
ATOM 5432 N N . LEU A 1 703 ? 9.837 16.032 -13.238 1.00 64.38 703 LEU A N 1
ATOM 5433 C CA . LEU A 1 703 ? 10.272 16.291 -14.618 1.00 64.38 703 LEU A CA 1
ATOM 5434 C C . LEU A 1 703 ? 11.554 17.144 -14.620 1.00 64.38 703 LEU A C 1
ATOM 5436 O O . LEU A 1 703 ? 11.642 18.114 -13.858 1.00 64.38 703 LEU A O 1
ATOM 5440 N N . ALA A 1 704 ? 12.520 16.834 -15.492 1.00 49.22 704 ALA A N 1
ATOM 5441 C CA . ALA A 1 704 ? 13.811 17.534 -15.535 1.00 49.22 704 ALA A CA 1
ATOM 5442 C C . ALA A 1 704 ? 13.735 19.021 -15.939 1.00 49.22 704 ALA A C 1
ATOM 5444 O O . ALA A 1 704 ? 14.578 19.801 -15.495 1.00 49.22 704 ALA A O 1
ATOM 5445 N N . ASP A 1 705 ? 12.726 19.428 -16.717 1.00 52.72 705 ASP A N 1
ATOM 5446 C CA . ASP A 1 705 ? 12.652 20.735 -17.399 1.00 52.72 705 ASP A CA 1
ATOM 5447 C C . ASP A 1 705 ? 12.255 21.921 -16.483 1.00 52.72 705 ASP A C 1
ATOM 5449 O O . ASP A 1 705 ? 11.684 22.914 -16.928 1.00 52.72 705 ASP A O 1
ATOM 5453 N N . GLY A 1 706 ? 12.490 21.816 -15.170 1.00 53.59 706 GLY A N 1
ATOM 5454 C CA . GLY A 1 706 ? 12.216 22.861 -14.170 1.00 53.59 706 GLY A CA 1
ATOM 5455 C C . GLY A 1 706 ? 10.734 23.099 -13.835 1.00 53.59 706 GLY A C 1
ATOM 5456 O O . GLY A 1 706 ? 10.427 23.495 -12.714 1.00 53.59 706 GLY A O 1
ATOM 5457 N N . ALA A 1 707 ? 9.813 22.783 -14.749 1.00 68.06 707 ALA A N 1
ATOM 5458 C CA . ALA A 1 707 ? 8.360 22.934 -14.597 1.00 68.06 707 ALA A CA 1
ATOM 5459 C C . ALA A 1 707 ? 7.694 21.941 -13.611 1.00 68.06 707 ALA A C 1
ATOM 5461 O O . ALA A 1 707 ? 6.470 21.922 -13.478 1.00 68.06 707 ALA A O 1
ATOM 5462 N N . SER A 1 708 ? 8.478 21.097 -12.939 1.00 83.31 708 SER A N 1
ATOM 5463 C CA . SER A 1 708 ? 8.019 20.106 -11.961 1.00 83.31 708 SER A CA 1
ATOM 5464 C C . SER A 1 708 ? 7.944 20.666 -10.539 1.00 83.31 708 SER A C 1
ATOM 5466 O O . SER A 1 708 ? 8.580 21.669 -10.213 1.00 83.31 708 SER A O 1
ATOM 5468 N N . VAL A 1 709 ? 7.209 19.990 -9.648 1.00 86.19 709 VAL A N 1
ATOM 5469 C CA . VAL A 1 709 ? 7.104 20.403 -8.233 1.00 86.19 709 VAL A CA 1
ATOM 5470 C C . VAL A 1 709 ? 8.476 20.417 -7.542 1.00 86.19 709 VAL A C 1
ATOM 5472 O O . VAL A 1 709 ? 8.762 21.333 -6.768 1.00 86.19 709 VAL A O 1
ATOM 5475 N N . MET A 1 710 ? 9.349 19.448 -7.843 1.00 85.00 710 MET A N 1
ATOM 5476 C CA . MET A 1 710 ? 10.732 19.434 -7.356 1.00 85.00 710 MET A CA 1
ATOM 5477 C C . MET A 1 710 ? 11.605 20.508 -8.011 1.00 85.00 710 MET A C 1
ATOM 5479 O O . MET A 1 710 ? 12.415 21.112 -7.308 1.00 85.00 710 MET A O 1
ATOM 5483 N N . GLY A 1 711 ? 11.429 20.792 -9.306 1.00 85.19 711 GLY A N 1
ATOM 5484 C CA . GLY A 1 711 ? 12.098 21.906 -9.985 1.00 85.19 711 GLY A CA 1
ATOM 5485 C C . GLY A 1 711 ? 11.786 23.245 -9.315 1.00 85.19 711 GLY A C 1
ATOM 5486 O O . GLY A 1 711 ? 12.696 23.911 -8.817 1.00 85.19 711 GLY A O 1
ATOM 5487 N N . TRP A 1 712 ? 10.496 23.569 -9.194 1.00 87.62 712 TRP A N 1
ATOM 5488 C CA . TRP A 1 712 ? 10.003 24.789 -8.554 1.00 87.62 712 TRP A CA 1
ATOM 5489 C C . TRP A 1 712 ? 10.484 24.930 -7.100 1.00 87.62 712 TRP A C 1
ATOM 5491 O O . TRP A 1 712 ? 11.069 25.956 -6.748 1.00 87.62 712 TRP A O 1
ATOM 5501 N N . LEU A 1 713 ? 10.336 23.891 -6.262 1.00 88.81 713 LEU A N 1
ATOM 5502 C CA . LEU A 1 713 ? 10.801 23.935 -4.865 1.00 88.81 713 LEU A CA 1
ATOM 5503 C C . LEU A 1 713 ? 12.317 24.156 -4.753 1.00 88.81 713 LEU A C 1
ATOM 5505 O O . LEU A 1 713 ? 12.755 24.894 -3.870 1.00 88.81 713 LEU A O 1
ATOM 5509 N N . ARG A 1 714 ? 13.125 23.560 -5.643 1.00 88.75 714 ARG A N 1
ATOM 5510 C CA . ARG A 1 714 ? 14.583 23.776 -5.676 1.00 88.75 714 ARG A CA 1
ATOM 5511 C C . ARG A 1 714 ? 14.922 25.212 -6.078 1.00 88.75 714 ARG A C 1
ATOM 5513 O O . ARG A 1 714 ? 15.729 25.837 -5.396 1.00 88.75 714 ARG A O 1
ATOM 5520 N N . SER A 1 715 ? 14.280 25.757 -7.116 1.00 88.31 715 SER A N 1
ATOM 5521 C CA . SER A 1 715 ? 14.523 27.137 -7.568 1.00 88.31 715 SER A CA 1
ATOM 5522 C C . SER A 1 715 ? 14.046 28.201 -6.577 1.00 88.31 715 SER A C 1
ATOM 5524 O O . SER A 1 715 ? 14.733 29.197 -6.382 1.00 88.31 715 SER A O 1
ATOM 5526 N N . THR A 1 716 ? 12.895 28.001 -5.928 1.00 89.56 716 THR A N 1
ATOM 5527 C CA . THR A 1 716 ? 12.289 29.005 -5.038 1.00 89.56 716 THR A CA 1
ATOM 5528 C C . THR A 1 716 ? 12.913 29.017 -3.643 1.00 89.56 716 THR A C 1
ATOM 5530 O O . THR A 1 716 ? 12.957 30.069 -3.014 1.00 89.56 716 THR A O 1
ATOM 5533 N N . LEU A 1 717 ? 13.410 27.875 -3.152 1.00 90.56 717 LEU A N 1
ATOM 5534 C CA . LEU A 1 717 ? 14.060 27.788 -1.838 1.00 90.56 717 LEU A CA 1
ATOM 5535 C C . LEU A 1 717 ? 15.596 27.853 -1.908 1.00 90.56 717 LEU A C 1
ATOM 5537 O O . LEU A 1 717 ? 16.233 28.032 -0.874 1.00 90.56 717 LEU A O 1
ATOM 5541 N N . GLY A 1 718 ? 16.202 27.673 -3.088 1.00 89.88 718 GLY A N 1
ATOM 5542 C CA . GLY A 1 718 ? 17.661 27.641 -3.257 1.00 89.88 718 GLY A CA 1
ATOM 5543 C C . GLY A 1 718 ? 18.339 26.408 -2.641 1.00 89.88 718 GLY A C 1
ATOM 5544 O O . GLY A 1 718 ? 19.515 26.464 -2.290 1.00 89.88 718 GLY A O 1
ATOM 5545 N N . VAL A 1 719 ? 17.607 25.299 -2.467 1.00 91.19 719 VAL A N 1
ATOM 5546 C CA . VAL A 1 719 ? 18.075 24.111 -1.723 1.00 91.19 719 VAL A CA 1
ATOM 5547 C C . VAL A 1 719 ? 18.299 22.879 -2.604 1.00 91.19 719 VAL A C 1
ATOM 5549 O O . VAL A 1 719 ? 17.691 22.711 -3.662 1.00 91.19 719 VAL A O 1
ATOM 5552 N N . GLY A 1 720 ? 19.146 21.963 -2.125 1.00 88.62 720 GLY A N 1
ATOM 5553 C CA . GLY A 1 720 ? 19.401 20.677 -2.778 1.00 88.62 720 GLY A CA 1
ATOM 5554 C C . GLY A 1 720 ? 18.179 19.734 -2.814 1.00 88.62 720 GLY A C 1
ATOM 5555 O O . GLY A 1 720 ? 17.231 19.916 -2.042 1.00 88.62 720 GLY A O 1
ATOM 5556 N N . PRO A 1 721 ? 18.203 18.680 -3.660 1.00 85.00 721 PRO A N 1
ATOM 5557 C CA . PRO A 1 721 ? 17.033 17.842 -3.951 1.00 85.00 721 PRO A CA 1
ATOM 5558 C C . PRO A 1 721 ? 16.355 17.257 -2.707 1.00 85.00 721 PRO A C 1
ATOM 5560 O O . PRO A 1 721 ? 15.138 17.329 -2.570 1.00 85.00 721 PRO A O 1
ATOM 5563 N N . LEU A 1 722 ? 17.143 16.739 -1.760 1.00 88.31 722 LEU A N 1
ATOM 5564 C CA . LEU A 1 722 ? 16.635 16.097 -0.545 1.00 88.31 722 LEU A CA 1
ATOM 5565 C C . LEU A 1 722 ? 15.932 17.086 0.403 1.00 88.31 722 LEU A C 1
ATOM 5567 O O . LEU A 1 722 ? 14.961 16.730 1.072 1.00 88.31 722 LEU A O 1
ATOM 5571 N N . ALA A 1 723 ? 16.382 18.342 0.440 1.00 91.44 723 ALA A N 1
ATOM 5572 C CA . ALA A 1 723 ? 15.747 19.398 1.224 1.00 91.44 723 ALA A CA 1
ATOM 5573 C C . ALA A 1 723 ? 14.438 19.870 0.568 1.00 91.44 723 ALA A C 1
ATOM 5575 O O . ALA A 1 723 ? 13.427 19.991 1.259 1.00 91.44 723 ALA A O 1
ATOM 5576 N N . ALA A 1 724 ? 14.420 20.031 -0.761 1.00 90.81 724 ALA A N 1
ATOM 5577 C CA . ALA A 1 724 ? 13.203 20.326 -1.520 1.00 90.81 724 ALA A CA 1
ATOM 5578 C C . ALA A 1 724 ? 12.157 19.204 -1.381 1.00 90.81 724 ALA A C 1
ATOM 5580 O O . ALA A 1 724 ? 10.992 19.479 -1.094 1.00 90.81 724 ALA A O 1
ATOM 5581 N N . PHE A 1 725 ? 12.581 17.938 -1.472 1.00 91.00 725 PHE A N 1
ATOM 5582 C CA . PHE A 1 725 ? 11.738 16.770 -1.208 1.00 91.00 725 PHE A CA 1
ATOM 5583 C C . PHE A 1 725 ? 11.142 16.806 0.206 1.00 91.00 725 PHE A C 1
ATOM 5585 O O . PHE A 1 725 ? 9.941 16.615 0.387 1.00 91.00 725 PHE A O 1
ATOM 5592 N N . THR A 1 726 ? 11.966 17.111 1.214 1.00 94.06 726 THR A N 1
ATOM 5593 C CA . THR A 1 726 ? 11.530 17.202 2.617 1.00 94.06 726 THR A CA 1
ATOM 5594 C C . THR A 1 726 ? 10.519 18.335 2.827 1.00 94.06 726 THR A C 1
ATOM 5596 O O . THR A 1 726 ? 9.508 18.131 3.500 1.00 94.06 726 THR A O 1
ATOM 5599 N N . ALA A 1 727 ? 10.735 19.502 2.210 1.00 93.69 727 ALA A N 1
ATOM 5600 C CA . ALA A 1 727 ? 9.796 20.623 2.243 1.00 93.69 727 ALA A CA 1
ATOM 5601 C C . ALA A 1 727 ? 8.461 20.278 1.556 1.00 93.69 727 ALA A C 1
ATOM 5603 O O . ALA A 1 727 ? 7.393 20.511 2.124 1.00 93.69 727 ALA A O 1
ATOM 5604 N N . GLY A 1 728 ? 8.509 19.651 0.376 1.00 93.25 728 GLY A N 1
ATOM 5605 C CA . GLY A 1 728 ? 7.322 19.195 -0.348 1.00 93.25 728 GLY A CA 1
ATOM 5606 C C . GLY A 1 728 ? 6.529 18.126 0.415 1.00 93.25 728 GLY A C 1
ATOM 5607 O O . GLY A 1 728 ? 5.304 18.205 0.490 1.00 93.25 728 GLY A O 1
ATOM 5608 N N . MET A 1 729 ? 7.214 17.181 1.066 1.00 95.06 729 MET A N 1
ATOM 5609 C CA . MET A 1 729 ? 6.590 16.191 1.951 1.00 95.06 729 MET A CA 1
ATOM 5610 C C . MET A 1 729 ? 5.921 16.846 3.166 1.00 95.06 729 MET A C 1
ATOM 5612 O O . MET A 1 729 ? 4.788 16.504 3.507 1.00 95.06 729 MET A O 1
ATOM 5616 N N . ALA A 1 730 ? 6.587 17.811 3.807 1.00 95.94 730 ALA A N 1
ATOM 5617 C CA . ALA A 1 730 ? 6.028 18.551 4.935 1.00 95.94 730 ALA A CA 1
ATOM 5618 C C . ALA A 1 730 ? 4.781 19.358 4.528 1.00 95.94 730 ALA A C 1
ATOM 5620 O O . ALA A 1 730 ? 3.775 19.326 5.238 1.00 95.94 730 ALA A O 1
ATOM 5621 N N . ALA A 1 731 ? 4.803 20.009 3.361 1.00 94.56 731 ALA A N 1
ATOM 5622 C CA . ALA A 1 731 ? 3.651 20.719 2.807 1.00 94.56 731 ALA A CA 1
ATOM 5623 C C . ALA A 1 731 ? 2.481 19.767 2.489 1.00 94.56 731 ALA A C 1
ATOM 5625 O O . ALA A 1 731 ? 1.348 20.026 2.899 1.00 94.56 731 ALA A O 1
ATOM 5626 N N . MET A 1 732 ? 2.748 18.633 1.833 1.00 93.81 732 MET A N 1
ATOM 5627 C CA . MET A 1 732 ? 1.734 17.620 1.502 1.00 93.81 732 MET A CA 1
ATOM 5628 C C . MET A 1 732 ? 1.152 16.911 2.734 1.00 93.81 732 MET A C 1
ATOM 5630 O O . MET A 1 732 ? 0.004 16.477 2.696 1.00 93.81 732 MET A O 1
ATOM 5634 N N . LEU A 1 733 ? 1.888 16.846 3.849 1.00 96.06 733 LEU A N 1
ATOM 5635 C CA . LEU A 1 733 ? 1.354 16.437 5.153 1.00 96.06 733 LEU A CA 1
ATOM 5636 C C . LEU A 1 733 ? 0.505 17.534 5.812 1.00 96.06 733 LEU A C 1
ATOM 5638 O O . LEU A 1 733 ? -0.558 17.242 6.361 1.00 96.06 733 LEU A O 1
ATOM 5642 N N . ALA A 1 734 ? 0.957 18.789 5.770 1.00 97.06 734 ALA A N 1
ATOM 5643 C CA . ALA A 1 734 ? 0.292 19.906 6.436 1.00 97.06 734 ALA A CA 1
ATOM 5644 C C . ALA A 1 734 ? -1.041 20.289 5.772 1.00 97.06 734 ALA A C 1
ATOM 5646 O O . ALA A 1 734 ? -2.031 20.496 6.475 1.00 97.06 734 ALA A O 1
ATOM 5647 N N . VAL A 1 735 ? -1.097 20.357 4.436 1.00 96.31 735 VAL A N 1
ATOM 5648 C CA . VAL A 1 735 ? -2.270 20.857 3.697 1.00 96.31 735 VAL A CA 1
ATOM 5649 C C . VAL A 1 735 ? -3.553 20.066 4.012 1.00 96.31 735 VAL A C 1
ATOM 5651 O O . VAL A 1 735 ? -4.526 20.704 4.417 1.00 96.31 735 VAL A O 1
ATOM 5654 N N . PRO A 1 736 ? -3.605 18.718 3.954 1.00 96.19 736 PRO A N 1
ATOM 5655 C CA . PRO A 1 736 ? -4.818 17.971 4.301 1.00 96.19 736 PRO A CA 1
ATOM 5656 C C . PRO A 1 736 ? -5.237 18.125 5.770 1.00 96.19 736 PRO A C 1
ATOM 5658 O O . PRO A 1 736 ? -6.431 18.132 6.067 1.00 96.19 736 PRO A O 1
ATOM 5661 N N . ILE A 1 737 ? -4.281 18.300 6.693 1.00 97.00 737 ILE A N 1
ATOM 5662 C CA . ILE A 1 737 ? -4.564 18.547 8.116 1.00 97.00 737 ILE A CA 1
ATOM 5663 C C . ILE A 1 737 ? -5.193 19.934 8.305 1.00 97.00 737 ILE A C 1
ATOM 5665 O O . ILE A 1 737 ? -6.203 20.055 9.001 1.00 97.00 737 ILE A O 1
ATOM 5669 N N . LEU A 1 738 ? -4.638 20.964 7.660 1.00 97.75 738 LEU A N 1
ATOM 5670 C CA . LEU A 1 738 ? -5.149 22.337 7.704 1.00 97.75 738 LEU A CA 1
ATOM 5671 C C . LEU A 1 738 ? -6.526 22.455 7.036 1.00 97.75 738 LEU A C 1
ATOM 5673 O O . LEU A 1 738 ? -7.433 23.044 7.620 1.00 97.75 738 LEU A O 1
ATOM 5677 N N . VAL A 1 739 ? -6.720 21.831 5.869 1.00 97.50 739 VAL A N 1
ATOM 5678 C CA . VAL A 1 739 ? -8.017 21.778 5.172 1.00 97.50 739 VAL A CA 1
ATOM 5679 C C . VAL A 1 739 ? -9.061 21.051 6.022 1.00 97.50 739 VAL A C 1
ATOM 5681 O O . VAL A 1 739 ? -10.151 21.576 6.230 1.00 97.50 739 VAL A O 1
ATOM 5684 N N . PHE A 1 740 ? -8.744 19.881 6.585 1.00 97.88 740 PHE A N 1
ATOM 5685 C CA . PHE A 1 740 ? -9.695 19.151 7.429 1.00 97.88 740 PHE A CA 1
ATOM 5686 C C . PHE A 1 740 ? -10.017 19.896 8.740 1.00 97.88 740 PHE A C 1
ATOM 5688 O O . PHE A 1 740 ? -11.162 19.879 9.200 1.00 97.88 740 PHE A O 1
ATOM 5695 N N . TRP A 1 741 ? -9.052 20.626 9.313 1.00 98.25 741 TRP A N 1
ATOM 5696 C CA . TRP A 1 741 ? -9.298 21.526 10.444 1.00 98.25 741 TRP A CA 1
ATOM 5697 C C . TRP A 1 741 ? -10.199 22.711 10.058 1.00 98.25 741 TRP A C 1
ATOM 5699 O O . TRP A 1 741 ? -11.150 23.007 10.782 1.00 98.25 741 TRP A O 1
ATOM 5709 N N . LEU A 1 742 ? -9.978 23.335 8.897 1.00 98.25 742 LEU A N 1
ATOM 5710 C CA . LEU A 1 742 ? -10.835 24.396 8.359 1.00 98.25 742 LEU A CA 1
ATOM 5711 C C . LEU A 1 742 ? -12.272 23.902 8.126 1.00 98.25 742 LEU A C 1
ATOM 5713 O O . LEU A 1 742 ? -13.218 24.563 8.551 1.00 98.25 742 LEU A O 1
ATOM 5717 N N . LEU A 1 743 ? -12.457 22.705 7.562 1.00 98.19 743 LEU A N 1
ATOM 5718 C CA . LEU A 1 743 ? -13.780 22.082 7.428 1.00 98.19 743 LEU A CA 1
ATOM 5719 C C . LEU A 1 743 ? -14.448 21.847 8.794 1.00 98.19 743 LEU A C 1
ATOM 5721 O O . LEU A 1 743 ? -15.661 22.025 8.918 1.00 98.19 743 LEU A O 1
ATOM 5725 N N . CYS A 1 744 ? -13.685 21.515 9.843 1.00 98.00 744 CYS A N 1
ATOM 5726 C CA . CYS A 1 744 ? -14.202 21.426 11.215 1.00 98.00 744 CYS A CA 1
ATOM 5727 C C . CYS A 1 744 ? -14.588 22.799 11.801 1.00 98.00 744 CYS A C 1
ATOM 5729 O O . CYS A 1 744 ? -15.560 22.881 12.555 1.00 98.00 744 CYS A O 1
ATOM 5731 N N . LEU A 1 745 ? -13.876 23.878 11.457 1.00 98.06 745 LEU A N 1
ATOM 5732 C CA . LEU A 1 745 ? -14.235 25.247 11.850 1.00 98.06 745 LEU A CA 1
ATOM 5733 C C . LEU A 1 745 ? -15.514 25.719 11.140 1.00 98.06 745 LEU A C 1
ATOM 5735 O O . LEU A 1 745 ? -16.436 26.181 11.811 1.00 98.06 745 LEU A O 1
ATOM 5739 N N . ILE A 1 746 ? -15.617 25.513 9.823 1.00 97.94 746 ILE A N 1
ATOM 5740 C CA . ILE A 1 746 ? -16.826 25.798 9.026 1.00 97.94 746 ILE A CA 1
ATOM 5741 C C . ILE A 1 746 ? -18.020 25.009 9.580 1.00 97.94 746 ILE A C 1
ATOM 5743 O O . ILE A 1 746 ? -19.079 25.575 9.840 1.00 97.94 746 ILE A O 1
ATOM 5747 N N . THR A 1 747 ? -17.834 23.716 9.859 1.00 97.50 747 THR A N 1
ATOM 5748 C CA . THR A 1 747 ? -18.867 22.856 10.458 1.00 97.50 747 THR A CA 1
ATOM 5749 C C . THR A 1 747 ? -19.343 23.374 11.818 1.00 97.50 747 THR A C 1
ATOM 5751 O O . THR A 1 747 ? -20.544 23.375 12.095 1.00 97.50 747 THR A O 1
ATOM 5754 N N . ARG A 1 748 ? -18.433 23.869 12.669 1.00 97.12 748 ARG A N 1
ATOM 5755 C CA . ARG A 1 748 ? -18.805 24.520 13.935 1.00 97.12 748 ARG A CA 1
ATOM 5756 C C . ARG A 1 748 ? -19.613 25.802 13.690 1.00 97.12 748 ARG A C 1
ATOM 5758 O O . ARG A 1 748 ? -20.627 25.999 14.351 1.00 97.12 748 ARG A O 1
ATOM 5765 N N . GLY A 1 749 ? -19.196 26.635 12.735 1.00 95.88 749 GLY A N 1
ATOM 5766 C CA . GLY A 1 749 ? -19.886 27.881 12.376 1.00 95.88 749 GLY A CA 1
ATOM 5767 C C . GLY A 1 749 ? -21.303 27.674 11.828 1.00 95.88 749 GLY A C 1
ATOM 5768 O O . GLY A 1 749 ? -22.198 28.444 12.161 1.00 95.88 749 GLY A O 1
ATOM 5769 N N . LEU A 1 750 ? -21.525 26.606 11.052 1.00 95.88 750 LEU A N 1
ATOM 5770 C CA . LEU A 1 750 ? -22.837 26.251 10.489 1.00 95.88 750 LEU A CA 1
ATOM 5771 C C . LEU A 1 750 ? -23.781 25.558 11.485 1.00 95.88 750 LEU A C 1
ATOM 5773 O O . LEU A 1 750 ? -24.996 25.625 11.319 1.00 95.88 750 LEU A O 1
ATOM 5777 N N . THR A 1 751 ? -23.250 24.857 12.492 1.00 95.69 751 THR A N 1
ATOM 5778 C CA . THR A 1 751 ? -24.068 24.103 13.467 1.00 95.69 751 THR A CA 1
ATOM 5779 C C . THR A 1 751 ? -24.351 24.866 14.758 1.00 95.69 751 THR A C 1
ATOM 5781 O O . THR A 1 751 ? -25.357 24.585 15.406 1.00 95.69 751 THR A O 1
ATOM 5784 N N . GLN A 1 752 ? -23.471 25.809 15.119 1.00 92.06 752 GLN A N 1
ATOM 5785 C CA . GLN A 1 752 ? -23.581 26.744 16.248 1.00 92.06 752 GLN A CA 1
ATOM 5786 C C . GLN A 1 752 ? -23.775 26.104 17.641 1.00 92.06 752 GLN A C 1
ATOM 5788 O O . GLN A 1 752 ? -24.078 26.799 18.606 1.00 92.06 752 GLN A O 1
ATOM 5793 N N . ASP A 1 753 ? -23.535 24.797 17.786 1.00 91.56 753 ASP A N 1
ATOM 5794 C CA . ASP A 1 753 ? -23.652 24.090 19.067 1.00 91.56 753 ASP A CA 1
ATOM 5795 C C . ASP A 1 753 ? -22.394 24.290 19.946 1.00 91.56 753 ASP A C 1
ATOM 5797 O O . ASP A 1 753 ? -21.310 23.805 19.588 1.00 91.56 753 ASP A O 1
ATOM 5801 N N . PRO A 1 754 ? -22.493 24.942 21.125 1.00 88.69 754 PRO A N 1
ATOM 5802 C CA . PRO A 1 754 ? -21.358 25.094 22.038 1.00 88.69 754 PRO A CA 1
ATOM 5803 C C . PRO A 1 754 ? -20.842 23.751 22.587 1.00 88.69 754 PRO A C 1
ATOM 5805 O O . PRO A 1 754 ? -19.663 23.639 22.927 1.00 88.69 754 PRO A O 1
ATOM 5808 N N . ASN A 1 755 ? -21.675 22.704 22.614 1.00 92.19 755 ASN A N 1
ATOM 5809 C CA . ASN A 1 755 ? -21.324 21.371 23.112 1.00 92.19 755 ASN A CA 1
ATOM 5810 C C . ASN A 1 755 ? -20.463 20.561 22.123 1.00 92.19 755 ASN A C 1
ATOM 5812 O O . ASN A 1 755 ? -19.990 19.463 22.456 1.00 92.19 755 ASN A O 1
ATOM 5816 N N . VAL A 1 756 ? -20.249 21.060 20.898 1.00 94.75 756 VAL A N 1
ATOM 5817 C CA . VAL A 1 756 ? -19.487 20.380 19.838 1.00 94.75 756 VAL A CA 1
ATOM 5818 C C . VAL A 1 756 ? -18.360 21.285 19.298 1.00 94.75 756 VAL A C 1
ATOM 5820 O O . VAL A 1 756 ? -18.432 21.808 18.188 1.00 94.75 756 VAL A O 1
ATOM 5823 N N . PRO A 1 757 ? -17.265 21.479 20.065 1.00 96.00 757 PRO A N 1
ATOM 5824 C CA . PRO A 1 757 ? -16.115 22.264 19.612 1.00 96.00 757 PRO A CA 1
ATOM 5825 C C . PRO A 1 757 ? -15.381 21.594 18.438 1.00 96.00 757 PRO A C 1
ATOM 5827 O O . PRO A 1 757 ? -15.378 20.370 18.309 1.00 96.00 757 PRO A O 1
ATOM 5830 N N . ALA A 1 758 ? -14.653 22.378 17.635 1.00 96.44 758 ALA A N 1
ATOM 5831 C CA . ALA A 1 758 ? -13.950 21.898 16.433 1.00 96.44 758 ALA A CA 1
ATOM 5832 C C . ALA A 1 758 ? -12.989 20.717 16.690 1.00 96.44 758 ALA A C 1
ATOM 5834 O O . ALA A 1 758 ? -12.911 19.794 15.885 1.00 96.44 758 ALA A O 1
ATOM 5835 N N . LYS A 1 759 ? -12.346 20.663 17.866 1.00 96.69 759 LYS A N 1
ATOM 5836 C CA . LYS A 1 759 ? -11.531 19.511 18.295 1.00 96.69 759 LYS A CA 1
ATOM 5837 C C . LYS A 1 759 ? -12.346 18.212 18.418 1.00 96.69 759 LYS A C 1
ATOM 5839 O O . LYS A 1 759 ? -11.834 17.145 18.099 1.00 96.69 759 LYS A O 1
ATOM 5844 N N . LYS A 1 760 ? -13.608 18.281 18.858 1.00 96.00 760 LYS A N 1
ATOM 5845 C CA . LYS A 1 760 ? -14.535 17.135 18.926 1.00 96.00 760 LYS A CA 1
ATOM 5846 C C . LYS A 1 760 ? -14.990 16.728 17.520 1.00 96.00 760 LYS A C 1
ATOM 5848 O O . LYS A 1 760 ? -15.029 15.535 17.246 1.00 96.00 760 LYS A O 1
ATOM 5853 N N . LEU A 1 761 ? -15.229 17.684 16.617 1.00 96.88 761 LEU A N 1
ATOM 5854 C CA . LEU A 1 761 ? -15.504 17.398 15.200 1.00 96.88 761 LEU A CA 1
ATOM 5855 C C . LEU A 1 761 ? -14.339 16.643 14.546 1.00 96.88 761 LEU A C 1
ATOM 5857 O O . LEU A 1 761 ? -14.544 15.528 14.074 1.00 96.88 761 LEU A O 1
ATOM 5861 N N . PHE A 1 762 ? -13.117 17.180 14.629 1.00 97.56 762 PHE A N 1
ATOM 5862 C CA . PHE A 1 762 ? -11.903 16.559 14.085 1.00 97.56 762 PHE A CA 1
ATOM 5863 C C . PHE A 1 762 ? -11.730 15.112 14.571 1.00 97.56 762 PHE A C 1
ATOM 5865 O O . PHE A 1 762 ? -11.578 14.197 13.766 1.00 97.56 762 PHE A O 1
ATOM 5872 N N . LEU A 1 763 ? -11.821 14.885 15.889 1.00 96.56 763 LEU A N 1
ATOM 5873 C CA . LEU A 1 763 ? -11.646 13.558 16.493 1.00 96.56 763 LEU A CA 1
ATOM 5874 C C . LEU A 1 763 ? -12.682 12.525 16.031 1.00 96.56 763 LEU A C 1
ATOM 5876 O O . LEU A 1 763 ? -12.366 11.344 15.932 1.00 96.56 763 LEU A O 1
ATOM 5880 N N . TYR A 1 764 ? -13.927 12.935 15.789 1.00 95.50 764 TYR A N 1
ATOM 5881 C CA . TYR A 1 764 ? -14.985 12.004 15.396 1.00 95.50 764 TYR A CA 1
ATOM 5882 C C . TYR A 1 764 ? -15.053 11.804 13.876 1.00 95.50 764 TYR A C 1
ATOM 5884 O O . TYR A 1 764 ? -15.199 10.667 13.428 1.00 95.50 764 TYR A O 1
ATOM 5892 N N . PHE A 1 765 ? -14.914 12.866 13.076 1.00 96.81 765 PHE A N 1
ATOM 5893 C CA . PHE A 1 765 ? -14.975 12.769 11.615 1.00 96.81 765 PHE A CA 1
ATOM 5894 C C . PHE A 1 765 ? -13.699 12.185 10.990 1.00 96.81 765 PHE A C 1
ATOM 5896 O O . PHE A 1 765 ? -13.800 11.579 9.926 1.00 96.81 765 PHE A O 1
ATOM 5903 N N . ALA A 1 766 ? -12.528 12.249 11.638 1.00 96.88 766 ALA A N 1
ATOM 5904 C CA . ALA A 1 766 ? -11.300 11.652 11.095 1.00 96.88 766 ALA A CA 1
ATOM 5905 C C . ALA A 1 766 ? -11.445 10.145 10.782 1.00 96.88 766 ALA A C 1
ATOM 5907 O O . ALA A 1 766 ? -10.952 9.671 9.761 1.00 96.88 766 ALA A O 1
ATOM 5908 N N . TYR A 1 767 ? -12.205 9.394 11.590 1.00 95.38 767 TYR A N 1
ATOM 5909 C CA . TYR A 1 767 ? -12.473 7.967 11.342 1.00 95.38 767 TYR A CA 1
ATOM 5910 C C . TYR A 1 767 ? -13.341 7.718 10.093 1.00 95.38 767 TYR A C 1
ATOM 5912 O O . TYR A 1 767 ? -13.316 6.615 9.549 1.00 95.38 767 TYR A O 1
ATOM 5920 N N . SER A 1 768 ? -14.071 8.726 9.597 1.00 95.69 768 SER A N 1
ATOM 5921 C CA . SER A 1 768 ? -14.817 8.642 8.331 1.00 95.69 768 SER A CA 1
ATOM 5922 C C . SER A 1 768 ? -13.930 8.799 7.088 1.00 95.69 768 SER A C 1
ATOM 5924 O O . SER A 1 768 ? -14.326 8.379 6.007 1.00 95.69 768 SER A O 1
ATOM 5926 N N . LEU A 1 769 ? -12.700 9.307 7.239 1.00 96.00 769 LEU A N 1
ATOM 5927 C CA . LEU A 1 769 ? -11.700 9.361 6.164 1.00 96.00 769 LEU A CA 1
ATOM 5928 C C . LEU A 1 769 ? -10.968 8.020 5.969 1.00 96.00 769 LEU A C 1
ATOM 5930 O O . LEU A 1 769 ? -10.353 7.800 4.930 1.00 96.00 769 LEU A O 1
ATOM 5934 N N . LEU A 1 770 ? -11.041 7.099 6.940 1.00 95.25 770 LEU A N 1
ATOM 5935 C CA . LEU A 1 770 ? -10.298 5.833 6.908 1.00 95.25 770 LEU A CA 1
ATOM 5936 C C . LEU A 1 770 ? -10.651 4.891 5.744 1.00 95.25 770 LEU A C 1
ATOM 5938 O O . LEU A 1 770 ? -9.716 4.308 5.197 1.00 95.25 770 LEU A O 1
ATOM 5942 N N . PRO A 1 771 ? -11.922 4.726 5.319 1.00 96.81 771 PRO A N 1
ATOM 5943 C CA . PRO A 1 771 ? -12.225 3.977 4.104 1.00 96.81 771 PRO A CA 1
ATOM 5944 C C . PRO A 1 771 ? -11.700 4.697 2.860 1.00 96.81 771 PRO A C 1
ATOM 5946 O O . PRO A 1 771 ? -11.130 4.052 1.991 1.00 96.81 771 PRO A O 1
ATOM 5949 N N . VAL A 1 772 ? -11.832 6.025 2.790 1.00 96.62 772 VAL A N 1
ATOM 5950 C CA . VAL A 1 772 ? -11.365 6.823 1.645 1.00 96.62 772 VAL A CA 1
ATOM 5951 C C . VAL A 1 772 ? -9.851 6.652 1.459 1.00 96.62 772 VAL A C 1
ATOM 5953 O O . VAL A 1 772 ? -9.404 6.297 0.371 1.00 96.62 772 VAL A O 1
ATOM 5956 N N . ALA A 1 773 ? -9.076 6.770 2.543 1.00 96.81 773 ALA A N 1
ATOM 5957 C CA . ALA A 1 773 ? -7.637 6.507 2.550 1.00 96.81 773 ALA A CA 1
ATOM 5958 C C . ALA A 1 773 ? -7.300 5.043 2.205 1.00 96.81 773 ALA A C 1
ATOM 5960 O O . ALA A 1 773 ? -6.466 4.802 1.337 1.00 96.81 773 ALA A O 1
ATOM 5961 N N . LEU A 1 774 ? -7.968 4.061 2.829 1.00 97.31 774 LEU A N 1
ATOM 5962 C CA . LEU A 1 774 ? -7.735 2.631 2.574 1.00 97.31 774 LEU A CA 1
ATOM 5963 C C . LEU A 1 774 ? -7.961 2.265 1.103 1.00 97.31 774 LEU A C 1
ATOM 5965 O O . LEU A 1 774 ? -7.127 1.598 0.496 1.00 97.31 774 LEU A O 1
ATOM 5969 N N . PHE A 1 775 ? -9.082 2.689 0.525 1.00 98.06 775 PHE A N 1
ATOM 5970 C CA . PHE A 1 775 ? -9.445 2.323 -0.838 1.00 98.06 775 PHE A CA 1
ATOM 5971 C C . PHE A 1 775 ? -8.678 3.108 -1.898 1.00 98.06 775 PHE A C 1
ATOM 5973 O O . PHE A 1 775 ? -8.336 2.529 -2.925 1.00 98.06 775 PHE A O 1
ATOM 5980 N N . TYR A 1 776 ? -8.311 4.365 -1.644 1.00 97.06 776 TYR A N 1
ATOM 5981 C CA . TYR A 1 776 ? -7.351 5.049 -2.507 1.00 97.06 776 TYR A CA 1
ATOM 5982 C C . TYR A 1 776 ? -5.958 4.390 -2.441 1.00 97.06 776 TYR A C 1
ATOM 5984 O O . TYR A 1 776 ? -5.318 4.201 -3.473 1.00 97.06 776 TYR A O 1
ATOM 5992 N N . HIS A 1 777 ? -5.525 3.923 -1.264 1.00 96.31 777 HIS A N 1
ATOM 5993 C CA . HIS A 1 777 ? -4.265 3.185 -1.113 1.00 96.31 777 HIS A CA 1
ATOM 5994 C C . HIS A 1 777 ? -4.287 1.826 -1.834 1.00 96.31 777 HIS A C 1
ATOM 5996 O O . HIS A 1 777 ? -3.269 1.416 -2.392 1.00 96.31 777 HIS A O 1
ATOM 6002 N N . LEU A 1 778 ? -5.446 1.157 -1.890 1.00 96.62 778 LEU A N 1
ATOM 6003 C CA . LEU A 1 778 ? -5.673 -0.025 -2.732 1.00 96.62 778 LEU A CA 1
ATOM 6004 C C . LEU A 1 778 ? -5.669 0.321 -4.229 1.00 96.62 778 LEU A C 1
ATOM 6006 O O . LEU A 1 778 ? -5.059 -0.406 -5.004 1.00 96.62 778 LEU A O 1
ATOM 6010 N N . ALA A 1 779 ? -6.295 1.429 -4.641 1.00 96.44 779 ALA A N 1
ATOM 6011 C CA . ALA A 1 779 ? -6.330 1.875 -6.036 1.00 96.44 779 ALA A CA 1
ATOM 6012 C C . ALA A 1 779 ? -4.929 2.213 -6.574 1.00 96.44 779 ALA A C 1
ATOM 6014 O O . ALA A 1 779 ? -4.529 1.714 -7.626 1.00 96.44 779 ALA A O 1
ATOM 6015 N N . HIS A 1 780 ? -4.148 2.995 -5.830 1.00 93.38 780 HIS A N 1
ATOM 6016 C CA . HIS A 1 780 ? -2.770 3.313 -6.196 1.00 93.38 780 HIS A CA 1
ATOM 6017 C C . HIS A 1 780 ? -1.905 2.040 -6.302 1.00 93.38 780 HIS A C 1
ATOM 6019 O O . HIS A 1 780 ? -1.274 1.795 -7.329 1.00 93.38 780 HIS A O 1
ATOM 6025 N N . ASN A 1 781 ? -1.942 1.163 -5.290 1.00 93.31 781 ASN A N 1
ATOM 6026 C CA . ASN A 1 781 ? -1.143 -0.067 -5.300 1.00 93.31 781 ASN A CA 1
ATOM 6027 C C . ASN A 1 781 ? -1.662 -1.161 -6.251 1.00 93.31 781 ASN A C 1
ATOM 6029 O O . ASN A 1 781 ? -0.923 -2.108 -6.513 1.00 93.31 781 ASN A O 1
ATOM 6033 N N . ALA A 1 782 ? -2.882 -1.062 -6.792 1.00 92.75 782 ALA A N 1
ATOM 6034 C CA . ALA A 1 782 ? -3.403 -2.039 -7.752 1.00 92.75 782 ALA A CA 1
ATOM 6035 C C . ALA A 1 782 ? -2.536 -2.112 -9.018 1.00 92.75 782 ALA A C 1
ATOM 6037 O O . ALA A 1 782 ? -2.261 -3.210 -9.500 1.00 92.75 782 ALA A O 1
ATOM 6038 N N . MET A 1 783 ? -2.053 -0.969 -9.520 1.00 87.56 783 MET A N 1
ATOM 6039 C CA . MET A 1 783 ? -1.185 -0.946 -10.699 1.00 87.56 783 MET A CA 1
ATOM 6040 C C . MET A 1 783 ? 0.158 -1.628 -10.402 1.00 87.56 783 MET A C 1
ATOM 6042 O O . MET A 1 783 ? 0.542 -2.539 -11.129 1.00 87.56 783 MET A O 1
ATOM 6046 N N . HIS A 1 784 ? 0.823 -1.292 -9.288 1.00 86.69 784 HIS A N 1
ATOM 6047 C CA . HIS A 1 784 ? 2.058 -1.975 -8.883 1.00 86.69 784 HIS A CA 1
ATOM 6048 C C . HIS A 1 784 ? 1.843 -3.488 -8.679 1.00 86.69 784 HIS A C 1
ATOM 6050 O O . HIS A 1 784 ? 2.588 -4.294 -9.228 1.00 86.69 784 HIS A O 1
ATOM 6056 N N . PHE A 1 785 ? 0.797 -3.900 -7.956 1.00 89.81 785 PHE A N 1
ATOM 6057 C CA . PHE A 1 785 ? 0.574 -5.312 -7.633 1.00 89.81 785 PHE A CA 1
ATOM 6058 C C . PHE A 1 785 ? 0.240 -6.170 -8.863 1.00 89.81 785 PHE A C 1
ATOM 6060 O O . PHE A 1 785 ? 0.798 -7.254 -9.018 1.00 89.81 785 PHE A O 1
ATOM 6067 N N . PHE A 1 786 ? -0.642 -5.697 -9.752 1.00 89.56 786 PHE A N 1
ATOM 6068 C CA . PHE A 1 786 ? -1.088 -6.484 -10.908 1.00 89.56 786 PHE A CA 1
ATOM 6069 C C . PHE A 1 786 ? -0.213 -6.308 -12.159 1.00 89.56 786 PHE A C 1
ATOM 6071 O O . PHE A 1 786 ? -0.091 -7.264 -12.925 1.00 89.56 786 PHE A O 1
ATOM 6078 N N . MET A 1 787 ? 0.436 -5.152 -12.361 1.00 82.75 787 MET A N 1
ATOM 6079 C CA . MET A 1 787 ? 1.386 -4.965 -13.468 1.00 82.75 787 MET A CA 1
ATOM 6080 C C . MET A 1 787 ? 2.794 -5.434 -13.089 1.00 82.75 787 MET A C 1
ATOM 6082 O O . MET A 1 787 ? 3.334 -6.302 -13.762 1.00 82.75 787 MET A O 1
ATOM 6086 N N . GLU A 1 788 ? 3.412 -4.918 -12.021 1.00 82.31 788 GLU A N 1
ATOM 6087 C CA . GLU A 1 788 ? 4.806 -5.276 -11.682 1.00 82.31 788 GLU A CA 1
ATOM 6088 C C . GLU A 1 788 ? 4.924 -6.670 -11.052 1.00 82.31 788 GLU A C 1
ATOM 6090 O O . GLU A 1 788 ? 5.993 -7.279 -11.103 1.00 82.31 788 GLU A O 1
ATOM 6095 N N . GLY A 1 789 ? 3.837 -7.200 -10.474 1.00 84.12 789 GLY A N 1
ATOM 6096 C CA . GLY A 1 789 ? 3.839 -8.492 -9.780 1.00 84.12 789 GLY A CA 1
ATOM 6097 C C . GLY A 1 789 ? 4.351 -9.661 -10.630 1.00 84.12 789 GLY A C 1
ATOM 6098 O O . GLY A 1 789 ? 4.918 -10.619 -10.104 1.00 84.12 789 GLY A O 1
ATOM 6099 N N . GLN A 1 790 ? 4.237 -9.541 -11.954 1.00 84.00 790 GLN A N 1
ATOM 6100 C CA . GLN A 1 790 ? 4.742 -10.501 -12.932 1.00 84.00 790 GLN A CA 1
ATOM 6101 C C . GLN A 1 790 ? 6.274 -10.705 -12.873 1.00 84.00 790 GLN A C 1
ATOM 6103 O O . GLN A 1 790 ? 6.756 -11.807 -13.140 1.00 84.00 790 GLN A O 1
ATOM 6108 N N . TYR A 1 791 ? 7.051 -9.688 -12.464 1.00 81.62 791 TYR A N 1
ATOM 6109 C CA . TYR A 1 791 ? 8.517 -9.769 -12.364 1.00 81.62 791 TYR A CA 1
ATOM 6110 C C . TYR A 1 791 ? 9.000 -10.732 -11.273 1.00 81.62 791 TYR A C 1
ATOM 6112 O O . TYR A 1 791 ? 10.150 -11.171 -11.302 1.00 81.62 791 TYR A O 1
ATOM 6120 N N . LEU A 1 792 ? 8.124 -11.117 -10.340 1.00 87.56 792 LEU A N 1
ATOM 6121 C CA . LEU A 1 792 ? 8.426 -12.141 -9.345 1.00 87.56 792 LEU A CA 1
ATOM 6122 C C . LEU A 1 792 ? 8.764 -13.495 -9.999 1.00 87.56 792 LEU A C 1
ATOM 6124 O O . LEU A 1 792 ? 9.616 -14.216 -9.491 1.00 87.56 792 LEU A O 1
ATOM 6128 N N . VAL A 1 793 ? 8.149 -13.834 -11.138 1.00 87.94 793 VAL A N 1
ATOM 6129 C CA . VAL A 1 793 ? 8.315 -15.142 -11.801 1.00 87.94 793 VAL A CA 1
ATOM 6130 C C . VAL A 1 793 ? 9.759 -15.410 -12.266 1.00 87.94 793 VAL A C 1
ATOM 6132 O O . VAL A 1 793 ? 10.285 -16.470 -11.916 1.00 87.94 793 VAL A O 1
ATOM 6135 N N . PRO A 1 794 ? 10.446 -14.510 -13.003 1.00 85.44 794 PRO A N 1
ATOM 6136 C CA . PRO A 1 794 ? 11.866 -14.692 -13.310 1.00 85.44 794 PRO A CA 1
ATOM 6137 C C . PRO A 1 794 ? 12.777 -14.497 -12.087 1.00 85.44 794 PRO A C 1
ATOM 6139 O O . PRO A 1 794 ? 13.751 -15.238 -11.941 1.00 85.44 794 PRO A O 1
ATOM 6142 N N . LEU A 1 795 ? 12.457 -13.568 -11.175 1.00 88.56 795 LEU A N 1
ATOM 6143 C CA . LEU A 1 795 ? 13.274 -13.313 -9.978 1.00 88.56 795 LEU A CA 1
ATOM 6144 C C . LEU A 1 795 ? 13.250 -14.468 -8.964 1.00 88.56 795 LEU A C 1
ATOM 6146 O O . LEU A 1 795 ? 14.218 -14.639 -8.235 1.00 88.56 795 LEU A O 1
ATOM 6150 N N . LEU A 1 796 ? 12.210 -15.307 -8.931 1.00 90.94 796 LEU A N 1
ATOM 6151 C CA . LEU A 1 796 ? 12.224 -16.539 -8.131 1.00 90.94 796 LEU A CA 1
ATOM 6152 C C . LEU A 1 796 ? 13.213 -17.585 -8.672 1.00 90.94 796 LEU A C 1
ATOM 6154 O O . LEU A 1 796 ? 13.755 -18.358 -7.887 1.00 90.94 796 LEU A O 1
ATOM 6158 N N . SER A 1 797 ? 13.488 -17.597 -9.981 1.00 90.25 797 SER A N 1
ATOM 6159 C CA . SER A 1 797 ? 14.515 -18.470 -10.573 1.00 90.25 797 SER A CA 1
ATOM 6160 C C . SER A 1 797 ? 15.931 -17.898 -10.478 1.00 90.25 797 SER A C 1
ATOM 6162 O O . SER A 1 797 ? 16.867 -18.679 -10.307 1.00 90.25 797 SER A O 1
ATOM 6164 N N . ASN A 1 798 ? 16.087 -16.568 -10.546 1.00 90.25 798 ASN A N 1
ATOM 6165 C CA . ASN A 1 798 ? 17.372 -15.868 -10.415 1.00 90.25 798 ASN A CA 1
ATOM 6166 C C . ASN A 1 798 ? 17.398 -14.876 -9.222 1.00 90.25 798 ASN A C 1
ATOM 6168 O O . ASN A 1 798 ? 17.570 -13.671 -9.426 1.00 90.25 798 ASN A O 1
ATOM 6172 N N . PRO A 1 799 ? 17.212 -15.327 -7.965 1.00 90.88 799 PRO A N 1
ATOM 6173 C CA . PRO A 1 799 ? 16.941 -14.424 -6.837 1.00 90.88 799 PRO A CA 1
ATOM 6174 C C . PRO A 1 799 ? 18.123 -13.550 -6.408 1.00 90.88 799 PRO A C 1
ATOM 6176 O O . PRO A 1 799 ? 17.920 -12.506 -5.786 1.00 90.88 799 PRO A O 1
ATOM 6179 N N . LEU A 1 800 ? 19.343 -13.974 -6.747 1.00 91.25 800 LEU A N 1
ATOM 6180 C CA . LEU A 1 800 ? 20.596 -13.273 -6.461 1.00 91.25 800 LEU A CA 1
ATOM 6181 C C . LEU A 1 800 ? 21.145 -12.501 -7.674 1.00 91.25 800 LEU A C 1
ATOM 6183 O O . LEU A 1 800 ? 22.231 -11.936 -7.576 1.00 91.25 800 LEU A O 1
ATOM 6187 N N . GLY A 1 801 ? 20.475 -12.547 -8.829 1.00 85.44 801 GLY A N 1
ATOM 6188 C CA . GLY A 1 801 ? 20.965 -11.974 -10.090 1.00 85.44 801 GLY A CA 1
ATOM 6189 C C . GLY A 1 801 ? 22.065 -12.779 -10.793 1.00 85.44 801 GLY A C 1
ATOM 6190 O O . GLY A 1 801 ? 22.238 -12.623 -12.000 1.00 85.44 801 GLY A O 1
ATOM 6191 N N . ALA A 1 802 ? 22.743 -13.686 -10.081 1.00 83.62 802 ALA A N 1
ATOM 6192 C CA . ALA A 1 802 ? 23.932 -14.452 -10.479 1.00 83.62 802 ALA A CA 1
ATOM 6193 C C . ALA A 1 802 ? 23.736 -15.515 -11.594 1.00 83.62 802 ALA A C 1
ATOM 6195 O O . ALA A 1 802 ? 24.376 -16.564 -11.576 1.00 83.62 802 ALA A O 1
ATOM 6196 N N . GLY A 1 803 ? 22.840 -15.276 -12.554 1.00 82.12 803 GLY A N 1
ATOM 6197 C CA . GLY A 1 803 ? 22.563 -16.167 -13.686 1.00 82.12 803 GLY A CA 1
ATOM 6198 C C . GLY A 1 803 ? 21.890 -17.494 -13.316 1.00 82.12 803 GLY A C 1
ATOM 6199 O O . GLY A 1 803 ? 21.800 -18.384 -14.162 1.00 82.12 803 GLY A O 1
ATOM 6200 N N . THR A 1 804 ? 21.420 -17.656 -12.075 1.00 85.00 804 THR A N 1
ATOM 6201 C CA . THR A 1 804 ? 20.762 -18.889 -11.629 1.00 85.00 804 THR A CA 1
ATOM 6202 C C . THR A 1 804 ? 19.381 -19.053 -12.266 1.00 85.00 804 THR A C 1
ATOM 6204 O O . THR A 1 804 ? 18.744 -18.085 -12.679 1.00 85.00 804 THR A O 1
ATOM 6207 N N . ASN A 1 805 ? 18.911 -20.300 -12.380 1.00 89.12 805 ASN A N 1
ATOM 6208 C CA . ASN A 1 805 ? 17.621 -20.606 -13.002 1.00 89.12 805 ASN A CA 1
ATOM 6209 C C . ASN A 1 805 ? 16.857 -21.723 -12.263 1.00 89.12 805 ASN A C 1
ATOM 6211 O O . ASN A 1 805 ? 16.545 -22.761 -12.844 1.00 89.12 805 ASN A O 1
ATOM 6215 N N . TRP A 1 806 ? 16.600 -21.535 -10.963 1.00 89.06 806 TRP A N 1
ATOM 6216 C CA . TRP A 1 806 ? 16.135 -22.590 -10.041 1.00 89.06 806 TRP A CA 1
ATOM 6217 C C . TRP A 1 806 ? 14.844 -23.318 -10.458 1.00 89.06 806 TRP A C 1
ATOM 6219 O O . TRP A 1 806 ? 14.690 -24.490 -10.128 1.00 89.06 806 TRP A O 1
ATOM 6229 N N . PHE A 1 807 ? 13.937 -22.658 -11.185 1.00 90.38 807 PHE A N 1
ATOM 6230 C CA . PHE A 1 807 ? 12.665 -23.236 -11.646 1.00 90.38 807 PHE A CA 1
ATOM 6231 C C . PHE A 1 807 ? 12.519 -23.219 -13.178 1.00 90.38 807 PHE A C 1
ATOM 6233 O O . PHE A 1 807 ? 11.415 -23.363 -13.697 1.00 90.38 807 PHE A O 1
ATOM 6240 N N . GLY A 1 808 ? 13.602 -22.969 -13.921 1.00 87.12 808 GLY A N 1
ATOM 6241 C CA . GLY A 1 808 ? 13.565 -22.790 -15.378 1.00 87.12 808 GLY A CA 1
ATOM 6242 C C . GLY A 1 808 ? 13.008 -21.436 -15.855 1.00 87.12 808 GLY A C 1
ATOM 6243 O O . GLY A 1 808 ? 13.112 -21.117 -17.039 1.00 87.12 808 GLY A O 1
ATOM 6244 N N . THR A 1 809 ? 12.456 -20.608 -14.959 1.00 86.75 809 THR A N 1
ATOM 6245 C CA . THR A 1 809 ? 11.677 -19.403 -15.300 1.00 86.75 809 THR A CA 1
ATOM 6246 C C . THR A 1 809 ? 12.479 -18.109 -15.490 1.00 86.75 809 THR A C 1
ATOM 6248 O O . THR A 1 809 ? 11.876 -17.096 -15.833 1.00 86.75 809 THR A O 1
ATOM 6251 N N . ALA A 1 810 ? 13.805 -18.081 -15.302 1.00 80.56 810 ALA A N 1
ATOM 6252 C CA . ALA A 1 810 ? 14.594 -16.833 -15.307 1.00 80.56 810 ALA A CA 1
ATOM 6253 C C . ALA A 1 810 ? 14.504 -16.039 -16.631 1.00 80.56 810 ALA A C 1
ATOM 6255 O O . ALA A 1 810 ? 14.522 -14.803 -16.632 1.00 80.56 810 ALA A O 1
ATOM 6256 N N . ALA A 1 811 ? 14.363 -16.747 -17.756 1.00 76.06 811 ALA A N 1
ATOM 6257 C CA . ALA A 1 811 ? 14.186 -16.160 -19.084 1.00 76.06 811 ALA A CA 1
ATOM 6258 C C . ALA A 1 811 ? 12.729 -15.763 -19.400 1.00 76.06 811 ALA A C 1
ATOM 6260 O O . ALA A 1 811 ? 12.490 -15.070 -20.386 1.00 76.06 811 ALA A O 1
ATOM 6261 N N . LEU A 1 812 ? 11.744 -16.167 -18.585 1.00 77.25 812 LEU A N 1
ATOM 6262 C CA . LEU A 1 812 ? 10.350 -15.813 -18.840 1.00 77.25 812 LEU A CA 1
ATOM 6263 C C . LEU A 1 812 ? 10.128 -14.314 -18.631 1.00 77.25 812 LEU A C 1
ATOM 6265 O O . LEU A 1 812 ? 10.515 -13.729 -17.616 1.00 77.25 812 LEU A O 1
ATOM 6269 N N . ARG A 1 813 ? 9.450 -13.705 -19.600 1.00 73.25 813 ARG A N 1
ATOM 6270 C CA . ARG A 1 813 ? 8.826 -12.387 -19.495 1.00 73.25 813 ARG A CA 1
ATOM 6271 C C . ARG A 1 813 ? 7.326 -12.601 -19.716 1.00 73.25 813 ARG A C 1
ATOM 6273 O O . ARG A 1 813 ? 6.893 -12.604 -20.868 1.00 73.25 813 ARG A O 1
ATOM 6280 N N . PRO A 1 814 ? 6.561 -12.914 -18.648 1.00 73.75 814 PRO A N 1
ATOM 6281 C CA . PRO A 1 814 ? 5.100 -12.977 -18.722 1.00 73.75 814 PRO A CA 1
ATOM 6282 C C . PRO A 1 814 ? 4.487 -11.633 -19.169 1.00 73.75 814 PRO A C 1
ATOM 6284 O O . PRO A 1 814 ? 5.198 -10.684 -19.500 1.00 73.75 814 PRO A O 1
ATOM 6287 N N . GLY A 1 815 ? 3.155 -11.586 -19.219 1.00 72.00 815 GLY A N 1
ATOM 6288 C CA . GLY A 1 815 ? 2.394 -10.336 -19.240 1.00 72.00 815 GLY A CA 1
ATOM 6289 C C . GLY A 1 815 ? 1.867 -9.974 -17.840 1.00 72.00 815 GLY A C 1
ATOM 6290 O O . GLY A 1 815 ? 2.029 -10.758 -16.896 1.00 72.00 815 GLY A O 1
ATOM 6291 N N . PRO A 1 816 ? 1.207 -8.811 -17.687 1.00 77.56 816 PRO A N 1
ATOM 6292 C CA . PRO A 1 816 ? 0.612 -8.399 -16.418 1.00 77.56 816 PRO A CA 1
ATOM 6293 C C . PRO A 1 816 ? -0.513 -9.349 -15.974 1.00 77.56 816 PRO A C 1
ATOM 6295 O O . PRO A 1 816 ? -1.210 -9.941 -16.798 1.00 77.56 816 PRO A O 1
ATOM 6298 N N . LEU A 1 817 ? -0.711 -9.474 -14.657 1.00 84.81 817 LEU A N 1
ATOM 6299 C CA . LEU A 1 817 ? -1.667 -10.414 -14.047 1.00 84.81 817 LEU A CA 1
ATOM 6300 C C . LEU A 1 817 ? -3.133 -10.072 -14.358 1.00 84.81 817 LEU A C 1
ATOM 6302 O O . LEU A 1 817 ? -3.993 -10.948 -14.335 1.00 84.81 817 LEU A O 1
ATOM 6306 N N . LEU A 1 818 ? -3.412 -8.798 -14.635 1.00 87.00 818 LEU A N 1
ATOM 6307 C CA . LEU A 1 818 ? -4.684 -8.285 -15.139 1.00 87.00 818 LEU A CA 1
ATOM 6308 C C . LEU A 1 818 ? -4.387 -7.300 -16.273 1.00 87.00 818 LEU A C 1
ATOM 6310 O O . LEU A 1 818 ? -3.368 -6.611 -16.243 1.00 87.00 818 LEU A O 1
ATOM 6314 N N . SER A 1 819 ? -5.286 -7.185 -17.251 1.00 84.69 819 SER A N 1
ATOM 6315 C CA . SER A 1 819 ? -5.158 -6.149 -18.280 1.00 84.69 819 SER A CA 1
ATOM 6316 C C . SER A 1 819 ? -5.347 -4.754 -17.675 1.00 84.69 819 SER A C 1
ATOM 6318 O O . SER A 1 819 ? -6.148 -4.563 -16.755 1.00 84.69 819 SER A O 1
ATOM 6320 N N . VAL A 1 820 ? -4.646 -3.755 -18.222 1.00 84.19 820 VAL A N 1
ATOM 6321 C CA . VAL A 1 820 ? -4.676 -2.376 -17.701 1.00 84.19 820 VAL A CA 1
ATOM 6322 C C . VAL A 1 820 ? -6.102 -1.804 -17.627 1.00 84.19 820 VAL A C 1
ATOM 6324 O O . VAL A 1 820 ? -6.447 -1.112 -16.675 1.00 84.19 820 VAL A O 1
ATOM 6327 N N . HIS A 1 821 ? -6.983 -2.198 -18.553 1.00 87.12 821 HIS A N 1
ATOM 6328 C CA . HIS A 1 821 ? -8.403 -1.834 -18.544 1.00 87.12 821 HIS A CA 1
ATOM 6329 C C . HIS A 1 821 ? -9.153 -2.334 -17.300 1.00 87.12 821 HIS A C 1
ATOM 6331 O O . HIS A 1 821 ? -9.958 -1.596 -16.732 1.00 87.12 821 HIS A O 1
ATOM 6337 N N . VAL A 1 822 ? -8.887 -3.566 -16.849 1.00 91.62 822 VAL A N 1
ATOM 6338 C CA . VAL A 1 822 ? -9.472 -4.108 -15.611 1.00 91.62 822 VAL A CA 1
ATOM 6339 C C . VAL A 1 822 ? -8.913 -3.367 -14.398 1.00 91.62 822 VAL A C 1
ATOM 6341 O O . VAL A 1 822 ? -9.669 -3.051 -13.480 1.00 91.62 822 VAL A O 1
ATOM 6344 N N . ILE A 1 823 ? -7.622 -3.021 -14.409 1.00 91.75 823 ILE A N 1
ATOM 6345 C CA . ILE A 1 823 ? -6.993 -2.254 -13.326 1.00 91.75 823 ILE A CA 1
ATOM 6346 C C . ILE A 1 823 ? -7.614 -0.853 -13.216 1.00 91.75 823 ILE A C 1
ATOM 6348 O O . ILE A 1 823 ? -7.982 -0.459 -12.112 1.00 91.75 823 ILE A O 1
ATOM 6352 N N . TRP A 1 824 ? -7.842 -0.139 -14.324 1.00 92.94 824 TRP A N 1
ATOM 6353 C CA . TRP A 1 824 ? -8.523 1.165 -14.305 1.00 92.94 824 TRP A CA 1
ATOM 6354 C C . TRP A 1 824 ? -9.942 1.088 -13.717 1.00 92.94 824 TRP A C 1
ATOM 6356 O O . TRP A 1 824 ? -10.323 1.926 -12.896 1.00 92.94 824 TRP A O 1
ATOM 6366 N N . TRP A 1 825 ? -10.724 0.064 -14.081 1.00 95.12 825 TRP A N 1
ATOM 6367 C CA . TRP A 1 825 ? -12.053 -0.156 -13.495 1.00 95.12 825 TRP A CA 1
ATOM 6368 C C . TRP A 1 825 ? -11.989 -0.501 -12.001 1.00 95.12 825 TRP A C 1
ATOM 6370 O O . TRP A 1 825 ? -12.800 0.009 -11.227 1.00 95.12 825 TRP A O 1
ATOM 6380 N N . LEU A 1 826 ? -11.009 -1.304 -11.569 1.00 95.50 826 LEU A N 1
ATOM 6381 C CA . LEU A 1 826 ? -10.756 -1.573 -10.149 1.00 95.50 826 LEU A CA 1
ATOM 6382 C C . LEU A 1 826 ? -10.356 -0.297 -9.393 1.00 95.50 826 LEU A C 1
ATOM 6384 O O . LEU A 1 826 ? -10.834 -0.081 -8.284 1.00 95.50 826 LEU A O 1
ATOM 6388 N N . GLN A 1 827 ? -9.540 0.575 -9.988 1.00 96.81 827 GLN A N 1
ATOM 6389 C CA . GLN A 1 827 ? -9.111 1.843 -9.392 1.00 96.81 827 GLN A CA 1
ATOM 6390 C C . GLN A 1 827 ? -10.290 2.790 -9.136 1.00 96.81 827 GLN A C 1
ATOM 6392 O O . GLN A 1 827 ? -10.481 3.236 -8.002 1.00 96.81 827 GLN A O 1
ATOM 6397 N N . VAL A 1 828 ? -11.125 3.040 -10.151 1.00 96.94 828 VAL A N 1
ATOM 6398 C CA . VAL A 1 828 ? -12.343 3.858 -10.000 1.00 96.94 828 VAL A CA 1
ATOM 6399 C C . VAL A 1 828 ? -13.331 3.192 -9.034 1.00 96.94 828 VAL A C 1
ATOM 6401 O O . VAL A 1 828 ? -13.879 3.854 -8.150 1.00 96.94 828 VAL A O 1
ATOM 6404 N N . GLY A 1 829 ? -13.515 1.872 -9.141 1.00 97.44 829 GLY A N 1
ATOM 6405 C CA . GLY A 1 829 ? -14.382 1.090 -8.258 1.00 97.44 829 GLY A CA 1
ATOM 6406 C C . GLY A 1 829 ? -13.961 1.150 -6.787 1.00 97.44 829 GLY A C 1
ATOM 6407 O O . GLY A 1 829 ? -14.811 1.340 -5.917 1.00 97.44 829 GLY A O 1
ATOM 6408 N N . PHE A 1 830 ? -12.662 1.062 -6.491 1.00 98.19 830 PHE A N 1
ATOM 6409 C CA . PHE A 1 830 ? -12.149 1.216 -5.132 1.00 98.19 830 PHE A CA 1
ATOM 6410 C C . PHE A 1 830 ? -12.422 2.623 -4.592 1.00 98.19 830 PHE A C 1
ATOM 6412 O O . PHE A 1 830 ? -13.001 2.725 -3.511 1.00 98.19 830 PHE A O 1
ATOM 6419 N N . VAL A 1 831 ? -12.100 3.696 -5.329 1.00 97.81 831 VAL A N 1
ATOM 6420 C CA . VAL A 1 831 ? -12.384 5.074 -4.870 1.00 97.81 831 VAL A CA 1
ATOM 6421 C C . VAL A 1 831 ? -13.877 5.259 -4.564 1.00 97.81 831 VAL A C 1
ATOM 6423 O O . VAL A 1 831 ? -14.218 5.780 -3.501 1.00 97.81 831 VAL A O 1
ATOM 6426 N N . LEU A 1 832 ? -14.773 4.750 -5.419 1.00 97.75 832 LEU A N 1
ATOM 6427 C CA . LEU A 1 832 ? -16.220 4.783 -5.177 1.00 97.75 832 LEU A CA 1
ATOM 6428 C C . LEU A 1 832 ? -16.626 4.026 -3.901 1.00 97.75 832 LEU A C 1
ATOM 6430 O O . LEU A 1 832 ? -17.391 4.560 -3.100 1.00 97.75 832 LEU A O 1
ATOM 6434 N N . VAL A 1 833 ? -16.098 2.821 -3.661 1.00 97.81 833 VAL A N 1
ATOM 6435 C CA . VAL A 1 833 ? -16.376 2.057 -2.428 1.00 97.81 833 VAL A CA 1
ATOM 6436 C C . VAL A 1 833 ? -15.850 2.788 -1.186 1.00 97.81 833 VAL A C 1
ATOM 6438 O O . VAL A 1 833 ? -16.568 2.890 -0.188 1.00 97.81 833 VAL A O 1
ATOM 6441 N N . GLY A 1 834 ? -14.641 3.351 -1.246 1.00 97.50 834 GLY A N 1
ATOM 6442 C CA . GLY A 1 834 ? -14.070 4.168 -0.172 1.00 97.50 834 GLY A CA 1
ATOM 6443 C C . GLY A 1 834 ? -14.945 5.372 0.171 1.00 97.50 834 GLY A C 1
ATOM 6444 O O . GLY A 1 834 ? -15.254 5.599 1.342 1.00 97.50 834 GLY A O 1
ATOM 6445 N N . HIS A 1 835 ? -15.409 6.092 -0.851 1.00 97.69 835 HIS A N 1
ATOM 6446 C CA . HIS A 1 835 ? -16.294 7.249 -0.713 1.00 97.69 835 HIS A CA 1
ATOM 6447 C C . HIS A 1 835 ? -17.665 6.870 -0.128 1.00 97.69 835 HIS A C 1
ATOM 6449 O O . HIS A 1 835 ? -18.109 7.487 0.839 1.00 97.69 835 HIS A O 1
ATOM 6455 N N . ILE A 1 836 ? -18.295 5.791 -0.616 1.00 96.94 836 ILE A N 1
ATOM 6456 C CA . ILE A 1 836 ? -19.565 5.251 -0.088 1.00 96.94 836 ILE A CA 1
ATOM 6457 C C . ILE A 1 836 ? -19.463 4.958 1.414 1.00 96.94 836 ILE A C 1
ATOM 6459 O O . ILE A 1 836 ? -20.298 5.413 2.200 1.00 96.94 836 ILE A O 1
ATOM 6463 N N . PHE A 1 837 ? -18.438 4.213 1.839 1.00 96.38 837 PHE A N 1
ATOM 6464 C CA . PHE A 1 837 ? -18.262 3.900 3.258 1.00 96.38 837 PHE A CA 1
ATOM 6465 C C . PHE A 1 837 ? -17.889 5.139 4.084 1.00 96.38 837 PHE A C 1
ATOM 6467 O O . PHE A 1 837 ? -18.352 5.258 5.221 1.00 96.38 837 PHE A O 1
ATOM 6474 N N . GLY A 1 838 ? -17.121 6.076 3.516 1.00 96.75 838 GLY A N 1
ATOM 6475 C CA . GLY A 1 838 ? -16.833 7.373 4.127 1.00 96.75 838 GLY A CA 1
ATOM 6476 C C . GLY A 1 838 ? -18.111 8.150 4.449 1.00 96.75 838 GLY A C 1
ATOM 6477 O O . GLY A 1 838 ? -18.330 8.501 5.608 1.00 96.75 838 GLY A O 1
ATOM 6478 N N . ILE A 1 839 ? -19.009 8.305 3.469 1.00 96.25 839 ILE A N 1
ATOM 6479 C CA . ILE A 1 839 ? -20.326 8.945 3.633 1.00 96.25 839 ILE A CA 1
ATOM 6480 C C . ILE A 1 839 ? -21.151 8.256 4.727 1.00 96.25 839 ILE A C 1
ATOM 6482 O O . ILE A 1 839 ? -21.684 8.930 5.607 1.00 96.25 839 ILE A O 1
ATOM 6486 N N . VAL A 1 840 ? -21.242 6.920 4.717 1.00 94.44 840 VAL A N 1
ATOM 6487 C CA . VAL A 1 840 ? -22.018 6.160 5.719 1.00 94.44 840 VAL A CA 1
ATOM 6488 C C . VAL A 1 840 ? -21.491 6.398 7.140 1.00 94.44 840 VAL A C 1
ATOM 6490 O O . VAL A 1 840 ? -22.280 6.597 8.069 1.00 94.44 840 VAL A O 1
ATOM 6493 N N . ILE A 1 841 ? -20.167 6.419 7.327 1.00 95.00 841 ILE A N 1
ATOM 6494 C CA . ILE A 1 841 ? -19.553 6.674 8.637 1.00 95.00 841 ILE A CA 1
ATOM 6495 C C . ILE A 1 841 ? -19.695 8.150 9.029 1.00 95.00 841 ILE A C 1
ATOM 6497 O O . ILE A 1 841 ? -20.036 8.427 10.177 1.00 95.00 841 ILE A O 1
ATOM 6501 N N . ALA A 1 842 ? -19.511 9.097 8.104 1.00 95.62 842 ALA A N 1
ATOM 6502 C CA . ALA A 1 842 ? -19.701 10.528 8.355 1.00 95.62 842 ALA A CA 1
ATOM 6503 C C . ALA A 1 842 ? -21.155 10.854 8.738 1.00 95.62 842 ALA A C 1
ATOM 6505 O O . ALA A 1 842 ? -21.392 11.577 9.706 1.00 95.62 842 ALA A O 1
ATOM 6506 N N . HIS A 1 843 ? -22.138 10.255 8.058 1.00 94.00 843 HIS A N 1
ATOM 6507 C CA . HIS A 1 843 ? -23.548 10.363 8.424 1.00 94.00 843 HIS A CA 1
ATOM 6508 C C . HIS A 1 843 ? -23.794 9.787 9.828 1.00 94.00 843 HIS A C 1
ATOM 6510 O O . HIS A 1 843 ? -24.372 10.478 10.668 1.00 94.00 843 HIS A O 1
ATOM 6516 N N . HIS A 1 844 ? -23.294 8.582 10.142 1.00 91.81 844 HIS A N 1
ATOM 6517 C CA . HIS A 1 844 ? -23.425 8.021 11.494 1.00 91.81 844 HIS A CA 1
ATOM 6518 C C . HIS A 1 844 ? -22.771 8.919 12.560 1.00 91.81 844 HIS A C 1
ATOM 6520 O O . HIS A 1 844 ? -23.353 9.143 13.620 1.00 91.81 844 HIS A O 1
ATOM 6526 N N . VAL A 1 845 ? -21.589 9.476 12.282 1.00 93.81 845 VAL A N 1
ATOM 6527 C CA . VAL A 1 845 ? -20.895 10.425 13.163 1.00 93.81 845 VAL A CA 1
ATOM 6528 C C . VAL A 1 845 ? -21.719 11.698 13.372 1.00 93.81 845 VAL A C 1
ATOM 6530 O O . VAL A 1 845 ? -21.906 12.102 14.519 1.00 93.81 845 VAL A O 1
ATOM 6533 N N . SER A 1 846 ? -22.276 12.291 12.314 1.00 94.62 846 SER A N 1
ATOM 6534 C CA . SER A 1 846 ? -23.108 13.495 12.430 1.00 94.62 846 SER A CA 1
ATOM 6535 C C . SER A 1 846 ? -24.363 13.246 13.279 1.00 94.62 846 SER A C 1
ATOM 6537 O O . SER A 1 846 ? -24.627 14.006 14.206 1.00 94.62 846 SER A O 1
ATOM 6539 N N . ARG A 1 847 ? -25.067 12.121 13.070 1.00 91.69 847 ARG A N 1
ATOM 6540 C CA . ARG A 1 847 ? -26.248 11.708 13.857 1.00 91.69 847 ARG A CA 1
ATOM 6541 C C . ARG A 1 847 ? -25.912 11.286 15.295 1.00 91.69 847 ARG A C 1
ATOM 6543 O O . ARG A 1 847 ? -26.800 11.272 16.143 1.00 91.69 847 ARG A O 1
ATOM 6550 N N . LYS A 1 848 ? -24.650 10.940 15.578 1.00 90.62 848 LYS A N 1
ATOM 6551 C CA . LYS A 1 848 ? -24.122 10.619 16.919 1.00 90.62 848 LYS A CA 1
ATOM 6552 C C . LYS A 1 848 ? -23.673 11.865 17.692 1.00 90.62 848 LYS A C 1
ATOM 6554 O O . LYS A 1 848 ? -23.692 11.845 18.919 1.00 90.62 848 LYS A O 1
ATOM 6559 N N . LEU A 1 849 ? -23.264 12.926 16.992 1.00 92.69 849 LEU A N 1
ATOM 6560 C CA . LEU A 1 849 ? -22.896 14.216 17.585 1.00 92.69 849 LEU A CA 1
ATOM 6561 C C . LEU A 1 849 ? -24.103 15.146 17.761 1.00 92.69 849 LEU A C 1
ATOM 6563 O O . LEU A 1 849 ? -24.197 15.801 18.793 1.00 92.69 849 LEU A O 1
ATOM 6567 N N . TYR A 1 850 ? -25.021 15.167 16.790 1.00 94.00 850 TYR A N 1
ATOM 6568 C CA . TYR A 1 850 ? -26.170 16.070 16.735 1.00 94.00 850 TYR A CA 1
ATOM 6569 C C . TYR A 1 850 ? -27.491 15.276 16.696 1.00 94.00 850 TYR A C 1
ATOM 6571 O O . TYR A 1 850 ? -27.807 14.647 15.678 1.00 94.00 850 TYR A O 1
ATOM 6579 N N . PRO A 1 851 ? -28.306 15.306 17.770 1.00 88.19 851 PRO A N 1
ATOM 6580 C CA . PRO A 1 851 ? -29.608 14.636 17.786 1.00 88.19 851 PRO A CA 1
ATOM 6581 C C . PRO A 1 851 ? -30.589 15.207 16.749 1.00 88.19 851 PRO A C 1
ATOM 6583 O O . PRO A 1 851 ? -31.321 14.453 16.097 1.00 88.19 851 PRO A O 1
ATOM 6586 N N . GLN A 1 852 ? -30.579 16.532 16.558 1.00 90.69 852 GLN A N 1
ATOM 6587 C CA . GLN A 1 852 ? -31.466 17.229 15.626 1.00 90.69 852 GLN A CA 1
ATOM 6588 C C . GLN A 1 852 ? -31.106 16.911 14.158 1.00 90.69 852 GLN A C 1
ATOM 6590 O O . GLN A 1 852 ? -29.952 17.105 13.766 1.00 90.69 852 GLN A O 1
ATOM 6595 N N . PRO A 1 853 ? -32.063 16.486 13.305 1.00 89.00 853 PRO A N 1
ATOM 6596 C CA . PRO A 1 853 ? -31.785 16.153 11.902 1.00 89.00 853 PRO A CA 1
ATOM 6597 C C . PRO A 1 853 ? -31.173 17.305 11.091 1.00 89.00 853 PRO A C 1
ATOM 6599 O O . PRO A 1 853 ? -30.239 17.081 10.321 1.00 89.00 853 PRO A O 1
ATOM 6602 N N . ARG A 1 854 ? -31.642 18.546 11.303 1.00 90.69 854 ARG A N 1
ATOM 6603 C CA . ARG A 1 854 ? -31.130 19.741 10.608 1.00 90.69 854 ARG A CA 1
ATOM 6604 C C . ARG A 1 854 ? -29.655 19.993 10.931 1.00 90.69 854 ARG A C 1
ATOM 6606 O O . ARG A 1 854 ? -28.852 20.108 10.012 1.00 90.69 854 ARG A O 1
ATOM 6613 N N . GLN A 1 855 ? -29.282 20.000 12.214 1.00 92.88 855 GLN A N 1
ATOM 6614 C CA . GLN A 1 855 ? -27.887 20.174 12.639 1.00 92.88 855 GLN A CA 1
ATOM 6615 C C . GLN A 1 855 ? -26.989 19.021 12.170 1.00 92.88 855 GLN A C 1
ATOM 6617 O O . GLN A 1 855 ? -25.895 19.275 11.679 1.00 92.88 855 GLN A O 1
ATOM 6622 N N . ALA A 1 856 ? -27.455 17.768 12.240 1.00 93.00 856 ALA A N 1
ATOM 6623 C CA . ALA A 1 856 ? -26.698 16.624 11.726 1.00 93.00 856 ALA A CA 1
ATOM 6624 C C . ALA A 1 856 ? -26.441 16.719 10.210 1.00 93.00 856 ALA A C 1
ATOM 6626 O O . ALA A 1 856 ? -25.359 16.375 9.744 1.00 93.00 856 ALA A O 1
ATOM 6627 N N . THR A 1 857 ? -27.401 17.247 9.445 1.00 92.31 857 THR A N 1
ATOM 6628 C CA . THR A 1 857 ? -27.242 17.468 7.999 1.00 92.31 857 THR A CA 1
ATOM 6629 C C . THR A 1 857 ? -26.285 18.629 7.714 1.00 92.31 857 THR A C 1
ATOM 6631 O O . THR A 1 857 ? -25.357 18.472 6.925 1.00 92.31 857 THR A O 1
ATOM 6634 N N . LEU A 1 858 ? -26.428 19.761 8.416 1.00 94.19 858 LEU A N 1
ATOM 6635 C CA . LEU A 1 858 ? -25.493 20.895 8.335 1.00 94.19 858 LEU A CA 1
ATOM 6636 C C . LEU A 1 858 ? -24.057 20.491 8.710 1.00 94.19 858 LEU A C 1
ATOM 6638 O O . LEU A 1 858 ? -23.107 20.980 8.105 1.00 94.19 858 LEU A O 1
ATOM 6642 N N . ALA A 1 859 ? -23.895 19.558 9.653 1.00 94.94 859 ALA A N 1
ATOM 6643 C CA . ALA A 1 859 ? -22.595 19.008 10.021 1.00 94.94 859 ALA A CA 1
ATOM 6644 C C . ALA A 1 859 ? -21.975 18.101 8.947 1.00 94.94 859 ALA A C 1
ATOM 6646 O O . ALA A 1 859 ? -20.756 17.944 8.894 1.00 94.94 859 ALA A O 1
ATOM 6647 N N . LEU A 1 860 ? -22.809 17.484 8.107 1.00 94.94 860 LEU A N 1
ATOM 6648 C CA . LEU A 1 860 ? -22.375 16.570 7.059 1.00 94.94 860 LEU A CA 1
ATOM 6649 C C . LEU A 1 860 ? -21.952 17.309 5.782 1.00 94.94 860 LEU A C 1
ATOM 6651 O O . LEU A 1 860 ? -21.049 16.834 5.103 1.00 94.94 860 LEU A O 1
ATOM 6655 N N . VAL A 1 861 ? -22.540 18.470 5.464 1.00 94.75 861 VAL A N 1
ATOM 6656 C CA . VAL A 1 861 ? -22.293 19.186 4.193 1.00 94.75 861 VAL A CA 1
ATOM 6657 C C . VAL A 1 861 ? -20.813 19.567 3.970 1.00 94.75 861 VAL A C 1
ATOM 6659 O O . VAL A 1 861 ? -20.281 19.185 2.926 1.00 94.75 861 VAL A O 1
ATOM 6662 N N . PRO A 1 862 ? -20.086 20.225 4.902 1.00 96.69 862 PRO A N 1
ATOM 6663 C CA . PRO A 1 862 ? -18.668 20.543 4.684 1.00 96.69 862 PRO A CA 1
ATOM 6664 C C . PRO A 1 862 ? -17.786 19.290 4.619 1.00 96.69 862 PRO A C 1
ATOM 6666 O O . PRO A 1 862 ? -16.834 19.231 3.843 1.00 96.69 862 PRO A O 1
ATOM 6669 N N . MET A 1 863 ? -18.123 18.265 5.407 1.00 96.69 863 MET A N 1
ATOM 6670 C CA . MET A 1 863 ? -17.404 16.988 5.430 1.00 96.69 863 MET A CA 1
ATOM 6671 C C . MET A 1 863 ? -17.574 16.230 4.107 1.00 96.69 863 MET A C 1
ATOM 6673 O O . MET A 1 863 ? -16.595 15.727 3.559 1.00 96.69 863 MET A O 1
ATOM 6677 N N . LEU A 1 864 ? -18.790 16.220 3.551 1.00 96.19 864 LEU A N 1
ATOM 6678 C CA . LEU A 1 864 ? -19.101 15.660 2.237 1.00 96.19 864 LEU A CA 1
ATOM 6679 C C . LEU A 1 864 ? -18.353 16.406 1.126 1.00 96.19 864 LEU A C 1
ATOM 6681 O O . LEU A 1 864 ? -17.750 15.762 0.273 1.00 96.19 864 LEU A O 1
ATOM 6685 N N . GLY A 1 865 ? -18.324 17.743 1.172 1.00 96.44 865 GLY A N 1
ATOM 6686 C CA . GLY A 1 865 ? -17.536 18.561 0.246 1.00 96.44 865 GLY A CA 1
ATOM 6687 C C . GLY A 1 865 ? -16.046 18.204 0.274 1.00 96.44 865 GLY A C 1
ATOM 6688 O O . GLY A 1 865 ? -15.445 17.994 -0.777 1.00 96.44 865 GLY A O 1
ATOM 6689 N N . GLY A 1 866 ? -15.469 18.030 1.468 1.00 96.56 866 GLY A N 1
ATOM 6690 C CA . GLY A 1 866 ? -14.093 17.551 1.635 1.00 96.56 866 GLY A CA 1
ATOM 6691 C C . GLY A 1 866 ? -13.855 16.139 1.085 1.00 96.56 866 GLY A C 1
ATOM 6692 O O . GLY A 1 866 ? -12.840 15.899 0.436 1.00 96.56 866 GLY A O 1
ATOM 6693 N N . MET A 1 867 ? -14.798 15.212 1.288 1.00 96.62 867 MET A N 1
ATOM 6694 C CA . MET A 1 867 ? -14.719 13.850 0.741 1.00 96.62 867 MET A CA 1
ATOM 6695 C C . MET A 1 867 ? -14.828 13.816 -0.788 1.00 96.62 867 MET A C 1
ATOM 6697 O O . MET A 1 867 ? -14.111 13.050 -1.429 1.00 96.62 867 MET A O 1
ATOM 6701 N N . VAL A 1 868 ? -15.687 14.652 -1.381 1.00 97.44 868 VAL A N 1
ATOM 6702 C CA . VAL A 1 868 ? -15.813 14.800 -2.841 1.00 97.44 868 VAL A CA 1
ATOM 6703 C C . VAL A 1 868 ? -14.546 15.418 -3.429 1.00 97.44 868 VAL A C 1
ATOM 6705 O O . VAL A 1 868 ? -14.000 14.864 -4.379 1.00 97.44 868 VAL A O 1
ATOM 6708 N N . LEU A 1 869 ? -14.035 16.504 -2.835 1.00 96.50 869 LEU A N 1
ATOM 6709 C CA . LEU A 1 869 ? -12.790 17.153 -3.255 1.00 96.50 869 LEU A CA 1
ATOM 6710 C C . LEU A 1 869 ? -11.599 16.188 -3.195 1.00 96.50 869 LEU A C 1
ATOM 6712 O O . LEU A 1 869 ? -10.816 16.114 -4.140 1.00 96.50 869 LEU A O 1
ATOM 6716 N N . TYR A 1 870 ? -11.479 15.409 -2.115 1.00 96.25 870 TYR A N 1
ATOM 6717 C CA . TYR A 1 870 ? -10.415 14.415 -2.008 1.00 96.25 870 TYR A CA 1
ATOM 6718 C C . TYR A 1 870 ? -10.603 13.252 -2.991 1.00 96.25 870 TYR A C 1
ATOM 6720 O O . TYR A 1 870 ? -9.640 12.847 -3.629 1.00 96.25 870 TYR A O 1
ATOM 6728 N N . SER A 1 871 ? -11.825 12.744 -3.182 1.00 96.69 871 SER A N 1
ATOM 6729 C CA . SER A 1 871 ? -12.084 11.667 -4.153 1.00 96.69 871 SER A CA 1
ATOM 6730 C C . SER A 1 871 ? -11.815 12.114 -5.595 1.00 96.69 871 SER A C 1
ATOM 6732 O O . SER A 1 871 ? -11.275 11.340 -6.383 1.00 96.69 871 SER A O 1
ATOM 6734 N N . TRP A 1 872 ? -12.117 13.373 -5.930 1.00 97.19 872 TRP A N 1
ATOM 6735 C CA . TRP A 1 872 ? -11.708 14.009 -7.185 1.00 97.19 872 TRP A CA 1
ATOM 6736 C C . TRP A 1 872 ? -10.179 14.073 -7.315 1.00 97.19 872 TRP A C 1
ATOM 6738 O O . TRP A 1 872 ? -9.643 13.664 -8.340 1.00 97.19 872 TRP A O 1
ATOM 6748 N N . PHE A 1 873 ? -9.470 14.503 -6.267 1.00 96.38 873 PHE A N 1
ATOM 6749 C CA . PHE A 1 873 ? -8.005 14.588 -6.256 1.00 96.38 873 PHE A CA 1
ATOM 6750 C C . PHE A 1 873 ? -7.333 13.207 -6.373 1.00 96.38 873 PHE A C 1
ATOM 6752 O O . PHE A 1 873 ? -6.388 13.041 -7.140 1.00 96.38 873 PHE A O 1
ATOM 6759 N N . SER A 1 874 ? -7.868 12.188 -5.697 1.00 96.25 874 SER A N 1
ATOM 6760 C CA . SER A 1 874 ? -7.473 10.784 -5.857 1.00 96.25 874 SER A CA 1
ATOM 6761 C C . SER A 1 874 ? -7.675 10.285 -7.288 1.00 96.25 874 SER A C 1
ATOM 6763 O O . SER A 1 874 ? -6.764 9.684 -7.851 1.00 96.25 874 SER A O 1
ATOM 6765 N N . LEU A 1 875 ? -8.838 10.544 -7.900 1.00 96.62 875 LEU A N 1
ATOM 6766 C CA . LEU A 1 875 ? -9.088 10.193 -9.303 1.00 96.62 875 LEU A CA 1
ATOM 6767 C C . LEU A 1 875 ? -8.184 10.976 -10.265 1.00 96.62 875 LEU A C 1
ATOM 6769 O O . LEU A 1 875 ? -7.811 10.435 -11.300 1.00 96.62 875 LEU A O 1
ATOM 6773 N N . TRP A 1 876 ? -7.807 12.213 -9.930 1.00 96.19 876 TRP A N 1
ATOM 6774 C CA . TRP A 1 876 ? -6.893 13.027 -10.731 1.00 96.19 876 TRP A CA 1
ATOM 6775 C C . TRP A 1 876 ? -5.466 12.475 -10.699 1.00 96.19 876 TRP A C 1
ATOM 6777 O O . TRP A 1 876 ? -4.884 12.295 -11.762 1.00 96.19 876 TRP A O 1
ATOM 6787 N N . ILE A 1 877 ? -4.936 12.095 -9.529 1.00 94.56 877 ILE A N 1
ATOM 6788 C CA . ILE A 1 877 ? -3.630 11.414 -9.450 1.00 94.56 877 ILE A CA 1
ATOM 6789 C C . ILE A 1 877 ? -3.670 10.085 -10.222 1.00 94.56 877 ILE A C 1
ATOM 6791 O O . ILE A 1 877 ? -2.742 9.790 -10.964 1.00 94.56 877 ILE A O 1
ATOM 6795 N N . LEU A 1 878 ? -4.760 9.312 -10.119 1.00 94.12 878 LEU A N 1
ATOM 6796 C CA . LEU A 1 878 ? -4.929 8.057 -10.871 1.00 94.12 878 LEU A CA 1
ATOM 6797 C C . LEU A 1 878 ? -5.138 8.265 -12.384 1.00 94.12 878 LEU A C 1
ATOM 6799 O O . LEU A 1 878 ? -4.993 7.307 -13.138 1.00 94.12 878 LEU A O 1
ATOM 6803 N N . HIS A 1 879 ? -5.489 9.473 -12.837 1.00 92.44 879 HIS A N 1
ATOM 6804 C CA . HIS A 1 879 ? -5.558 9.834 -14.258 1.00 92.44 879 HIS A CA 1
ATOM 6805 C C . HIS A 1 879 ? -4.167 10.140 -14.846 1.00 92.44 879 HIS A C 1
ATOM 6807 O O . HIS A 1 879 ? -3.974 9.991 -16.052 1.00 92.44 879 HIS A O 1
ATOM 6813 N N . LEU A 1 880 ? -3.199 10.544 -14.018 1.00 90.00 880 LEU A N 1
ATOM 6814 C CA . LEU A 1 880 ? -1.823 10.781 -14.451 1.00 90.00 880 LEU A CA 1
ATOM 6815 C C . LEU A 1 880 ? -1.080 9.459 -14.690 1.00 90.00 880 LEU A C 1
ATOM 6817 O O . LEU A 1 880 ? -1.315 8.458 -14.014 1.00 90.00 880 LEU A O 1
ATOM 6821 N N . ASP A 1 881 ? -0.144 9.481 -15.636 1.00 85.44 881 ASP A N 1
ATOM 6822 C CA . ASP A 1 881 ? 0.786 8.376 -15.860 1.00 85.44 881 ASP A CA 1
ATOM 6823 C C . ASP A 1 881 ? 1.754 8.234 -14.672 1.00 85.44 881 ASP A C 1
ATOM 6825 O O . ASP A 1 881 ? 2.246 9.226 -14.125 1.00 85.44 881 ASP A O 1
ATOM 6829 N N . MET A 1 882 ? 2.034 6.990 -14.276 1.00 81.19 882 MET A N 1
ATOM 6830 C CA . MET A 1 882 ? 2.851 6.656 -13.104 1.00 81.19 882 MET A CA 1
ATOM 6831 C C . MET A 1 882 ? 4.167 5.974 -13.491 1.00 81.19 882 MET A C 1
ATOM 6833 O O . MET A 1 882 ? 4.177 4.992 -14.230 1.00 81.19 882 MET A O 1
ATOM 6837 N N . ASN A 1 883 ? 5.272 6.437 -12.913 1.00 77.06 883 ASN A N 1
ATOM 6838 C CA . ASN A 1 883 ? 6.561 5.755 -12.905 1.00 77.06 883 ASN A CA 1
ATOM 6839 C C . ASN A 1 883 ? 6.450 4.390 -12.208 1.00 77.06 883 ASN A C 1
ATOM 6841 O O . ASN A 1 883 ? 5.835 4.250 -11.147 1.00 77.06 883 ASN A O 1
ATOM 6845 N N . MET A 1 884 ? 7.101 3.384 -12.787 1.00 72.56 884 MET A N 1
ATOM 6846 C CA . MET A 1 884 ? 7.245 2.064 -12.171 1.00 72.56 884 MET A CA 1
ATOM 6847 C C . MET A 1 884 ? 8.284 2.071 -11.043 1.00 72.56 884 MET A C 1
ATOM 6849 O O . MET A 1 884 ? 9.308 2.740 -11.149 1.00 72.56 884 MET A O 1
ATOM 6853 N N . ARG A 1 885 ? 8.082 1.253 -10.000 1.00 66.38 885 ARG A N 1
ATOM 6854 C CA . ARG A 1 885 ? 9.119 0.998 -8.975 1.00 66.38 885 ARG A CA 1
ATOM 6855 C C . ARG A 1 885 ? 10.243 0.124 -9.538 1.00 66.38 885 ARG A C 1
ATOM 6857 O O . ARG A 1 885 ? 11.409 0.308 -9.210 1.00 66.38 885 ARG A O 1
ATOM 6864 N N . GLY A 1 886 ? 9.876 -0.838 -10.385 1.00 54.88 886 GLY A N 1
ATOM 6865 C CA . GLY A 1 886 ? 10.776 -1.804 -11.019 1.00 54.88 886 GLY A CA 1
ATOM 6866 C C . GLY A 1 886 ? 11.376 -1.336 -12.348 1.00 54.88 886 GLY A C 1
ATOM 6867 O O . GLY A 1 886 ? 11.264 -2.050 -13.341 1.00 54.88 886 GLY A O 1
ATOM 6868 N N . THR A 1 887 ? 12.005 -0.159 -12.404 1.00 44.12 887 THR A N 1
ATOM 6869 C CA . THR A 1 887 ? 12.794 0.258 -13.579 1.00 44.12 887 THR A CA 1
ATOM 6870 C C . THR A 1 887 ? 14.224 -0.278 -13.499 1.00 44.12 887 THR A C 1
ATOM 6872 O O . THR A 1 887 ? 15.113 0.460 -13.086 1.00 44.12 887 THR A O 1
ATOM 6875 N N . LEU A 1 888 ? 14.430 -1.550 -13.873 1.00 39.84 888 LEU A N 1
ATOM 6876 C CA . LEU A 1 888 ? 15.697 -2.131 -14.368 1.00 39.84 888 LEU A CA 1
ATOM 6877 C C . LEU A 1 888 ? 15.494 -3.622 -14.735 1.00 39.84 888 LEU A C 1
ATOM 6879 O O . LEU A 1 888 ? 15.423 -4.485 -13.860 1.00 39.84 888 LEU A O 1
ATOM 6883 N N . MET A 1 889 ? 15.419 -3.909 -16.039 1.00 33.88 889 MET A N 1
ATOM 6884 C CA . MET A 1 889 ? 15.614 -5.222 -16.680 1.00 33.88 889 MET A CA 1
ATOM 6885 C C . MET A 1 889 ? 16.284 -5.018 -18.041 1.00 33.88 889 MET A C 1
ATOM 6887 O O . MET A 1 889 ? 16.129 -3.902 -18.589 1.00 33.88 889 MET A O 1
#

Sequence (889 aa):
MTATIDPRMPPGAPPVMADFLNFCPRISVVRRFAPQGSDAAFSGLAGLRGLPCVSTRHRPLLPFVLYGLAVLFASFVPLPLLAFSCYSDLGIVRDVNPDHLARQAHAIARRLQELGAPLDSWEVSALEQATQNPHAPYSIGTIQQVLDAHVLVSLSISAELGIKASPGPALRHLATGGWGTFVIKVHNLAGANPPLHVVSPNAIASGEGFSPDRWMQFDTWPEPPNLSGERVDYFLLCVRSEEKGYRETTFTFFTELRPLSEPGPLSFNRLPVLFSLMNEADLAKARLARLLRHQHGGSTAARNRGPPLGSIRTPSCLDCHSVTTEALVGPVQREKEKSCMACHRELAPAVASSGRCSVCGMVNCTMNCVGRGQTQTGQRTMLMSGVPRPLFFGGIGAVLVVSFGLVEFLNRGTRREKKRWGWNLLSLPALSRCFRQRWFKPLLQTPVFALFGFLIYAGFAGDRVVNLTPTLTWTIWWAGLIFLVLFLGKAWCFVCPWDFAATLLQSAGRLWGSRQPFTLGLRWPRALRNIYLAVGLFILLTWLELGYQVTTAPRATAVLALVMVGLAVVPALVFDKRAFCRHGCMVGRISGLYAMFAPVEVRAANPEICRACRTRDCFHGNEKVPACPTSLLLPAVKENTYCIQCGYCVRSCPSENVAFNLRPFAADLTHFSRPRTDESLLAVILLALTSFHGLTMTPFWDLADGASVMGWLRSTLGVGPLAAFTAGMAAMLAVPILVFWLLCLITRGLTQDPNVPAKKLFLYFAYSLLPVALFYHLAHNAMHFFMEGQYLVPLLSNPLGAGTNWFGTAALRPGPLLSVHVIWWLQVGFVLVGHIFGIVIAHHVSRKLYPQPRQATLALVPMLGGMVLYSWFSLWILHLDMNMRGTLM

Solvent-accessible surface area (backbone atoms only — not comparable to full-atom values): 50068 Å² total; per-residue (Å²): 137,83,88,87,84,89,90,85,86,89,88,92,84,89,90,85,88,88,87,89,80,88,87,86,85,88,87,91,84,87,90,86,85,81,91,80,89,84,83,87,82,83,90,77,85,90,87,84,90,87,79,83,88,76,86,87,84,69,87,76,65,56,64,63,55,52,48,54,50,48,55,55,55,57,74,71,60,93,76,92,77,86,86,88,76,94,69,60,78,83,36,68,73,83,76,49,64,37,68,58,51,35,52,49,48,52,52,52,51,52,50,28,45,75,65,77,56,55,70,53,75,67,47,49,51,50,37,52,61,19,48,75,43,29,83,44,97,55,17,56,47,47,44,44,52,54,53,48,64,39,11,44,36,34,37,40,33,32,81,84,83,39,48,36,46,43,82,38,74,30,80,53,60,32,32,46,71,34,73,31,74,33,29,33,40,35,38,28,75,49,47,57,54,56,48,45,46,75,48,46,86,31,48,48,60,94,90,61,80,79,40,95,69,25,47,29,41,71,51,48,48,58,78,70,39,60,37,84,29,50,39,58,49,76,39,40,40,36,40,30,33,74,56,75,48,78,51,74,43,47,46,35,53,45,37,79,96,55,66,92,70,76,94,57,100,75,66,49,26,48,40,80,46,72,36,41,28,37,55,57,76,56,52,50,52,54,53,50,59,51,52,56,60,52,57,77,71,60,84,82,73,83,91,81,87,88,89,90,84,87,89,85,83,85,83,88,79,90,83,84,90,81,89,90,88,81,89,88,88,86,85,82,93,84,62,71,81,67,55,65,74,60,68,82,69,74,82,66,56,64,61,33,73,44,53,23,21,79,75,76,59,25,34,77,52,84,40,53,58,41,86,61,51,58,43,95,79,60,50,64,49,43,27,44,66,30,35,52,69,71,60,39,54,48,41,47,51,50,49,53,54,49,55,56,53,50,52,53,54,55,70,73,48,76,94,69,86,72,78,81,71,66,49,47,54,52,72,41,65,68,55,36,53,47,63,51,40,89,56,50,58,56,67,56,19,49,62,49,32,52,52,52,52,47,35,39,49,30,11,67,75,23,42,73,73,45,42,30,35,32,49,52,48,60,38,42,44,54,36,46,48,52,58,45,17,51,59,50,8,34,53,64,59,47,33,32,40,41,62,46,53,32,48,52,58,22,49,49,36,45,81,75,71,38,89,59,67,50,50,70,57,36,78,74,58,78,93,58,77,48,40,58,59,12,50,53,51,41,53,52,48,50,44,36,46,67,69,68,36,32,57,68,36,22,48,50,41,23,51,49,52,52,50,50,36,48,63,40,27,51,42,30,35,44,20,42,70,30,46,35,62,59,24,41,36,30,72,50,47,54,38,10,60,52,12,23,40,14,27,36,48,72,38,43,62,50,57,61,63,56,67,71,48,80,83,48,26,32,37,66,22,56,102,92,35,68,38,32,50,58,69,51,52,54,72,73,49,79,55,43,43,69,56,46,68,70,46,45,42,62,55,35,34,92,78,64,49,53,25,41,26,41,42,61,66,36,60,27,62,69,63,68,88,74,76,43,74,54,60,23,50,46,30,50,45,48,38,22,50,46,51,45,53,55,43,64,35,20,57,66,29,60,31,61,84,43,86,10,56,48,32,44,41,23,69,76,68,72,42,58,70,66,56,26,49,50,52,52,51,51,48,47,49,46,50,55,50,53,51,52,49,49,39,22,47,52,25,33,69,69,45,68,52,84,92,51,46,42,72,57,44,44,34,55,49,23,61,20,41,40,40,36,30,52,21,43,47,47,29,62,32,44,54,43,38,33,47,56,43,42,59,52,56,17,28,69,12,19,38,35,42,79,79,43,49,78,72,71,31,42,84,55,56,59,49,49,77,50,57,67,72,59,48,39,52,48,28,48,49,28,42,48,53,9,46,54,51,15,51,56,28,35,50,51,44,23,55,70,75,28,86,52,67,67,46,18,49,45,43,34,52,48,54,49,52,52,52,50,53,48,51,46,50,53,44,50,55,47,38,42,45,30,55,56,84,82,70,71,133

Secondary structure (DSSP, 8-state):
---------------------------------------------------------S---HHHHHHHHHHHHHTTS-----------TT----SS-HHHHHHHHHHHHHHHHHTT-PPPHHHHHHHHHHHSSTTSTTHHHHHHHHHHTTEEEEEEEETTTEEEEEE-S---EEETTSEEEEEEEEEETT---SBEEEE-TTBPPTTPPP-SSS-BEEEEESSS-B--SSSEEEEEEEEE----EEEEEEEEEEETTB------TT-TTEEEEEEEEE-HHHHHHHHHHHHHHHHHHHTTS--------------------------------SSHHHHTTTGGG-----B-TTSBBTTT--BT--SEE--S--STT-PPPEEEPPPPHHHHHHHHHHHHHHHHHHHHHHHT-----PPPP-EEGGGSHHHHHHHH-TTHHHHHHHHHHHHHHHHHHHHHHS-SSS-HHHIIIIIIIHHHHHHHHHHHSSTHHHH-HHHHHHHHHHHGGGTTT--S-S---BPPPGGGSSSHHHHHHHHHHHHHHHTS-TTT-HHHHHHHHHHHHHHHHHHHHHBSTTHHHHHT-HHHHHHHHHTTT-SEEEEESSHHHHHH-SS-HHHHEETTEEPPTT---GGG--SGGG----SHHHHH-TT--EEEEE--TTTTTTT-SS--HHHHHHHHHHHHHHHHHHHHTSTTTS-TTS-SHHHHHHHHHT--HHHHHHHHHHHHHHHHHHHHHHHHHHHHHHH--TTS-HHHHHHHHGGGSHHHHHHHHHHHHHHHHHHGGGGHHHHHHSTTSSS--TTS-TT-----SS-HHHHHHHHHHHHHHHHHHHHHHHHHHHHHH-SSHHHHHHHHHHHHHHHHHHHHHHHHHHHS-EE-S----

Radius of gyration: 37.34 Å; Cα contacts (8 Å, |Δi|>4): 1319; chains: 1; bounding box: 122×85×127 Å

pLDDT: mean 76.22, std 24.41, range [20.16, 98.25]

Mean predicted aligned error: 18.51 Å

Nearest PDB structures (foldseek):
  1o5h-assembly1_B  TM=2.011E-01  e=1.578E+00  Thermotoga maritima
  7y1n-assembly1_A  TM=1.952E-01  e=1.202E+00  Rattus norvegicus